Protein AF-0000000081786772 (afdb_homodimer)

Secondary structure (DSSP, 8-state):
--GGGTTSPEEEEEEE--SHHHHHHHHHHHHTT--EEEE-SS-TT-SSSSS-SSEEEE-S--SSHHHHHHHHHHHHHHHHHHHHHT---EE---EEEEE-TT-HHHHHHHHHHHHTT---EEE-HHHHHHH-TT----TT-EEEEETT-EEEEHHHHHHHHHHHHHHTT-EEE-S--EEEEE-SSSEEEEESS-EEEEEEEEE--GGGHHHHHGGGT-----EEEEEEEEEEEBSSTTTTTTPPEEEEEETTEEEEEEE-SSSTTEEEEEE-S---B--GGGTTS--THHHHHHHHHHHHHHHH-TTB-SS-SEEEEEEEEE-TTSPPEEEE-SS-TTEEEEE--TTTHHHHHHHHHHHHHHHHTT---SS--GGG-GGGSTTSGGGG---/--GGGTTSPEEEEEEE--SHHHHHHHHHHHHTT--EEEE-SS-TT-SSSSS-SSEEEE-S--SSHHHHHHHHHHHHHHHHHHHHHT---EE---EEEEE-TT-HHHHHHHHHHHHTT---EEE-HHHHHHH-TT----TT-EEEEETT-EEEEHHHHHHHHHHHHHHTT-EEE-S--EEEEE-SSSEEEEESS-EEEEEEEEE--GGGHHHHHGGGT-----EEEEEEEEEEEBSSTTTTTTPPEEEEEETTEEEEEEE-SSSTTEEEEEE-S---B--GGGTTS--THHHHHHHHHHHHHHHH-TTB-SS-SEEEEEEEEE-TTSPPEEEE-SS-TTEEEEE--TTTHHHHHHHHHHHHHHHHTT---SS--GGG-GGGSTTSGGGG---

Structure (mmCIF, N/CA/C/O backbone):
data_AF-0000000081786772-model_v1
#
loop_
_entity.id
_entity.type
_entity.pdbx_description
1 polymer 'sarcosine oxidasee (formaldehyde-forming)'
#
loop_
_atom_site.group_PDB
_atom_site.id
_atom_site.type_symbol
_atom_site.label_atom_id
_atom_site.label_alt_id
_atom_site.label_comp_id
_atom_site.label_asym_id
_atom_site.label_entity_id
_atom_site.label_seq_id
_atom_site.pdbx_PDB_ins_code
_atom_site.Cartn_x
_atom_site.Cartn_y
_atom_site.Cartn_z
_atom_site.occupancy
_atom_site.B_iso_or_equiv
_atom_site.auth_seq_id
_atom_site.auth_comp_id
_atom_site.auth_asym_id
_atom_site.auth_atom_id
_atom_site.pdbx_PDB_model_num
ATOM 1 N N . MET A 1 1 ? 33.125 23.875 -8.859 1 35.31 1 MET A N 1
ATOM 2 C CA . MET A 1 1 ? 32.031 22.969 -8.531 1 35.31 1 MET A CA 1
ATOM 3 C C . MET A 1 1 ? 30.844 23.203 -9.469 1 35.31 1 MET A C 1
ATOM 5 O O . MET A 1 1 ? 29.969 22.344 -9.586 1 35.31 1 MET A O 1
ATOM 9 N N . SER A 1 2 ? 30.719 24.453 -9.922 1 45.66 2 SER A N 1
ATOM 10 C CA . SER A 1 2 ? 29.672 25 -10.773 1 45.66 2 SER A CA 1
ATOM 11 C C . SER A 1 2 ? 29.672 24.328 -12.148 1 45.66 2 SER A C 1
ATOM 13 O O . SER A 1 2 ? 28.609 24.078 -12.727 1 45.66 2 SER A O 1
ATOM 15 N N . ASP A 1 3 ? 30.766 24.078 -12.539 1 47.62 3 ASP A N 1
ATOM 16 C CA . ASP A 1 3 ? 30.953 23.688 -13.93 1 47.62 3 ASP A CA 1
ATOM 17 C C . ASP A 1 3 ? 30.422 22.281 -14.188 1 47.62 3 ASP A C 1
ATOM 19 O O . ASP A 1 3 ? 29.938 21.969 -15.281 1 47.62 3 ASP A O 1
ATOM 23 N N . PHE A 1 4 ? 30.656 21.422 -13.273 1 48.78 4 PHE A N 1
ATOM 24 C CA . PHE A 1 4 ? 30.328 20.016 -13.438 1 48.78 4 PHE A CA 1
ATOM 25 C C . PHE A 1 4 ? 28.844 19.828 -13.688 1 48.78 4 PHE A C 1
ATOM 27 O O . PHE A 1 4 ? 28.422 18.844 -14.297 1 48.78 4 PHE A O 1
ATOM 34 N N . TYR A 1 5 ? 28.031 20.797 -13.258 1 58.28 5 TYR A N 1
ATOM 35 C CA . TYR A 1 5 ? 26.594 20.609 -13.359 1 58.28 5 TYR A CA 1
ATOM 36 C C . TYR A 1 5 ? 26.031 21.391 -14.531 1 58.28 5 TYR A C 1
ATOM 38 O O . TYR A 1 5 ? 24.812 21.438 -14.734 1 58.28 5 TYR A O 1
ATOM 46 N N . GLU A 1 6 ? 26.75 22.188 -15.383 1 57.75 6 GLU A N 1
ATOM 47 C CA . GLU A 1 6 ? 26.281 23.203 -16.328 1 57.75 6 GLU A CA 1
ATOM 48 C C . GLU A 1 6 ? 25.453 22.578 -17.438 1 57.75 6 GLU A C 1
ATOM 50 O O . GLU A 1 6 ? 24.547 23.219 -17.984 1 57.75 6 GLU A O 1
ATOM 55 N N . GLY A 1 7 ? 25.688 21.422 -17.828 1 59.16 7 GLY A N 1
ATOM 56 C CA . GLY A 1 7 ? 25 20.891 -19 1 59.16 7 GLY A CA 1
ATOM 57 C C . GLY A 1 7 ? 23.641 20.297 -18.688 1 59.16 7 GLY A C 1
ATOM 58 O O . GLY A 1 7 ? 22.891 19.922 -19.578 1 59.16 7 GLY A O 1
ATOM 59 N N . SER A 1 8 ? 23.188 20.5 -17.469 1 73.69 8 SER A N 1
ATOM 60 C CA . SER A 1 8 ? 21.922 19.828 -17.141 1 73.69 8 SER A CA 1
ATOM 61 C C . SER A 1 8 ? 20.766 20.812 -17.141 1 73.69 8 SER A C 1
ATOM 63 O O . SER A 1 8 ? 20.969 22.016 -17.016 1 73.69 8 SER A O 1
ATOM 65 N N . LYS A 1 9 ? 19.609 20.469 -17.531 1 86.94 9 LYS A N 1
ATOM 66 C CA . LYS A 1 9 ? 18.375 21.25 -17.531 1 86.94 9 LYS A CA 1
ATOM 67 C C . LYS A 1 9 ? 18.172 21.969 -16.203 1 86.94 9 LYS A C 1
ATOM 69 O O . LYS A 1 9 ? 18.438 21.391 -15.141 1 86.94 9 LYS A O 1
ATOM 74 N N . LEU A 1 10 ? 17.953 23.344 -16.312 1 95.75 10 LEU A N 1
ATOM 75 C CA . LEU A 1 10 ? 17.656 24.141 -15.133 1 95.75 10 LEU A CA 1
ATOM 76 C C . LEU A 1 10 ? 16.156 24.172 -14.859 1 95.75 10 LEU A C 1
ATOM 78 O O . LEU A 1 10 ? 15.391 24.703 -15.68 1 95.75 10 LEU A O 1
ATOM 82 N N . TYR A 1 11 ? 15.734 23.688 -13.75 1 98.31 11 TYR A N 1
ATOM 83 C CA . TYR A 1 11 ? 14.336 23.766 -13.336 1 98.31 11 TYR A CA 1
ATOM 84 C C . TYR A 1 11 ? 14.055 25.047 -12.578 1 98.31 11 TYR A C 1
ATOM 86 O O . TYR A 1 11 ? 14.938 25.594 -11.914 1 98.31 11 TYR A O 1
ATOM 94 N N . ASP A 1 12 ? 12.828 25.562 -12.781 1 98.75 12 ASP A N 1
ATOM 95 C CA . ASP A 1 12 ? 12.43 26.641 -11.883 1 98.75 12 ASP A CA 1
ATOM 96 C C . ASP A 1 12 ? 12.398 26.172 -10.43 1 98.75 12 ASP A C 1
ATOM 98 O O . ASP A 1 12 ? 12.836 26.891 -9.531 1 98.75 12 ASP A O 1
ATOM 102 N N . CYS A 1 13 ? 11.898 24.938 -10.258 1 98.88 13 CYS A N 1
ATOM 103 C CA . CYS A 1 13 ? 11.797 24.406 -8.898 1 98.88 13 CYS A CA 1
ATOM 104 C C . CYS A 1 13 ? 11.883 22.891 -8.898 1 98.88 13 CYS A C 1
ATOM 106 O O . CYS A 1 13 ? 11.328 22.219 -9.781 1 98.88 13 CYS A O 1
ATOM 108 N N . VAL A 1 14 ? 12.609 22.312 -7.949 1 98.88 14 VAL A N 1
ATOM 109 C CA . VAL A 1 14 ? 12.57 20.891 -7.617 1 98.88 14 VAL A CA 1
ATOM 110 C C . VAL A 1 14 ? 11.883 20.688 -6.27 1 98.88 14 VAL A C 1
ATOM 112 O O . VAL A 1 14 ? 12.195 21.391 -5.301 1 98.88 14 VAL A O 1
ATOM 115 N N . VAL A 1 15 ? 10.883 19.859 -6.25 1 98.94 15 VAL A N 1
ATOM 116 C CA . VAL A 1 15 ? 10.203 19.5 -5.012 1 98.94 15 VAL A CA 1
ATOM 117 C C . VAL A 1 15 ? 10.633 18.094 -4.59 1 98.94 15 VAL A C 1
ATOM 119 O O . VAL A 1 15 ? 10.562 17.156 -5.383 1 98.94 15 VAL A O 1
ATOM 122 N N . VAL A 1 16 ? 11.094 17.984 -3.342 1 98.88 16 VAL A N 1
ATOM 123 C CA . VAL A 1 16 ? 11.578 16.703 -2.828 1 98.88 16 VAL A CA 1
ATOM 124 C C . VAL A 1 16 ? 10.531 16.094 -1.91 1 98.88 16 VAL A C 1
ATOM 126 O O . VAL A 1 16 ? 10.188 16.656 -0.874 1 98.88 16 VAL A O 1
ATOM 129 N N . GLY A 1 17 ? 10.055 14.883 -2.271 1 98.56 17 GLY A N 1
ATOM 130 C CA . GLY A 1 17 ? 8.984 14.188 -1.573 1 98.56 17 GLY A CA 1
ATOM 131 C C . GLY A 1 17 ? 7.645 14.289 -2.279 1 98.56 17 GLY A C 1
ATOM 132 O O . GLY A 1 17 ? 7.047 15.359 -2.334 1 98.56 17 GLY A O 1
ATOM 133 N N . ALA A 1 18 ? 7.172 13.164 -2.742 1 98.56 18 ALA A N 1
ATOM 134 C CA . ALA A 1 18 ? 5.941 13.18 -3.527 1 98.56 18 ALA A CA 1
ATOM 135 C C . ALA A 1 18 ? 4.75 12.727 -2.688 1 98.56 18 ALA A C 1
ATOM 137 O O . ALA A 1 18 ? 3.811 12.117 -3.207 1 98.56 18 ALA A O 1
ATOM 138 N N . GLY A 1 19 ? 4.789 12.906 -1.381 1 98.31 19 GLY A N 1
ATOM 139 C CA . GLY A 1 19 ? 3.574 12.836 -0.586 1 98.31 19 GLY A CA 1
ATOM 140 C C . GLY A 1 19 ? 2.586 13.938 -0.908 1 98.31 19 GLY A C 1
ATOM 141 O O . GLY A 1 19 ? 2.729 14.633 -1.915 1 98.31 19 GLY A O 1
ATOM 142 N N . ILE A 1 20 ? 1.652 14.078 -0.081 1 98.75 20 ILE A N 1
ATOM 143 C CA . ILE A 1 20 ? 0.546 14.969 -0.412 1 98.75 20 ILE A CA 1
ATOM 144 C C . ILE A 1 20 ? 1.034 16.422 -0.414 1 98.75 20 ILE A C 1
ATOM 146 O O . ILE A 1 20 ? 0.613 17.219 -1.251 1 98.75 20 ILE A O 1
ATOM 150 N N . GLU A 1 21 ? 1.926 16.812 0.511 1 98.88 21 GLU A N 1
ATOM 151 C CA . GLU A 1 21 ? 2.414 18.188 0.581 1 98.88 21 GLU A CA 1
ATOM 152 C C . GLU A 1 21 ? 3.275 18.531 -0.631 1 98.88 21 GLU A C 1
ATOM 154 O O . GLU A 1 21 ? 3.121 19.594 -1.229 1 98.88 21 GLU A O 1
ATOM 159 N N . GLY A 1 22 ? 4.195 17.656 -0.978 1 98.94 22 GLY A N 1
ATOM 160 C CA . GLY A 1 22 ? 5.02 17.875 -2.154 1 98.94 22 GLY A CA 1
ATOM 161 C C . GLY A 1 22 ? 4.227 17.875 -3.447 1 98.94 22 GLY A C 1
ATOM 162 O O . GLY A 1 22 ? 4.461 18.703 -4.328 1 98.94 22 GLY A O 1
ATOM 163 N N . SER A 1 23 ? 3.303 16.969 -3.535 1 98.88 23 SER A N 1
ATOM 164 C CA . SER A 1 23 ? 2.463 16.906 -4.727 1 98.88 23 SER A CA 1
ATOM 165 C C . SER A 1 23 ? 1.602 18.156 -4.867 1 98.88 23 SER A C 1
ATOM 167 O O . SER A 1 23 ? 1.427 18.672 -5.973 1 98.88 23 SER A O 1
ATOM 169 N N . SER A 1 24 ? 1.076 18.609 -3.766 1 98.94 24 SER A N 1
ATOM 170 C CA . SER A 1 24 ? 0.295 19.844 -3.777 1 98.94 24 SER A CA 1
ATOM 171 C C . SER A 1 24 ? 1.151 21.031 -4.188 1 98.94 24 SER A C 1
ATOM 173 O O . SER A 1 24 ? 0.722 21.859 -4.988 1 98.94 24 SER A O 1
ATOM 175 N N . THR A 1 25 ? 2.322 21.094 -3.652 1 98.94 25 THR A N 1
ATOM 176 C CA . THR A 1 25 ? 3.248 22.172 -3.986 1 98.94 25 THR A CA 1
ATOM 177 C C . THR A 1 25 ? 3.586 22.156 -5.477 1 98.94 25 THR A C 1
ATOM 179 O O . THR A 1 25 ? 3.521 23.188 -6.145 1 98.94 25 THR A O 1
ATOM 182 N N . ALA A 1 26 ? 3.932 20.953 -5.941 1 98.94 26 ALA A N 1
ATOM 183 C CA . ALA A 1 26 ? 4.266 20.797 -7.352 1 98.94 26 ALA A CA 1
ATOM 184 C C . ALA A 1 26 ? 3.09 21.188 -8.242 1 98.94 26 ALA A C 1
ATOM 186 O O . ALA A 1 26 ? 3.275 21.844 -9.273 1 98.94 26 ALA A O 1
ATOM 187 N N . TYR A 1 27 ? 1.915 20.797 -7.855 1 98.88 27 TYR A N 1
ATOM 188 C CA . TYR A 1 27 ? 0.698 21.141 -8.578 1 98.88 27 TYR A CA 1
ATOM 189 C C . TYR A 1 27 ? 0.541 22.641 -8.703 1 98.88 27 TYR A C 1
ATOM 191 O O . TYR A 1 27 ? 0.329 23.172 -9.805 1 98.88 27 TYR A O 1
ATOM 199 N N . HIS A 1 28 ? 0.69 23.391 -7.613 1 98.88 28 HIS A N 1
ATOM 200 C CA . HIS A 1 28 ? 0.538 24.844 -7.621 1 98.88 28 HIS A CA 1
ATOM 201 C C . HIS A 1 28 ? 1.612 25.5 -8.477 1 98.88 28 HIS A C 1
ATOM 203 O O . HIS A 1 28 ? 1.335 26.469 -9.195 1 98.88 28 HIS A O 1
ATOM 209 N N . LEU A 1 29 ? 2.814 25 -8.422 1 98.94 29 LEU A N 1
ATOM 210 C CA . LEU A 1 29 ? 3.916 25.547 -9.211 1 98.94 29 LEU A CA 1
ATOM 211 C C . LEU A 1 29 ? 3.664 25.344 -10.703 1 98.94 29 LEU A C 1
ATOM 213 O O . LEU A 1 29 ? 3.791 26.297 -11.484 1 98.94 29 LEU A O 1
ATOM 217 N N . ALA A 1 30 ? 3.301 24.125 -11.062 1 98.75 30 ALA A N 1
ATOM 218 C CA . ALA A 1 30 ? 3.059 23.828 -12.477 1 98.75 30 ALA A CA 1
ATOM 219 C C . ALA A 1 30 ? 1.886 24.641 -13.008 1 98.75 30 ALA A C 1
ATOM 221 O O . ALA A 1 30 ? 1.921 25.109 -14.148 1 98.75 30 ALA A O 1
ATOM 222 N N . LYS A 1 31 ? 0.87 24.766 -12.234 1 98.19 31 LYS A N 1
ATOM 223 C CA . LYS A 1 31 ? -0.305 25.547 -12.602 1 98.19 31 LYS A CA 1
ATOM 224 C C . LYS A 1 31 ? 0.075 27 -12.914 1 98.19 31 LYS A C 1
ATOM 226 O O . LYS A 1 31 ? -0.558 27.641 -13.75 1 98.19 31 LYS A O 1
ATOM 231 N N . LYS A 1 32 ? 1.091 27.469 -12.336 1 98.38 32 LYS A N 1
ATOM 232 C CA . LYS A 1 32 ? 1.567 28.828 -12.539 1 98.38 32 LYS A CA 1
ATOM 233 C C . LYS A 1 32 ? 2.645 28.891 -13.617 1 98.38 32 LYS A C 1
ATOM 235 O O . LYS A 1 32 ? 3.33 29.906 -13.766 1 98.38 32 LYS A O 1
ATOM 240 N N . GLY A 1 33 ? 2.945 27.781 -14.258 1 98.31 33 GLY A N 1
ATOM 241 C CA . GLY A 1 33 ? 3.834 27.75 -15.414 1 98.31 33 GLY A CA 1
ATOM 242 C C . GLY A 1 33 ? 5.285 27.5 -15.039 1 98.31 33 GLY A C 1
ATOM 243 O O . GLY A 1 33 ? 6.184 27.703 -15.859 1 98.31 33 GLY A O 1
ATOM 244 N N . GLN A 1 34 ? 5.57 27.094 -13.805 1 98.69 34 GLN A N 1
ATOM 245 C CA . GLN A 1 34 ? 6.938 26.812 -13.383 1 98.69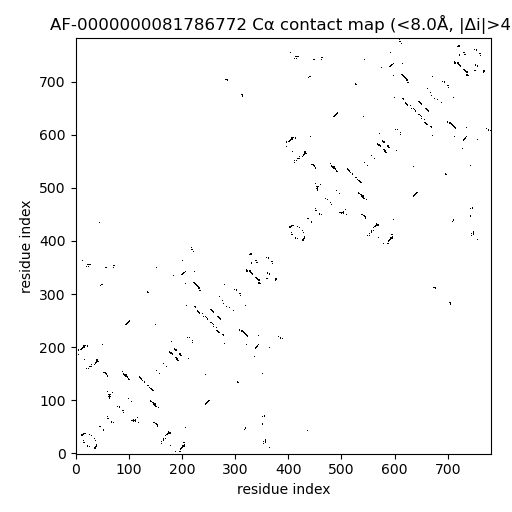 34 GLN A CA 1
ATOM 246 C C . GLN A 1 34 ? 7.391 25.438 -13.867 1 98.69 34 GLN A C 1
ATOM 248 O O . GLN A 1 34 ? 6.676 24.453 -13.688 1 98.69 34 GLN A O 1
ATOM 253 N N . GLU A 1 35 ? 8.516 25.422 -14.523 1 98.56 35 GLU A N 1
ATOM 254 C CA . GLU A 1 35 ? 9.125 24.125 -14.82 1 98.56 35 GLU A CA 1
ATOM 255 C C . GLU A 1 35 ? 9.531 23.391 -13.539 1 98.56 35 GLU A C 1
ATOM 257 O O . GLU A 1 35 ? 10.57 23.703 -12.945 1 98.56 35 GLU A O 1
ATOM 262 N N . THR A 1 36 ? 8.703 22.344 -13.18 1 98.88 36 THR A N 1
ATOM 263 C CA . THR A 1 36 ? 8.812 21.75 -11.852 1 98.88 36 THR A CA 1
ATOM 264 C C . THR A 1 36 ? 9.102 20.25 -11.953 1 98.88 36 THR A C 1
ATOM 266 O O . THR A 1 36 ? 8.469 19.547 -12.742 1 98.88 36 THR A O 1
ATOM 269 N N . LEU A 1 37 ? 10.109 19.781 -11.195 1 98.69 37 LEU A N 1
ATOM 270 C CA . LEU A 1 37 ? 10.438 18.375 -11.039 1 98.69 37 LEU A CA 1
ATOM 271 C C . LEU A 1 37 ? 10.07 17.891 -9.641 1 98.69 37 LEU A C 1
ATOM 273 O O . LEU A 1 37 ? 10.438 18.516 -8.641 1 98.69 37 LEU A O 1
ATOM 277 N N . LEU A 1 38 ? 9.242 16.875 -9.562 1 98.88 38 LEU A N 1
ATOM 278 C CA . LEU A 1 38 ? 8.867 16.234 -8.305 1 98.88 38 LEU A CA 1
ATOM 279 C C . LEU A 1 38 ? 9.594 14.914 -8.125 1 98.88 38 LEU A C 1
ATOM 281 O O . LEU A 1 38 ? 9.477 14.016 -8.953 1 98.88 38 LEU A O 1
ATOM 285 N N . LEU A 1 39 ? 10.375 14.812 -7.004 1 98.31 39 LEU A N 1
ATOM 286 C CA . LEU A 1 39 ? 11.203 13.641 -6.766 1 98.31 39 LEU A CA 1
ATOM 287 C C . LEU A 1 39 ? 10.656 12.812 -5.605 1 98.31 39 LEU A C 1
ATOM 289 O O . LEU A 1 39 ? 10.195 13.367 -4.605 1 98.31 39 LEU A O 1
ATOM 293 N N . GLU A 1 40 ? 10.664 11.508 -5.738 1 96.88 40 GLU A N 1
ATOM 294 C CA . GLU A 1 40 ? 10.266 10.562 -4.699 1 96.88 40 GLU A CA 1
ATOM 295 C C . GLU A 1 40 ? 11.258 9.414 -4.574 1 96.88 40 GLU A C 1
ATOM 297 O O . GLU A 1 40 ? 11.727 8.883 -5.582 1 96.88 40 GLU A O 1
ATOM 302 N N . GLN A 1 41 ? 11.617 9.125 -3.344 1 95.12 41 GLN A N 1
ATOM 303 C CA . GLN A 1 41 ? 12.648 8.117 -3.117 1 95.12 41 GLN A CA 1
ATOM 304 C C . GLN A 1 41 ? 12.086 6.711 -3.326 1 95.12 41 GLN A C 1
ATOM 306 O O . GLN A 1 41 ? 12.836 5.785 -3.654 1 95.12 41 GLN A O 1
ATOM 311 N N . PHE A 1 42 ? 10.789 6.488 -3.193 1 92.56 42 PHE A N 1
ATOM 312 C CA . PHE A 1 42 ? 10.141 5.195 -3.371 1 92.56 42 PHE A CA 1
ATOM 313 C C . PHE A 1 42 ? 9.305 5.176 -4.648 1 92.56 42 PHE A C 1
ATOM 315 O O . PHE A 1 42 ? 9.07 6.223 -5.258 1 92.56 42 PHE A O 1
ATOM 322 N N . PRO A 1 43 ? 8.891 3.98 -5.062 1 87.44 43 PRO A N 1
ATOM 323 C CA . PRO A 1 43 ? 7.879 3.965 -6.125 1 87.44 43 PRO A CA 1
ATOM 324 C C . PRO A 1 43 ? 6.586 4.672 -5.719 1 87.44 43 PRO A C 1
ATOM 326 O O . PRO A 1 43 ? 6.16 4.57 -4.566 1 87.44 43 PRO A O 1
ATOM 329 N N . LEU A 1 44 ? 5.973 5.355 -6.695 1 89 44 LEU A N 1
ATOM 330 C CA . LEU A 1 44 ? 4.715 6.02 -6.387 1 89 44 LEU A CA 1
ATOM 331 C C . LEU A 1 44 ? 3.688 5.023 -5.859 1 89 44 LEU A C 1
ATOM 333 O O . LEU A 1 44 ? 3.613 3.889 -6.336 1 89 44 LEU A O 1
ATOM 337 N N . GLY A 1 45 ? 2.938 5.48 -4.879 1 87 45 GLY A N 1
ATOM 338 C CA . GLY A 1 45 ? 1.93 4.625 -4.273 1 87 45 GLY A CA 1
ATOM 339 C C . GLY A 1 45 ? 2.455 3.814 -3.104 1 87 45 GLY A C 1
ATOM 340 O O . GLY A 1 45 ? 1.725 3.014 -2.518 1 87 45 GLY A O 1
ATOM 341 N N . HIS A 1 46 ? 3.645 4.059 -2.701 1 90.06 46 HIS A N 1
ATOM 342 C CA . HIS A 1 46 ? 4.246 3.33 -1.592 1 90.06 46 HIS A CA 1
ATOM 343 C C . HIS A 1 46 ? 3.486 3.578 -0.292 1 90.06 46 HIS A C 1
ATOM 345 O O . HIS A 1 46 ? 2.715 4.535 -0.193 1 90.06 46 HIS A O 1
ATOM 351 N N . THR A 1 47 ? 3.812 2.783 0.719 1 91.88 47 THR A N 1
ATOM 352 C CA . THR A 1 47 ? 3.133 2.871 2.006 1 91.88 47 THR A CA 1
ATOM 353 C C . THR A 1 47 ? 4.129 3.154 3.127 1 91.88 47 THR A C 1
ATOM 355 O O . THR A 1 47 ? 3.932 2.719 4.266 1 91.88 47 THR A O 1
ATOM 358 N N . ARG A 1 48 ? 5.184 3.865 2.834 1 93.38 48 ARG A N 1
ATOM 359 C CA . ARG A 1 48 ? 6.281 4.027 3.781 1 93.38 48 ARG A CA 1
ATOM 360 C C . ARG A 1 48 ? 6.164 5.344 4.539 1 93.38 48 ARG A C 1
ATOM 362 O O . ARG A 1 48 ? 6.801 5.531 5.574 1 93.38 48 ARG A O 1
ATOM 369 N N . GLY A 1 49 ? 5.426 6.223 3.977 1 94.62 49 GLY A N 1
ATOM 370 C CA . GLY A 1 49 ? 5.387 7.559 4.551 1 94.62 49 GLY A CA 1
ATOM 371 C C . GLY A 1 49 ? 4.059 7.883 5.207 1 94.62 49 GLY A C 1
ATOM 372 O O . GLY A 1 49 ? 3.479 7.043 5.902 1 94.62 49 GLY A O 1
ATOM 373 N N . SER A 1 50 ? 3.658 9.117 5.012 1 96.81 50 SER A N 1
ATOM 374 C CA . SER A 1 50 ? 2.545 9.641 5.797 1 96.81 50 SER A CA 1
ATOM 375 C C . SER A 1 50 ? 1.306 9.844 4.93 1 96.81 50 SER A C 1
ATOM 377 O O . SER A 1 50 ? 0.224 10.141 5.445 1 96.81 50 SER A O 1
ATOM 379 N N . SER A 1 51 ? 1.445 9.656 3.648 1 96.81 51 SER A N 1
ATOM 380 C CA . SER A 1 51 ? 0.398 10.18 2.773 1 96.81 51 SER A CA 1
ATOM 381 C C . SER A 1 51 ? -0.446 9.047 2.191 1 96.81 51 SER A C 1
ATOM 383 O O . SER A 1 51 ? -1.463 9.297 1.541 1 96.81 51 SER A O 1
ATOM 385 N N . HIS A 1 52 ? -0.09 7.805 2.48 1 93.12 52 HIS A N 1
ATOM 386 C CA . HIS A 1 52 ? -0.778 6.66 1.896 1 93.12 52 HIS A CA 1
ATOM 387 C C . HIS A 1 52 ? -1.999 6.27 2.723 1 93.12 52 HIS A C 1
ATOM 389 O O . HIS A 1 52 ? -2.168 6.742 3.85 1 93.12 52 HIS A O 1
ATOM 395 N N . GLY A 1 53 ? -2.83 5.398 2.082 1 91.31 53 GLY A N 1
ATOM 396 C CA . GLY A 1 53 ? -3.992 4.883 2.787 1 91.31 53 GLY A CA 1
ATOM 397 C C . GLY A 1 53 ? -5.305 5.281 2.143 1 91.31 53 GLY A C 1
ATOM 398 O O . GLY A 1 53 ? -5.316 5.93 1.094 1 91.31 53 GLY A O 1
ATOM 399 N N . HIS A 1 54 ? -6.367 5.016 2.904 1 87.94 54 HIS A N 1
ATOM 400 C CA . HIS A 1 54 ? -7.672 5.094 2.262 1 87.94 54 HIS A CA 1
ATOM 401 C C . HIS A 1 54 ? -8.438 6.328 2.727 1 87.94 54 HIS A C 1
ATOM 403 O O . HIS A 1 54 ? -9.164 6.945 1.943 1 87.94 54 HIS A O 1
ATOM 409 N N . SER A 1 55 ? -8.203 6.625 3.949 1 93.69 55 SER A N 1
ATOM 410 C CA . SER A 1 55 ? -9.109 7.641 4.484 1 93.69 55 SER A CA 1
ATOM 411 C C . SER A 1 55 ? -8.383 8.578 5.441 1 93.69 55 SER A C 1
ATOM 413 O O . SER A 1 55 ? -7.508 8.148 6.195 1 93.69 55 SER A O 1
ATOM 415 N N . ARG A 1 56 ? -8.727 9.82 5.316 1 96.94 56 ARG A N 1
ATOM 416 C CA . ARG A 1 56 ? -8.305 10.867 6.246 1 96.94 56 ARG A CA 1
ATOM 417 C C . ARG A 1 56 ? -9.492 11.734 6.668 1 96.94 56 ARG A C 1
ATOM 419 O O . ARG A 1 56 ? -10.398 11.977 5.875 1 96.94 56 ARG A O 1
ATOM 426 N N . ILE A 1 57 ? -9.438 12.195 7.926 1 97.44 57 ILE A N 1
ATOM 427 C CA . ILE A 1 57 ? -10.445 13.148 8.383 1 97.44 57 ILE A CA 1
ATOM 428 C C . ILE A 1 57 ? -10.188 14.516 7.75 1 97.44 57 ILE A C 1
ATOM 430 O O . ILE A 1 57 ? -9.039 14.961 7.664 1 97.44 57 ILE A O 1
ATOM 434 N N . THR A 1 58 ? -11.195 15.133 7.281 1 98.31 58 THR A N 1
ATOM 435 C CA . THR A 1 58 ? -11.156 16.562 7.02 1 98.31 58 THR A CA 1
ATOM 436 C C . THR A 1 58 ? -12.188 17.297 7.879 1 98.31 58 THR A C 1
ATOM 438 O O . THR A 1 58 ? -13.18 16.703 8.305 1 98.31 58 THR A O 1
ATOM 441 N N . ARG A 1 59 ? -11.859 18.562 8.133 1 98.19 59 ARG A N 1
ATOM 442 C CA . ARG A 1 59 ? -12.633 19.344 9.094 1 98.19 59 ARG A CA 1
ATOM 443 C C . ARG A 1 59 ? -12.273 20.828 9.016 1 98.19 59 ARG A C 1
ATOM 445 O O . ARG A 1 59 ? -11.234 21.188 8.461 1 98.19 59 ARG A O 1
ATOM 452 N N . TYR A 1 60 ? -13.227 21.609 9.539 1 97.62 60 TYR A N 1
ATOM 453 C CA . TYR A 1 60 ? -12.922 23 9.898 1 97.62 60 TYR A CA 1
ATOM 454 C C . TYR A 1 60 ? -12.531 23.109 11.367 1 97.62 60 TYR A C 1
ATOM 456 O O . TYR A 1 60 ? -11.789 24.016 11.75 1 97.62 60 TYR A O 1
ATOM 464 N N . ALA A 1 61 ? -12.984 22.234 12.094 1 94.94 61 ALA A N 1
ATOM 465 C CA . ALA A 1 61 ? -12.961 22.266 13.555 1 94.94 61 ALA A CA 1
ATOM 466 C C . ALA A 1 61 ? -11.555 21.984 14.086 1 94.94 61 ALA A C 1
ATOM 468 O O . ALA A 1 61 ? -11.242 20.828 14.422 1 94.94 61 ALA A O 1
ATOM 469 N N . TYR A 1 62 ? -10.797 23 14.281 1 95.12 62 TYR A N 1
ATOM 470 C CA . TYR A 1 62 ? -9.484 22.938 14.922 1 95.12 62 TYR A CA 1
ATOM 471 C C . TYR A 1 62 ? -9.445 23.797 16.188 1 95.12 62 TYR A C 1
ATOM 473 O O . TYR A 1 62 ? -10.039 24.875 16.219 1 95.12 62 TYR A O 1
ATOM 481 N N . PRO A 1 63 ? -8.703 23.281 17.172 1 92.94 63 PRO A N 1
ATOM 482 C CA . PRO A 1 63 ? -8.422 24.203 18.266 1 92.94 63 PRO A CA 1
ATOM 483 C C . PRO A 1 63 ? -7.52 25.359 17.859 1 92.94 63 PRO A C 1
ATOM 485 O O . PRO A 1 63 ? -7.633 26.469 18.422 1 92.94 63 PRO A O 1
ATOM 488 N N . GLU A 1 64 ? -6.633 25.109 16.953 1 93.25 64 GLU A N 1
ATOM 489 C CA . GLU A 1 64 ? -5.727 26.141 16.453 1 93.25 64 GLU A CA 1
ATOM 490 C C . GLU A 1 64 ? -6.41 27.016 15.406 1 93.25 64 GLU A C 1
ATOM 492 O O . GLU A 1 64 ? -6.73 26.547 14.312 1 93.25 64 GLU A O 1
ATOM 497 N N . LYS A 1 65 ? -6.516 28.234 15.617 1 94.25 65 LYS A N 1
ATOM 498 C CA . LYS A 1 65 ? -7.242 29.172 14.758 1 94.25 65 LYS A CA 1
ATOM 499 C C . LYS A 1 65 ? -6.613 29.25 13.367 1 94.25 65 LYS A C 1
ATOM 501 O O . LYS A 1 65 ? -7.316 29.391 12.367 1 94.25 65 LYS A O 1
ATOM 506 N N . HIS A 1 66 ? -5.305 29.219 13.328 1 94.94 66 HIS A N 1
ATOM 507 C CA . HIS A 1 66 ? -4.625 29.375 12.047 1 94.94 66 HIS A CA 1
ATOM 508 C C . HIS A 1 66 ? -4.941 28.203 11.117 1 94.94 66 HIS A C 1
ATOM 510 O O . HIS A 1 66 ? -5.012 28.375 9.898 1 94.94 66 HIS A O 1
ATOM 516 N N . PHE A 1 67 ? -5.164 27 11.672 1 97.38 67 PHE A N 1
ATOM 517 C CA . PHE A 1 67 ? -5.586 25.875 10.836 1 97.38 67 PHE A CA 1
ATOM 518 C C . PHE A 1 67 ? -7.012 26.094 10.336 1 97.38 67 PHE A C 1
ATOM 520 O O . PHE A 1 67 ? -7.293 25.906 9.148 1 97.38 67 PHE A O 1
ATOM 527 N N . ALA A 1 68 ? -7.898 26.484 11.242 1 97.19 68 ALA A N 1
ATOM 528 C CA . ALA A 1 68 ? -9.289 26.703 10.867 1 97.19 68 ALA A CA 1
ATOM 529 C C . ALA A 1 68 ? -9.398 27.734 9.75 1 97.19 68 ALA A C 1
ATOM 531 O O . ALA A 1 68 ? -10.203 27.578 8.828 1 97.19 68 ALA A O 1
ATOM 532 N N . GLN A 1 69 ? -8.578 28.734 9.773 1 96.81 69 GLN A N 1
ATOM 533 C CA . GLN A 1 69 ? -8.609 29.844 8.812 1 96.81 69 GLN A CA 1
ATOM 534 C C . GLN A 1 69 ? -8.195 29.359 7.422 1 96.81 69 GLN A C 1
ATOM 536 O O . GLN A 1 69 ? -8.586 29.953 6.414 1 96.81 69 GLN A O 1
ATOM 541 N N . MET A 1 70 ? -7.434 28.297 7.34 1 97.94 70 MET A N 1
ATOM 542 C CA . MET A 1 70 ? -6.93 27.781 6.07 1 97.94 70 MET A CA 1
ATOM 543 C C . MET A 1 70 ? -7.938 26.844 5.418 1 97.94 70 MET A C 1
ATOM 545 O O . MET A 1 70 ? -7.895 26.625 4.207 1 97.94 70 MET A O 1
ATOM 549 N N . MET A 1 71 ? -8.883 26.344 6.203 1 98.31 71 MET A N 1
ATOM 550 C CA . MET A 1 71 ? -9.695 25.203 5.766 1 98.31 71 MET A CA 1
ATOM 551 C C . MET A 1 71 ? -10.672 25.625 4.676 1 98.31 71 MET A C 1
ATOM 553 O O . MET A 1 71 ? -10.93 24.875 3.738 1 98.31 71 MET A O 1
ATOM 557 N N . PRO A 1 72 ? -11.273 26.875 4.699 1 97.81 72 PRO A N 1
ATOM 558 C CA . PRO A 1 72 ? -12.164 27.234 3.6 1 97.81 72 PRO A CA 1
ATOM 559 C C . PRO A 1 72 ? -11.508 27.109 2.229 1 97.81 72 PRO A C 1
ATOM 561 O O . PRO A 1 72 ? -12.109 26.562 1.3 1 97.81 72 PRO A O 1
ATOM 564 N N . GLU A 1 73 ? -10.312 27.516 2.121 1 98.44 73 GLU A N 1
ATOM 565 C CA . GLU A 1 73 ? -9.609 27.406 0.844 1 98.44 73 GLU A CA 1
ATOM 566 C C . GLU A 1 73 ? -9.281 25.953 0.51 1 98.44 73 GLU A C 1
ATOM 568 O O . GLU A 1 73 ? -9.312 25.562 -0.656 1 98.44 73 GLU A O 1
ATOM 573 N N . CYS A 1 74 ? -8.914 25.172 1.496 1 98.69 74 CYS A N 1
ATOM 574 C CA . CYS A 1 74 ? -8.625 23.766 1.277 1 98.69 74 CYS A CA 1
ATOM 575 C C . CYS A 1 74 ? -9.844 23.031 0.708 1 98.69 74 CYS A C 1
ATOM 577 O O . CYS A 1 74 ? -9.719 22.281 -0.263 1 98.69 74 CYS A O 1
ATOM 579 N N . PHE A 1 75 ? -11.008 23.297 1.311 1 98.56 75 PHE A N 1
ATOM 580 C CA . PHE A 1 75 ? -12.227 22.672 0.822 1 98.56 75 PHE A CA 1
ATOM 581 C C . PHE A 1 75 ? -12.508 23.078 -0.621 1 98.56 75 PHE A C 1
ATOM 583 O O . PHE A 1 75 ? -12.914 22.234 -1.436 1 98.56 75 PHE A O 1
ATOM 590 N N . LYS A 1 76 ? -12.273 24.297 -0.94 1 98.5 76 LYS A N 1
ATOM 591 C CA . LYS A 1 76 ? -12.5 24.797 -2.295 1 98.5 76 LYS A CA 1
ATOM 592 C C . LYS A 1 76 ? -11.586 24.094 -3.295 1 98.5 76 LYS A C 1
ATOM 594 O O . LYS A 1 76 ? -12.031 23.656 -4.355 1 98.5 76 LYS A O 1
ATOM 599 N N . ILE A 1 77 ? -10.359 23.969 -2.963 1 98.56 77 ILE A N 1
ATOM 600 C CA . ILE A 1 77 ? -9.398 23.375 -3.881 1 98.56 77 ILE A CA 1
ATOM 601 C C . ILE A 1 77 ? -9.672 21.891 -4.027 1 98.56 77 ILE A C 1
ATOM 603 O O . ILE A 1 77 ? -9.578 21.344 -5.129 1 98.56 77 ILE A O 1
ATOM 607 N N . TRP A 1 78 ? -9.945 21.156 -2.949 1 98.62 78 TRP A N 1
ATOM 608 C CA . TRP A 1 78 ? -10.328 19.75 -3.051 1 98.62 78 TRP A CA 1
ATOM 609 C C . TRP A 1 78 ? -11.516 19.594 -3.996 1 98.62 78 TRP A C 1
ATOM 611 O O . TRP A 1 78 ? -11.539 18.656 -4.809 1 98.62 78 TRP A O 1
ATOM 621 N N . ALA A 1 79 ? -12.5 20.5 -3.871 1 98.44 79 ALA A N 1
ATOM 622 C CA . ALA A 1 79 ? -13.672 20.438 -4.746 1 98.44 79 ALA A CA 1
ATOM 623 C C . ALA A 1 79 ? -13.281 20.672 -6.203 1 98.44 79 ALA A C 1
ATOM 625 O O . ALA A 1 79 ? -13.797 20 -7.102 1 98.44 79 ALA A O 1
ATOM 626 N N . GLU A 1 80 ? -12.414 21.562 -6.422 1 98.06 80 GLU A N 1
ATOM 627 C CA . GLU A 1 80 ? -11.922 21.828 -7.77 1 98.06 80 GLU A CA 1
ATOM 628 C C . GLU A 1 80 ? -11.227 20.609 -8.359 1 98.06 80 GLU A C 1
ATOM 630 O O . GLU A 1 80 ? -11.43 20.281 -9.523 1 98.06 80 GLU A O 1
ATOM 635 N N . LEU A 1 81 ? -10.406 19.969 -7.559 1 97.94 81 LEU A N 1
ATOM 636 C CA . LEU A 1 81 ? -9.688 18.797 -8.016 1 97.94 81 LEU A CA 1
ATOM 637 C C . LEU A 1 81 ? -10.656 17.656 -8.328 1 97.94 81 LEU A C 1
ATOM 639 O O . LEU A 1 81 ? -10.445 16.906 -9.289 1 97.94 81 LEU A O 1
ATOM 643 N N . GLU A 1 82 ? -11.578 17.516 -7.438 1 97.44 82 GLU A N 1
ATOM 644 C CA . GLU A 1 82 ? -12.609 16.5 -7.691 1 97.44 82 GLU A CA 1
ATOM 645 C C . GLU A 1 82 ? -13.258 16.719 -9.055 1 97.44 82 GLU A C 1
ATOM 647 O O . GLU A 1 82 ? -13.414 15.766 -9.828 1 97.44 82 GLU A O 1
ATOM 652 N N . ASN A 1 83 ? -13.602 17.891 -9.383 1 96.56 83 ASN A N 1
ATOM 653 C CA . ASN A 1 83 ? -14.25 18.234 -10.648 1 96.56 83 ASN A CA 1
ATOM 654 C C . ASN A 1 83 ? -13.305 18.031 -11.828 1 96.56 83 ASN A C 1
ATOM 656 O O . ASN A 1 83 ? -13.68 17.422 -12.828 1 96.56 83 ASN A O 1
ATOM 660 N N . LYS A 1 84 ? -12.156 18.469 -11.672 1 95.75 84 LYS A N 1
ATOM 661 C CA . LYS A 1 84 ? -11.18 18.422 -12.758 1 95.75 84 LYS A CA 1
ATOM 662 C C . LYS A 1 84 ? -10.836 16.969 -13.102 1 95.75 84 LYS A C 1
ATOM 664 O O . LYS A 1 84 ? -10.578 16.656 -14.266 1 95.75 84 LYS A O 1
ATOM 669 N N . THR A 1 85 ? -10.766 16.141 -12.117 1 94.31 85 THR A N 1
ATOM 670 C CA . THR A 1 85 ? -10.32 14.766 -12.336 1 94.31 85 THR A CA 1
ATOM 671 C C . THR A 1 85 ? -11.516 13.828 -12.469 1 94.31 85 THR A C 1
ATOM 673 O O . THR A 1 85 ? -11.344 12.633 -12.711 1 94.31 85 THR A O 1
ATOM 676 N N . ASN A 1 86 ? -12.719 14.336 -12.219 1 92.88 86 ASN A N 1
ATOM 677 C CA . ASN A 1 86 ? -13.93 13.516 -12.219 1 92.88 86 ASN A CA 1
ATOM 678 C C . ASN A 1 86 ? -13.789 12.312 -11.305 1 92.88 86 ASN A C 1
ATOM 680 O O . ASN A 1 86 ? -14.039 11.18 -11.719 1 92.88 86 ASN A O 1
ATOM 684 N N . THR A 1 87 ? -13.273 12.594 -10.172 1 91.75 87 THR A N 1
ATOM 685 C CA . THR A 1 87 ? -13.055 11.586 -9.148 1 91.75 87 THR A CA 1
ATOM 686 C C . THR A 1 87 ? -13.562 12.07 -7.793 1 91.75 87 THR A C 1
ATOM 688 O O . THR A 1 87 ? -13.258 13.195 -7.375 1 91.75 87 THR A O 1
ATOM 691 N N . ARG A 1 88 ? -14.359 11.273 -7.141 1 91.75 88 ARG A N 1
ATOM 692 C CA . ARG A 1 88 ? -14.797 11.641 -5.801 1 91.75 88 ARG A CA 1
ATOM 693 C C . ARG A 1 88 ? -13.633 11.641 -4.82 1 91.75 88 ARG A C 1
ATOM 695 O O . ARG A 1 88 ? -12.938 10.633 -4.672 1 91.75 88 ARG A O 1
ATOM 702 N N . LEU A 1 89 ? -13.367 12.75 -4.164 1 96.94 89 LEU A N 1
ATOM 703 C CA . LEU A 1 89 ? -12.234 12.875 -3.258 1 96.94 89 LEU A CA 1
ATOM 704 C C . LEU A 1 89 ? -12.703 13.07 -1.819 1 96.94 89 LEU A C 1
ATOM 706 O O . LEU A 1 89 ? -11.938 12.852 -0.877 1 96.94 89 LEU A O 1
ATOM 710 N N . TYR A 1 90 ? -13.891 13.523 -1.618 1 97.38 90 TYR A N 1
ATOM 711 C CA . TYR A 1 90 ? -14.438 13.969 -0.343 1 97.38 90 TYR A CA 1
ATOM 712 C C . TYR A 1 90 ? -15.828 13.391 -0.115 1 97.38 90 TYR A C 1
ATOM 714 O O . TYR A 1 90 ? -16.672 13.383 -1.022 1 97.38 90 TYR A O 1
ATOM 722 N N . ARG A 1 91 ? -16.047 12.812 1.079 1 95.44 91 ARG A N 1
ATOM 723 C CA . ARG A 1 91 ? -17.359 12.383 1.547 1 95.44 91 ARG A CA 1
ATOM 724 C C . ARG A 1 91 ? -17.812 13.203 2.752 1 95.44 91 ARG A C 1
ATOM 726 O O . ARG A 1 91 ? -17.188 13.156 3.811 1 95.44 91 ARG A O 1
ATOM 733 N N . LYS A 1 92 ? -18.859 13.859 2.58 1 96.19 92 LYS A N 1
ATOM 734 C CA . LYS A 1 92 ? -19.391 14.727 3.629 1 96.19 92 LYS A CA 1
ATOM 735 C C . LYS A 1 92 ? -20.172 13.922 4.672 1 96.19 92 LYS A C 1
ATOM 737 O O . LYS A 1 92 ? -21.391 13.898 4.656 1 96.19 92 LYS A O 1
ATOM 742 N N . GLU A 1 93 ? -19.469 13.391 5.672 1 94.31 93 GLU A N 1
ATOM 743 C CA . GLU A 1 93 ? -20.062 12.531 6.691 1 94.31 93 GLU A CA 1
ATOM 744 C C . GLU A 1 93 ? -20.359 13.305 7.969 1 94.31 93 GLU A C 1
ATOM 746 O O . GLU A 1 93 ? -21.109 12.836 8.828 1 94.31 93 GLU A O 1
ATOM 751 N N . GLY A 1 94 ? -19.891 14.484 8.047 1 96.31 94 GLY A N 1
ATOM 752 C CA . GLY A 1 94 ? -19.922 15.203 9.312 1 96.31 94 GLY A CA 1
ATOM 753 C C . GLY A 1 94 ? -18.812 14.789 10.258 1 96.31 94 GLY A C 1
ATOM 754 O O . GLY A 1 94 ? -18.156 13.766 10.055 1 96.31 94 GLY A O 1
ATOM 755 N N . LEU A 1 95 ? -18.531 15.633 11.25 1 98 95 LEU A N 1
ATOM 756 C CA . LEU A 1 95 ? -17.547 15.359 12.289 1 98 95 LEU A CA 1
ATOM 757 C C . LEU A 1 95 ? -18.172 15.516 13.68 1 98 95 LEU A C 1
ATOM 759 O O . LEU A 1 95 ? -18.719 16.578 14 1 98 95 LEU A O 1
ATOM 763 N N . LEU A 1 96 ? -18.156 14.469 14.422 1 97.56 96 LEU A N 1
ATOM 764 C CA . LEU A 1 96 ? -18.516 14.531 15.836 1 97.56 96 LEU A CA 1
ATOM 765 C C . LEU A 1 96 ? -17.266 14.633 16.719 1 97.56 96 LEU A C 1
ATOM 767 O O . LEU A 1 96 ? -16.422 13.742 16.688 1 97.56 96 LEU A O 1
ATOM 771 N N . VAL A 1 97 ? -17.188 15.711 17.453 1 97.75 97 VAL A N 1
ATOM 772 C CA . VAL A 1 97 ? -16.125 15.867 18.453 1 97.75 97 VAL A CA 1
ATOM 773 C C . VAL A 1 97 ? -16.719 15.805 19.859 1 97.75 97 VAL A C 1
ATOM 775 O O . VAL A 1 97 ? -17.672 16.516 20.172 1 97.75 97 VAL A O 1
ATOM 778 N N . ILE A 1 98 ? -16.125 14.953 20.656 1 97.31 98 ILE A N 1
ATOM 779 C CA . ILE A 1 98 ? -16.594 14.875 22.031 1 97.31 98 ILE A CA 1
ATOM 780 C C . ILE A 1 98 ? -15.438 15.109 23 1 97.31 98 ILE A C 1
ATOM 782 O O . ILE A 1 98 ? -14.273 14.914 22.641 1 97.31 98 ILE A O 1
ATOM 786 N N . SER A 1 99 ? -15.773 15.547 24.219 1 96.88 99 SER A N 1
ATOM 787 C CA . SER A 1 99 ? -14.758 15.836 25.219 1 96.88 99 SER A CA 1
ATOM 788 C C . SER A 1 99 ? -15.305 15.641 26.625 1 96.88 99 SER A C 1
ATOM 790 O O . SER A 1 99 ? -16.5 15.859 26.875 1 96.88 99 SER A O 1
ATOM 792 N N . GLY A 1 100 ? -14.5 15.117 27.453 1 94.88 100 GLY A N 1
ATOM 793 C CA . GLY A 1 100 ? -14.734 15.219 28.891 1 94.88 100 GLY A CA 1
ATOM 794 C C . GLY A 1 100 ? -14.125 16.469 29.5 1 94.88 100 GLY A C 1
ATOM 795 O O . GLY A 1 100 ? -13.43 17.219 28.828 1 94.88 100 GLY A O 1
ATOM 796 N N . PRO A 1 101 ? -14.43 16.625 30.828 1 93.62 101 PRO A N 1
ATOM 797 C CA . PRO A 1 101 ? -13.82 17.766 31.5 1 93.62 101 PRO A CA 1
ATOM 798 C C . PRO A 1 101 ? -12.297 17.766 31.406 1 93.62 101 PRO A C 1
ATOM 800 O O . PRO A 1 101 ? -11.68 16.688 31.375 1 93.62 101 PRO A O 1
ATOM 803 N N . PRO A 1 102 ? -11.695 19.016 31.406 1 93.69 102 PRO A N 1
ATOM 804 C CA . PRO A 1 102 ? -12.211 20.391 31.531 1 93.69 102 PRO A CA 1
ATOM 805 C C . PRO A 1 102 ? -12.602 21 30.188 1 93.69 102 PRO A C 1
ATOM 807 O O . PRO A 1 102 ? -12.773 22.219 30.094 1 93.69 102 PRO A O 1
ATOM 810 N N . TYR A 1 103 ? -12.664 20.391 29.109 1 94.62 103 TYR A N 1
ATOM 811 C CA . TYR A 1 103 ? -13.211 20.703 27.797 1 94.62 103 TYR A CA 1
ATOM 812 C C . TYR A 1 103 ? -12.344 21.734 27.078 1 94.62 103 TYR A C 1
ATOM 814 O O . TYR A 1 103 ? -12.844 22.562 26.312 1 94.62 103 TYR A O 1
ATOM 822 N N . LYS A 1 104 ? -11.062 21.734 27.391 1 92.56 104 LYS A N 1
ATOM 823 C CA . LYS A 1 104 ? -10.164 22.766 26.875 1 92.56 104 LYS A CA 1
ATOM 824 C C . LYS A 1 104 ? -10.133 22.75 25.344 1 92.56 104 LYS A C 1
ATOM 826 O O . LYS A 1 104 ? -10.383 23.766 24.703 1 92.56 104 LYS A O 1
ATOM 831 N N . ASP A 1 105 ? -9.867 21.641 24.766 1 92.5 105 ASP A N 1
ATOM 832 C CA . ASP A 1 105 ? -9.734 21.531 23.312 1 92.5 105 ASP A CA 1
ATOM 833 C C . ASP A 1 105 ? -11.055 21.859 22.625 1 92.5 105 ASP A C 1
ATOM 835 O O . ASP A 1 105 ? -11.062 22.547 21.594 1 92.5 105 ASP A O 1
ATOM 839 N N . LEU A 1 106 ? -12.117 21.391 23.188 1 95.81 106 LEU A N 1
ATOM 840 C CA . LEU A 1 106 ? -13.43 21.641 22.594 1 95.81 106 LEU A CA 1
ATOM 841 C C . LEU A 1 106 ? -13.773 23.125 22.641 1 95.81 106 LEU A C 1
ATOM 843 O O . LEU A 1 106 ? -14.352 23.656 21.688 1 95.81 106 LEU A O 1
ATOM 847 N N . SER A 1 107 ? -13.453 23.75 23.703 1 96.06 107 SER A N 1
ATOM 848 C CA . SER A 1 107 ? -13.703 25.188 23.828 1 96.06 107 SER A CA 1
ATOM 849 C C . SER A 1 107 ? -12.914 25.984 22.797 1 96.06 107 SER A C 1
ATOM 851 O O . SER A 1 107 ? -13.445 26.891 22.172 1 96.06 107 SER A O 1
ATOM 853 N N . GLN A 1 108 ? -11.711 25.641 22.641 1 95.75 108 GLN A N 1
ATOM 854 C CA . GLN A 1 108 ? -10.867 26.297 21.641 1 95.75 108 GLN A CA 1
ATOM 855 C C . GLN A 1 108 ? -11.383 26.047 20.234 1 95.75 108 GLN A C 1
ATOM 857 O O . GLN A 1 108 ? -11.336 26.938 19.375 1 95.75 108 GLN A O 1
ATOM 862 N N . MET A 1 109 ? -11.852 24.906 20.047 1 96.69 109 MET A N 1
ATOM 863 C CA . MET A 1 109 ? -12.391 24.531 18.734 1 96.69 109 MET A CA 1
ATOM 864 C C . MET A 1 109 ? -13.617 25.375 18.406 1 96.69 109 MET A C 1
ATOM 866 O O . MET A 1 109 ? -13.766 25.844 17.281 1 96.69 109 MET A O 1
ATOM 870 N N . ARG A 1 110 ? -14.469 25.562 19.344 1 97.44 110 ARG A N 1
ATOM 871 C CA . ARG A 1 110 ? -15.656 26.391 19.141 1 97.44 110 ARG A CA 1
ATOM 872 C C . ARG A 1 110 ? -15.273 27.828 18.844 1 97.44 110 ARG A C 1
ATOM 874 O O . ARG A 1 110 ? -15.852 28.453 17.953 1 97.44 110 ARG A O 1
ATOM 881 N N . GLN A 1 111 ? -14.32 28.281 19.547 1 97.31 111 GLN A N 1
ATOM 882 C CA . GLN A 1 111 ? -13.852 29.641 19.312 1 97.31 111 GLN A CA 1
ATOM 883 C C . GLN A 1 111 ? -13.297 29.797 17.906 1 97.31 111 GLN A C 1
ATOM 885 O O . GLN A 1 111 ? -13.547 30.812 17.25 1 97.31 111 GLN A O 1
ATOM 890 N N . ALA A 1 112 ? -12.539 28.859 17.516 1 97.06 112 ALA A N 1
ATOM 891 C CA . ALA A 1 112 ? -11.969 28.891 16.172 1 97.06 112 ALA A CA 1
ATOM 892 C C . ALA A 1 112 ? -13.055 28.859 15.117 1 97.06 112 ALA A C 1
ATOM 894 O O . ALA A 1 112 ? -13.008 29.625 14.148 1 97.06 112 ALA A O 1
ATOM 895 N N . LEU A 1 113 ? -14.039 27.984 15.273 1 97.81 113 LEU A N 1
ATOM 896 C CA . LEU A 1 113 ? -15.156 27.891 14.336 1 97.81 113 LEU A CA 1
ATOM 897 C C . LEU A 1 113 ? -15.922 29.203 14.281 1 97.81 113 LEU A C 1
ATOM 899 O O . LEU A 1 113 ? -16.266 29.688 13.195 1 97.81 113 LEU A O 1
ATOM 903 N N . ASP A 1 114 ? -16.109 29.781 15.391 1 97.12 114 ASP A N 1
ATOM 904 C CA . ASP A 1 114 ? -16.812 31.062 15.469 1 97.12 114 ASP A CA 1
ATOM 905 C C . ASP A 1 114 ? -16.031 32.156 14.742 1 97.12 114 ASP A C 1
ATOM 907 O O . ASP A 1 114 ? -16.625 33 14.078 1 97.12 114 ASP A O 1
ATOM 911 N N . SER A 1 115 ? -14.812 32.062 14.906 1 95.56 115 SER A N 1
ATOM 912 C CA . SER A 1 115 ? -13.961 33.094 14.336 1 95.56 115 SER A CA 1
ATOM 913 C C . SER A 1 115 ? -14.031 33.125 12.812 1 95.56 115 SER A C 1
ATOM 915 O O . SER A 1 115 ? -13.789 34.125 12.18 1 95.56 115 SER A O 1
ATOM 917 N N . ILE A 1 116 ? -14.336 32.031 12.219 1 95.56 116 ILE A N 1
ATOM 918 C CA . ILE A 1 116 ? -14.398 31.984 10.758 1 95.56 116 ILE A CA 1
ATOM 919 C C . ILE A 1 116 ? -15.859 31.891 10.312 1 95.56 116 ILE A C 1
ATOM 921 O O . ILE A 1 116 ? -16.141 31.672 9.125 1 95.56 116 ILE A O 1
ATOM 925 N N . GLY A 1 117 ? -16.75 31.938 11.227 1 96.56 117 GLY A N 1
ATOM 926 C CA . GLY A 1 117 ? -18.172 31.953 10.922 1 96.56 117 GLY A CA 1
ATOM 927 C C . GLY A 1 117 ? -18.688 30.594 10.461 1 96.56 117 GLY A C 1
ATOM 928 O O . GLY A 1 117 ? -19.625 30.531 9.664 1 96.56 117 GLY A O 1
ATOM 929 N N . HIS A 1 118 ? -18.062 29.562 10.906 1 97 118 HIS A N 1
ATOM 930 C CA . HIS A 1 118 ? -18.5 28.219 10.492 1 97 118 HIS A CA 1
ATOM 931 C C . HIS A 1 118 ? -19.469 27.625 11.508 1 97 118 HIS A C 1
ATOM 933 O O . HIS A 1 118 ? -19.156 27.531 12.695 1 97 118 HIS A O 1
ATOM 939 N N . LYS A 1 119 ? -20.578 27.188 11.023 1 95.31 119 LYS A N 1
ATOM 940 C CA . LYS A 1 119 ? -21.656 26.75 11.898 1 95.31 119 LYS A CA 1
ATOM 941 C C . LYS A 1 119 ? -21.422 25.328 12.398 1 95.31 119 LYS A C 1
ATOM 943 O O . LYS A 1 119 ? -20.828 24.5 11.695 1 95.31 119 LYS A O 1
ATOM 948 N N . TYR A 1 120 ? -21.844 25.078 13.609 1 97.75 120 TYR A N 1
ATOM 949 C CA . TYR A 1 120 ? -21.812 23.766 14.258 1 97.75 120 TYR A CA 1
ATOM 950 C C . TYR A 1 120 ? -22.953 23.641 15.266 1 97.75 120 TYR A C 1
ATOM 952 O O . TYR A 1 120 ? -23.641 24.609 15.57 1 97.75 120 TYR A O 1
ATOM 960 N N . THR A 1 121 ? -23.188 22.406 15.703 1 98 121 THR A N 1
ATOM 961 C CA . THR A 1 121 ? -24.219 22.141 16.688 1 98 121 THR A CA 1
ATOM 962 C C . THR A 1 121 ? -23.609 21.609 17.984 1 98 121 THR A C 1
ATOM 964 O O . THR A 1 121 ? -22.797 20.672 17.953 1 98 121 THR A O 1
ATOM 967 N N . LYS A 1 122 ? -23.969 22.203 19.031 1 98.12 122 LYS A N 1
ATOM 968 C CA . LYS A 1 122 ? -23.547 21.703 20.344 1 98.12 122 LYS A CA 1
ATOM 969 C C . LYS A 1 122 ? -24.391 20.5 20.766 1 98.12 122 LYS A C 1
ATOM 971 O O . LYS A 1 122 ? -25.594 20.438 20.469 1 98.12 122 LYS A O 1
ATOM 976 N N . LEU A 1 123 ? -23.75 19.578 21.438 1 98.12 123 LEU A N 1
ATOM 977 C CA . LEU A 1 123 ? -24.453 18.359 21.859 1 98.12 123 LEU A CA 1
ATOM 978 C C . LEU A 1 123 ? -24.188 18.047 23.328 1 98.12 123 LEU A C 1
ATOM 980 O O . LEU A 1 123 ? -23.062 18.219 23.812 1 98.12 123 LEU A O 1
ATOM 984 N N . THR A 1 124 ? -25.234 17.594 24 1 97.62 124 THR A N 1
ATOM 985 C CA . THR A 1 124 ? -25.125 17.016 25.328 1 97.62 124 THR A CA 1
ATOM 986 C C . THR A 1 124 ? -24.891 15.508 25.25 1 97.62 124 THR A C 1
ATOM 988 O O . THR A 1 124 ? -24.984 14.914 24.172 1 97.62 124 THR A O 1
ATOM 991 N N . ALA A 1 125 ? -24.625 14.922 26.391 1 97.19 125 ALA A N 1
ATOM 992 C CA . ALA A 1 125 ? -24.359 13.484 26.438 1 97.19 125 ALA A CA 1
ATOM 993 C C . ALA A 1 125 ? -25.547 12.695 25.906 1 97.19 125 ALA A C 1
ATOM 995 O O . ALA A 1 125 ? -25.391 11.797 25.078 1 97.19 125 ALA A O 1
ATOM 996 N N . PRO A 1 126 ? -26.828 13.008 26.266 1 96.69 126 PRO A N 1
ATOM 997 C CA . PRO A 1 126 ? -27.969 12.266 25.719 1 96.69 126 PRO A CA 1
ATOM 998 C C . PRO A 1 126 ? -28.109 12.43 24.219 1 96.69 126 PRO A C 1
ATOM 1000 O O . PRO A 1 126 ? -28.469 11.477 23.516 1 96.69 126 PRO A O 1
ATOM 1003 N N . GLU A 1 127 ? -27.844 13.562 23.75 1 96.56 127 GLU A N 1
ATOM 1004 C CA . GLU A 1 127 ? -27.938 13.805 22.312 1 96.56 127 GLU A CA 1
ATOM 1005 C C . GLU A 1 127 ? -26.875 13.023 21.562 1 96.56 127 GLU A C 1
ATOM 1007 O O . GLU A 1 127 ? -27.125 12.516 20.469 1 96.56 127 GLU A O 1
ATOM 1012 N N . ILE A 1 128 ? -25.703 12.961 22.125 1 95.69 128 ILE A N 1
ATOM 1013 C CA . ILE A 1 128 ? -24.609 12.203 21.531 1 95.69 128 ILE A CA 1
ATOM 1014 C C . ILE A 1 128 ? -24.984 10.727 21.453 1 95.69 128 ILE A C 1
ATOM 1016 O O . ILE A 1 128 ? -24.797 10.078 20.422 1 95.69 128 ILE A O 1
ATOM 1020 N N . ARG A 1 129 ? -25.516 10.195 22.484 1 93.31 129 ARG A N 1
ATOM 1021 C CA . ARG A 1 129 ? -25.906 8.789 22.531 1 93.31 129 ARG A CA 1
ATOM 1022 C C . ARG A 1 129 ? -27 8.484 21.516 1 93.31 129 ARG A C 1
ATOM 1024 O O . ARG A 1 129 ? -27.031 7.387 20.953 1 93.31 129 ARG A O 1
ATOM 1031 N N . ARG A 1 130 ? -27.844 9.391 21.281 1 91.69 130 ARG A N 1
ATOM 1032 C CA . ARG A 1 130 ? -28.891 9.203 20.281 1 91.69 130 ARG A CA 1
ATOM 1033 C C . ARG A 1 130 ? -28.297 9.156 18.875 1 91.69 130 ARG A C 1
ATOM 1035 O O . ARG A 1 130 ? -28.75 8.383 18.031 1 91.69 130 ARG A O 1
ATOM 1042 N N . ARG A 1 131 ? -27.312 9.953 18.703 1 88.94 131 ARG A N 1
ATOM 1043 C CA . ARG A 1 131 ? -26.688 10.047 17.391 1 88.94 131 ARG A CA 1
ATOM 1044 C C . ARG A 1 131 ? -25.797 8.844 17.109 1 88.94 131 ARG A C 1
ATOM 1046 O O . ARG A 1 131 ? -25.672 8.398 15.969 1 88.94 131 ARG A O 1
ATOM 1053 N N . LEU A 1 132 ? -25.125 8.367 18.156 1 90.44 132 LEU A N 1
ATOM 1054 C CA . LEU A 1 132 ? -24.234 7.215 18.031 1 90.44 132 LEU A CA 1
ATOM 1055 C C . LEU A 1 132 ? -24.516 6.191 19.125 1 90.44 132 LEU A C 1
ATOM 1057 O O . LEU A 1 132 ? -23.719 6.039 20.047 1 90.44 132 LEU A O 1
ATOM 1061 N N . PRO A 1 133 ? -25.484 5.379 18.859 1 87.44 133 PRO A N 1
ATOM 1062 C CA . PRO A 1 133 ? -25.906 4.438 19.906 1 87.44 133 PRO A CA 1
ATOM 1063 C C . PRO A 1 133 ? -24.828 3.42 20.266 1 87.44 133 PRO A C 1
ATOM 1065 O O . PRO A 1 133 ? -24.859 2.834 21.344 1 87.44 133 PRO A O 1
ATOM 1068 N N . GLY A 1 134 ? -23.922 3.23 19.453 1 87.06 134 GLY A N 1
ATOM 1069 C CA . GLY A 1 134 ? -22.859 2.285 19.75 1 87.06 134 GLY A CA 1
ATOM 1070 C C . GLY A 1 134 ? -21.781 2.859 20.656 1 87.06 134 GLY A C 1
ATOM 1071 O O . GLY A 1 134 ? -20.859 2.148 21.062 1 87.06 134 GLY A O 1
ATOM 1072 N N . LEU A 1 135 ? -21.938 4.105 21.047 1 91.62 135 LEU A N 1
ATOM 1073 C CA . LEU A 1 135 ? -20.969 4.805 21.875 1 91.62 135 LEU A CA 1
ATOM 1074 C C . LEU A 1 135 ? -21.422 4.852 23.328 1 91.62 135 LEU A C 1
ATOM 1076 O O . LEU A 1 135 ? -22.609 5.098 23.594 1 91.62 135 LEU A O 1
ATOM 1080 N N . ARG A 1 136 ? -20.562 4.52 24.25 1 94.75 136 ARG A N 1
ATOM 1081 C CA . ARG A 1 136 ? -20.812 4.656 25.672 1 94.75 136 ARG A CA 1
ATOM 1082 C C . ARG A 1 136 ? -20.016 5.812 26.266 1 94.75 136 ARG A C 1
ATOM 1084 O O . ARG A 1 136 ? -18.781 5.801 26.234 1 94.75 136 ARG A O 1
ATOM 1091 N N . ILE A 1 137 ? -20.75 6.797 26.859 1 95.38 137 ILE A N 1
ATOM 1092 C CA . ILE A 1 137 ? -20.062 7.973 27.391 1 95.38 137 ILE A CA 1
ATOM 1093 C C . ILE A 1 137 ? -20.703 8.383 28.719 1 95.38 137 ILE A C 1
ATOM 1095 O O . ILE A 1 137 ? -21.828 8.008 29 1 95.38 137 ILE A O 1
ATOM 1099 N N . SER A 1 138 ? -19.953 9.086 29.469 1 95.12 138 SER A N 1
ATOM 1100 C CA . SER A 1 138 ? -20.438 9.602 30.734 1 95.12 138 SER A CA 1
ATOM 1101 C C . SER A 1 138 ? -21.359 10.805 30.531 1 95.12 138 SER A C 1
ATOM 1103 O O . SER A 1 138 ? -21.375 11.398 29.453 1 95.12 138 SER A O 1
ATOM 1105 N N . GLU A 1 139 ? -22.031 11.156 31.609 1 96.19 139 GLU A N 1
ATOM 1106 C CA . GLU A 1 139 ? -23.016 12.227 31.531 1 96.19 139 GLU A CA 1
ATOM 1107 C C . GLU A 1 139 ? -22.344 13.594 31.406 1 96.19 139 GLU A C 1
ATOM 1109 O O . GLU A 1 139 ? -22.969 14.555 30.969 1 96.19 139 GLU A O 1
ATOM 1114 N N . ASP A 1 140 ? -21.094 13.648 31.719 1 96.25 140 ASP A N 1
ATOM 1115 C CA . ASP A 1 140 ? -20.406 14.93 31.672 1 96.25 140 ASP A CA 1
ATOM 1116 C C . ASP A 1 140 ? -19.719 15.125 30.312 1 96.25 140 ASP A C 1
ATOM 1118 O O . ASP A 1 140 ? -19.031 16.125 30.109 1 96.25 140 ASP A O 1
ATOM 1122 N N . THR A 1 141 ? -19.953 14.195 29.469 1 97.12 141 THR A N 1
ATOM 1123 C CA . THR A 1 141 ? -19.406 14.328 28.125 1 97.12 141 THR A CA 1
ATOM 1124 C C . THR A 1 141 ? -20.219 15.336 27.312 1 97.12 141 THR A C 1
ATOM 1126 O O . THR A 1 141 ? -21.453 15.344 27.375 1 97.12 141 THR A O 1
ATOM 1129 N N . VAL A 1 142 ? -19.547 16.281 26.656 1 97.69 142 VAL A N 1
ATOM 1130 C CA . VAL A 1 142 ? -20.188 17.219 25.719 1 97.69 142 VAL A CA 1
ATOM 1131 C C . VAL A 1 142 ? -19.484 17.141 24.375 1 97.69 142 VAL A C 1
ATOM 1133 O O . VAL A 1 142 ? -18.406 16.578 24.25 1 97.69 142 VAL A O 1
ATOM 1136 N N . GLY A 1 143 ? -20.156 17.641 23.359 1 97.94 143 GLY A N 1
ATOM 1137 C CA . GLY A 1 143 ? -19.547 17.594 22.047 1 97.94 143 GLY A CA 1
ATOM 1138 C C . GLY A 1 143 ? -20.141 18.578 21.062 1 97.94 143 GLY A C 1
ATOM 1139 O O . GLY A 1 143 ? -20.953 19.422 21.438 1 97.94 143 GLY A O 1
ATOM 1140 N N . ILE A 1 144 ? -19.656 18.594 19.875 1 98.12 144 ILE A N 1
ATOM 1141 C CA . ILE A 1 144 ? -20.219 19.344 18.766 1 98.12 144 ILE A CA 1
ATOM 1142 C C . ILE A 1 144 ? -20.281 18.453 17.516 1 98.12 144 ILE A C 1
ATOM 1144 O O . ILE A 1 144 ? -19.562 17.469 17.422 1 98.12 144 ILE A O 1
ATOM 1148 N N . ILE A 1 145 ? -21.141 18.797 16.656 1 97.31 145 ILE A N 1
ATOM 1149 C CA . ILE A 1 145 ? -21.141 18.266 15.289 1 97.31 145 ILE A CA 1
ATOM 1150 C C . ILE A 1 145 ? -20.844 19.391 14.305 1 97.31 145 ILE A C 1
ATOM 1152 O O . ILE A 1 145 ? -21.531 20.406 14.281 1 97.31 145 ILE A O 1
ATOM 1156 N N . GLU A 1 146 ? -19.75 19.25 13.688 1 97.31 146 GLU A N 1
ATOM 1157 C CA . GLU A 1 146 ? -19.438 20.094 12.531 1 97.31 146 GLU A CA 1
ATOM 1158 C C . GLU A 1 146 ? -19.891 19.422 11.234 1 97.31 146 GLU A C 1
ATOM 1160 O O . GLU A 1 146 ? -19.312 18.422 10.812 1 97.31 146 GLU A O 1
ATOM 1165 N N . HIS A 1 147 ? -20.766 20.016 10.477 1 95.94 147 HIS A N 1
ATOM 1166 C CA . HIS A 1 147 ? -21.562 19.297 9.477 1 95.94 147 HIS A CA 1
ATOM 1167 C C . HIS A 1 147 ? -20.766 19.109 8.188 1 95.94 147 HIS A C 1
ATOM 1169 O O . HIS A 1 147 ? -21.062 18.203 7.406 1 95.94 147 HIS A O 1
ATOM 1175 N N . ASP A 1 148 ? -19.781 19.875 7.98 1 97.5 148 ASP A N 1
ATOM 1176 C CA . ASP A 1 148 ? -19.047 19.797 6.719 1 97.5 148 ASP A CA 1
ATOM 1177 C C . ASP A 1 148 ? -17.844 18.875 6.836 1 97.5 148 ASP A C 1
ATOM 1179 O O . ASP A 1 148 ? -17.234 18.516 5.828 1 97.5 148 ASP A O 1
ATOM 1183 N N . GLY A 1 149 ? -17.562 18.453 8.094 1 97.81 149 GLY A N 1
ATOM 1184 C CA . GLY A 1 149 ? -16.5 17.484 8.25 1 97.81 149 GLY A CA 1
ATOM 1185 C C . GLY A 1 149 ? -16.781 16.172 7.551 1 97.81 149 GLY A C 1
ATOM 1186 O O . GLY A 1 149 ? -17.922 15.898 7.164 1 97.81 149 GLY A O 1
ATOM 1187 N N . GLY A 1 150 ? -15.688 15.414 7.383 1 97.62 150 GLY A N 1
ATOM 1188 C CA . GLY A 1 150 ? -15.875 14.141 6.695 1 97.62 150 GLY A CA 1
ATOM 1189 C C . GLY A 1 150 ? -14.57 13.445 6.363 1 97.62 150 GLY A C 1
ATOM 1190 O O . GLY A 1 150 ? -13.617 13.492 7.141 1 97.62 150 GLY A O 1
ATOM 1191 N N . VAL A 1 151 ? -14.68 12.664 5.234 1 97.12 151 VAL A N 1
ATOM 1192 C CA . VAL A 1 151 ? -13.578 11.773 4.875 1 97.12 151 VAL A CA 1
ATOM 1193 C C . VAL A 1 151 ? -12.977 12.211 3.541 1 97.12 151 VAL A C 1
ATOM 1195 O O . VAL A 1 151 ? -13.703 12.414 2.562 1 97.12 151 VAL A O 1
ATOM 1198 N N . LEU A 1 152 ? -11.664 12.43 3.543 1 97.62 152 LEU A N 1
ATOM 1199 C CA . LEU A 1 152 ? -10.922 12.5 2.291 1 97.62 152 LEU A CA 1
ATOM 1200 C C . LEU A 1 152 ? -10.406 11.125 1.888 1 97.62 152 LEU A C 1
ATOM 1202 O O . LEU A 1 152 ? -9.867 10.391 2.719 1 97.62 152 LEU A O 1
ATOM 1206 N N . LEU A 1 153 ? -10.664 10.797 0.651 1 95.19 153 LEU A N 1
ATOM 1207 C CA . LEU A 1 153 ? -10.125 9.547 0.118 1 95.19 153 LEU A CA 1
ATOM 1208 C C . LEU A 1 153 ? -8.656 9.711 -0.275 1 95.19 153 LEU A C 1
ATOM 1210 O O . LEU A 1 153 ? -8.352 10.078 -1.412 1 95.19 153 LEU A O 1
ATOM 1214 N N . ALA A 1 154 ? -7.805 9.352 0.596 1 95.94 154 ALA A N 1
ATOM 1215 C CA . ALA A 1 154 ? -6.418 9.805 0.649 1 95.94 154 ALA A CA 1
ATOM 1216 C C . ALA A 1 154 ? -5.66 9.398 -0.613 1 95.94 154 ALA A C 1
ATOM 1218 O O . ALA A 1 154 ? -5.086 10.25 -1.298 1 95.94 154 ALA A O 1
ATOM 1219 N N . ASP A 1 155 ? -5.648 8.117 -0.958 1 93.88 155 ASP A N 1
ATOM 1220 C CA . ASP A 1 155 ? -4.93 7.66 -2.143 1 93.88 155 ASP A CA 1
ATOM 1221 C C . ASP A 1 155 ? -5.445 8.352 -3.4 1 93.88 155 ASP A C 1
ATOM 1223 O O . ASP A 1 155 ? -4.664 8.703 -4.289 1 93.88 155 ASP A O 1
ATOM 1227 N N . LYS A 1 156 ? -6.742 8.516 -3.533 1 92.44 156 LYS A N 1
ATOM 1228 C CA . LYS A 1 156 ? -7.332 9.195 -4.68 1 92.44 156 LYS A CA 1
ATOM 1229 C C . LYS A 1 156 ? -6.93 10.664 -4.715 1 92.44 156 LYS A C 1
ATOM 1231 O O . LYS A 1 156 ? -6.664 11.219 -5.785 1 92.44 156 LYS A O 1
ATOM 1236 N N . CYS A 1 157 ? -6.922 11.258 -3.52 1 97.31 157 CYS A N 1
ATOM 1237 C CA . CYS A 1 157 ? -6.504 12.648 -3.424 1 97.31 157 CYS A CA 1
ATOM 1238 C C . CYS A 1 157 ? -5.074 12.828 -3.914 1 97.31 157 CYS A C 1
ATOM 1240 O O . CYS A 1 157 ? -4.789 13.734 -4.695 1 97.31 157 CYS A O 1
ATOM 1242 N N . LEU A 1 158 ? -4.234 11.969 -3.449 1 97.5 158 LEU A N 1
ATOM 1243 C CA . LEU A 1 158 ? -2.828 12.039 -3.832 1 97.5 158 LEU A CA 1
ATOM 1244 C C . LEU A 1 158 ? -2.664 11.844 -5.336 1 97.5 158 LEU A C 1
ATOM 1246 O O . LEU A 1 158 ? -1.955 12.609 -5.992 1 97.5 158 LEU A O 1
ATOM 1250 N N . ARG A 1 159 ? -3.316 10.906 -5.906 1 93.69 159 ARG A N 1
ATOM 1251 C CA . ARG A 1 159 ? -3.246 10.648 -7.34 1 93.69 159 ARG A CA 1
ATOM 1252 C C . ARG A 1 159 ? -3.803 11.82 -8.141 1 93.69 159 ARG A C 1
ATOM 1254 O O . ARG A 1 159 ? -3.275 12.164 -9.195 1 93.69 159 ARG A O 1
ATOM 1261 N N . ALA A 1 160 ? -4.875 12.367 -7.645 1 96.19 160 ALA A N 1
ATOM 1262 C CA . ALA A 1 160 ? -5.484 13.508 -8.328 1 96.19 160 ALA A CA 1
ATOM 1263 C C . ALA A 1 160 ? -4.512 14.68 -8.414 1 96.19 160 ALA A C 1
ATOM 1265 O O . ALA A 1 160 ? -4.371 15.297 -9.477 1 96.19 160 ALA A O 1
ATOM 1266 N N . MET A 1 161 ? -3.873 14.945 -7.328 1 98 161 MET A N 1
ATOM 1267 C CA . MET A 1 161 ? -2.906 16.031 -7.316 1 98 161 MET A CA 1
ATOM 1268 C C . MET A 1 161 ? -1.744 15.742 -8.258 1 98 161 MET A C 1
ATOM 1270 O O . MET A 1 161 ? -1.308 16.625 -9.008 1 98 161 MET A O 1
ATOM 1274 N N . GLN A 1 162 ? -1.262 14.531 -8.258 1 97.69 162 GLN A N 1
ATOM 1275 C CA . GLN A 1 162 ? -0.129 14.148 -9.094 1 97.69 162 GLN A CA 1
ATOM 1276 C C . GLN A 1 162 ? -0.51 14.156 -10.57 1 97.69 162 GLN A C 1
ATOM 1278 O O . GLN A 1 162 ? 0.266 14.602 -11.422 1 97.69 162 GLN A O 1
ATOM 1283 N N . SER A 1 163 ? -1.694 13.672 -10.859 1 95.31 163 SER A N 1
ATOM 1284 C CA . SER A 1 163 ? -2.166 13.672 -12.242 1 95.31 163 SER A CA 1
ATOM 1285 C C . SER A 1 163 ? -2.326 15.086 -12.773 1 95.31 163 SER A C 1
ATOM 1287 O O . SER A 1 163 ? -1.928 15.383 -13.906 1 95.31 163 SER A O 1
ATOM 1289 N N . GLU A 1 164 ? -2.912 15.93 -12.023 1 97.94 164 GLU A N 1
ATOM 1290 C CA . GLU A 1 164 ? -3.086 17.312 -12.453 1 97.94 164 GLU A CA 1
ATOM 1291 C C . GLU A 1 164 ? -1.74 18.016 -12.602 1 97.94 164 GLU A C 1
ATOM 1293 O O . GLU A 1 164 ? -1.555 18.828 -13.523 1 97.94 164 GLU A O 1
ATOM 1298 N N . PHE A 1 165 ? -0.825 17.703 -11.703 1 98.5 165 PHE A N 1
ATOM 1299 C CA . PHE A 1 165 ? 0.533 18.219 -11.836 1 98.5 165 PHE A CA 1
ATOM 1300 C C . PHE A 1 165 ? 1.118 17.844 -13.195 1 98.5 165 PHE A C 1
ATOM 1302 O O . PHE A 1 165 ? 1.653 18.719 -13.891 1 98.5 165 PHE A O 1
ATOM 1309 N N . GLN A 1 166 ? 0.946 16.625 -13.555 1 97.19 166 GLN A N 1
ATOM 1310 C CA . GLN A 1 166 ? 1.476 16.172 -14.836 1 97.19 166 GLN A CA 1
ATOM 1311 C C . GLN A 1 166 ? 0.711 16.781 -16 1 97.19 166 GLN A C 1
ATOM 1313 O O . GLN A 1 166 ? 1.301 17.109 -17.031 1 97.19 166 GLN A O 1
ATOM 1318 N N . ASN A 1 167 ? -0.548 16.984 -15.875 1 96.62 167 ASN A N 1
ATOM 1319 C CA . ASN A 1 167 ? -1.371 17.609 -16.906 1 96.62 167 ASN A CA 1
ATOM 1320 C C . ASN A 1 167 ? -0.936 19.047 -17.172 1 96.62 167 ASN A C 1
ATOM 1322 O O . ASN A 1 167 ? -1.102 19.547 -18.297 1 96.62 167 ASN A O 1
ATOM 1326 N N . TYR A 1 168 ? -0.365 19.672 -16.188 1 98.25 168 TYR A N 1
ATOM 1327 C CA . TYR A 1 168 ? 0.121 21.031 -16.344 1 98.25 168 TYR A CA 1
ATOM 1328 C C . TYR A 1 168 ? 1.571 21.031 -16.812 1 98.25 168 TYR A C 1
ATOM 1330 O O . TYR A 1 168 ? 2.213 22.094 -16.859 1 98.25 168 TYR A O 1
ATOM 1338 N N . GLY A 1 169 ? 2.119 19.875 -17.109 1 97.5 169 GLY A N 1
ATOM 1339 C CA . GLY A 1 169 ? 3.438 19.781 -17.719 1 97.5 169 GLY A CA 1
ATOM 1340 C C . GLY A 1 169 ? 4.527 19.406 -16.719 1 97.5 169 GLY A C 1
ATOM 1341 O O . GLY A 1 169 ? 5.707 19.391 -17.078 1 97.5 169 GLY A O 1
ATOM 1342 N N . GLY A 1 170 ? 4.141 19.062 -15.492 1 98.12 170 GLY A N 1
ATOM 1343 C CA . GLY A 1 170 ? 5.105 18.656 -14.484 1 98.12 170 GLY A CA 1
ATOM 1344 C C . GLY A 1 170 ? 5.688 17.281 -14.742 1 98.12 170 GLY A C 1
ATOM 1345 O O . GLY A 1 170 ? 5.082 16.469 -15.438 1 98.12 170 GLY A O 1
ATOM 1346 N N . THR A 1 171 ? 6.879 17.047 -14.172 1 97.44 171 THR A N 1
ATOM 1347 C CA . THR A 1 171 ? 7.555 15.766 -14.273 1 97.44 171 THR A CA 1
ATOM 1348 C C . THR A 1 171 ? 7.738 15.141 -12.898 1 97.44 171 THR A C 1
ATOM 1350 O O . THR A 1 171 ? 8.195 15.805 -11.961 1 97.44 171 THR A O 1
ATOM 1353 N N . ILE A 1 172 ? 7.363 13.914 -12.773 1 97.38 172 ILE A N 1
ATOM 1354 C CA . ILE A 1 172 ? 7.594 13.156 -11.547 1 97.38 172 ILE A CA 1
ATOM 1355 C C . ILE A 1 172 ? 8.633 12.062 -11.805 1 97.38 172 ILE A C 1
ATOM 1357 O O . ILE A 1 172 ? 8.562 11.359 -12.812 1 97.38 172 ILE A O 1
ATOM 1361 N N . ARG A 1 173 ? 9.648 11.992 -10.961 1 95.44 173 ARG A N 1
ATOM 1362 C CA . ARG A 1 173 ? 10.602 10.891 -10.945 1 95.44 173 ARG A CA 1
ATOM 1363 C C . ARG A 1 173 ? 10.578 10.164 -9.609 1 95.44 173 ARG A C 1
ATOM 1365 O O . ARG A 1 173 ? 10.883 10.758 -8.57 1 95.44 173 ARG A O 1
ATOM 1372 N N . ASP A 1 174 ? 10.195 8.945 -9.586 1 92.06 174 ASP A N 1
ATOM 1373 C CA . ASP A 1 174 ? 10.164 8.141 -8.367 1 92.06 174 ASP A CA 1
ATOM 1374 C C . ASP A 1 174 ? 11.344 7.172 -8.32 1 92.06 174 ASP A C 1
ATOM 1376 O O . ASP A 1 174 ? 12.203 7.18 -9.203 1 92.06 174 ASP A O 1
ATOM 1380 N N . SER A 1 175 ? 11.453 6.441 -7.176 1 88.62 175 SER A N 1
ATOM 1381 C CA . SER A 1 175 ? 12.562 5.523 -6.938 1 88.62 175 SER A CA 1
ATOM 1382 C C . SER A 1 175 ? 13.906 6.23 -7.105 1 88.62 175 SER A C 1
ATOM 1384 O O . SER A 1 175 ? 14.82 5.691 -7.727 1 88.62 175 SER A O 1
ATOM 1386 N N . GLU A 1 176 ? 13.953 7.434 -6.691 1 93.06 176 GLU A N 1
ATOM 1387 C CA . GLU A 1 176 ? 15.141 8.273 -6.82 1 93.06 176 GLU A CA 1
ATOM 1388 C C . GLU A 1 176 ? 15.391 9.086 -5.547 1 93.06 176 GLU A C 1
ATOM 1390 O O . GLU A 1 176 ? 15.031 10.258 -5.473 1 93.06 176 GLU A O 1
ATOM 1395 N N . PRO A 1 177 ? 16.047 8.477 -4.621 1 94.19 177 PRO A N 1
ATOM 1396 C CA . PRO A 1 177 ? 16.344 9.18 -3.373 1 94.19 177 PRO A CA 1
ATOM 1397 C C . PRO A 1 177 ? 17.297 10.367 -3.576 1 94.19 177 PRO A C 1
ATOM 1399 O O . PRO A 1 177 ? 18.266 10.266 -4.336 1 94.19 177 PRO A O 1
ATOM 1402 N N . VAL A 1 178 ? 16.984 11.461 -2.973 1 97.19 178 VAL A N 1
ATOM 1403 C CA . VAL A 1 178 ? 17.891 12.602 -2.916 1 97.19 178 VAL A CA 1
ATOM 1404 C C . VAL A 1 178 ? 18.953 12.359 -1.845 1 97.19 178 VAL A C 1
ATOM 1406 O O . VAL A 1 178 ? 18.625 12.109 -0.682 1 97.19 178 VAL A O 1
ATOM 1409 N N . LEU A 1 179 ? 20.172 12.508 -2.219 1 95.56 179 LEU A N 1
ATOM 1410 C CA . LEU A 1 179 ? 21.281 12.195 -1.332 1 95.56 179 LEU A CA 1
ATOM 1411 C C . LEU A 1 179 ? 21.844 13.469 -0.703 1 95.56 179 LEU A C 1
ATOM 1413 O O . LEU A 1 179 ? 22.312 13.445 0.437 1 95.56 179 LEU A O 1
ATOM 1417 N N . GLN A 1 180 ? 21.797 14.508 -1.506 1 97.31 180 GLN A N 1
ATOM 1418 C CA . GLN A 1 180 ? 22.406 15.75 -1.043 1 97.31 180 GLN A CA 1
ATOM 1419 C C . GLN A 1 180 ? 21.766 16.953 -1.719 1 97.31 180 GLN A C 1
ATOM 1421 O O . GLN A 1 180 ? 21.344 16.875 -2.873 1 97.31 180 GLN A O 1
ATOM 1426 N N . ILE A 1 181 ? 21.672 18 -0.98 1 98.25 181 ILE A N 1
ATOM 1427 C CA . ILE A 1 181 ? 21.281 19.312 -1.482 1 98.25 181 ILE A CA 1
ATOM 1428 C C . ILE A 1 181 ? 22.453 20.281 -1.336 1 98.25 181 ILE A C 1
ATOM 1430 O O . ILE A 1 181 ? 22.953 20.516 -0.229 1 98.25 181 ILE A O 1
ATOM 1434 N N . LEU A 1 182 ? 22.891 20.781 -2.418 1 97.75 182 LEU A N 1
ATOM 1435 C CA . LEU A 1 182 ? 23.969 21.781 -2.4 1 97.75 182 LEU A CA 1
ATOM 1436 C C . LEU A 1 182 ? 23.406 23.188 -2.584 1 97.75 182 LEU A C 1
ATOM 1438 O O . LEU A 1 182 ? 22.922 23.531 -3.664 1 97.75 182 LEU A O 1
ATOM 1442 N N . PRO A 1 183 ? 23.516 24.016 -1.554 1 98.06 183 PRO A N 1
ATOM 1443 C CA . PRO A 1 183 ? 22.938 25.375 -1.612 1 98.06 183 PRO A CA 1
ATOM 1444 C C . PRO A 1 183 ? 23.703 26.297 -2.557 1 98.06 183 PRO A C 1
ATOM 1446 O O . PRO A 1 183 ? 24.859 26.016 -2.902 1 98.06 183 PRO A O 1
ATOM 1449 N N . GLY A 1 184 ? 23.062 27.422 -2.986 1 96.5 184 GLY A N 1
ATOM 1450 C CA . GLY A 1 184 ? 23.609 28.453 -3.85 1 96.5 184 GLY A CA 1
ATOM 1451 C C . GLY A 1 184 ? 22.547 29.25 -4.578 1 96.5 184 GLY A C 1
ATOM 1452 O O . GLY A 1 184 ? 21.344 29.094 -4.305 1 96.5 184 GLY A O 1
ATOM 1453 N N . THR A 1 185 ? 23.031 30.156 -5.422 1 96.19 185 THR A N 1
ATOM 1454 C CA . THR A 1 185 ? 22.078 30.859 -6.285 1 96.19 185 THR A CA 1
ATOM 1455 C C . THR A 1 185 ? 21.266 29.875 -7.109 1 96.19 185 THR A C 1
ATOM 1457 O O . THR A 1 185 ? 20.047 30.062 -7.285 1 96.19 185 THR A O 1
ATOM 1460 N N . THR A 1 186 ? 22.031 28.969 -7.543 1 96.81 186 THR A N 1
ATOM 1461 C CA . THR A 1 186 ? 21.438 27.766 -8.117 1 96.81 186 THR A CA 1
ATOM 1462 C C . THR A 1 186 ? 21.625 26.578 -7.199 1 96.81 186 THR A C 1
ATOM 1464 O O . THR A 1 186 ? 22.75 26.281 -6.789 1 96.81 186 THR A O 1
ATOM 1467 N N . VAL A 1 187 ? 20.516 25.938 -6.859 1 98.06 187 VAL A N 1
ATOM 1468 C CA . VAL A 1 187 ? 20.594 24.766 -5.984 1 98.06 187 VAL A CA 1
ATOM 1469 C C . VAL A 1 187 ? 20.859 23.516 -6.809 1 98.06 187 VAL A C 1
ATOM 1471 O O . VAL A 1 187 ? 20.297 23.344 -7.895 1 98.06 187 VAL A O 1
ATOM 1474 N N . ILE A 1 188 ? 21.719 22.688 -6.312 1 98 188 ILE A N 1
ATOM 1475 C CA . ILE A 1 188 ? 21.969 21.391 -6.945 1 98 188 ILE A CA 1
ATOM 1476 C C . ILE A 1 188 ? 21.406 20.266 -6.078 1 98 188 ILE A C 1
ATOM 1478 O O . ILE A 1 188 ? 21.75 20.156 -4.895 1 98 188 ILE A O 1
ATOM 1482 N N . VAL A 1 189 ? 20.562 19.484 -6.645 1 98.19 189 VAL A N 1
ATOM 1483 C CA . VAL A 1 189 ? 20 18.312 -5.98 1 98.19 189 VAL A CA 1
ATOM 1484 C C . VAL A 1 189 ? 20.672 17.047 -6.512 1 98.19 189 VAL A C 1
ATOM 1486 O O . VAL A 1 189 ? 20.547 16.719 -7.691 1 98.19 189 VAL A O 1
ATOM 1489 N N . VAL A 1 190 ? 21.344 16.359 -5.613 1 97.31 190 VAL A N 1
ATOM 1490 C CA . VAL A 1 190 ? 22.094 15.172 -6.004 1 97.31 190 VAL A CA 1
ATOM 1491 C C . VAL A 1 190 ? 21.281 13.914 -5.66 1 97.31 190 VAL A C 1
ATOM 1493 O O . VAL A 1 190 ? 20.797 13.773 -4.543 1 97.31 190 VAL A O 1
ATOM 1496 N N . THR A 1 191 ? 21.109 13.062 -6.621 1 94.62 191 THR A N 1
ATOM 1497 C CA . THR A 1 191 ? 20.438 11.781 -6.418 1 94.62 191 THR A CA 1
ATOM 1498 C C . THR A 1 191 ? 21.359 10.625 -6.797 1 94.62 191 THR A C 1
ATOM 1500 O O . THR A 1 191 ? 22.531 10.836 -7.145 1 94.62 191 THR A O 1
ATOM 1503 N N . ARG A 1 192 ? 20.859 9.43 -6.641 1 84.19 192 ARG A N 1
ATOM 1504 C CA . ARG A 1 192 ? 21.594 8.242 -7.043 1 84.19 192 ARG A CA 1
ATOM 1505 C C . ARG A 1 192 ? 21.734 8.164 -8.562 1 84.19 192 ARG A C 1
ATOM 1507 O O . ARG A 1 192 ? 22.656 7.535 -9.078 1 84.19 192 ARG A O 1
ATOM 1514 N N . LYS A 1 193 ? 20.875 8.805 -9.258 1 87.75 193 LYS A N 1
ATOM 1515 C CA . LYS A 1 193 ? 20.828 8.703 -10.711 1 87.75 193 LYS A CA 1
ATOM 1516 C C . LYS A 1 193 ? 21.547 9.883 -11.375 1 87.75 193 LYS A C 1
ATOM 1518 O O . LYS A 1 193 ? 21.844 9.836 -12.562 1 87.75 193 LYS A O 1
ATOM 1523 N N . GLY A 1 194 ? 21.828 10.883 -10.617 1 90.88 194 GLY A N 1
ATOM 1524 C CA . GLY A 1 194 ? 22.484 12.062 -11.164 1 90.88 194 GLY A CA 1
ATOM 1525 C C . GLY A 1 194 ? 22.281 13.305 -10.312 1 90.88 194 GLY A C 1
ATOM 1526 O O . GLY A 1 194 ? 22.438 13.258 -9.094 1 90.88 194 GLY A O 1
ATOM 1527 N N . HIS A 1 195 ? 22.188 14.438 -11.078 1 95.19 195 HIS A N 1
ATOM 1528 C CA . HIS A 1 195 ? 21.969 15.695 -10.383 1 95.19 195 HIS A CA 1
ATOM 1529 C C . HIS A 1 195 ? 21.016 16.594 -11.164 1 95.19 195 HIS A C 1
ATOM 1531 O O . HIS A 1 195 ? 20.891 16.469 -12.383 1 95.19 195 HIS A O 1
ATOM 1537 N N . TYR A 1 196 ? 20.312 17.484 -10.43 1 97.31 196 TYR A N 1
ATOM 1538 C CA . TYR A 1 196 ? 19.375 18.453 -11 1 97.31 196 TYR A CA 1
ATOM 1539 C C . TYR A 1 196 ? 19.734 19.859 -10.539 1 97.31 196 TYR A C 1
ATOM 1541 O O . TYR A 1 196 ? 20.094 20.078 -9.375 1 97.31 196 TYR A O 1
ATOM 1549 N N . ARG A 1 197 ? 19.641 20.812 -11.484 1 97.69 197 ARG A N 1
ATOM 1550 C CA . ARG A 1 197 ? 19.781 22.234 -11.148 1 97.69 197 ARG A CA 1
ATOM 1551 C C . ARG A 1 197 ? 18.422 22.906 -11.055 1 97.69 197 ARG A C 1
ATOM 1553 O O . ARG A 1 197 ? 17.531 22.641 -11.852 1 97.69 197 ARG A O 1
ATOM 1560 N N . CYS A 1 198 ? 18.328 23.797 -10.047 1 98.44 198 CYS A N 1
ATOM 1561 C CA . CYS A 1 198 ? 17.062 24.5 -9.914 1 98.44 198 CYS A CA 1
ATOM 1562 C C . CYS A 1 198 ? 17.25 25.859 -9.266 1 98.44 198 CYS A C 1
ATOM 1564 O O . CYS A 1 198 ? 18.234 26.078 -8.547 1 98.44 198 CYS A O 1
ATOM 1566 N N . LYS A 1 199 ? 16.359 26.766 -9.594 1 98.56 199 LYS A N 1
ATOM 1567 C CA . LYS A 1 199 ? 16.359 28.094 -8.977 1 98.56 199 LYS A CA 1
ATOM 1568 C C . LYS A 1 199 ? 15.961 28.016 -7.508 1 98.56 199 LYS A C 1
ATOM 1570 O O . LYS A 1 199 ? 16.484 28.75 -6.676 1 98.56 199 LYS A O 1
ATOM 1575 N N . SER A 1 200 ? 15.023 27.141 -7.203 1 98.81 200 SER A N 1
ATOM 1576 C CA . SER A 1 200 ? 14.586 26.906 -5.832 1 98.81 200 SER A CA 1
ATOM 1577 C C . SER A 1 200 ? 14.289 25.422 -5.605 1 98.81 200 SER A C 1
ATOM 1579 O O . SER A 1 200 ? 14.016 24.688 -6.555 1 98.81 200 SER A O 1
ATOM 1581 N N . VAL A 1 201 ? 14.391 25.016 -4.328 1 98.94 201 VAL A N 1
ATOM 1582 C CA . VAL A 1 201 ? 14.055 23.656 -3.947 1 98.94 201 VAL A CA 1
ATOM 1583 C C . VAL A 1 201 ? 13.102 23.672 -2.754 1 98.94 201 VAL A C 1
ATOM 1585 O O . VAL A 1 201 ? 13.25 24.484 -1.84 1 98.94 201 VAL A O 1
ATOM 1588 N N . VAL A 1 202 ? 12.039 22.891 -2.83 1 99 202 VAL A N 1
ATOM 1589 C CA . VAL A 1 202 ? 11.117 22.703 -1.717 1 99 202 VAL A CA 1
ATOM 1590 C C . VAL A 1 202 ? 11.32 21.312 -1.109 1 99 202 VAL A C 1
ATOM 1592 O O . VAL A 1 202 ? 11.242 20.297 -1.813 1 99 202 VAL A O 1
ATOM 1595 N N . LEU A 1 203 ? 11.57 21.297 0.15 1 98.94 203 LEU A N 1
ATOM 1596 C CA . LEU A 1 203 ? 11.82 20.047 0.862 1 98.94 203 LEU A CA 1
ATOM 1597 C C . LEU A 1 203 ? 10.602 19.641 1.677 1 98.94 203 LEU A C 1
ATOM 1599 O O . LEU A 1 203 ? 10.258 20.281 2.67 1 98.94 203 LEU A O 1
ATOM 1603 N N . THR A 1 204 ? 9.906 18.562 1.262 1 98.88 204 THR A N 1
ATOM 1604 C CA . THR A 1 204 ? 8.781 17.953 1.966 1 98.88 204 THR A CA 1
ATOM 1605 C C . THR A 1 204 ? 9.016 16.453 2.158 1 98.88 204 THR A C 1
ATOM 1607 O O . THR A 1 204 ? 8.203 15.641 1.722 1 98.88 204 THR A O 1
ATOM 1610 N N . PRO A 1 205 ? 10.016 16.062 2.941 1 98 205 PRO A N 1
ATOM 1611 C CA . PRO A 1 205 ? 10.469 14.672 2.979 1 98 205 PRO A CA 1
ATOM 1612 C C . PRO A 1 205 ? 9.719 13.836 4.016 1 98 205 PRO A C 1
ATOM 1614 O O . PRO A 1 205 ? 10.047 12.664 4.215 1 98 205 PRO A O 1
ATOM 1617 N N . GLY A 1 206 ? 8.742 14.445 4.688 1 97.75 206 GLY A N 1
ATOM 1618 C CA . GLY A 1 206 ? 7.969 13.695 5.668 1 97.75 206 GLY A CA 1
ATOM 1619 C C . GLY A 1 206 ? 8.797 13.219 6.844 1 97.75 206 GLY A C 1
ATOM 1620 O O . GLY A 1 206 ? 9.531 14 7.453 1 97.75 206 GLY A O 1
ATOM 1621 N N . PRO A 1 207 ? 8.727 12.016 7.223 1 97.94 207 PRO A N 1
ATOM 1622 C CA . PRO A 1 207 ? 9.43 11.492 8.391 1 97.94 207 PRO A CA 1
ATOM 1623 C C . PRO A 1 207 ? 10.953 11.594 8.258 1 97.94 207 PRO A C 1
ATOM 1625 O O . PRO A 1 207 ? 11.672 11.469 9.25 1 97.94 207 PRO A O 1
ATOM 1628 N N . TRP A 1 208 ? 11.469 11.844 7.098 1 97.94 208 TRP A N 1
ATOM 1629 C CA . TRP A 1 208 ? 12.906 11.891 6.855 1 97.94 208 TRP A CA 1
ATOM 1630 C C . TRP A 1 208 ? 13.43 13.32 6.984 1 97.94 208 TRP A C 1
ATOM 1632 O O . TRP A 1 208 ? 14.586 13.594 6.668 1 97.94 208 TRP A O 1
ATOM 1642 N N . ALA A 1 209 ? 12.625 14.227 7.469 1 98 209 ALA A N 1
ATOM 1643 C CA . ALA A 1 209 ? 12.953 15.648 7.492 1 98 209 ALA A CA 1
ATOM 1644 C C . ALA A 1 209 ? 14.219 15.906 8.297 1 98 209 ALA A C 1
ATOM 1646 O O . ALA A 1 209 ? 15.109 16.641 7.852 1 98 209 ALA A O 1
ATOM 1647 N N . SER A 1 210 ? 14.344 15.32 9.461 1 96.69 210 SER A N 1
ATOM 1648 C CA . SER A 1 210 ? 15.531 15.539 10.273 1 96.69 210 SER A CA 1
ATOM 1649 C C . SER A 1 210 ? 16.797 15.117 9.523 1 96.69 210 SER A C 1
ATOM 1651 O O . SER A 1 210 ? 17.797 15.828 9.547 1 96.69 210 SER A O 1
ATOM 1653 N N . LYS A 1 211 ? 16.734 14.031 8.867 1 96.12 211 LYS A N 1
ATOM 1654 C CA . LYS A 1 211 ? 17.875 13.492 8.133 1 96.12 211 LYS A CA 1
ATOM 1655 C C . LYS A 1 211 ? 18.25 14.398 6.965 1 96.12 211 LYS A C 1
ATOM 1657 O O . LYS A 1 211 ? 19.438 14.523 6.621 1 96.12 211 LYS A O 1
ATOM 1662 N N . MET A 1 212 ? 17.328 15 6.332 1 97.06 212 MET A N 1
ATOM 1663 C CA . MET A 1 212 ? 17.562 15.844 5.156 1 97.06 212 MET A CA 1
ATOM 1664 C C . MET A 1 212 ? 18 17.234 5.57 1 97.06 212 MET A C 1
ATOM 1666 O O . MET A 1 212 ? 18.797 17.875 4.871 1 97.06 212 MET A O 1
ATOM 1670 N N . LEU A 1 213 ? 17.562 17.75 6.68 1 97 213 LEU A N 1
ATOM 1671 C CA . LEU A 1 213 ? 17.781 19.141 7.066 1 97 213 LEU A CA 1
ATOM 1672 C C . LEU A 1 213 ? 19.078 19.297 7.832 1 97 213 LEU A C 1
ATOM 1674 O O . LEU A 1 213 ? 19.75 20.344 7.742 1 97 213 LEU A O 1
ATOM 1678 N N . LYS A 1 214 ? 19.5 18.266 8.57 1 96.44 214 LYS A N 1
ATOM 1679 C CA . LYS A 1 214 ? 20.688 18.359 9.422 1 96.44 214 LYS A CA 1
ATOM 1680 C C . LYS A 1 214 ? 21.922 18.703 8.602 1 96.44 214 LYS A C 1
ATOM 1682 O O . LYS A 1 214 ? 22.703 19.594 8.984 1 96.44 214 LYS A O 1
ATOM 1687 N N . PRO A 1 215 ? 22.109 18.047 7.473 1 96.81 215 PRO A N 1
ATOM 1688 C CA . PRO A 1 215 ? 23.266 18.406 6.652 1 96.81 215 PRO A CA 1
ATOM 1689 C C . PRO A 1 215 ? 23.203 19.844 6.137 1 96.81 215 PRO A C 1
ATOM 1691 O O . PRO A 1 215 ? 24.219 20.375 5.676 1 96.81 215 PRO A O 1
ATOM 1694 N N . LEU A 1 216 ? 22.094 20.484 6.168 1 96.62 216 LEU A N 1
ATOM 1695 C CA . LEU A 1 216 ? 21.922 21.875 5.73 1 96.62 216 LEU A CA 1
ATOM 1696 C C . LEU A 1 216 ? 22.062 22.828 6.902 1 96.62 216 LEU A C 1
ATOM 1698 O O . LEU A 1 216 ? 21.812 24.031 6.762 1 96.62 216 LEU A O 1
ATOM 1702 N N . GLY A 1 217 ? 22.312 22.234 8.086 1 94.06 217 GLY A N 1
ATOM 1703 C CA . GLY A 1 217 ? 22.516 23.047 9.273 1 94.06 217 GLY A CA 1
ATOM 1704 C C . GLY A 1 217 ? 21.234 23.344 10.023 1 94.06 217 GLY A C 1
ATOM 1705 O O . GLY A 1 217 ? 21.172 24.25 10.852 1 94.06 217 GLY A O 1
ATOM 1706 N N . LEU A 1 218 ? 20.156 22.656 9.711 1 94.19 218 LEU A N 1
ATOM 1707 C CA . LEU A 1 218 ? 18.875 22.828 10.367 1 94.19 218 LEU A CA 1
ATOM 1708 C C . LEU A 1 218 ? 18.516 21.609 11.211 1 94.19 218 LEU A C 1
ATOM 1710 O O . LEU A 1 218 ? 18.672 20.469 10.75 1 94.19 218 LEU A O 1
ATOM 1714 N N . ASP A 1 219 ? 18.047 21.828 12.469 1 93.56 219 ASP A N 1
ATOM 1715 C CA . ASP A 1 219 ? 17.656 20.734 13.352 1 93.56 219 ASP A CA 1
ATOM 1716 C C . ASP A 1 219 ? 16.406 21.094 14.148 1 93.56 219 ASP A C 1
ATOM 1718 O O . ASP A 1 219 ? 16.422 21.062 15.383 1 93.56 219 ASP A O 1
ATOM 1722 N N . PRO A 1 220 ? 15.367 21.406 13.438 1 93.69 220 PRO A N 1
ATOM 1723 C CA . PRO A 1 220 ? 14.133 21.656 14.188 1 93.69 220 PRO A CA 1
ATOM 1724 C C . PRO A 1 220 ? 13.656 20.422 14.961 1 93.69 220 PRO A C 1
ATOM 1726 O O . PRO A 1 220 ? 14.008 19.297 14.617 1 93.69 220 PRO A O 1
ATOM 1729 N N . PRO A 1 221 ? 12.945 20.656 16.047 1 94.81 221 PRO A N 1
ATOM 1730 C CA . PRO A 1 221 ? 12.477 19.516 16.859 1 94.81 221 PRO A CA 1
ATOM 1731 C C . PRO A 1 221 ? 11.375 18.719 16.156 1 94.81 221 PRO A C 1
ATOM 1733 O O . PRO A 1 221 ? 10.219 19.141 16.141 1 94.81 221 PRO A O 1
ATOM 1736 N N . LEU A 1 222 ? 11.789 17.609 15.602 1 96.19 222 LEU A N 1
ATOM 1737 C CA . LEU A 1 222 ? 10.883 16.703 14.906 1 96.19 222 LEU A CA 1
ATOM 1738 C C . LEU A 1 222 ? 10.938 15.312 15.516 1 96.19 222 LEU A C 1
ATOM 1740 O O . LEU A 1 222 ? 12.016 14.82 15.852 1 96.19 222 LEU A O 1
ATOM 1744 N N . LYS A 1 223 ? 9.812 14.773 15.727 1 96 223 LYS A N 1
ATOM 1745 C CA . LYS A 1 223 ? 9.711 13.406 16.234 1 96 223 LYS A CA 1
ATOM 1746 C C . LYS A 1 223 ? 8.852 12.539 15.32 1 96 223 LYS A C 1
ATOM 1748 O O . LYS A 1 223 ? 7.621 12.586 15.398 1 96 223 LYS A O 1
ATOM 1753 N N . PRO A 1 224 ? 9.453 11.656 14.539 1 96.31 224 PRO A N 1
ATOM 1754 C CA . PRO A 1 224 ? 8.656 10.703 13.766 1 96.31 224 PRO A CA 1
ATOM 1755 C C . PRO A 1 224 ? 8.07 9.586 14.625 1 96.31 224 PRO A C 1
ATOM 1757 O O . PRO A 1 224 ? 8.766 9.023 15.477 1 96.31 224 PRO A O 1
ATOM 1760 N N . TRP A 1 225 ? 6.789 9.312 14.406 1 93.94 225 TRP A N 1
ATOM 1761 C CA . TRP A 1 225 ? 6.062 8.242 15.078 1 93.94 225 TRP A CA 1
ATOM 1762 C C . TRP A 1 225 ? 5.637 7.168 14.086 1 93.94 225 TRP A C 1
ATOM 1764 O O . TRP A 1 225 ? 5.234 7.473 12.961 1 93.94 225 TRP A O 1
ATOM 1774 N N . ARG A 1 226 ? 5.832 5.93 14.508 1 93.62 226 ARG A N 1
ATOM 1775 C CA . ARG A 1 226 ? 5.176 4.812 13.844 1 93.62 226 ARG A CA 1
ATOM 1776 C C . ARG A 1 226 ? 3.824 4.512 14.477 1 93.62 226 ARG A C 1
ATOM 1778 O O . ARG A 1 226 ? 3.74 4.277 15.688 1 93.62 226 ARG A O 1
ATOM 1785 N N . LEU A 1 227 ? 2.797 4.508 13.648 1 91.44 227 LEU A N 1
ATOM 1786 C CA . LEU A 1 227 ? 1.448 4.324 14.172 1 91.44 227 LEU A CA 1
ATOM 1787 C C . LEU A 1 227 ? 0.782 3.102 13.555 1 91.44 227 LEU A C 1
ATOM 1789 O O . LEU A 1 227 ? 1.001 2.801 12.375 1 91.44 227 LEU A O 1
ATOM 1793 N N . ASP A 1 228 ? -0.018 2.428 14.398 1 91.5 228 ASP A N 1
ATOM 1794 C CA . ASP A 1 228 ? -0.914 1.393 13.898 1 91.5 228 ASP A CA 1
ATOM 1795 C C . ASP A 1 228 ? -2.268 1.98 13.508 1 91.5 228 ASP A C 1
ATOM 1797 O O . ASP A 1 228 ? -2.893 2.691 14.297 1 91.5 228 ASP A O 1
ATOM 1801 N N . VAL A 1 229 ? -2.613 1.743 12.32 1 94.56 229 VAL A N 1
ATOM 1802 C CA . VAL A 1 229 ? -3.951 2.068 11.836 1 94.56 229 VAL A CA 1
ATOM 1803 C C . VAL A 1 229 ? -4.852 0.839 11.938 1 94.56 229 VAL A C 1
ATOM 1805 O O . VAL A 1 229 ? -4.781 -0.06 11.094 1 94.56 229 VAL A O 1
ATOM 1808 N N . CYS A 1 230 ? -5.758 0.879 12.906 1 96.25 230 CYS A N 1
ATOM 1809 C CA . CYS A 1 230 ? -6.48 -0.329 13.289 1 96.25 230 CYS A CA 1
ATOM 1810 C C . CYS A 1 230 ? -7.926 -0.277 12.805 1 96.25 230 CYS A C 1
ATOM 1812 O O . CYS A 1 230 ? -8.562 0.778 12.852 1 96.25 230 CYS A O 1
ATOM 1814 N N . TYR A 1 231 ? -8.406 -1.378 12.359 1 96.94 231 TYR A N 1
ATOM 1815 C CA . TYR A 1 231 ? -9.797 -1.574 11.953 1 96.94 231 TYR A CA 1
ATOM 1816 C C . TYR A 1 231 ? -10.477 -2.617 12.828 1 96.94 231 TYR A C 1
ATOM 1818 O O . TYR A 1 231 ? -9.945 -3.713 13.023 1 96.94 231 TYR A O 1
ATOM 1826 N N . TRP A 1 232 ? -11.602 -2.219 13.352 1 97.31 232 TRP A N 1
ATOM 1827 C CA . TRP A 1 232 ? -12.32 -2.996 14.359 1 97.31 232 TRP A CA 1
ATOM 1828 C C . TRP A 1 232 ? -13.656 -3.494 13.82 1 97.31 232 TRP A C 1
ATOM 1830 O O . TRP A 1 232 ? -14.406 -2.732 13.203 1 97.31 232 TRP A O 1
ATOM 1840 N N . LYS A 1 233 ? -13.914 -4.699 14.078 1 96.62 233 LYS A N 1
ATOM 1841 C CA . LYS A 1 233 ? -15.133 -5.32 13.555 1 96.62 233 LYS A CA 1
ATOM 1842 C C . LYS A 1 233 ? -16.344 -4.984 14.43 1 96.62 233 LYS A C 1
ATOM 1844 O O . LYS A 1 233 ? -16.25 -5.008 15.656 1 96.62 233 LYS A O 1
ATOM 1849 N N . GLU A 1 234 ? -17.438 -4.664 13.766 1 95.69 234 GLU A N 1
ATOM 1850 C CA . GLU A 1 234 ? -18.688 -4.48 14.5 1 95.69 234 GLU A CA 1
ATOM 1851 C C . GLU A 1 234 ? -19.219 -5.812 15.023 1 95.69 234 GLU A C 1
ATOM 1853 O O . GLU A 1 234 ? -19.188 -6.82 14.312 1 95.69 234 GLU A O 1
ATOM 1858 N N . LYS A 1 235 ? -19.641 -5.824 16.266 1 94.75 235 LYS A N 1
ATOM 1859 C CA . LYS A 1 235 ? -20.25 -7.031 16.812 1 94.75 235 LYS A CA 1
ATOM 1860 C C . LYS A 1 235 ? -21.562 -7.359 16.109 1 94.75 235 LYS A C 1
ATOM 1862 O O . LYS A 1 235 ? -21.844 -8.523 15.812 1 94.75 235 LYS A O 1
ATOM 1867 N N . LYS A 1 236 ? -22.375 -6.348 15.906 1 93.38 236 LYS A N 1
ATOM 1868 C CA . LYS A 1 236 ? -23.594 -6.43 15.117 1 93.38 236 LYS A CA 1
ATOM 1869 C C . LYS A 1 236 ? -23.484 -5.621 13.828 1 93.38 236 LYS A C 1
ATOM 1871 O O . LYS A 1 236 ? -23.297 -4.402 13.867 1 93.38 236 LYS A O 1
ATOM 1876 N N . PRO A 1 237 ? -23.594 -6.266 12.719 1 89.12 237 PRO A N 1
ATOM 1877 C CA . PRO A 1 237 ? -23.453 -5.562 11.438 1 89.12 237 PRO A CA 1
ATOM 1878 C C . PRO A 1 237 ? -24.375 -4.355 11.32 1 89.12 237 PRO A C 1
ATOM 1880 O O . PRO A 1 237 ? -25.562 -4.445 11.664 1 89.12 237 PRO A O 1
ATOM 1883 N N . GLY A 1 238 ? -23.812 -3.287 10.945 1 88.12 238 GLY A N 1
ATOM 1884 C CA . GLY A 1 238 ? -24.594 -2.1 10.672 1 88.12 238 GLY A CA 1
ATOM 1885 C C . GLY A 1 238 ? -24.672 -1.146 11.844 1 88.12 238 GLY A C 1
ATOM 1886 O O . GLY A 1 238 ? -25.219 -0.047 11.727 1 88.12 238 GLY A O 1
ATOM 1887 N N . THR A 1 239 ? -24.109 -1.503 13 1 89.69 239 THR A N 1
ATOM 1888 C CA . THR A 1 239 ? -24.156 -0.695 14.211 1 89.69 239 THR A CA 1
ATOM 1889 C C . THR A 1 239 ? -23.594 0.697 13.961 1 89.69 239 THR A C 1
ATOM 1891 O O . THR A 1 239 ? -24.078 1.685 14.508 1 89.69 239 THR A O 1
ATOM 1894 N N . PHE A 1 240 ? -22.625 0.813 13.062 1 91 240 PHE A N 1
ATOM 1895 C CA . PHE A 1 240 ? -21.938 2.088 12.898 1 91 240 PHE A CA 1
ATOM 1896 C C . PHE A 1 240 ? -22.094 2.602 11.469 1 91 240 PHE A C 1
ATOM 1898 O O . PHE A 1 240 ? -21.266 3.383 10.992 1 91 240 PHE A O 1
ATOM 1905 N N . ASN A 1 241 ? -23.094 2.168 10.719 1 84.75 241 ASN A N 1
ATOM 1906 C CA . ASN A 1 241 ? -23.328 2.564 9.328 1 84.75 241 ASN A CA 1
ATOM 1907 C C . ASN A 1 241 ? -23.516 4.074 9.203 1 84.75 241 ASN A C 1
ATOM 1909 O O . ASN A 1 241 ? -23.125 4.668 8.195 1 84.75 241 ASN A O 1
ATOM 1913 N N . ASN A 1 242 ? -24.031 4.742 10.219 1 85 242 ASN A N 1
ATOM 1914 C CA . ASN A 1 242 ? -24.312 6.172 10.141 1 85 242 ASN A CA 1
ATOM 1915 C C . ASN A 1 242 ? -23.375 6.98 11.039 1 85 242 ASN A C 1
ATOM 1917 O O . ASN A 1 242 ? -23.672 8.125 11.383 1 85 242 ASN A O 1
ATOM 1921 N N . MET A 1 243 ? -22.328 6.395 11.297 1 91.62 243 MET A N 1
ATOM 1922 C CA . MET A 1 243 ? -21.375 7.094 12.156 1 91.62 243 MET A CA 1
ATOM 1923 C C . MET A 1 243 ? -20.609 8.156 11.375 1 91.62 243 MET A C 1
ATOM 1925 O O . MET A 1 243 ? -20.031 7.867 10.328 1 91.62 243 MET A O 1
ATOM 1929 N N . PRO A 1 244 ? -20.609 9.406 11.836 1 95 244 PRO A N 1
ATOM 1930 C CA . PRO A 1 244 ? -19.703 10.391 11.258 1 95 244 PRO A CA 1
ATOM 1931 C C . PRO A 1 244 ? -18.25 10.133 11.633 1 95 244 PRO A C 1
ATOM 1933 O O . PRO A 1 244 ? -17.953 9.195 12.383 1 95 244 PRO A O 1
ATOM 1936 N N . VAL A 1 245 ? -17.375 10.906 11.031 1 97 245 VAL A N 1
ATOM 1937 C CA . VAL A 1 245 ? -16.031 10.883 11.578 1 97 245 VAL A CA 1
ATOM 1938 C C . VAL A 1 245 ? -16.047 11.367 13.023 1 97 245 VAL A C 1
ATOM 1940 O O . VAL A 1 245 ? -16.922 12.141 13.414 1 97 245 VAL A O 1
ATOM 1943 N N . PHE A 1 246 ? -15.125 10.836 13.773 1 96.44 246 PHE A N 1
ATOM 1944 C CA . PHE A 1 246 ? -15.227 10.969 15.227 1 96.44 246 PHE A CA 1
ATOM 1945 C C . PHE A 1 246 ? -13.875 11.328 15.828 1 96.44 246 PHE A C 1
ATOM 1947 O O . PHE A 1 246 ? -12.844 10.781 15.43 1 96.44 246 PHE A O 1
ATOM 1954 N N . ILE A 1 247 ? -13.852 12.32 16.703 1 96.75 247 ILE A N 1
ATOM 1955 C CA . ILE A 1 247 ? -12.68 12.648 17.516 1 96.75 247 ILE A CA 1
ATOM 1956 C C . ILE A 1 247 ? -13.078 12.758 18.984 1 96.75 247 ILE A C 1
ATOM 1958 O O . ILE A 1 247 ? -14.086 13.383 19.312 1 96.75 247 ILE A O 1
ATOM 1962 N N . ALA A 1 248 ? -12.289 12.18 19.844 1 95.44 248 ALA A N 1
ATOM 1963 C CA . ALA A 1 248 ? -12.539 12.242 21.281 1 95.44 248 ALA A CA 1
ATOM 1964 C C . ALA A 1 248 ? -11.328 12.82 22.016 1 95.44 248 ALA A C 1
ATOM 1966 O O . ALA A 1 248 ? -10.195 12.414 21.766 1 95.44 248 ALA A O 1
ATOM 1967 N N . TYR A 1 249 ? -11.648 13.766 22.844 1 93.06 249 TYR A N 1
ATOM 1968 C CA . TYR A 1 249 ? -10.672 14.328 23.766 1 93.06 249 TYR A CA 1
ATOM 1969 C C . TYR A 1 249 ? -11 13.961 25.203 1 93.06 249 TYR A C 1
ATOM 1971 O O . TYR A 1 249 ? -11.922 14.523 25.797 1 93.06 249 TYR A O 1
ATOM 1979 N N . PHE A 1 250 ? -10.344 13.023 25.719 1 88 250 PHE A N 1
ATOM 1980 C CA . PHE A 1 250 ? -10.438 12.664 27.141 1 88 250 PHE A CA 1
ATOM 1981 C C . PHE A 1 250 ? -9.086 12.836 27.828 1 88 250 PHE A C 1
ATOM 1983 O O . PHE A 1 250 ? -8.078 13.109 27.172 1 88 250 PHE A O 1
ATOM 1990 N N . LYS A 1 251 ? -9.164 12.719 29.094 1 78.75 251 LYS A N 1
ATOM 1991 C CA . LYS A 1 251 ? -7.914 12.891 29.844 1 78.75 251 LYS A CA 1
ATOM 1992 C C . LYS A 1 251 ? -6.828 11.961 29.297 1 78.75 251 LYS A C 1
ATOM 1994 O O . LYS A 1 251 ? -6.988 10.742 29.297 1 78.75 251 LYS A O 1
ATOM 1999 N N . ASP A 1 252 ? -5.816 12.484 28.734 1 73.81 252 ASP A N 1
ATOM 2000 C CA . ASP A 1 252 ? -4.602 11.82 28.266 1 73.81 252 ASP A CA 1
ATOM 2001 C C . ASP A 1 252 ? -4.895 10.93 27.062 1 73.81 252 ASP A C 1
ATOM 2003 O O . ASP A 1 252 ? -4.164 9.977 26.797 1 73.81 252 ASP A O 1
ATOM 2007 N N . GLU A 1 253 ? -6.094 11.148 26.484 1 81.25 253 GLU A N 1
ATOM 2008 C CA . GLU A 1 253 ? -6.449 10.32 25.344 1 81.25 253 GLU A CA 1
ATOM 2009 C C . GLU A 1 253 ? -6.938 11.18 24.172 1 81.25 253 GLU A C 1
ATOM 2011 O O . GLU A 1 253 ? -7.781 12.062 24.359 1 81.25 253 GLU A O 1
ATOM 2016 N N . HIS A 1 254 ? -6.34 11 23.109 1 88.69 254 HIS A N 1
ATOM 2017 C CA . HIS A 1 254 ? -6.773 11.578 21.844 1 88.69 254 HIS A CA 1
ATOM 2018 C C . HIS A 1 254 ? -6.977 10.5 20.781 1 88.69 254 HIS A C 1
ATOM 2020 O O . HIS A 1 254 ? -6.008 10 20.219 1 88.69 254 HIS A O 1
ATOM 2026 N N . THR A 1 255 ? -8.25 10.164 20.578 1 93.12 255 THR A N 1
ATOM 2027 C CA . THR A 1 255 ? -8.602 9.07 19.688 1 93.12 255 THR A CA 1
ATOM 2028 C C . THR A 1 255 ? -9.516 9.562 18.562 1 93.12 255 THR A C 1
ATOM 2030 O O . THR A 1 255 ? -10.305 10.484 18.766 1 93.12 255 THR A O 1
ATOM 2033 N N . TYR A 1 256 ? -9.328 8.992 17.438 1 95.88 256 TYR A N 1
ATOM 2034 C CA . TYR A 1 256 ? -10.211 9.328 16.328 1 95.88 256 TYR A CA 1
ATOM 2035 C C . TYR A 1 256 ? -10.711 8.062 15.625 1 95.88 256 TYR A C 1
ATOM 2037 O O . TYR A 1 256 ? -10.094 7.008 15.727 1 95.88 256 TYR A O 1
ATOM 2045 N N . ALA A 1 257 ? -11.836 8.195 14.984 1 96.31 257 ALA A N 1
ATOM 2046 C CA . ALA A 1 257 ? -12.453 7.066 14.289 1 96.31 257 ALA A CA 1
ATOM 2047 C C . ALA A 1 257 ? -13.141 7.527 13 1 96.31 257 ALA A C 1
ATOM 2049 O O . ALA A 1 257 ? -13.57 8.68 12.898 1 96.31 257 ALA A O 1
ATOM 2050 N N . LEU A 1 258 ? -13.141 6.691 12.047 1 95.75 258 LEU A N 1
ATOM 2051 C CA . LEU A 1 258 ? -13.789 6.895 10.75 1 95.75 258 LEU A CA 1
ATOM 2052 C C . LEU A 1 258 ? -14.609 5.672 10.359 1 95.75 258 LEU A C 1
ATOM 2054 O O . LEU A 1 258 ? -14.203 4.535 10.617 1 95.75 258 LEU A O 1
ATOM 2058 N N . PRO A 1 259 ? -15.766 6.012 9.727 1 90.69 259 PRO A N 1
ATOM 2059 C CA . PRO A 1 259 ? -16.359 4.859 9.039 1 90.69 259 PRO A CA 1
ATOM 2060 C C . PRO A 1 259 ? -15.461 4.305 7.938 1 90.69 259 PRO A C 1
ATOM 2062 O O . PRO A 1 259 ? -14.75 5.066 7.273 1 90.69 259 PRO A O 1
ATOM 2065 N N . SER A 1 260 ? -15.461 2.986 7.781 1 84.69 260 SER A N 1
ATOM 2066 C CA . SER A 1 260 ? -14.586 2.375 6.781 1 84.69 260 SER A CA 1
ATOM 2067 C C . SER A 1 260 ? -15.367 1.989 5.531 1 84.69 260 SER A C 1
ATOM 2069 O O . SER A 1 260 ? -16.281 1.174 5.594 1 84.69 260 SER A O 1
ATOM 2071 N N . GLU A 1 261 ? -14.992 2.602 4.438 1 80.5 261 GLU A N 1
ATOM 2072 C CA . GLU A 1 261 ? -15.547 2.176 3.156 1 80.5 261 GLU A CA 1
ATOM 2073 C C . GLU A 1 261 ? -14.672 1.103 2.506 1 80.5 261 GLU A C 1
ATOM 2075 O O . GLU A 1 261 ? -15.172 0.284 1.729 1 80.5 261 GLU A O 1
ATOM 2080 N N . GLU A 1 262 ? -13.43 1.117 2.893 1 84 262 GLU A N 1
ATOM 2081 C CA . GLU A 1 262 ? -12.484 0.181 2.297 1 84 262 GLU A CA 1
ATOM 2082 C C . GLU A 1 262 ? -12.672 -1.227 2.855 1 84 262 GLU A C 1
ATOM 2084 O O . GLU A 1 262 ? -12.367 -2.213 2.184 1 84 262 GLU A O 1
ATOM 2089 N N . TYR A 1 263 ? -13.141 -1.253 4.121 1 89.38 263 TYR A N 1
ATOM 2090 C CA . TYR A 1 263 ? -13.453 -2.525 4.758 1 89.38 263 TYR A CA 1
ATOM 2091 C C . TYR A 1 263 ? -14.859 -2.502 5.359 1 89.38 263 TYR A C 1
ATOM 2093 O O . TYR A 1 263 ? -15.023 -2.254 6.555 1 89.38 263 TYR A O 1
ATOM 2101 N N . PRO A 1 264 ? -15.836 -2.898 4.527 1 84.12 264 PRO A N 1
ATOM 2102 C CA . PRO A 1 264 ? -17.203 -2.871 5.047 1 84.12 264 PRO A CA 1
ATOM 2103 C C . PRO A 1 264 ? -17.359 -3.684 6.332 1 84.12 264 PRO A C 1
ATOM 2105 O O . PRO A 1 264 ? -16.844 -4.797 6.434 1 84.12 264 PRO A O 1
ATOM 2108 N N . GLY A 1 265 ? -18.047 -3.045 7.301 1 89.12 265 GLY A N 1
ATOM 2109 C CA . GLY A 1 265 ? -18.281 -3.711 8.57 1 89.12 265 GLY A CA 1
ATOM 2110 C C . GLY A 1 265 ? -17.219 -3.412 9.609 1 89.12 265 GLY A C 1
ATOM 2111 O O . GLY A 1 265 ? -17.359 -3.785 10.773 1 89.12 265 GLY A O 1
ATOM 2112 N N . LEU A 1 266 ? -16.203 -2.758 9.188 1 94.25 266 LEU A N 1
ATOM 2113 C CA . LEU A 1 266 ? -15.156 -2.375 10.117 1 94.25 266 LEU A CA 1
ATOM 2114 C C . LEU A 1 266 ? -15.172 -0.871 10.375 1 94.25 266 LEU A C 1
ATOM 2116 O O . LEU A 1 266 ? -15.68 -0.105 9.555 1 94.25 266 LEU A O 1
ATOM 2120 N N . VAL A 1 267 ? -14.68 -0.495 11.531 1 96 267 VAL A N 1
ATOM 2121 C CA . VAL A 1 267 ? -14.477 0.902 11.898 1 96 267 VAL A CA 1
ATOM 2122 C C . VAL A 1 267 ? -12.992 1.177 12.086 1 96 267 VAL A C 1
ATOM 2124 O O . VAL A 1 267 ? -12.297 0.442 12.797 1 96 267 VAL A O 1
ATOM 2127 N N . LYS A 1 268 ? -12.531 2.152 11.414 1 96.62 268 LYS A N 1
ATOM 2128 C CA . LYS A 1 268 ? -11.18 2.631 11.672 1 96.62 268 LYS A CA 1
ATOM 2129 C C . LYS A 1 268 ? -11.109 3.432 12.969 1 96.62 268 LYS A C 1
ATOM 2131 O O . LYS A 1 268 ? -11.812 4.434 13.117 1 96.62 268 LYS A O 1
ATOM 2136 N N . LEU A 1 269 ? -10.398 2.99 13.898 1 96.5 269 LEU A N 1
ATOM 2137 C CA . LEU A 1 269 ? -10.227 3.656 15.18 1 96.5 269 LEU A CA 1
ATOM 2138 C C . LEU A 1 269 ? -8.773 3.607 15.633 1 96.5 269 LEU A C 1
ATOM 2140 O O . LEU A 1 269 ? -8.195 2.525 15.766 1 96.5 269 LEU A O 1
ATOM 2144 N N . CYS A 1 270 ? -8.18 4.777 15.82 1 93.94 270 CYS A N 1
ATOM 2145 C CA . CYS A 1 270 ? -6.738 4.891 16.031 1 93.94 270 CYS A CA 1
ATOM 2146 C C . CYS A 1 270 ? -6.434 5.836 17.188 1 93.94 270 CYS A C 1
ATOM 2148 O O . CYS A 1 270 ? -7.262 6.676 17.547 1 93.94 270 CYS A O 1
ATOM 2150 N N . ASP A 1 271 ? -5.246 5.562 17.688 1 89.31 271 ASP A N 1
ATOM 2151 C CA . ASP A 1 271 ? -4.723 6.398 18.766 1 89.31 271 ASP A CA 1
ATOM 2152 C C . ASP A 1 271 ? -3.861 7.531 18.219 1 89.31 271 ASP A C 1
ATOM 2154 O O . ASP A 1 271 ? -3.119 7.34 17.25 1 89.31 271 ASP A O 1
ATOM 2158 N N . HIS A 1 272 ? -4.031 8.711 18.797 1 88.06 272 HIS A N 1
ATOM 2159 C CA . HIS A 1 272 ? -3.225 9.875 18.438 1 88.06 272 HIS A CA 1
ATOM 2160 C C . HIS A 1 272 ? -2.449 10.398 19.641 1 88.06 272 HIS A C 1
ATOM 2162 O O . HIS A 1 272 ? -2.094 11.578 19.688 1 88.06 272 HIS A O 1
ATOM 2168 N N . THR A 1 273 ? -2.145 9.547 20.547 1 83.75 273 THR A N 1
ATOM 2169 C CA . THR A 1 273 ? -1.346 9.922 21.719 1 83.75 273 THR A CA 1
ATOM 2170 C C . THR A 1 273 ? 0.142 9.734 21.422 1 83.75 273 THR A C 1
ATOM 2172 O O . THR A 1 273 ? 0.517 9.117 20.438 1 83.75 273 THR A O 1
ATOM 2175 N N . GLU A 1 274 ? 0.939 10.297 22.234 1 80.88 274 GLU A N 1
ATOM 2176 C CA . GLU A 1 274 ? 2.381 10.32 22 1 80.88 274 GLU A CA 1
ATOM 2177 C C . GLU A 1 274 ? 2.943 8.898 21.906 1 80.88 274 GLU A C 1
ATOM 2179 O O . GLU A 1 274 ? 2.564 8.023 22.688 1 80.88 274 GLU A O 1
ATOM 2184 N N . HIS A 1 275 ? 3.779 8.766 20.906 1 82.5 275 HIS A N 1
ATOM 2185 C CA . HIS A 1 275 ? 4.535 7.535 20.688 1 82.5 275 HIS A CA 1
ATOM 2186 C C . HIS A 1 275 ? 6.035 7.785 20.797 1 82.5 275 HIS A C 1
ATOM 2188 O O . HIS A 1 275 ? 6.48 8.938 20.797 1 82.5 275 HIS A O 1
ATOM 2194 N N . GLN A 1 276 ? 6.688 6.672 20.984 1 87.5 276 GLN A N 1
ATOM 2195 C CA . GLN A 1 276 ? 8.141 6.754 20.891 1 87.5 276 GLN A CA 1
ATOM 2196 C C . GLN A 1 276 ? 8.594 7.094 19.469 1 87.5 276 GLN A C 1
ATOM 2198 O O . GLN A 1 276 ? 7.98 6.648 18.5 1 87.5 276 GLN A O 1
ATOM 2203 N N . SER A 1 277 ? 9.672 7.902 19.484 1 91.19 277 SER A N 1
ATOM 2204 C CA . SER A 1 277 ? 10.242 8.258 18.188 1 91.19 277 SER A CA 1
ATOM 2205 C C . SER A 1 277 ? 10.758 7.027 17.453 1 91.19 277 SER A C 1
ATOM 2207 O O . SER A 1 277 ? 11.305 6.109 18.078 1 91.19 277 SER A O 1
ATOM 2209 N N . CYS A 1 278 ? 10.586 7.102 16.188 1 92.69 278 CYS A N 1
ATOM 2210 C CA . CYS A 1 278 ? 10.977 5.996 15.32 1 92.69 278 CYS A CA 1
ATOM 2211 C C . CYS A 1 278 ? 11.852 6.492 14.172 1 92.69 278 CYS A C 1
ATOM 2213 O O . CYS A 1 278 ? 11.625 7.578 13.633 1 92.69 278 CYS A O 1
ATOM 2215 N N . ASP A 1 279 ? 12.945 5.715 13.859 1 94.69 279 ASP A N 1
ATOM 2216 C CA . ASP A 1 279 ? 13.695 5.973 12.641 1 94.69 279 ASP A CA 1
ATOM 2217 C C . ASP A 1 279 ? 12.914 5.512 11.406 1 94.69 279 ASP A C 1
ATOM 2219 O O . ASP A 1 279 ? 12.602 4.324 11.273 1 94.69 279 ASP A O 1
ATOM 2223 N N . PRO A 1 280 ? 12.641 6.445 10.477 1 95.75 280 PRO A N 1
ATOM 2224 C CA . PRO A 1 280 ? 11.82 6.055 9.328 1 95.75 280 PRO A CA 1
ATOM 2225 C C . PRO A 1 280 ? 12.484 4.996 8.453 1 95.75 280 PRO A C 1
ATOM 2227 O O . PRO A 1 280 ? 11.805 4.297 7.699 1 95.75 280 PRO A O 1
ATOM 2230 N N . ASP A 1 281 ? 13.789 4.852 8.484 1 93.94 281 ASP A N 1
ATOM 2231 C CA . ASP A 1 281 ? 14.484 3.828 7.707 1 93.94 281 ASP A CA 1
ATOM 2232 C C . ASP A 1 281 ? 14.438 2.475 8.406 1 93.94 281 ASP A C 1
ATOM 2234 O O . ASP A 1 281 ? 14.766 1.446 7.812 1 93.94 281 ASP A O 1
ATOM 2238 N N . GLU A 1 282 ? 14.062 2.445 9.656 1 93.88 282 GLU A N 1
ATOM 2239 C CA . GLU A 1 282 ? 13.906 1.237 10.461 1 93.88 282 GLU A CA 1
ATOM 2240 C C . GLU A 1 282 ? 12.547 1.198 11.148 1 93.88 282 GLU A C 1
ATOM 2242 O O . GLU A 1 282 ? 12.461 0.942 12.352 1 93.88 282 GLU A O 1
ATOM 2247 N N . ARG A 1 283 ? 11.562 1.476 10.383 1 92.81 283 ARG A N 1
ATOM 2248 C CA . ARG A 1 283 ? 10.211 1.764 10.859 1 92.81 283 ARG A CA 1
ATOM 2249 C C . ARG A 1 283 ? 9.664 0.606 11.688 1 92.81 283 ARG A C 1
ATOM 2251 O O . ARG A 1 283 ? 8.945 0.821 12.664 1 92.81 283 ARG A O 1
ATOM 2258 N N . ASP A 1 284 ? 10.039 -0.646 11.344 1 91.88 284 ASP A N 1
ATOM 2259 C CA . ASP A 1 284 ? 9.305 -1.794 11.875 1 91.88 284 ASP A CA 1
ATOM 2260 C C . ASP A 1 284 ? 10.141 -2.562 12.891 1 91.88 284 ASP A C 1
ATOM 2262 O O . ASP A 1 284 ? 9.797 -3.682 13.273 1 91.88 284 ASP A O 1
ATOM 2266 N N . VAL A 1 285 ? 11.258 -1.975 13.258 1 91 285 VAL A N 1
ATOM 2267 C CA . VAL A 1 285 ? 11.992 -2.553 14.375 1 91 285 VAL A CA 1
ATOM 2268 C C . VAL A 1 285 ? 11.125 -2.512 15.633 1 91 285 VAL A C 1
ATOM 2270 O O . VAL A 1 285 ? 10.492 -1.493 15.93 1 91 285 VAL A O 1
ATOM 2273 N N . PRO A 1 286 ? 11.031 -3.668 16.297 1 83.12 286 PRO A N 1
ATOM 2274 C CA . PRO A 1 286 ? 10.188 -3.697 17.484 1 83.12 286 PRO A CA 1
ATOM 2275 C C . PRO A 1 286 ? 10.609 -2.662 18.531 1 83.12 286 PRO A C 1
ATOM 2277 O O . PRO A 1 286 ? 11.797 -2.502 18.812 1 83.12 286 PRO A O 1
ATOM 2280 N N . ILE A 1 287 ? 9.562 -1.999 18.906 1 81 287 ILE A N 1
ATOM 2281 C CA . ILE A 1 287 ? 9.812 -1.049 19.984 1 81 287 ILE A CA 1
ATOM 2282 C C . ILE A 1 287 ? 8.969 -1.423 21.203 1 81 287 ILE A C 1
ATOM 2284 O O . ILE A 1 287 ? 7.883 -1.989 21.078 1 81 287 ILE A O 1
ATOM 2288 N N . ALA A 1 288 ? 9.43 -1.124 22.359 1 76.56 288 ALA A N 1
ATOM 2289 C CA . ALA A 1 288 ? 8.891 -1.578 23.641 1 76.56 288 ALA A CA 1
ATOM 2290 C C . ALA A 1 288 ? 7.477 -1.046 23.859 1 76.56 288 ALA A C 1
ATOM 2292 O O . ALA A 1 288 ? 6.625 -1.742 24.406 1 76.56 288 ALA A O 1
ATOM 2293 N N . ASP A 1 289 ? 7.188 0.038 23.281 1 80.75 289 ASP A N 1
ATOM 2294 C CA . ASP A 1 289 ? 5.922 0.66 23.672 1 80.75 289 ASP A CA 1
ATOM 2295 C C . ASP A 1 289 ? 4.793 0.234 22.734 1 80.75 289 ASP A C 1
ATOM 2297 O O . ASP A 1 289 ? 3.635 0.599 22.953 1 80.75 289 ASP A O 1
ATOM 2301 N N . HIS A 1 290 ? 5.051 -0.569 21.859 1 82.56 290 HIS A N 1
ATOM 2302 C CA . HIS A 1 290 ? 4.031 -0.94 20.891 1 82.56 290 HIS A CA 1
ATOM 2303 C C . HIS A 1 290 ? 2.902 -1.726 21.547 1 82.56 290 HIS A C 1
ATOM 2305 O O . HIS A 1 290 ? 1.725 -1.436 21.328 1 82.56 290 HIS A O 1
ATOM 2311 N N . GLN A 1 291 ? 3.273 -2.621 22.344 1 83.19 291 GLN A N 1
ATOM 2312 C CA . GLN A 1 291 ? 2.279 -3.443 23.031 1 83.19 291 GLN A CA 1
ATOM 2313 C C . GLN A 1 291 ? 1.436 -2.604 23.984 1 83.19 291 GLN A C 1
ATOM 2315 O O . GLN A 1 291 ? 0.22 -2.789 24.078 1 83.19 291 GLN A O 1
ATOM 2320 N N . PHE A 1 292 ? 2.131 -1.715 24.609 1 86.62 292 PHE A N 1
ATOM 2321 C CA . PHE A 1 292 ? 1.439 -0.856 25.562 1 86.62 292 PHE A CA 1
ATOM 2322 C C . PHE A 1 292 ? 0.428 0.037 24.844 1 86.62 292 PHE A C 1
ATOM 2324 O O . PHE A 1 292 ? -0.689 0.225 25.328 1 86.62 292 PHE A O 1
ATOM 2331 N N . GLN A 1 293 ? 0.754 0.527 23.734 1 87.94 293 GLN A N 1
ATOM 2332 C CA . GLN A 1 293 ? -0.132 1.397 22.969 1 87.94 293 GLN A CA 1
ATOM 2333 C C . GLN A 1 293 ? -1.361 0.637 22.484 1 87.94 293 GLN A C 1
ATOM 2335 O O . GLN A 1 293 ? -2.477 1.162 22.516 1 87.94 293 GLN A O 1
ATOM 2340 N N . MET A 1 294 ? -1.152 -0.573 22.094 1 90.25 294 MET A N 1
ATOM 2341 C CA . MET A 1 294 ? -2.262 -1.401 21.641 1 90.25 294 MET A CA 1
ATOM 2342 C C . MET A 1 294 ? -3.217 -1.726 22.781 1 90.25 294 MET A C 1
ATOM 2344 O O . MET A 1 294 ? -4.438 -1.678 22.609 1 90.25 294 MET A O 1
ATOM 2348 N N . GLU A 1 295 ? -2.666 -2.039 23.875 1 91.69 295 GLU A N 1
ATOM 2349 C CA . GLU A 1 295 ? -3.494 -2.332 25.047 1 91.69 295 GLU A CA 1
ATOM 2350 C C . GLU A 1 295 ? -4.332 -1.121 25.438 1 91.69 295 GLU A C 1
ATOM 2352 O O . GLU A 1 295 ? -5.496 -1.265 25.828 1 91.69 295 GLU A O 1
ATOM 2357 N N . ARG A 1 296 ? -3.709 -0.007 25.328 1 91 296 ARG A N 1
ATOM 2358 C CA . ARG A 1 296 ? -4.422 1.228 25.641 1 91 296 ARG A CA 1
ATOM 2359 C C . ARG A 1 296 ? -5.574 1.458 24.672 1 91 296 ARG A C 1
ATOM 2361 O O . ARG A 1 296 ? -6.672 1.844 25.078 1 91 296 ARG A O 1
ATOM 2368 N N . LEU A 1 297 ? -5.324 1.238 23.453 1 93.25 297 LEU A N 1
ATOM 2369 C CA . LEU A 1 297 ? -6.352 1.42 22.438 1 93.25 297 LEU A CA 1
ATOM 2370 C C . LEU A 1 297 ? -7.477 0.405 22.609 1 93.25 297 LEU A C 1
ATOM 2372 O O . LEU A 1 297 ? -8.656 0.742 22.453 1 93.25 297 LEU A O 1
ATOM 2376 N N . GLN A 1 298 ? -7.109 -0.785 22.938 1 95.19 298 GLN A N 1
ATOM 2377 C CA . GLN A 1 298 ? -8.109 -1.815 23.219 1 95.19 298 GLN A CA 1
ATOM 2378 C C . GLN A 1 298 ? -8.977 -1.438 24.406 1 95.19 298 GLN A C 1
ATOM 2380 O O . GLN A 1 298 ? -10.188 -1.646 24.391 1 95.19 298 GLN A O 1
ATOM 2385 N N . ALA A 1 299 ? -8.336 -0.949 25.422 1 93.75 299 ALA A N 1
ATOM 2386 C CA . ALA A 1 299 ? -9.078 -0.502 26.594 1 93.75 299 ALA A CA 1
ATOM 2387 C C . ALA A 1 299 ? -10.055 0.614 26.234 1 93.75 299 ALA A C 1
ATOM 2389 O O . ALA A 1 299 ? -11.188 0.639 26.719 1 93.75 299 ALA A O 1
ATOM 2390 N N . PHE A 1 300 ? -9.648 1.512 25.422 1 93.5 300 PHE A N 1
ATOM 2391 C CA . PHE A 1 300 ? -10.508 2.596 24.969 1 93.5 300 PHE A CA 1
ATOM 2392 C C . PHE A 1 300 ? -11.719 2.049 24.219 1 93.5 300 PHE A C 1
ATOM 2394 O O . PHE A 1 300 ? -12.852 2.473 24.469 1 93.5 300 PHE A O 1
ATOM 2401 N N . VAL A 1 301 ? -11.477 1.11 23.328 1 95.5 301 VAL A N 1
ATOM 2402 C CA . VAL A 1 301 ? -12.539 0.516 22.531 1 95.5 301 VAL A CA 1
ATOM 2403 C C . VAL A 1 301 ? -13.539 -0.19 23.453 1 95.5 301 VAL A C 1
ATOM 2405 O O . VAL A 1 301 ? -14.75 -0.025 23.297 1 95.5 301 VAL A O 1
ATOM 2408 N N . ARG A 1 302 ? -13.023 -0.889 24.422 1 95.81 302 ARG A N 1
ATOM 2409 C CA . ARG A 1 302 ? -13.891 -1.588 25.375 1 95.81 302 ARG A CA 1
ATOM 2410 C C . ARG A 1 302 ? -14.766 -0.606 26.141 1 95.81 302 ARG A C 1
ATOM 2412 O O . ARG A 1 302 ? -15.938 -0.882 26.406 1 95.81 302 ARG A O 1
ATOM 2419 N N . GLN A 1 303 ? -14.211 0.43 26.391 1 93.81 303 GLN A N 1
ATOM 2420 C CA . GLN A 1 303 ? -14.883 1.395 27.25 1 93.81 303 GLN A CA 1
ATOM 2421 C C . GLN A 1 303 ? -15.914 2.205 26.469 1 93.81 303 GLN A C 1
ATOM 2423 O O . GLN A 1 303 ? -17.047 2.389 26.922 1 93.81 303 GLN A O 1
ATOM 2428 N N . TYR A 1 304 ? -15.562 2.645 25.297 1 93.81 304 TYR A N 1
ATOM 2429 C CA . TYR A 1 304 ? -16.359 3.678 24.641 1 93.81 304 TYR A CA 1
ATOM 2430 C C . TYR A 1 304 ? -17.094 3.115 23.438 1 93.81 304 TYR A C 1
ATOM 2432 O O . TYR A 1 304 ? -18.094 3.688 23 1 93.81 304 TYR A O 1
ATOM 2440 N N . PHE A 1 305 ? -16.609 1.998 22.891 1 95.12 305 PHE A N 1
ATOM 2441 C CA . PHE A 1 305 ? -17.219 1.391 21.719 1 95.12 305 PHE A CA 1
ATOM 2442 C C . PHE A 1 305 ? -17.562 -0.072 21.969 1 95.12 305 PHE A C 1
ATOM 2444 O O . PHE A 1 305 ? -17.078 -0.963 21.281 1 95.12 305 PHE A O 1
ATOM 2451 N N . PRO A 1 306 ? -18.484 -0.292 22.844 1 94.5 306 PRO A N 1
ATOM 2452 C CA . PRO A 1 306 ? -18.797 -1.678 23.188 1 94.5 306 PRO A CA 1
ATOM 2453 C C . PRO A 1 306 ? -19.391 -2.467 22.031 1 94.5 306 PRO A C 1
ATOM 2455 O O . PRO A 1 306 ? -19.453 -3.697 22.078 1 94.5 306 PRO A O 1
ATOM 2458 N N . GLY A 1 307 ? -19.812 -1.826 21 1 94.19 307 GLY A N 1
ATOM 2459 C CA . GLY A 1 307 ? -20.344 -2.496 19.828 1 94.19 307 GLY A CA 1
ATOM 2460 C C . GLY A 1 307 ? -19.266 -3.027 18.906 1 94.19 307 GLY A C 1
ATOM 2461 O O . GLY A 1 307 ? -19.562 -3.705 17.922 1 94.19 307 GLY A O 1
ATOM 2462 N N . LEU A 1 308 ? -18 -2.789 19.219 1 96.38 308 LEU A N 1
ATOM 2463 C CA . LEU A 1 308 ? -16.875 -3.289 18.422 1 96.38 308 LEU A CA 1
ATOM 2464 C C . LEU A 1 308 ? -16.188 -4.461 19.125 1 96.38 308 LEU A C 1
ATOM 2466 O O . LEU A 1 308 ? -16.188 -4.535 20.359 1 96.38 308 LEU A O 1
ATOM 2470 N N . GLU A 1 309 ? -15.664 -5.352 18.266 1 95.31 309 GLU A N 1
ATOM 2471 C CA . GLU A 1 309 ? -14.758 -6.348 18.828 1 95.31 309 GLU A CA 1
ATOM 2472 C C . GLU A 1 309 ? -13.516 -5.691 19.438 1 95.31 309 GLU A C 1
ATOM 2474 O O . GLU A 1 309 ? -13.109 -4.613 19 1 95.31 309 GLU A O 1
ATOM 2479 N N . HIS A 1 310 ? -12.961 -6.301 20.438 1 92.69 310 HIS A N 1
ATOM 2480 C CA . HIS A 1 310 ? -11.938 -5.605 21.219 1 92.69 310 HIS A CA 1
ATOM 2481 C C . HIS A 1 310 ? -10.547 -5.898 20.672 1 92.69 310 HIS A C 1
ATOM 2483 O O . HIS A 1 310 ? -9.547 -5.492 21.25 1 92.69 310 HIS A O 1
ATOM 2489 N N . VAL A 1 311 ? -10.461 -6.652 19.641 1 94.38 311 VAL A N 1
ATOM 2490 C CA . VAL A 1 311 ? -9.211 -6.871 18.938 1 94.38 311 VAL A CA 1
ATOM 2491 C C . VAL A 1 311 ? -9.352 -6.406 17.484 1 94.38 311 VAL A C 1
ATOM 2493 O O . VAL A 1 311 ? -10.305 -6.77 16.797 1 94.38 311 VAL A O 1
ATOM 2496 N N . PRO A 1 312 ? -8.414 -5.551 17.078 1 95.94 312 PRO A N 1
ATOM 2497 C CA . PRO A 1 312 ? -8.5 -5.164 15.664 1 95.94 312 PRO A CA 1
ATOM 2498 C C . PRO A 1 312 ? -8.227 -6.332 14.711 1 95.94 312 PRO A C 1
ATOM 2500 O O . PRO A 1 312 ? -7.371 -7.172 14.992 1 95.94 312 PRO A O 1
ATOM 2503 N N . VAL A 1 313 ? -8.945 -6.324 13.602 1 96.06 313 VAL A N 1
ATOM 2504 C CA . VAL A 1 313 ? -8.836 -7.465 12.703 1 96.06 313 VAL A CA 1
ATOM 2505 C C . VAL A 1 313 ? -7.938 -7.105 11.523 1 96.06 313 VAL A C 1
ATOM 2507 O O . VAL A 1 313 ? -7.426 -7.992 10.836 1 96.06 313 VAL A O 1
ATOM 2510 N N . ILE A 1 314 ? -7.797 -5.867 11.203 1 95.06 314 ILE A N 1
ATOM 2511 C CA . ILE A 1 314 ? -6.836 -5.332 10.242 1 95.06 314 ILE A CA 1
ATOM 2512 C C . ILE A 1 314 ? -5.984 -4.258 10.906 1 95.06 314 ILE A C 1
ATOM 2514 O O . ILE A 1 314 ? -6.496 -3.428 11.664 1 95.06 314 ILE A O 1
ATOM 2518 N N . ALA A 1 315 ? -4.703 -4.297 10.688 1 93.06 315 ALA A N 1
ATOM 2519 C CA . ALA A 1 315 ? -3.77 -3.283 11.18 1 93.06 315 ALA A CA 1
ATOM 2520 C C . ALA A 1 315 ? -2.803 -2.852 10.078 1 93.06 315 ALA A C 1
ATOM 2522 O O . ALA A 1 315 ? -2.061 -3.674 9.539 1 93.06 315 ALA A O 1
ATOM 2523 N N . GLU A 1 316 ? -2.832 -1.663 9.719 1 92.81 316 GLU A N 1
ATOM 2524 C CA . GLU A 1 316 ? -1.896 -1.038 8.789 1 92.81 316 GLU A CA 1
ATOM 2525 C C . GLU A 1 316 ? -0.916 -0.128 9.523 1 92.81 316 GLU A C 1
ATOM 2527 O O . GLU A 1 316 ? -1.037 0.076 10.734 1 92.81 316 GLU A O 1
ATOM 2532 N N . THR A 1 317 ? 0.154 0.287 8.828 1 92.31 317 THR A N 1
ATOM 2533 C CA . THR A 1 317 ? 1.182 1.113 9.453 1 92.31 317 THR A CA 1
ATOM 2534 C C . THR A 1 317 ? 1.3 2.457 8.742 1 92.31 317 THR A C 1
ATOM 2536 O O . THR A 1 317 ? 1.244 2.523 7.508 1 92.31 317 THR A O 1
ATOM 2539 N N . CYS A 1 318 ? 1.424 3.443 9.539 1 93.62 318 CYS A N 1
ATOM 2540 C CA . CYS A 1 318 ? 1.609 4.801 9.039 1 93.62 318 CYS A CA 1
ATOM 2541 C C . CYS A 1 318 ? 2.619 5.559 9.891 1 93.62 318 CYS A C 1
ATOM 2543 O O . CYS A 1 318 ? 2.957 5.125 11 1 93.62 318 CYS A O 1
ATOM 2545 N N . MET A 1 319 ? 3.141 6.699 9.336 1 95.62 319 MET A N 1
ATOM 2546 C CA . MET A 1 319 ? 4.07 7.523 10.102 1 95.62 319 MET A CA 1
ATOM 2547 C C . MET A 1 319 ? 3.584 8.969 10.18 1 95.62 319 MET A C 1
ATOM 2549 O O . MET A 1 319 ? 3.053 9.5 9.203 1 95.62 319 MET A O 1
ATOM 2553 N N . TYR A 1 320 ? 3.752 9.469 11.398 1 93.94 320 TYR A N 1
ATOM 2554 C CA . TYR A 1 320 ? 3.623 10.906 11.641 1 93.94 320 TYR A CA 1
ATOM 2555 C C . TYR A 1 320 ? 4.973 11.523 11.984 1 93.94 320 TYR A C 1
ATOM 2557 O O . TYR A 1 320 ? 5.879 10.828 12.453 1 93.94 320 TYR A O 1
ATOM 2565 N N . THR A 1 321 ? 5.051 12.797 11.727 1 97.38 321 THR A N 1
ATOM 2566 C CA . THR A 1 321 ? 6.156 13.578 12.273 1 97.38 321 THR A CA 1
ATOM 2567 C C . THR A 1 321 ? 5.633 14.734 13.125 1 97.38 321 THR A C 1
ATOM 2569 O O . THR A 1 321 ? 5.008 15.664 12.609 1 97.38 321 THR A O 1
ATOM 2572 N N . PHE A 1 322 ? 6.043 14.75 14.406 1 95.88 322 PHE A N 1
ATOM 2573 C CA . PHE A 1 322 ? 5.445 15.695 15.344 1 95.88 322 PHE A CA 1
ATOM 2574 C C . PHE A 1 322 ? 6.418 16.828 15.672 1 95.88 322 PHE A C 1
ATOM 2576 O O . PHE A 1 322 ? 7.629 16.594 15.75 1 95.88 322 PHE A O 1
ATOM 2583 N N . THR A 1 323 ? 5.816 17.953 15.797 1 95.06 323 THR A N 1
ATOM 2584 C CA . THR A 1 323 ? 6.477 19.062 16.469 1 95.06 323 THR A CA 1
ATOM 2585 C C . THR A 1 323 ? 5.973 19.219 17.906 1 95.06 323 THR A C 1
ATOM 2587 O O . THR A 1 323 ? 4.918 18.688 18.25 1 95.06 323 THR A O 1
ATOM 2590 N N . PRO A 1 324 ? 6.707 19.953 18.734 1 93 324 PRO A N 1
ATOM 2591 C CA . PRO A 1 324 ? 6.301 20.062 20.125 1 93 324 PRO A CA 1
ATOM 2592 C C . PRO A 1 324 ? 4.938 20.734 20.297 1 93 324 PRO A C 1
ATOM 2594 O O . PRO A 1 324 ? 4.191 20.391 21.219 1 93 324 PRO A O 1
ATOM 2597 N N . ASP A 1 325 ? 4.605 21.641 19.422 1 92.44 325 ASP A N 1
ATOM 2598 C CA . ASP A 1 325 ? 3.346 22.359 19.562 1 92.44 325 ASP A CA 1
ATOM 2599 C C . ASP A 1 325 ? 2.322 21.875 18.531 1 92.44 325 ASP A C 1
ATOM 2601 O O . ASP A 1 325 ? 1.272 22.5 18.359 1 92.44 325 ASP A O 1
ATOM 2605 N N . ALA A 1 326 ? 2.637 20.891 17.75 1 92.94 326 ALA A N 1
ATOM 2606 C CA . ALA A 1 326 ? 1.775 20.219 16.781 1 92.94 326 ALA A CA 1
ATOM 2607 C C . ALA A 1 326 ? 1.483 21.125 15.586 1 92.94 326 ALA A C 1
ATOM 2609 O O . ALA A 1 326 ? 0.62 20.828 14.766 1 92.94 326 ALA A O 1
ATOM 2610 N N . SER A 1 327 ? 2.205 22.266 15.516 1 95.19 327 SER A N 1
ATOM 2611 C CA . SER A 1 327 ? 2.148 23.078 14.312 1 95.19 327 SER A CA 1
ATOM 2612 C C . SER A 1 327 ? 3.32 22.781 13.383 1 95.19 327 SER A C 1
ATOM 2614 O O . SER A 1 327 ? 4.449 22.609 13.836 1 95.19 327 SER A O 1
ATOM 2616 N N . PHE A 1 328 ? 2.99 22.703 12.109 1 97.44 328 PHE A N 1
ATOM 2617 C CA . PHE A 1 328 ? 4.039 22.328 11.172 1 97.44 328 PHE A CA 1
ATOM 2618 C C . PHE A 1 328 ? 4.895 23.531 10.797 1 97.44 328 PHE A C 1
ATOM 2620 O O . PHE A 1 328 ? 4.59 24.656 11.18 1 97.44 328 PHE A O 1
ATOM 2627 N N . PHE A 1 329 ? 6.023 23.266 10.133 1 97.62 329 PHE A N 1
ATOM 2628 C CA . PHE A 1 329 ? 6.949 24.297 9.656 1 97.62 329 PHE A CA 1
ATOM 2629 C C . PHE A 1 329 ? 6.691 24.609 8.188 1 97.62 329 PHE A C 1
ATOM 2631 O O . PHE A 1 329 ? 6.566 23.703 7.363 1 97.62 329 PHE A O 1
ATOM 2638 N N . LEU A 1 330 ? 6.512 25.781 7.859 1 98.56 330 LEU A N 1
ATOM 2639 C CA . LEU A 1 330 ? 6.559 26.391 6.535 1 98.56 330 LEU A CA 1
ATOM 2640 C C . LEU A 1 330 ? 7.484 27.609 6.527 1 98.56 330 LEU A C 1
ATOM 2642 O O . LEU A 1 330 ? 7.109 28.672 7.012 1 98.56 330 LEU A O 1
ATOM 2646 N N . ASP A 1 331 ? 8.617 27.375 5.961 1 97.94 331 ASP A N 1
ATOM 2647 C CA . ASP A 1 331 ? 9.625 28.422 6.066 1 97.94 331 ASP A CA 1
ATOM 2648 C C . ASP A 1 331 ? 10.703 28.266 5 1 97.94 331 ASP A C 1
ATOM 2650 O O . ASP A 1 331 ? 10.641 27.344 4.18 1 97.94 331 ASP A O 1
ATOM 2654 N N . THR A 1 332 ? 11.641 29.203 4.984 1 97.94 332 THR A N 1
ATOM 2655 C CA . THR A 1 332 ? 12.844 29.109 4.16 1 97.94 332 THR A CA 1
ATOM 2656 C C . THR A 1 332 ? 14.086 28.969 5.035 1 97.94 332 THR A C 1
ATOM 2658 O O . THR A 1 332 ? 14.07 29.328 6.215 1 97.94 332 THR A O 1
ATOM 2661 N N . HIS A 1 333 ? 15.086 28.391 4.422 1 96.88 333 HIS A N 1
ATOM 2662 C CA . HIS A 1 333 ? 16.391 28.375 5.082 1 96.88 333 HIS A CA 1
ATOM 2663 C C . HIS A 1 333 ? 16.859 29.781 5.406 1 96.88 333 HIS A C 1
ATOM 2665 O O . HIS A 1 333 ? 16.703 30.703 4.594 1 96.88 333 HIS A O 1
ATOM 2671 N N . PRO A 1 334 ? 17.375 29.969 6.598 1 94 334 PRO A N 1
ATOM 2672 C CA . PRO A 1 334 ? 17.734 31.328 7.004 1 94 334 PRO A CA 1
ATOM 2673 C C . PRO A 1 334 ? 18.828 31.938 6.133 1 94 334 PRO A C 1
ATOM 2675 O O . PRO A 1 334 ? 18.828 33.156 5.891 1 94 334 PRO A O 1
ATOM 2678 N N . GLN A 1 335 ? 19.75 31.188 5.613 1 95.25 335 GLN A N 1
ATOM 2679 C CA . GLN A 1 335 ? 20.859 31.672 4.801 1 95.25 335 GLN A CA 1
ATOM 2680 C C . GLN A 1 335 ? 20.531 31.562 3.312 1 95.25 335 GLN A C 1
ATOM 2682 O O . GLN A 1 335 ? 21.047 32.344 2.508 1 95.25 335 GLN A O 1
ATOM 2687 N N . TYR A 1 336 ? 19.781 30.562 2.953 1 97 336 TYR A N 1
ATOM 2688 C CA . TYR A 1 336 ? 19.438 30.297 1.561 1 97 336 TYR A CA 1
ATOM 2689 C C . TYR A 1 336 ? 17.922 30.375 1.357 1 97 336 TYR A C 1
ATOM 2691 O O . TYR A 1 336 ? 17.234 29.344 1.398 1 97 336 TYR A O 1
ATOM 2699 N N . HIS A 1 337 ? 17.469 31.453 0.922 1 96.31 337 HIS A N 1
ATOM 2700 C CA . HIS A 1 337 ? 16.031 31.719 0.886 1 96.31 337 HIS A CA 1
ATOM 2701 C C . HIS A 1 337 ? 15.359 30.906 -0.214 1 96.31 337 HIS A C 1
ATOM 2703 O O . HIS A 1 337 ? 14.125 30.781 -0.242 1 96.31 337 HIS A O 1
ATOM 2709 N N . ASN A 1 338 ? 16.203 30.375 -1.128 1 98.56 338 ASN A N 1
ATOM 2710 C CA . ASN A 1 338 ? 15.625 29.562 -2.197 1 98.56 338 ASN A CA 1
ATOM 2711 C C . ASN A 1 338 ? 15.555 28.094 -1.808 1 98.56 338 ASN A C 1
ATOM 2713 O O . ASN A 1 338 ? 15.273 27.234 -2.646 1 98.56 338 ASN A O 1
ATOM 2717 N N . ILE A 1 339 ? 15.828 27.781 -0.568 1 98.75 339 ILE A N 1
ATOM 2718 C CA . ILE A 1 339 ? 15.562 26.469 0.018 1 98.75 339 ILE A CA 1
ATOM 2719 C C . ILE A 1 339 ? 14.359 26.562 0.956 1 98.75 339 ILE A C 1
ATOM 2721 O O . ILE A 1 339 ? 14.453 27.156 2.037 1 98.75 339 ILE A O 1
ATOM 2725 N N . ILE A 1 340 ? 13.266 26.016 0.525 1 98.88 340 ILE A N 1
ATOM 2726 C CA . ILE A 1 340 ? 12 26.094 1.243 1 98.88 340 ILE A CA 1
ATOM 2727 C C . ILE A 1 340 ? 11.734 24.781 1.982 1 98.88 340 ILE A C 1
ATOM 2729 O O . ILE A 1 340 ? 12.047 23.703 1.474 1 98.88 340 ILE A O 1
ATOM 2733 N N . ILE A 1 341 ? 11.117 24.891 3.164 1 98.5 341 ILE A N 1
ATOM 2734 C CA . ILE A 1 341 ? 10.93 23.734 4.039 1 98.5 341 ILE A CA 1
ATOM 2735 C C . ILE A 1 341 ? 9.461 23.609 4.422 1 98.5 341 ILE A C 1
ATOM 2737 O O . ILE A 1 341 ? 8.844 24.578 4.871 1 98.5 341 ILE A O 1
ATOM 2741 N N . GLY A 1 342 ? 8.859 22.469 4.215 1 98.69 342 GLY A N 1
ATOM 2742 C CA . GLY A 1 342 ? 7.559 22.047 4.73 1 98.69 342 GLY A CA 1
ATOM 2743 C C . GLY A 1 342 ? 7.59 20.688 5.402 1 98.69 342 GLY A C 1
ATOM 2744 O O . GLY A 1 342 ? 7.648 19.656 4.727 1 98.69 342 GLY A O 1
ATOM 2745 N N . CYS A 1 343 ? 7.531 20.672 6.77 1 98.12 343 CYS A N 1
ATOM 2746 C CA . CYS A 1 343 ? 7.633 19.391 7.48 1 98.12 343 CYS A CA 1
ATOM 2747 C C . CYS A 1 343 ? 6.988 19.484 8.859 1 98.12 343 CYS A C 1
ATOM 2749 O O . CYS A 1 343 ? 6.551 20.562 9.273 1 98.12 343 CYS A O 1
ATOM 2751 N N . GLY A 1 344 ? 6.793 18.328 9.531 1 97.81 344 GLY A N 1
ATOM 2752 C CA . GLY A 1 344 ? 6.301 18.266 10.898 1 97.81 344 GLY A CA 1
ATOM 2753 C C . GLY A 1 344 ? 4.801 18.453 11 1 97.81 344 GLY A C 1
ATOM 2754 O O . GLY A 1 344 ? 4.312 19.172 11.875 1 97.81 344 GLY A O 1
ATOM 2755 N N . PHE A 1 345 ? 4.043 17.797 10.312 1 97.81 345 PHE A N 1
ATOM 2756 C CA . PHE A 1 345 ? 2.633 18.109 10.117 1 97.81 345 PHE A CA 1
ATOM 2757 C C . PHE A 1 345 ? 1.783 17.5 11.219 1 97.81 345 PHE A C 1
ATOM 2759 O O . PHE A 1 345 ? 0.572 17.719 11.281 1 97.81 345 PHE A O 1
ATOM 2766 N N . SER A 1 346 ? 2.273 16.688 12.078 1 96.25 346 SER A N 1
ATOM 2767 C CA . SER A 1 346 ? 1.747 16.281 13.383 1 96.25 346 SER A CA 1
ATOM 2768 C C . SER A 1 346 ? 0.331 15.734 13.258 1 96.25 346 SER A C 1
ATOM 2770 O O . SER A 1 346 ? -0.519 15.984 14.109 1 96.25 346 SER A O 1
ATOM 2772 N N . GLY A 1 347 ? 0.019 15.125 12.172 1 94.94 347 GLY A N 1
ATOM 2773 C CA . GLY A 1 347 ? -1.287 14.508 12.008 1 94.94 347 GLY A CA 1
ATOM 2774 C C . GLY A 1 347 ? -2.33 15.453 11.445 1 94.94 347 GLY A C 1
ATOM 2775 O O . GLY A 1 347 ? -3.484 15.07 11.25 1 94.94 347 GLY A O 1
ATOM 2776 N N . HIS A 1 348 ? -1.913 16.641 11.039 1 94.31 348 HIS A N 1
ATOM 2777 C CA . HIS A 1 348 ? -2.84 17.656 10.547 1 94.31 348 HIS A CA 1
ATOM 2778 C C . HIS A 1 348 ? -2.688 17.859 9.047 1 94.31 348 HIS A C 1
ATOM 2780 O O . HIS A 1 348 ? -3.566 18.438 8.406 1 94.31 348 HIS A O 1
ATOM 2786 N N . GLY A 1 349 ? -1.727 17.422 8.477 1 96.56 349 GLY A N 1
ATOM 2787 C CA . GLY A 1 349 ? -1.205 17.938 7.219 1 96.56 349 GLY A CA 1
ATOM 2788 C C . GLY A 1 349 ? -2.072 17.562 6.027 1 96.56 349 GLY A C 1
ATOM 2789 O O . GLY A 1 349 ? -2.248 18.375 5.113 1 96.56 349 GLY A O 1
ATOM 2790 N N . PHE A 1 350 ? -2.682 16.422 6.004 1 98.38 350 PHE A N 1
ATOM 2791 C CA . PHE A 1 350 ? -3.268 15.914 4.77 1 98.38 350 PHE A CA 1
ATOM 2792 C C . PHE A 1 350 ? -4.371 16.844 4.27 1 98.38 350 PHE A C 1
ATOM 2794 O O . PHE A 1 350 ? -4.344 17.281 3.117 1 98.38 350 PHE A O 1
ATOM 2801 N N . LYS A 1 351 ? -5.367 17.203 5.133 1 98.44 351 LYS A N 1
ATOM 2802 C CA . LYS A 1 351 ? -6.504 18.016 4.707 1 98.44 351 LYS A CA 1
ATOM 2803 C C . LYS A 1 351 ? -6.078 19.453 4.406 1 98.44 351 LYS A C 1
ATOM 2805 O O . LYS A 1 351 ? -6.75 20.156 3.656 1 98.44 351 LYS A O 1
ATOM 2810 N N . LEU A 1 352 ? -4.922 19.844 4.926 1 98.69 352 LEU A N 1
ATOM 2811 C CA . LEU A 1 352 ? -4.434 21.203 4.742 1 98.69 352 LEU A CA 1
ATOM 2812 C C . LEU A 1 352 ? -3.527 21.297 3.52 1 98.69 352 LEU A C 1
ATOM 2814 O O . LEU A 1 352 ? -3.105 22.391 3.137 1 98.69 352 LEU A O 1
ATOM 2818 N N . ALA A 1 353 ? -3.268 20.188 2.834 1 98.81 353 ALA A N 1
ATOM 2819 C CA . ALA A 1 353 ? -2.271 20.094 1.771 1 98.81 353 ALA A CA 1
ATOM 2820 C C . ALA A 1 353 ? -2.518 21.141 0.688 1 98.81 353 ALA A C 1
ATOM 2822 O O . ALA A 1 353 ? -1.576 21.75 0.181 1 98.81 353 ALA A O 1
ATOM 2823 N N . PRO A 1 354 ? -3.793 21.438 0.329 1 98.81 354 PRO A N 1
ATOM 2824 C CA . PRO A 1 354 ? -4 22.422 -0.729 1 98.81 354 PRO A CA 1
ATOM 2825 C C . PRO A 1 354 ? -3.439 23.797 -0.369 1 98.81 354 PRO A C 1
ATOM 2827 O O . PRO A 1 354 ? -2.711 24.391 -1.163 1 98.81 354 PRO A O 1
ATOM 2830 N N . ALA A 1 355 ? -3.74 24.234 0.798 1 98.69 355 ALA A N 1
ATOM 2831 C CA . ALA A 1 355 ? -3.254 25.547 1.228 1 98.69 355 ALA A CA 1
ATOM 2832 C C . ALA A 1 355 ? -1.752 25.516 1.492 1 98.69 355 ALA A C 1
ATOM 2834 O O . ALA A 1 355 ? -1.039 26.469 1.18 1 98.69 355 ALA A O 1
ATOM 2835 N N . VAL A 1 356 ? -1.301 24.469 2.084 1 98.81 356 VAL A N 1
ATOM 2836 C CA . VAL A 1 356 ? 0.124 24.312 2.361 1 98.81 356 VAL A CA 1
ATOM 2837 C C . VAL A 1 356 ? 0.912 24.359 1.054 1 98.81 356 VAL A C 1
ATOM 2839 O O . VAL A 1 356 ? 1.915 25.062 0.95 1 98.81 356 VAL A O 1
ATOM 2842 N N . GLY A 1 357 ? 0.432 23.562 0.068 1 98.94 357 GLY A N 1
ATOM 2843 C CA . GLY A 1 357 ? 1.092 23.578 -1.228 1 98.94 357 GLY A CA 1
ATOM 2844 C C . GLY A 1 357 ? 1.128 24.969 -1.86 1 98.94 357 GLY A C 1
ATOM 2845 O O . GLY A 1 357 ? 2.131 25.344 -2.465 1 98.94 357 GLY A O 1
ATOM 2846 N N . LYS A 1 358 ? 0.069 25.688 -1.729 1 98.88 358 LYS A N 1
ATOM 2847 C CA . LYS A 1 358 ? 0.016 27.062 -2.23 1 98.88 358 LYS A CA 1
ATOM 2848 C C . LYS A 1 358 ? 1.071 27.938 -1.559 1 98.88 358 LYS A C 1
ATOM 2850 O O . LYS A 1 358 ? 1.818 28.641 -2.234 1 98.88 358 LYS A O 1
ATOM 2855 N N . VAL A 1 359 ? 1.148 27.859 -0.257 1 98.88 359 VAL A N 1
ATOM 2856 C CA . VAL A 1 359 ? 2.074 28.688 0.509 1 98.88 359 VAL A CA 1
ATOM 2857 C C . VAL A 1 359 ? 3.514 28.328 0.145 1 98.88 359 VAL A C 1
ATOM 2859 O O . VAL A 1 359 ? 4.34 29.219 -0.094 1 98.88 359 VAL A O 1
ATOM 2862 N N . LEU A 1 360 ? 3.828 27.016 0.098 1 98.94 360 LEU A N 1
ATOM 2863 C CA . LEU A 1 360 ? 5.176 26.578 -0.253 1 98.94 360 LEU A CA 1
ATOM 2864 C C . LEU A 1 360 ? 5.543 27.031 -1.663 1 98.94 360 LEU A C 1
ATOM 2866 O O . LEU A 1 360 ? 6.688 27.406 -1.924 1 98.94 360 LEU A O 1
ATOM 2870 N N . SER A 1 361 ? 4.582 26.984 -2.584 1 98.94 361 SER A N 1
ATOM 2871 C CA . SER A 1 361 ? 4.824 27.469 -3.941 1 98.94 361 SER A CA 1
ATOM 2872 C C . SER A 1 361 ? 5.098 28.969 -3.959 1 98.94 361 SER A C 1
ATOM 2874 O O . SER A 1 361 ? 5.949 29.438 -4.715 1 98.94 361 SER A O 1
ATOM 2876 N N . GLU A 1 362 ? 4.355 29.719 -3.164 1 98.88 362 GLU A N 1
ATOM 2877 C CA . GLU A 1 362 ? 4.566 31.172 -3.061 1 98.88 362 GLU A CA 1
ATOM 2878 C C . GLU A 1 362 ? 5.965 31.484 -2.535 1 98.88 362 GLU A C 1
ATOM 2880 O O . GLU A 1 362 ? 6.641 32.375 -3.047 1 98.88 362 GLU A O 1
ATOM 2885 N N . LEU A 1 363 ? 6.387 30.719 -1.543 1 98.81 363 LEU A N 1
ATOM 2886 C CA . LEU A 1 363 ? 7.73 30.891 -1.009 1 98.81 363 LEU A CA 1
ATOM 2887 C C . LEU A 1 363 ? 8.781 30.578 -2.068 1 98.81 363 LEU A C 1
ATOM 2889 O O . LEU A 1 363 ? 9.766 31.312 -2.209 1 98.81 363 LEU A O 1
ATOM 2893 N N . ALA A 1 364 ? 8.57 29.516 -2.791 1 98.88 364 ALA A N 1
ATOM 2894 C CA . ALA A 1 364 ? 9.508 29.094 -3.828 1 98.88 364 ALA A CA 1
ATOM 2895 C C . ALA A 1 364 ? 9.641 30.141 -4.918 1 98.88 364 ALA A C 1
ATOM 2897 O O . ALA A 1 364 ? 10.719 30.344 -5.473 1 98.88 364 ALA A O 1
ATOM 2898 N N . MET A 1 365 ? 8.57 30.828 -5.203 1 98.56 365 MET A N 1
ATOM 2899 C CA . MET A 1 365 ? 8.531 31.844 -6.246 1 98.56 365 MET A CA 1
ATOM 2900 C C . MET A 1 365 ? 8.883 33.219 -5.672 1 98.56 365 MET A C 1
ATOM 2902 O O . MET A 1 365 ? 8.867 34.219 -6.395 1 98.56 365 MET A O 1
ATOM 2906 N N . GLN A 1 366 ? 9.094 33.281 -4.391 1 97.44 366 GLN A N 1
ATOM 2907 C CA . GLN A 1 366 ? 9.461 34.5 -3.695 1 97.44 366 GLN A CA 1
ATOM 2908 C C . GLN A 1 366 ? 8.375 35.562 -3.832 1 97.44 366 GLN A C 1
ATOM 2910 O O . GLN A 1 366 ? 8.664 36.719 -4.156 1 97.44 366 GLN A O 1
ATOM 2915 N N . THR A 1 367 ? 7.184 35.094 -3.697 1 97.5 367 THR A N 1
ATOM 2916 C CA . THR A 1 367 ? 6.031 35.969 -3.635 1 97.5 367 THR A CA 1
ATOM 2917 C C . THR A 1 367 ? 5.453 36.031 -2.223 1 97.5 367 THR A C 1
ATOM 2919 O O . THR A 1 367 ? 5.754 35.156 -1.399 1 97.5 367 THR A O 1
ATOM 2922 N N . LYS A 1 368 ? 4.688 37 -1.949 1 97.06 368 LYS A N 1
ATOM 2923 C CA . LYS A 1 368 ? 4.094 37.188 -0.625 1 97.06 368 LYS A CA 1
ATOM 2924 C C . LYS A 1 368 ? 3.156 36 -0.299 1 97.06 368 LYS A C 1
ATOM 2926 O O . LYS A 1 368 ? 2.252 35.688 -1.076 1 97.06 368 LYS A O 1
ATOM 2931 N N . PRO A 1 369 ? 3.375 35.438 0.856 1 97.56 369 PRO A N 1
ATOM 2932 C CA . PRO A 1 369 ? 2.477 34.344 1.239 1 97.56 369 PRO A CA 1
ATOM 2933 C C . PRO A 1 369 ? 1.045 34.812 1.487 1 97.56 369 PRO A C 1
ATOM 2935 O O . PRO A 1 369 ? 0.835 35.906 2.021 1 97.56 369 PRO A O 1
ATOM 2938 N N . SER A 1 370 ? 0.131 34 1.243 1 97.56 370 SER A N 1
ATOM 2939 C CA . SER A 1 370 ? -1.293 34.281 1.374 1 97.56 370 SER A CA 1
ATOM 2940 C C . SER A 1 370 ? -1.734 34.219 2.834 1 97.56 370 SER A C 1
ATOM 2942 O O . SER A 1 370 ? -2.812 34.719 3.178 1 97.56 370 SER A O 1
ATOM 2944 N N . TYR A 1 371 ? -0.923 33.688 3.707 1 97.81 371 TYR A N 1
ATOM 2945 C CA . TYR A 1 371 ? -1.263 33.531 5.117 1 97.81 371 TYR A CA 1
ATOM 2946 C C . TYR A 1 371 ? -0.155 34.062 6.012 1 97.81 371 TYR A C 1
ATOM 2948 O O . TYR A 1 371 ? 0.988 34.219 5.57 1 97.81 371 TYR A O 1
ATOM 2956 N N . ASP A 1 372 ? -0.556 34.375 7.266 1 96.81 372 ASP A N 1
ATOM 2957 C CA . ASP A 1 372 ? 0.434 34.688 8.297 1 96.81 372 ASP A CA 1
ATOM 2958 C C . ASP A 1 372 ? 1.246 33.438 8.664 1 96.81 372 ASP A C 1
ATOM 2960 O O . ASP A 1 372 ? 0.694 32.469 9.156 1 96.81 372 ASP A O 1
ATOM 2964 N N . LEU A 1 373 ? 2.562 33.5 8.484 1 97.31 373 LEU A N 1
ATOM 2965 C CA . LEU A 1 373 ? 3.391 32.312 8.672 1 97.31 373 LEU A CA 1
ATOM 2966 C C . LEU A 1 373 ? 4.023 32.312 10.062 1 97.31 373 LEU A C 1
ATOM 2968 O O . LEU A 1 373 ? 4.785 31.406 10.398 1 97.31 373 LEU A O 1
ATOM 2972 N N . SER A 1 374 ? 3.676 33.219 10.906 1 96.06 374 SER A N 1
ATOM 2973 C CA . SER A 1 374 ? 4.27 33.344 12.227 1 96.06 374 SER A CA 1
ATOM 2974 C C . SER A 1 374 ? 4.156 32.062 13.008 1 96.06 374 SER A C 1
ATOM 2976 O O . SER A 1 374 ? 5.113 31.625 13.656 1 96.06 374 SER A O 1
ATOM 2978 N N . PRO A 1 375 ? 3.018 31.312 12.891 1 96.06 375 PRO A N 1
ATOM 2979 C CA . PRO A 1 375 ? 2.908 30.078 13.664 1 96.06 375 PRO A CA 1
ATOM 2980 C C . PRO A 1 375 ? 3.746 28.938 13.078 1 96.06 375 PRO A C 1
ATOM 2982 O O . PRO A 1 375 ? 3.908 27.891 13.711 1 96.06 375 PRO A O 1
ATOM 2985 N N . PHE A 1 376 ? 4.34 29.156 11.922 1 97.25 376 PHE A N 1
ATOM 2986 C CA . PHE A 1 376 ? 4.949 28.047 11.188 1 97.25 376 PHE A CA 1
ATOM 2987 C C . PHE A 1 376 ? 6.461 28.234 11.086 1 97.25 376 PHE A C 1
ATOM 2989 O O . PHE A 1 376 ? 7.168 27.359 10.594 1 97.25 376 PHE A O 1
ATOM 2996 N N . ARG A 1 377 ? 6.934 29.281 11.578 1 96.38 377 ARG A N 1
ATOM 2997 C CA . ARG A 1 377 ? 8.336 29.641 11.391 1 96.38 377 ARG A CA 1
ATOM 2998 C C . ARG A 1 377 ? 9.258 28.703 12.164 1 96.38 377 ARG A C 1
ATOM 3000 O O . ARG A 1 377 ? 8.922 28.281 13.273 1 96.38 377 ARG A O 1
ATOM 3007 N N . LEU A 1 378 ? 10.383 28.484 11.602 1 94.62 378 LEU A N 1
ATOM 3008 C CA . LEU A 1 378 ? 11.414 27.688 12.266 1 94.62 378 LEU A CA 1
ATOM 3009 C C . LEU A 1 378 ? 11.883 28.375 13.547 1 94.62 378 LEU A C 1
ATOM 3011 O O . LEU A 1 378 ? 12.195 27.703 14.531 1 94.62 378 LEU A O 1
ATOM 3015 N N . SER A 1 379 ? 11.812 29.641 13.562 1 92 379 SER A N 1
ATOM 3016 C CA . SER A 1 379 ? 12.383 30.453 14.641 1 92 379 SER A CA 1
ATOM 3017 C C . SER A 1 379 ? 11.508 30.406 15.891 1 92 379 SER A C 1
ATOM 3019 O O . SER A 1 379 ? 11.922 30.844 16.953 1 92 379 SER A O 1
ATOM 3021 N N . ARG A 1 380 ? 10.32 29.859 15.789 1 91.94 380 ARG A N 1
ATOM 3022 C CA . ARG A 1 380 ? 9.445 29.844 16.953 1 91.94 380 ARG A CA 1
ATOM 3023 C C . ARG A 1 380 ? 9.984 28.891 18.016 1 91.94 380 ARG A C 1
ATOM 3025 O O . ARG A 1 380 ? 9.523 28.906 19.172 1 91.94 380 ARG A O 1
ATOM 3032 N N . PHE A 1 381 ? 10.93 28 17.641 1 88.56 381 PHE A N 1
ATOM 3033 C CA . PHE A 1 381 ? 11.68 27.188 18.594 1 88.56 381 PHE A CA 1
ATOM 3034 C C . PHE A 1 381 ? 13.148 27.609 18.625 1 88.56 381 PHE A C 1
ATOM 3036 O O . PHE A 1 381 ? 13.969 27.062 17.891 1 88.56 381 PHE A O 1
ATOM 3043 N N . PRO A 1 382 ? 13.461 28.766 19.297 1 65.94 382 PRO A N 1
ATOM 3044 C CA . PRO A 1 382 ? 14.805 29.344 19.25 1 65.94 382 PRO A CA 1
ATOM 3045 C C . PRO A 1 382 ? 15.891 28.359 19.656 1 65.94 382 PRO A C 1
ATOM 3047 O O . PRO A 1 382 ? 17 28.406 19.125 1 65.94 382 PRO A O 1
ATOM 3050 N N . ASN A 1 383 ? 15.734 27.641 20.828 1 56.72 383 ASN A N 1
ATOM 3051 C CA . ASN A 1 383 ? 16.797 26.766 21.297 1 56.72 383 ASN A CA 1
ATOM 3052 C C . ASN A 1 383 ? 16.938 25.531 20.406 1 56.72 383 ASN A C 1
ATOM 3054 O O . ASN A 1 383 ? 17.625 24.578 20.766 1 56.72 383 ASN A O 1
ATOM 3058 N N . GLY A 1 384 ? 16.266 25.484 19.422 1 52.22 384 GLY A N 1
ATOM 3059 C CA . GLY A 1 384 ? 16.531 24.344 18.562 1 52.22 384 GLY A CA 1
ATOM 3060 C C . GLY A 1 384 ? 17.812 24.484 17.75 1 52.22 384 GLY A C 1
ATOM 3061 O O . GLY A 1 384 ? 18.469 25.531 17.797 1 52.22 384 GLY A O 1
ATOM 3062 N N . PRO A 1 385 ? 18.422 23.406 17.281 1 46.16 385 PRO A N 1
ATOM 3063 C CA . PRO A 1 385 ? 19.734 23.531 16.641 1 46.16 385 PRO A CA 1
ATOM 3064 C C . PRO A 1 385 ? 19.797 24.656 15.625 1 46.16 385 PRO A C 1
ATOM 3066 O O . PRO A 1 385 ? 20.844 24.906 15.023 1 46.16 385 PRO A O 1
ATOM 3069 N N . LEU A 1 386 ? 18.875 25.156 15.094 1 47.44 386 LEU A N 1
ATOM 3070 C CA . LEU A 1 386 ? 19.016 26.25 14.141 1 47.44 386 LEU A CA 1
ATOM 3071 C C . LEU A 1 386 ? 19.688 27.453 14.789 1 47.44 386 LEU A C 1
ATOM 3073 O O . LEU A 1 386 ? 20.281 28.297 14.094 1 47.44 386 LEU A O 1
ATOM 3077 N N . ALA A 1 387 ? 19.562 27.797 16.016 1 38.66 387 ALA A N 1
ATOM 3078 C CA . ALA A 1 387 ? 20.25 28.891 16.688 1 38.66 387 ALA A CA 1
ATOM 3079 C C . ALA A 1 387 ? 21.766 28.75 16.562 1 38.66 387 ALA A C 1
ATOM 3081 O O . ALA A 1 387 ? 22.5 29.734 16.75 1 38.66 387 ALA A O 1
ATOM 3082 N N . LYS A 1 388 ? 22.156 27.547 16.547 1 41.28 388 LYS A N 1
ATOM 3083 C CA . LYS A 1 388 ? 23.609 27.469 16.484 1 41.28 388 LYS A CA 1
ATOM 3084 C C . LYS A 1 388 ? 24.109 27.766 15.062 1 41.28 388 LYS A C 1
ATOM 3086 O O . LYS A 1 388 ? 25.297 27.609 14.781 1 41.28 388 LYS A O 1
ATOM 3091 N N . ALA A 1 389 ? 23.109 27.719 14.203 1 34.56 389 ALA A N 1
ATOM 3092 C CA . ALA A 1 389 ? 23.656 28 12.883 1 34.56 389 ALA A CA 1
ATOM 3093 C C . ALA A 1 389 ? 24.172 29.438 12.805 1 34.56 389 ALA A C 1
ATOM 3095 O O . ALA A 1 389 ? 23.438 30.344 12.367 1 34.56 389 ALA A O 1
ATOM 3096 N N . LYS A 1 390 ? 24.469 29.969 13.875 1 32.5 390 LYS A N 1
ATOM 3097 C CA . LYS A 1 390 ? 25.328 31.109 13.578 1 32.5 390 LYS A CA 1
ATOM 3098 C C . LYS A 1 390 ? 26.422 30.734 12.578 1 32.5 390 LYS A C 1
ATOM 3100 O O . LYS A 1 390 ? 27.203 29.797 12.828 1 32.5 390 LYS A O 1
ATOM 3105 N N . LEU A 1 391 ? 26.203 31 11.273 1 24.36 391 LEU A N 1
ATOM 3106 C CA . LEU A 1 391 ? 27.484 31.047 10.562 1 24.36 391 LEU A CA 1
ATOM 3107 C C . LEU A 1 391 ? 28.484 31.938 11.305 1 24.36 391 LEU A C 1
ATOM 3109 O O . LEU A 1 391 ? 28.109 32.938 11.906 1 24.36 391 LEU A O 1
ATOM 3113 N N . MET B 1 1 ? -36.969 -14.914 -11.797 1 35.53 1 MET B N 1
ATOM 3114 C CA . MET B 1 1 ? -35.688 -14.398 -11.336 1 35.53 1 MET B CA 1
ATOM 3115 C C . MET B 1 1 ? -34.969 -13.656 -12.453 1 35.53 1 MET B C 1
ATOM 3117 O O . MET B 1 1 ? -34.031 -12.883 -12.195 1 35.53 1 MET B O 1
ATOM 3121 N N . SER B 1 2 ? -35.281 -14.094 -13.695 1 45.38 2 SER B N 1
ATOM 3122 C CA . SER B 1 2 ? -34.688 -13.648 -14.953 1 45.38 2 SER B CA 1
ATOM 3123 C C . SER B 1 2 ? -35.031 -12.195 -15.242 1 45.38 2 SER B C 1
ATOM 3125 O O . SER B 1 2 ? -34.219 -11.438 -15.758 1 45.38 2 SER B O 1
ATOM 3127 N N . ASP B 1 3 ? -36.156 -11.898 -14.875 1 47.19 3 ASP B N 1
ATOM 3128 C CA . ASP B 1 3 ? -36.75 -10.641 -15.328 1 47.19 3 ASP B CA 1
ATOM 3129 C C . ASP B 1 3 ? -36.094 -9.445 -14.625 1 47.19 3 ASP B C 1
ATOM 3131 O O . ASP B 1 3 ? -35.969 -8.367 -15.211 1 47.19 3 ASP B O 1
ATOM 3135 N N . PHE B 1 4 ? -35.875 -9.617 -13.398 1 48.69 4 PHE B N 1
ATOM 3136 C CA . PHE B 1 4 ? -35.375 -8.508 -12.57 1 48.69 4 PHE B CA 1
ATOM 3137 C C . PHE B 1 4 ? -34.062 -7.988 -13.086 1 48.69 4 PHE B C 1
ATOM 3139 O O . PHE B 1 4 ? -33.719 -6.812 -12.914 1 48.69 4 PHE B O 1
ATOM 3146 N N . TYR B 1 5 ? -33.312 -8.82 -13.82 1 58.34 5 TYR B N 1
ATOM 3147 C CA . TYR B 1 5 ? -31.984 -8.422 -14.234 1 58.34 5 TYR B CA 1
ATOM 3148 C C . TYR B 1 5 ? -31.969 -8.008 -15.703 1 58.34 5 TYR B C 1
ATOM 3150 O O . TYR B 1 5 ? -30.922 -7.691 -16.25 1 58.34 5 TYR B O 1
ATOM 3158 N N . GLU B 1 6 ? -33.062 -8.023 -16.547 1 58.06 6 GLU B N 1
ATOM 3159 C CA . GLU B 1 6 ? -33.094 -7.953 -18 1 58.06 6 GLU B CA 1
ATOM 3160 C C . GLU B 1 6 ? -32.625 -6.594 -18.5 1 58.06 6 GLU B C 1
ATOM 3162 O O . GLU B 1 6 ? -32.062 -6.488 -19.594 1 58.06 6 GLU B O 1
ATOM 3167 N N . GLY B 1 7 ? -32.812 -5.586 -17.797 1 59.72 7 GLY B N 1
ATOM 3168 C CA . GLY B 1 7 ? -32.5 -4.273 -18.344 1 59.72 7 GLY B CA 1
ATOM 3169 C C . GLY B 1 7 ? -31.031 -3.891 -18.172 1 59.72 7 GLY B C 1
ATOM 3170 O O . GLY B 1 7 ? -30.594 -2.861 -18.688 1 59.72 7 GLY B O 1
ATOM 3171 N N . SER B 1 8 ? -30.234 -4.836 -17.766 1 73.56 8 SER B N 1
ATOM 3172 C CA . SER B 1 8 ? -28.859 -4.422 -17.516 1 73.56 8 SER B CA 1
ATOM 3173 C C . SER B 1 8 ? -27.922 -4.887 -18.625 1 73.56 8 SER B C 1
ATOM 3175 O O . SER B 1 8 ? -28.25 -5.809 -19.375 1 73.56 8 SER B O 1
ATOM 3177 N N . LYS B 1 9 ? -26.922 -4.184 -18.984 1 86.94 9 LYS B N 1
ATOM 3178 C CA . LYS B 1 9 ? -25.891 -4.508 -19.969 1 86.94 9 LYS B CA 1
ATOM 3179 C C . LYS B 1 9 ? -25.375 -5.926 -19.766 1 86.94 9 LYS B C 1
ATOM 3181 O O . LYS B 1 9 ? -25.172 -6.359 -18.625 1 86.94 9 LYS B O 1
ATOM 3186 N N . LEU B 1 10 ? -25.422 -6.734 -20.906 1 95.81 10 LEU B N 1
ATOM 3187 C CA . LEU B 1 10 ? -24.875 -8.086 -20.891 1 95.81 10 LEU B CA 1
ATOM 3188 C C . LEU B 1 10 ? -23.391 -8.07 -21.281 1 95.81 10 LEU B C 1
ATOM 3190 O O . LEU B 1 10 ? -23.031 -7.711 -22.391 1 95.81 10 LEU B O 1
ATOM 3194 N N . TYR B 1 11 ? -22.547 -8.492 -20.391 1 98.31 11 TYR B N 1
ATOM 3195 C CA . TYR B 1 11 ? -21.125 -8.625 -20.672 1 98.31 11 TYR B CA 1
ATOM 3196 C C . TYR B 1 11 ? -20.812 -9.992 -21.266 1 98.31 11 TYR B C 1
ATOM 3198 O O . TYR B 1 11 ? -21.5 -10.977 -20.969 1 98.31 11 TYR B O 1
ATOM 3206 N N . ASP B 1 12 ? -19.828 -9.992 -22.156 1 98.75 12 ASP B N 1
ATOM 3207 C CA . ASP B 1 12 ? -19.328 -11.305 -22.547 1 98.75 12 ASP B CA 1
ATOM 3208 C C . ASP B 1 12 ? -18.734 -12.047 -21.359 1 98.75 12 ASP B C 1
ATOM 3210 O O . ASP B 1 12 ? -18.953 -13.25 -21.203 1 98.75 12 ASP B O 1
ATOM 3214 N N . CYS B 1 13 ? -18 -11.281 -20.531 1 98.88 13 CYS B N 1
ATOM 3215 C CA . CYS B 1 13 ? -17.375 -11.906 -19.375 1 98.88 13 CYS B CA 1
ATOM 3216 C C . CYS B 1 13 ? -17.203 -10.914 -18.234 1 98.88 13 CYS B C 1
ATOM 3218 O O . CYS B 1 13 ? -16.891 -9.742 -18.453 1 98.88 13 CYS B O 1
ATOM 3220 N N . VAL B 1 14 ? -17.469 -11.336 -17 1 98.88 14 VAL B N 1
ATOM 3221 C CA . VAL B 1 14 ? -17.094 -10.625 -15.781 1 98.88 14 VAL B CA 1
ATOM 3222 C C . VAL B 1 14 ? -15.977 -11.375 -15.07 1 98.88 14 VAL B C 1
ATOM 3224 O O . VAL B 1 14 ? -16.047 -12.594 -14.891 1 98.88 14 VAL B O 1
ATOM 3227 N N . VAL B 1 15 ? -14.914 -10.688 -14.789 1 98.94 15 VAL B N 1
ATOM 3228 C CA . VAL B 1 15 ? -13.805 -11.234 -14.016 1 98.94 15 VAL B CA 1
ATOM 3229 C C . VAL B 1 15 ? -13.844 -10.68 -12.594 1 98.94 15 VAL B C 1
ATOM 3231 O O . VAL B 1 15 ? -13.906 -9.461 -12.398 1 98.94 15 VAL B O 1
ATOM 3234 N N . VAL B 1 16 ? -13.828 -11.578 -11.617 1 98.88 16 VAL B N 1
ATOM 3235 C CA . VAL B 1 16 ? -13.914 -11.18 -10.219 1 98.88 16 VAL B CA 1
ATOM 3236 C C . VAL B 1 16 ? -12.531 -11.281 -9.57 1 98.88 16 VAL B C 1
ATOM 3238 O O . VAL B 1 16 ? -11.953 -12.367 -9.484 1 98.88 16 VAL B O 1
ATOM 3241 N N . GLY B 1 17 ? -12.023 -10.141 -9.07 1 98.56 17 GLY B N 1
ATOM 3242 C CA . GLY B 1 17 ? -10.688 -10.023 -8.508 1 98.56 17 GLY B CA 1
ATOM 3243 C C . GLY B 1 17 ? -9.695 -9.375 -9.453 1 98.56 17 GLY B C 1
ATOM 3244 O O . GLY B 1 17 ? -9.336 -9.953 -10.477 1 98.56 17 GLY B O 1
ATOM 3245 N N . ALA B 1 18 ? -9.234 -8.219 -9.078 1 98.56 18 ALA B N 1
ATOM 3246 C CA . ALA B 1 18 ? -8.359 -7.461 -9.977 1 98.56 18 ALA B CA 1
ATOM 3247 C C . ALA B 1 18 ? -6.902 -7.59 -9.547 1 98.56 18 ALA B C 1
ATOM 3249 O O . ALA B 1 18 ? -6.109 -6.66 -9.734 1 98.56 18 ALA B O 1
ATOM 3250 N N . GLY B 1 19 ? -6.523 -8.664 -8.883 1 98.31 19 GLY B N 1
ATOM 3251 C CA . GLY B 1 19 ? -5.117 -9.016 -8.773 1 98.31 19 GLY B CA 1
ATOM 3252 C C . GLY B 1 19 ? -4.48 -9.359 -10.109 1 98.31 19 GLY B C 1
ATOM 3253 O O . GLY B 1 19 ? -5.062 -9.109 -11.164 1 98.31 19 GLY B O 1
ATOM 3254 N N . ILE B 1 20 ? -3.357 -9.906 -10.039 1 98.75 20 ILE B N 1
ATOM 3255 C CA . ILE B 1 20 ? -2.582 -10.086 -11.258 1 98.75 20 ILE B CA 1
ATOM 3256 C C . ILE B 1 20 ? -3.262 -11.125 -12.148 1 98.75 20 ILE B C 1
ATOM 3258 O O . ILE B 1 20 ? -3.285 -10.977 -13.375 1 98.75 20 ILE B O 1
ATOM 3262 N N . GLU B 1 21 ? -3.836 -12.195 -11.586 1 98.88 21 GLU B N 1
ATOM 3263 C CA . GLU B 1 21 ? -4.477 -13.234 -12.383 1 98.88 21 GLU B CA 1
ATOM 3264 C C . GLU B 1 21 ? -5.742 -12.711 -13.055 1 98.88 21 GLU B C 1
ATOM 3266 O O . GLU B 1 21 ? -5.969 -12.961 -14.242 1 98.88 21 GLU B O 1
ATOM 3271 N N . GLY B 1 22 ? -6.578 -12.031 -12.312 1 98.94 22 GLY B N 1
ATOM 3272 C CA . GLY B 1 22 ? -7.773 -11.445 -12.898 1 98.94 22 GLY B CA 1
ATOM 3273 C C . GLY B 1 22 ? -7.477 -10.375 -13.93 1 98.94 22 GLY B C 1
ATOM 3274 O O . GLY B 1 22 ? -8.117 -10.328 -14.984 1 98.94 22 GLY B O 1
ATOM 3275 N N . SER B 1 23 ? -6.516 -9.562 -13.641 1 98.88 23 SER B N 1
ATOM 3276 C CA . SER B 1 23 ? -6.129 -8.516 -14.578 1 98.88 23 SER B CA 1
ATOM 3277 C C . SER B 1 23 ? -5.57 -9.117 -15.867 1 98.88 23 SER B C 1
ATOM 3279 O O . SER B 1 23 ? -5.863 -8.625 -16.953 1 98.88 23 SER B O 1
ATOM 3281 N N . SER B 1 24 ? -4.773 -10.141 -15.719 1 98.94 24 SER B N 1
ATOM 3282 C CA . SER B 1 24 ? -4.242 -10.828 -16.891 1 98.94 24 SER B CA 1
ATOM 3283 C C . SER B 1 24 ? -5.363 -11.453 -17.719 1 98.94 24 SER B C 1
ATOM 3285 O O . SER B 1 24 ? -5.363 -11.359 -18.953 1 98.94 24 SER B O 1
ATOM 3287 N N . THR B 1 25 ? -6.277 -12.078 -17.047 1 98.94 25 THR B N 1
ATOM 3288 C CA . THR B 1 25 ? -7.418 -12.688 -17.719 1 98.94 25 THR B CA 1
ATOM 3289 C C . THR B 1 25 ? -8.234 -11.641 -18.469 1 98.94 25 THR B C 1
ATOM 3291 O O . THR B 1 25 ? -8.555 -11.828 -19.656 1 98.94 25 THR B O 1
ATOM 3294 N N . ALA B 1 26 ? -8.531 -10.562 -17.766 1 98.94 26 ALA B N 1
ATOM 3295 C CA . ALA B 1 26 ? -9.289 -9.477 -18.359 1 98.94 26 ALA B CA 1
ATOM 3296 C C . ALA B 1 26 ? -8.562 -8.906 -19.578 1 98.94 26 ALA B C 1
ATOM 3298 O O . ALA B 1 26 ? -9.188 -8.609 -20.609 1 98.94 26 ALA B O 1
ATOM 3299 N N . TYR B 1 27 ? -7.281 -8.75 -19.469 1 98.88 27 TYR B N 1
ATOM 3300 C CA . TYR B 1 27 ? -6.449 -8.2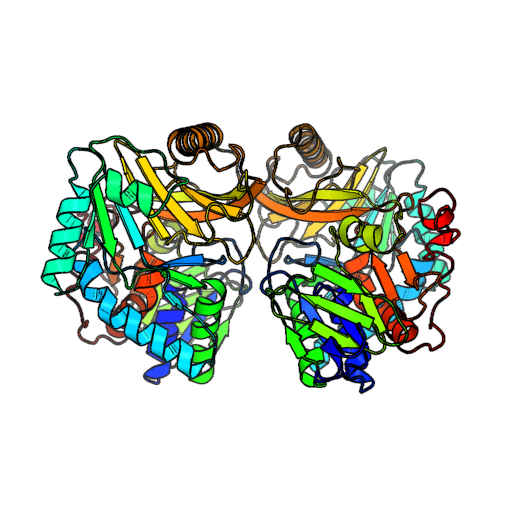58 -20.562 1 98.88 27 TYR B CA 1
ATOM 3301 C C . TYR B 1 27 ? -6.582 -9.148 -21.781 1 98.88 27 TYR B C 1
ATOM 3303 O O . TYR B 1 27 ? -6.836 -8.656 -22.891 1 98.88 27 TYR B O 1
ATOM 3311 N N . HIS B 1 28 ? -6.465 -10.453 -21.625 1 98.88 28 HIS B N 1
ATOM 3312 C CA . HIS B 1 28 ? -6.551 -11.391 -22.734 1 98.88 28 HIS B CA 1
ATOM 3313 C C . HIS B 1 28 ? -7.941 -11.367 -23.359 1 98.88 28 HIS B C 1
ATOM 3315 O O . HIS B 1 28 ? -8.078 -11.438 -24.594 1 98.88 28 HIS B O 1
ATOM 3321 N N . LEU B 1 29 ? -8.961 -11.266 -22.562 1 98.94 29 LEU B N 1
ATOM 3322 C CA . LEU B 1 29 ? -10.336 -11.219 -23.047 1 98.94 29 LEU B CA 1
ATOM 3323 C C . LEU B 1 29 ? -10.578 -9.969 -23.875 1 98.94 29 LEU B C 1
ATOM 3325 O O . LEU B 1 29 ? -11.102 -10.047 -25 1 98.94 29 LEU B O 1
ATOM 3329 N N . ALA B 1 30 ? -10.18 -8.828 -23.312 1 98.75 30 ALA B N 1
ATOM 3330 C CA . ALA B 1 30 ? -10.383 -7.566 -24.016 1 98.75 30 ALA B CA 1
ATOM 3331 C C . ALA B 1 30 ? -9.609 -7.539 -25.328 1 98.75 30 ALA B C 1
ATOM 3333 O O . ALA B 1 30 ? -10.102 -7.031 -26.344 1 98.75 30 ALA B O 1
ATOM 3334 N N . LYS B 1 31 ? -8.414 -8.023 -25.312 1 98.19 31 LYS B N 1
ATOM 3335 C CA . LYS B 1 31 ? -7.574 -8.094 -26.5 1 98.19 31 LYS B CA 1
ATOM 3336 C C . LYS B 1 31 ? -8.258 -8.891 -27.609 1 98.19 31 LYS B C 1
ATOM 3338 O O . LYS B 1 31 ? -8.055 -8.609 -28.797 1 98.19 31 LYS B O 1
ATOM 3343 N N . LYS B 1 32 ? -9.07 -9.789 -27.266 1 98.31 32 LYS B N 1
ATOM 3344 C CA . LYS B 1 32 ? -9.797 -10.625 -28.219 1 98.31 32 LYS B CA 1
ATOM 3345 C C . LYS B 1 32 ? -11.172 -10.031 -28.547 1 98.31 32 LYS B C 1
ATOM 3347 O O . LYS B 1 32 ? -12.016 -10.703 -29.141 1 98.31 32 LYS B O 1
ATOM 3352 N N . GLY B 1 33 ? -11.5 -8.875 -28.016 1 98.31 33 GLY B N 1
ATOM 3353 C CA . GLY B 1 33 ? -12.703 -8.148 -28.375 1 98.31 33 GLY B CA 1
ATOM 3354 C C . GLY B 1 33 ? -13.891 -8.484 -27.484 1 98.31 33 GLY B C 1
ATOM 3355 O O . GLY B 1 33 ? -15.031 -8.148 -27.812 1 98.31 33 GLY B O 1
ATOM 3356 N N . GLN B 1 34 ? -13.68 -9.164 -26.359 1 98.69 34 GLN B N 1
ATOM 3357 C CA . GLN B 1 34 ? -14.758 -9.492 -25.438 1 98.69 34 GLN B CA 1
ATOM 3358 C C . GLN B 1 34 ? -15.125 -8.289 -24.578 1 98.69 34 GLN B C 1
ATOM 3360 O O . GLN B 1 34 ? -14.25 -7.652 -23.984 1 98.69 34 GLN B O 1
ATOM 3365 N N . GLU B 1 35 ? -16.391 -7.965 -24.562 1 98.56 35 GLU B N 1
ATOM 3366 C CA . GLU B 1 35 ? -16.844 -6.984 -23.594 1 98.56 35 GLU B CA 1
ATOM 3367 C C . GLU B 1 35 ? -16.672 -7.496 -22.156 1 98.56 35 GLU B C 1
ATOM 3369 O O . GLU B 1 35 ? -17.484 -8.297 -21.672 1 98.56 35 GLU B O 1
ATOM 3374 N N . THR B 1 36 ? -15.633 -6.93 -21.453 1 98.88 36 THR B N 1
ATOM 3375 C CA . THR B 1 36 ? -15.188 -7.52 -20.203 1 98.88 36 THR B CA 1
ATOM 3376 C C . THR B 1 36 ? -15.258 -6.496 -19.062 1 98.88 36 THR B C 1
ATOM 3378 O O . THR B 1 36 ? -14.844 -5.348 -19.234 1 98.88 36 THR B O 1
ATOM 3381 N N . LEU B 1 37 ? -15.859 -6.895 -17.938 1 98.75 37 LEU B N 1
ATOM 3382 C CA . LEU B 1 37 ? -15.883 -6.121 -16.703 1 98.75 37 LEU B CA 1
ATOM 3383 C C . LEU B 1 37 ? -14.992 -6.762 -15.641 1 98.75 37 LEU B C 1
ATOM 3385 O O . LEU B 1 37 ? -15.102 -7.965 -15.375 1 98.75 37 LEU B O 1
ATOM 3389 N N . LEU B 1 38 ? -14.047 -6.023 -15.133 1 98.88 38 LEU B N 1
ATOM 3390 C CA . LEU B 1 38 ? -13.172 -6.461 -14.047 1 98.88 38 LEU B CA 1
ATOM 3391 C C . LEU B 1 38 ? -13.586 -5.824 -12.727 1 98.88 38 LEU B C 1
ATOM 3393 O O . LEU B 1 38 ? -13.609 -4.598 -12.602 1 98.88 38 LEU B O 1
ATOM 3397 N N . LEU B 1 39 ? -13.906 -6.688 -11.727 1 98.31 39 LEU B N 1
ATOM 3398 C CA . LEU B 1 39 ? -14.414 -6.207 -10.445 1 98.31 39 LEU B CA 1
ATOM 3399 C C . LEU B 1 39 ? -13.383 -6.426 -9.336 1 98.31 39 LEU B C 1
ATOM 3401 O O . LEU B 1 39 ? -12.711 -7.457 -9.297 1 98.31 39 LEU B O 1
ATOM 3405 N N . GLU B 1 40 ? -13.234 -5.465 -8.461 1 96.88 40 GLU B N 1
ATOM 3406 C CA . GLU B 1 40 ? -12.367 -5.535 -7.289 1 96.88 40 GLU B CA 1
ATOM 3407 C C . GLU B 1 40 ? -13.07 -5.016 -6.039 1 96.88 40 GLU B C 1
ATOM 3409 O O . GLU B 1 40 ? -13.758 -3.996 -6.09 1 96.88 40 GLU B O 1
ATOM 3414 N N . GLN B 1 41 ? -12.938 -5.773 -4.984 1 95.06 41 GLN B N 1
ATOM 3415 C CA . GLN B 1 41 ? -13.664 -5.426 -3.764 1 95.06 41 GLN B CA 1
ATOM 3416 C C . GLN B 1 41 ? -13 -4.254 -3.047 1 95.06 41 GLN B C 1
ATOM 3418 O O . GLN B 1 41 ? -13.664 -3.516 -2.314 1 95.06 41 GLN B O 1
ATOM 3423 N N . PHE B 1 42 ? -11.711 -4.004 -3.248 1 92.38 42 PHE B N 1
ATOM 3424 C CA . PHE B 1 42 ? -10.969 -2.914 -2.623 1 92.38 42 PHE B CA 1
ATOM 3425 C C . PHE B 1 42 ? -10.625 -1.84 -3.646 1 92.38 42 PHE B C 1
ATOM 3427 O O . PHE B 1 42 ? -10.766 -2.053 -4.852 1 92.38 42 PHE B O 1
ATOM 3434 N N . PRO B 1 43 ? -10.195 -0.681 -3.162 1 87.25 43 PRO B N 1
ATOM 3435 C CA . PRO B 1 43 ? -9.617 0.264 -4.117 1 87.25 43 PRO B CA 1
ATOM 3436 C C . PRO B 1 43 ? -8.383 -0.296 -4.828 1 87.25 43 PRO B C 1
ATOM 3438 O O . PRO B 1 43 ? -7.582 -1.005 -4.215 1 87.25 43 PRO B O 1
ATOM 3441 N N . LEU B 1 44 ? -8.258 0.061 -6.109 1 88.88 44 LEU B N 1
ATOM 3442 C CA . LEU B 1 44 ? -7.086 -0.414 -6.84 1 88.88 44 LEU B CA 1
ATOM 3443 C C . LEU B 1 44 ? -5.797 0.014 -6.145 1 88.88 44 LEU B C 1
ATOM 3445 O O . LEU B 1 44 ? -5.711 1.127 -5.625 1 88.88 44 LEU B O 1
ATOM 3449 N N . GLY B 1 45 ? -4.844 -0.893 -6.16 1 86.81 45 GLY B N 1
ATOM 3450 C CA . GLY B 1 45 ? -3.566 -0.612 -5.523 1 86.81 45 GLY B CA 1
ATOM 3451 C C . GLY B 1 45 ? -3.533 -1.01 -4.059 1 86.81 45 GLY B C 1
ATOM 3452 O O . GLY B 1 45 ? -2.527 -0.802 -3.377 1 86.81 45 GLY B O 1
ATOM 3453 N N . HIS B 1 46 ? -4.547 -1.644 -3.588 1 89.94 46 HIS B N 1
ATOM 3454 C CA . HIS B 1 46 ? -4.617 -2.061 -2.191 1 89.94 46 HIS B CA 1
ATOM 3455 C C . HIS B 1 46 ? -3.512 -3.059 -1.859 1 89.94 46 HIS B C 1
ATOM 3457 O O . HIS B 1 46 ? -2.914 -3.652 -2.76 1 89.94 46 HIS B O 1
ATOM 3463 N N . THR B 1 47 ? -3.346 -3.318 -0.568 1 91.81 47 THR B N 1
ATOM 3464 C CA . THR B 1 47 ? -2.291 -4.211 -0.098 1 91.81 47 THR B CA 1
ATOM 3465 C C . THR B 1 47 ? -2.879 -5.371 0.695 1 91.81 47 THR B C 1
ATOM 3467 O O . THR B 1 47 ? -2.248 -5.879 1.624 1 91.81 47 THR B O 1
ATOM 3470 N N . ARG B 1 48 ? -4.062 -5.801 0.362 1 93.25 48 ARG B N 1
ATOM 3471 C CA . ARG B 1 48 ? -4.785 -6.77 1.176 1 93.25 48 ARG B CA 1
ATOM 3472 C C . ARG B 1 48 ? -4.617 -8.18 0.624 1 93.25 48 ARG B C 1
ATOM 3474 O O . ARG B 1 48 ? -4.875 -9.164 1.323 1 93.25 48 ARG B O 1
ATOM 3481 N N . GLY B 1 49 ? -4.27 -8.242 -0.604 1 94.56 49 GLY B N 1
ATOM 3482 C CA . GLY B 1 49 ? -4.242 -9.539 -1.252 1 94.56 49 GLY B CA 1
ATOM 3483 C C . GLY B 1 49 ? -2.836 -10.023 -1.558 1 94.56 49 GLY B C 1
ATOM 3484 O O . GLY B 1 49 ? -1.927 -9.859 -0.741 1 94.56 49 GLY B O 1
ATOM 3485 N N . SER B 1 50 ? -2.721 -10.656 -2.699 1 96.88 50 SER B N 1
ATOM 3486 C CA . SER B 1 50 ? -1.502 -11.406 -2.994 1 96.88 50 SER B CA 1
ATOM 3487 C C . SER B 1 50 ? -0.68 -10.711 -4.078 1 96.88 50 SER B C 1
ATOM 3489 O O . SER B 1 50 ? 0.452 -11.117 -4.355 1 96.88 50 SER B O 1
ATOM 3491 N N . SER B 1 51 ? -1.215 -9.664 -4.648 1 96.81 51 SER B N 1
ATOM 3492 C CA . SER B 1 51 ? -0.62 -9.203 -5.898 1 96.81 51 SER B CA 1
ATOM 3493 C C . SER B 1 51 ? 0.144 -7.895 -5.703 1 96.81 51 SER B C 1
ATOM 3495 O O . SER B 1 51 ? 0.833 -7.43 -6.609 1 96.81 51 SER B O 1
ATOM 3497 N N . HIS B 1 52 ? 0.096 -7.328 -4.5 1 92.94 52 HIS B N 1
ATOM 3498 C CA . HIS B 1 52 ? 0.715 -6.035 -4.238 1 92.94 52 HIS B CA 1
ATOM 3499 C C . HIS B 1 52 ? 2.188 -6.191 -3.879 1 92.94 52 HIS B C 1
ATOM 3501 O O . HIS B 1 52 ? 2.656 -7.305 -3.629 1 92.94 52 HIS B O 1
ATOM 3507 N N . GLY B 1 53 ? 2.887 -5.016 -3.906 1 91.31 53 GLY B N 1
ATOM 3508 C CA . GLY B 1 53 ? 4.285 -5.012 -3.508 1 91.31 53 GLY B CA 1
ATOM 3509 C C . GLY B 1 53 ? 5.223 -4.598 -4.629 1 91.31 53 GLY B C 1
ATOM 3510 O O . GLY B 1 53 ? 4.777 -4.266 -5.727 1 91.31 53 GLY B O 1
ATOM 3511 N N . HIS B 1 54 ? 6.504 -4.816 -4.348 1 87.94 54 HIS B N 1
ATOM 3512 C CA . HIS B 1 54 ? 7.488 -4.199 -5.227 1 87.94 54 HIS B CA 1
ATOM 3513 C C . HIS B 1 54 ? 8.156 -5.238 -6.121 1 87.94 54 HIS B C 1
ATOM 3515 O O . HIS B 1 54 ? 8.461 -4.961 -7.285 1 87.94 54 HIS B O 1
ATOM 3521 N N . SER B 1 55 ? 8.305 -6.363 -5.539 1 93.69 55 SER B N 1
ATOM 3522 C CA . SER B 1 55 ? 9.164 -7.289 -6.273 1 93.69 55 SER B CA 1
ATOM 3523 C C . SER B 1 55 ? 8.672 -8.727 -6.141 1 93.69 55 SER B C 1
ATOM 3525 O O . SER B 1 55 ? 8.18 -9.125 -5.086 1 93.69 55 SER B O 1
ATOM 3527 N N . ARG B 1 56 ? 8.75 -9.414 -7.246 1 96.94 56 ARG B N 1
ATOM 3528 C CA . ARG B 1 56 ? 8.516 -10.852 -7.312 1 96.94 56 ARG B CA 1
ATOM 3529 C C . ARG B 1 56 ? 9.617 -11.555 -8.086 1 96.94 56 ARG B C 1
ATOM 3531 O O . ARG B 1 56 ? 10.164 -11 -9.047 1 96.94 56 ARG B O 1
ATOM 3538 N N . ILE B 1 57 ? 9.93 -12.789 -7.656 1 97.44 57 ILE B N 1
ATOM 3539 C CA . ILE B 1 57 ? 10.867 -13.602 -8.422 1 97.44 57 ILE B CA 1
ATOM 3540 C C . ILE B 1 57 ? 10.203 -14.086 -9.703 1 97.44 57 ILE B C 1
ATOM 3542 O O . ILE B 1 57 ? 9.039 -14.492 -9.688 1 97.44 57 ILE B O 1
ATOM 3546 N N . THR B 1 58 ? 10.883 -14.008 -10.781 1 98.38 58 THR B N 1
ATOM 3547 C CA . THR B 1 58 ? 10.539 -14.781 -11.969 1 98.38 58 THR B CA 1
ATOM 3548 C C . THR B 1 58 ? 11.664 -15.742 -12.344 1 98.38 58 THR B C 1
ATOM 3550 O O . THR B 1 58 ? 12.828 -15.5 -12 1 98.38 58 THR B O 1
ATOM 3553 N N . ARG B 1 59 ? 11.25 -16.812 -13.008 1 98.25 59 ARG B N 1
ATOM 3554 C CA . ARG B 1 59 ? 12.172 -17.922 -13.266 1 98.25 59 ARG B CA 1
ATOM 3555 C C . ARG B 1 59 ? 11.578 -18.891 -14.273 1 98.25 59 ARG B C 1
ATOM 3557 O O . ARG B 1 59 ? 10.375 -18.891 -14.523 1 98.25 59 ARG B O 1
ATOM 3564 N N . TYR B 1 60 ? 12.523 -19.656 -14.867 1 97.62 60 TYR B N 1
ATOM 3565 C CA . TYR B 1 60 ? 12.141 -20.891 -15.555 1 97.62 60 TYR B CA 1
ATOM 3566 C C . TYR B 1 60 ? 12.258 -22.094 -14.633 1 97.62 60 TYR B C 1
ATOM 3568 O O . TYR B 1 60 ? 11.555 -23.094 -14.812 1 97.62 60 TYR B O 1
ATOM 3576 N N . ALA B 1 61 ? 13.055 -21.984 -13.719 1 95 61 ALA B N 1
ATOM 3577 C CA . ALA B 1 61 ? 13.523 -23.078 -12.875 1 95 61 ALA B CA 1
ATOM 3578 C C . ALA B 1 61 ? 12.445 -23.5 -11.875 1 95 61 ALA B C 1
ATOM 3580 O O . ALA B 1 61 ? 12.453 -23.031 -10.727 1 95 61 ALA B O 1
ATOM 3581 N N . TYR B 1 62 ? 11.641 -24.422 -12.25 1 95.25 62 TYR B N 1
ATOM 3582 C CA . TYR B 1 62 ? 10.656 -25.047 -11.383 1 95.25 62 TYR B CA 1
ATOM 3583 C C . TYR B 1 62 ? 10.914 -26.547 -11.25 1 95.25 62 TYR B C 1
ATOM 3585 O O . TYR B 1 62 ? 11.305 -27.203 -12.219 1 95.25 62 TYR B O 1
ATOM 3593 N N . PRO B 1 63 ? 10.641 -27.031 -10.031 1 93.12 63 PRO B N 1
ATOM 3594 C CA . PRO B 1 63 ? 10.617 -28.5 -9.961 1 93.12 63 PRO B CA 1
ATOM 3595 C C . PRO B 1 63 ? 9.461 -29.109 -10.742 1 93.12 63 PRO B C 1
ATOM 3597 O O . PRO B 1 63 ? 9.578 -30.234 -11.25 1 93.12 63 PRO B O 1
ATOM 3600 N N . GLU B 1 64 ? 8.367 -28.438 -10.797 1 93.38 64 GLU B N 1
ATOM 3601 C CA . GLU B 1 64 ? 7.191 -28.891 -11.539 1 93.38 64 GLU B CA 1
ATOM 3602 C C . GLU B 1 64 ? 7.332 -28.594 -13.031 1 93.38 64 GLU B C 1
ATOM 3604 O O . GLU B 1 64 ? 7.34 -27.438 -13.438 1 93.38 64 GLU B O 1
ATOM 3609 N N . LYS B 1 65 ? 7.297 -29.547 -13.836 1 94.31 65 LYS B N 1
ATOM 3610 C CA . LYS B 1 65 ? 7.531 -29.422 -15.273 1 94.31 65 LYS B CA 1
ATOM 3611 C C . LYS B 1 65 ? 6.465 -28.562 -15.93 1 94.31 65 LYS B C 1
ATOM 3613 O O . LYS B 1 65 ? 6.758 -27.812 -16.875 1 94.31 65 LYS B O 1
ATOM 3618 N N . HIS B 1 66 ? 5.254 -28.703 -15.492 1 94.94 66 HIS B N 1
ATOM 3619 C CA . HIS B 1 66 ? 4.164 -27.969 -16.125 1 94.94 66 HIS B CA 1
ATOM 3620 C C . HIS B 1 66 ? 4.324 -26.469 -15.922 1 94.94 66 HIS B C 1
ATOM 3622 O O . HIS B 1 66 ? 3.949 -25.688 -16.797 1 94.94 66 HIS B O 1
ATOM 3628 N N . PHE B 1 67 ? 4.914 -26.047 -14.797 1 97.38 67 PHE B N 1
ATOM 3629 C CA . PHE B 1 67 ? 5.199 -24.625 -14.625 1 97.38 67 PHE B CA 1
ATOM 3630 C C . PHE B 1 67 ? 6.32 -24.172 -15.555 1 97.38 67 PHE B C 1
ATOM 3632 O O . PHE B 1 67 ? 6.211 -23.141 -16.219 1 97.38 67 PHE B O 1
ATOM 3639 N N . ALA B 1 68 ? 7.387 -24.953 -15.602 1 97.19 68 ALA B N 1
ATOM 3640 C CA . ALA B 1 68 ? 8.523 -24.625 -16.453 1 97.19 68 ALA B CA 1
ATOM 3641 C C . ALA B 1 68 ? 8.078 -24.469 -17.906 1 97.19 68 ALA B C 1
ATOM 3643 O O . ALA B 1 68 ? 8.539 -23.578 -18.609 1 97.19 68 ALA B O 1
ATOM 3644 N N . GLN B 1 69 ? 7.172 -25.281 -18.359 1 96.81 69 GLN B N 1
ATOM 3645 C CA . GLN B 1 69 ? 6.703 -25.297 -19.734 1 96.81 69 GLN B CA 1
ATOM 3646 C C . GLN B 1 69 ? 5.926 -24.031 -20.078 1 96.81 69 GLN B C 1
ATOM 3648 O O . GLN B 1 69 ? 5.855 -23.641 -21.234 1 96.81 69 GLN B O 1
ATOM 3653 N N . MET B 1 70 ? 5.359 -23.391 -19.094 1 97.94 70 MET B N 1
ATOM 3654 C CA . MET B 1 70 ? 4.539 -22.203 -19.297 1 97.94 70 MET B CA 1
ATOM 3655 C C . MET B 1 70 ? 5.406 -20.953 -19.344 1 97.94 70 MET B C 1
ATOM 3657 O O . MET B 1 70 ? 4.988 -19.922 -19.891 1 97.94 70 MET B O 1
ATOM 3661 N N . MET B 1 71 ? 6.621 -21.031 -18.828 1 98.31 71 MET B N 1
ATOM 3662 C CA . MET B 1 71 ? 7.402 -19.828 -18.531 1 98.31 71 MET B CA 1
ATOM 3663 C C . MET B 1 71 ? 7.879 -19.172 -19.828 1 98.31 71 MET B C 1
ATOM 3665 O O . MET B 1 71 ? 7.918 -17.938 -19.922 1 98.31 71 MET B O 1
ATOM 3669 N N . PRO B 1 72 ? 8.242 -19.922 -20.922 1 97.81 72 PRO B N 1
ATOM 3670 C CA . PRO B 1 72 ? 8.648 -19.234 -22.141 1 97.81 72 PRO B CA 1
ATOM 3671 C C . PRO B 1 72 ? 7.594 -18.234 -22.641 1 97.81 72 PRO B C 1
ATOM 3673 O O . PRO B 1 72 ? 7.922 -17.109 -23 1 97.81 72 PRO B O 1
ATOM 3676 N N . GLU B 1 73 ? 6.387 -18.609 -22.594 1 98.44 73 GLU B N 1
ATOM 3677 C CA . GLU B 1 73 ? 5.32 -17.719 -23.031 1 98.44 73 GLU B CA 1
ATOM 3678 C C . GLU B 1 73 ? 5.125 -16.562 -22.062 1 98.44 73 GLU B C 1
ATOM 3680 O O . GLU B 1 73 ? 4.82 -15.438 -22.469 1 98.44 73 GLU B O 1
ATOM 3685 N N . CYS B 1 74 ? 5.246 -16.812 -20.781 1 98.69 74 CYS B N 1
ATOM 3686 C CA . CYS B 1 74 ? 5.125 -15.766 -19.781 1 98.69 74 CYS B CA 1
ATOM 3687 C C . CYS B 1 74 ? 6.172 -14.68 -20 1 98.69 74 CYS B C 1
ATOM 3689 O O . CYS B 1 74 ? 5.852 -13.484 -20 1 98.69 74 CYS B O 1
ATOM 3691 N N . PHE B 1 75 ? 7.41 -15.102 -20.234 1 98.56 75 PHE B N 1
ATOM 3692 C CA . PHE B 1 75 ? 8.477 -14.141 -20.469 1 98.56 75 PHE B CA 1
ATOM 3693 C C . PHE B 1 75 ? 8.188 -13.312 -21.719 1 98.56 75 PHE B C 1
ATOM 3695 O O . PHE B 1 75 ? 8.414 -12.102 -21.734 1 98.56 75 PHE B O 1
ATOM 3702 N N . LYS B 1 76 ? 7.668 -13.938 -22.734 1 98.5 76 LYS B N 1
ATOM 3703 C CA . LYS B 1 76 ? 7.34 -13.242 -23.969 1 98.5 76 LYS B CA 1
ATOM 3704 C C . LYS B 1 76 ? 6.262 -12.18 -23.75 1 98.5 76 LYS B C 1
ATOM 3706 O O . LYS B 1 76 ? 6.391 -11.047 -24.203 1 98.5 76 LYS B O 1
ATOM 3711 N N . ILE B 1 77 ? 5.27 -12.531 -23.047 1 98.56 77 ILE B N 1
ATOM 3712 C CA . ILE B 1 77 ? 4.152 -11.617 -22.828 1 98.56 77 ILE B CA 1
ATOM 3713 C C . ILE B 1 77 ? 4.594 -10.469 -21.922 1 98.56 77 ILE B C 1
ATOM 3715 O O . ILE B 1 77 ? 4.219 -9.32 -22.141 1 98.56 77 ILE B O 1
ATOM 3719 N N . TRP B 1 78 ? 5.328 -10.734 -20.844 1 98.62 78 TRP B N 1
ATOM 3720 C CA . TRP B 1 78 ? 5.871 -9.664 -20.016 1 98.62 78 TRP B CA 1
ATOM 3721 C C . TRP B 1 78 ? 6.676 -8.68 -20.859 1 98.62 78 TRP B C 1
ATOM 3723 O O . TRP B 1 78 ? 6.566 -7.465 -20.672 1 98.62 78 TRP B O 1
ATOM 3733 N N . ALA B 1 79 ? 7.48 -9.219 -21.781 1 98.44 79 ALA B N 1
ATOM 3734 C CA . ALA B 1 79 ? 8.281 -8.367 -22.656 1 98.44 79 ALA B CA 1
ATOM 3735 C C . ALA B 1 79 ? 7.387 -7.512 -23.547 1 98.44 79 ALA B C 1
ATOM 3737 O O . ALA B 1 79 ? 7.668 -6.336 -23.781 1 98.44 79 ALA B O 1
ATOM 3738 N N . GLU B 1 80 ? 6.371 -8.086 -24.031 1 98.06 80 GLU B N 1
ATOM 3739 C CA . GLU B 1 80 ? 5.418 -7.355 -24.859 1 98.06 80 GLU B CA 1
ATOM 3740 C C . GLU B 1 80 ? 4.766 -6.219 -24.078 1 98.06 80 GLU B C 1
ATOM 3742 O O . GLU B 1 80 ? 4.609 -5.113 -24.594 1 98.06 80 GLU B O 1
ATOM 3747 N N . LEU B 1 81 ? 4.379 -6.512 -22.875 1 97.94 81 LEU B N 1
ATOM 3748 C CA . LEU B 1 81 ? 3.742 -5.504 -22.031 1 97.94 81 LEU B CA 1
ATOM 3749 C C . LEU B 1 81 ? 4.711 -4.367 -21.719 1 97.94 81 LEU B C 1
ATOM 3751 O O . LEU B 1 81 ? 4.312 -3.201 -21.656 1 97.94 81 LEU B O 1
ATOM 3755 N N . GLU B 1 82 ? 5.891 -4.777 -21.406 1 97.44 82 GLU B N 1
ATOM 3756 C CA . GLU B 1 82 ? 6.918 -3.768 -21.172 1 97.44 82 GLU B CA 1
ATOM 3757 C C . GLU B 1 82 ? 7.023 -2.809 -22.359 1 97.44 82 GLU B C 1
ATOM 3759 O O . GLU B 1 82 ? 7.055 -1.589 -22.172 1 97.44 82 GLU B O 1
ATOM 3764 N N . ASN B 1 83 ? 7.035 -3.301 -23.516 1 96.5 83 ASN B N 1
ATOM 3765 C CA . ASN B 1 83 ? 7.152 -2.496 -24.734 1 96.5 83 ASN B CA 1
ATOM 3766 C C . ASN B 1 83 ? 5.91 -1.645 -24.953 1 96.5 83 ASN B C 1
ATOM 3768 O O . ASN B 1 83 ? 6.016 -0.448 -25.234 1 96.5 83 ASN B O 1
ATOM 3772 N N . LYS B 1 84 ? 4.84 -2.236 -24.812 1 95.75 84 LYS B N 1
ATOM 3773 C CA . LYS B 1 84 ? 3.576 -1.557 -25.078 1 95.75 84 LYS B CA 1
ATOM 3774 C C . LYS B 1 84 ? 3.361 -0.396 -24.109 1 95.75 84 LYS B C 1
ATOM 3776 O O . LYS B 1 84 ? 2.785 0.628 -24.484 1 95.75 84 LYS B O 1
ATOM 3781 N N . THR B 1 85 ? 3.766 -0.578 -22.891 1 94.38 85 THR B N 1
ATOM 3782 C CA . THR B 1 85 ? 3.488 0.428 -21.875 1 94.38 85 THR B CA 1
ATOM 3783 C C . THR B 1 85 ? 4.695 1.336 -21.672 1 94.38 85 THR B C 1
ATOM 3785 O O . THR B 1 85 ? 4.641 2.283 -20.875 1 94.38 85 THR B O 1
ATOM 3788 N N . ASN B 1 86 ? 5.816 1.009 -22.297 1 92.94 86 ASN B N 1
ATOM 3789 C CA . ASN B 1 86 ? 7.066 1.738 -22.109 1 92.94 86 ASN B CA 1
ATOM 3790 C C . ASN B 1 86 ? 7.441 1.847 -20.641 1 92.94 86 ASN B C 1
ATOM 3792 O O . ASN B 1 86 ? 7.699 2.943 -20.141 1 92.94 86 ASN B O 1
ATOM 3796 N N . THR B 1 87 ? 7.297 0.752 -20.016 1 91.81 87 THR B N 1
ATOM 3797 C CA . THR B 1 87 ? 7.598 0.634 -18.594 1 91.81 87 THR B CA 1
ATOM 3798 C C . THR B 1 87 ? 8.453 -0.6 -18.312 1 91.81 87 THR B C 1
ATOM 3800 O O . THR B 1 87 ? 8.141 -1.696 -18.781 1 91.81 87 THR B O 1
ATOM 3803 N N . ARG B 1 88 ? 9.539 -0.426 -17.625 1 92 88 ARG B N 1
ATOM 3804 C CA . ARG B 1 88 ? 10.344 -1.583 -17.25 1 92 88 ARG B CA 1
ATOM 3805 C C . ARG B 1 88 ? 9.602 -2.477 -16.266 1 92 88 ARG B C 1
ATOM 3807 O O . ARG B 1 88 ? 9.164 -2.016 -15.203 1 92 88 ARG B O 1
ATOM 3814 N N . LEU B 1 89 ? 9.406 -3.736 -16.594 1 97 89 LEU B N 1
ATOM 3815 C CA . LEU B 1 89 ? 8.641 -4.652 -15.75 1 97 89 LEU B CA 1
ATOM 3816 C C . LEU B 1 89 ? 9.539 -5.762 -15.203 1 97 89 LEU B C 1
ATOM 3818 O O . LEU B 1 89 ? 9.188 -6.414 -14.219 1 97 89 LEU B O 1
ATOM 3822 N N . TYR B 1 90 ? 10.641 -6.031 -15.82 1 97.44 90 TYR B N 1
ATOM 3823 C CA . TYR B 1 90 ? 11.508 -7.172 -15.57 1 97.44 90 TYR B CA 1
ATOM 3824 C C . TYR B 1 90 ? 12.969 -6.738 -15.484 1 97.44 90 TYR B C 1
ATOM 3826 O O . TYR B 1 90 ? 13.438 -5.945 -16.297 1 97.44 90 TYR B O 1
ATOM 3834 N N . ARG B 1 91 ? 13.664 -7.203 -14.438 1 95.5 91 ARG B N 1
ATOM 3835 C CA . ARG B 1 91 ? 15.109 -7.055 -14.297 1 95.5 91 ARG B CA 1
ATOM 3836 C C . ARG B 1 91 ? 15.805 -8.414 -14.32 1 95.5 91 ARG B C 1
ATOM 3838 O O . ARG B 1 91 ? 15.578 -9.25 -13.445 1 95.5 91 ARG B O 1
ATOM 3845 N N . LYS B 1 92 ? 16.609 -8.562 -15.258 1 96.19 92 LYS B N 1
ATOM 3846 C CA . LYS B 1 92 ? 17.328 -9.82 -15.445 1 96.19 92 LYS B CA 1
ATOM 3847 C C . LYS B 1 92 ? 18.516 -9.93 -14.5 1 96.19 92 LYS B C 1
ATOM 3849 O O . LYS B 1 92 ? 19.656 -9.711 -14.906 1 96.19 92 LYS B O 1
ATOM 3854 N N . GLU B 1 93 ? 18.297 -10.414 -13.289 1 94.31 93 GLU B N 1
ATOM 3855 C CA . GLU B 1 93 ? 19.328 -10.484 -12.25 1 94.31 93 GLU B CA 1
ATOM 3856 C C . GLU B 1 93 ? 19.922 -11.891 -12.156 1 94.31 93 GLU B C 1
ATOM 3858 O O . GLU B 1 93 ? 20.969 -12.086 -11.555 1 94.31 93 GLU B O 1
ATOM 3863 N N . GLY B 1 94 ? 19.328 -12.805 -12.805 1 96.38 94 GLY B N 1
ATOM 3864 C CA . GLY B 1 94 ? 19.656 -14.195 -12.578 1 96.38 94 GLY B CA 1
ATOM 3865 C C . GLY B 1 94 ? 19 -14.781 -11.344 1 96.38 94 GLY B C 1
ATOM 3866 O O . GLY B 1 94 ? 18.484 -14.047 -10.5 1 96.38 94 GLY B O 1
ATOM 3867 N N . LEU B 1 95 ? 18.953 -16.109 -11.273 1 98 95 LEU B N 1
ATOM 3868 C CA . LEU B 1 95 ? 18.438 -16.844 -10.125 1 98 95 LEU B CA 1
ATOM 3869 C C . LEU B 1 95 ? 19.453 -17.859 -9.625 1 98 95 LEU B C 1
ATOM 3871 O O . LEU B 1 95 ? 19.891 -18.719 -10.391 1 98 95 LEU B O 1
ATOM 3875 N N . LEU B 1 96 ? 19.859 -17.719 -8.414 1 97.56 96 LEU B N 1
ATOM 3876 C CA . LEU B 1 96 ? 20.672 -18.719 -7.738 1 97.56 96 LEU B CA 1
ATOM 3877 C C . LEU B 1 96 ? 19.781 -19.625 -6.875 1 97.56 96 LEU B C 1
ATOM 3879 O O . LEU B 1 96 ? 19.109 -19.141 -5.957 1 97.56 96 LEU B O 1
ATOM 3883 N N . VAL B 1 97 ? 19.781 -20.906 -7.188 1 97.75 97 VAL B N 1
ATOM 3884 C CA . VAL B 1 97 ? 19.109 -21.891 -6.359 1 97.75 97 VAL B CA 1
ATOM 3885 C C . VAL B 1 97 ? 20.141 -22.797 -5.68 1 97.75 97 VAL B C 1
ATOM 3887 O O . VAL B 1 97 ? 21.016 -23.344 -6.344 1 97.75 97 VAL B O 1
ATOM 3890 N N . ILE B 1 98 ? 20 -22.906 -4.379 1 97.31 98 ILE B N 1
ATOM 3891 C CA . ILE B 1 98 ? 20.922 -23.781 -3.678 1 97.31 98 ILE B CA 1
ATOM 3892 C C . ILE B 1 98 ? 20.141 -24.828 -2.881 1 97.31 98 ILE B C 1
ATOM 3894 O O . ILE B 1 98 ? 18.969 -24.609 -2.564 1 97.31 98 ILE B O 1
ATOM 3898 N N . SER B 1 99 ? 20.781 -25.953 -2.594 1 96.88 99 SER B N 1
ATOM 3899 C CA . SER B 1 99 ? 20.141 -27.031 -1.866 1 96.88 99 SER B CA 1
ATOM 3900 C C . SER B 1 99 ? 21.156 -27.844 -1.075 1 96.88 99 SER B C 1
ATOM 3902 O O . SER B 1 99 ? 22.297 -27.984 -1.494 1 96.88 99 SER B O 1
ATOM 3904 N N . GLY B 1 100 ? 20.766 -28.219 0.079 1 94.81 100 GLY B N 1
ATOM 3905 C CA . GLY B 1 100 ? 21.453 -29.297 0.772 1 94.81 100 GLY B CA 1
ATOM 3906 C C . GLY B 1 100 ? 20.891 -30.672 0.44 1 94.81 100 GLY B C 1
ATOM 3907 O O . GLY B 1 100 ? 19.891 -30.781 -0.275 1 94.81 100 GLY B O 1
ATOM 3908 N N . PRO B 1 101 ? 21.594 -31.703 1 1 93.5 101 PRO B N 1
ATOM 3909 C CA . PRO B 1 101 ? 21.062 -33.062 0.767 1 93.5 101 PRO B CA 1
ATOM 3910 C C . PRO B 1 101 ? 19.625 -33.219 1.24 1 93.5 101 PRO B C 1
ATOM 3912 O O . PRO B 1 101 ? 19.219 -32.562 2.217 1 93.5 101 PRO B O 1
ATOM 3915 N N . PRO B 1 102 ? 18.859 -34.125 0.519 1 93.62 102 PRO B N 1
ATOM 3916 C CA . PRO B 1 102 ? 19.188 -35.062 -0.573 1 93.62 102 PRO B CA 1
ATOM 3917 C C . PRO B 1 102 ? 19 -34.438 -1.951 1 93.62 102 PRO B C 1
ATOM 3919 O O . PRO B 1 102 ? 18.938 -35.156 -2.957 1 93.62 102 PRO B O 1
ATOM 3922 N N . TYR B 1 103 ? 18.781 -33.219 -2.166 1 94.5 103 TYR B N 1
ATOM 3923 C CA . TYR B 1 103 ? 18.797 -32.406 -3.365 1 94.5 103 TYR B CA 1
ATOM 3924 C C . TYR B 1 103 ? 17.594 -32.688 -4.246 1 94.5 103 TYR B C 1
ATOM 3926 O O . TYR B 1 103 ? 17.672 -32.625 -5.473 1 94.5 103 TYR B O 1
ATOM 3934 N N . LYS B 1 104 ? 16.516 -33.125 -3.635 1 92.5 104 LYS B N 1
ATOM 3935 C CA . LYS B 1 104 ? 15.344 -33.562 -4.391 1 92.5 104 LYS B CA 1
ATOM 3936 C C . LYS B 1 104 ? 14.805 -32.438 -5.27 1 92.5 104 LYS B C 1
ATOM 3938 O O . LYS B 1 104 ? 14.656 -32.625 -6.484 1 92.5 104 LYS B O 1
ATOM 3943 N N . ASP B 1 105 ? 14.539 -31.328 -4.715 1 92.38 105 ASP B N 1
ATOM 3944 C CA . ASP B 1 105 ? 13.945 -30.219 -5.453 1 92.38 105 ASP B CA 1
ATOM 3945 C C . ASP B 1 105 ? 14.883 -29.719 -6.559 1 92.38 105 ASP B C 1
ATOM 3947 O O . ASP B 1 105 ? 14.438 -29.422 -7.668 1 92.38 105 ASP B O 1
ATOM 3951 N N . LEU B 1 106 ? 16.125 -29.656 -6.234 1 95.75 106 LEU B N 1
ATOM 3952 C CA . LEU B 1 106 ? 17.109 -29.188 -7.207 1 95.75 106 LEU B CA 1
ATOM 3953 C C . LEU B 1 106 ? 17.219 -30.156 -8.383 1 95.75 106 LEU B C 1
ATOM 3955 O O . LEU B 1 106 ? 17.344 -29.719 -9.531 1 95.75 106 LEU B O 1
ATOM 3959 N N . SER B 1 107 ? 17.172 -31.406 -8.102 1 95.94 107 SER B N 1
ATOM 3960 C CA . SER B 1 107 ? 17.219 -32.406 -9.164 1 95.94 107 SER B CA 1
ATOM 3961 C C . SER B 1 107 ? 16.016 -32.312 -10.086 1 95.94 107 SER B C 1
ATOM 3963 O O . SER B 1 107 ? 16.156 -32.375 -11.312 1 95.94 107 SER B O 1
ATOM 3965 N N . GLN B 1 108 ? 14.906 -32.156 -9.523 1 95.69 108 GLN B N 1
ATOM 3966 C CA . GLN B 1 108 ? 13.688 -31.984 -10.312 1 95.69 108 GLN B CA 1
ATOM 3967 C C . GLN B 1 108 ? 13.727 -30.703 -11.141 1 95.69 108 GLN B C 1
ATOM 3969 O O . GLN B 1 108 ? 13.258 -30.688 -12.281 1 95.69 108 GLN B O 1
ATOM 3974 N N . MET B 1 109 ? 14.281 -29.734 -10.578 1 96.69 109 MET B N 1
ATOM 3975 C CA . MET B 1 109 ? 14.398 -28.453 -11.266 1 96.69 109 MET B CA 1
ATOM 3976 C C . MET B 1 109 ? 15.297 -28.578 -12.492 1 96.69 109 MET B C 1
ATOM 3978 O O . MET B 1 109 ? 14.969 -28.047 -13.555 1 96.69 109 MET B O 1
ATOM 3982 N N . ARG B 1 110 ? 16.375 -29.266 -12.359 1 97.38 110 ARG B N 1
ATOM 3983 C CA . ARG B 1 110 ? 17.281 -29.484 -13.484 1 97.38 110 ARG B CA 1
ATOM 3984 C C . ARG B 1 110 ? 16.594 -30.281 -14.586 1 97.38 110 ARG B C 1
ATOM 3986 O O . ARG B 1 110 ? 16.734 -29.953 -15.773 1 97.38 110 ARG B O 1
ATOM 3993 N N . GLN B 1 111 ? 15.875 -31.25 -14.172 1 97.31 111 GLN B N 1
ATOM 3994 C CA . GLN B 1 111 ? 15.148 -32.062 -15.148 1 97.31 111 GLN B CA 1
ATOM 3995 C C . GLN B 1 111 ? 14.133 -31.219 -15.906 1 97.31 111 GLN B C 1
ATOM 3997 O O . GLN B 1 111 ? 13.984 -31.359 -17.125 1 97.31 111 GLN B O 1
ATOM 4002 N N . ALA B 1 112 ? 13.445 -30.422 -15.195 1 97 112 ALA B N 1
ATOM 4003 C CA . ALA B 1 112 ? 12.453 -29.547 -15.82 1 97 112 ALA B CA 1
ATOM 4004 C C . ALA B 1 112 ? 13.109 -28.594 -16.797 1 97 112 ALA B C 1
ATOM 4006 O O . ALA B 1 112 ? 12.625 -28.391 -17.922 1 97 112 ALA B O 1
ATOM 4007 N N . LEU B 1 113 ? 14.219 -27.969 -16.406 1 97.75 113 LEU B N 1
ATOM 4008 C CA . LEU B 1 113 ? 14.945 -27.047 -17.266 1 97.75 113 LEU B CA 1
ATOM 4009 C C . LEU B 1 113 ? 15.43 -27.766 -18.531 1 97.75 113 LEU B C 1
ATOM 4011 O O . LEU B 1 113 ? 15.297 -27.234 -19.641 1 97.75 113 LEU B O 1
ATOM 4015 N N . ASP B 1 114 ? 15.898 -28.922 -18.344 1 97.12 114 ASP B N 1
ATOM 4016 C CA . ASP B 1 114 ? 16.375 -29.719 -19.469 1 97.12 114 ASP B CA 1
ATOM 4017 C C . ASP B 1 114 ? 15.227 -30.047 -20.422 1 97.12 114 ASP B C 1
ATOM 4019 O O . ASP B 1 114 ? 15.414 -30.031 -21.641 1 97.12 114 ASP B O 1
ATOM 4023 N N . SER B 1 115 ? 14.188 -30.297 -19.859 1 95.56 115 SER B N 1
ATOM 4024 C CA . SER B 1 115 ? 13.039 -30.703 -20.672 1 95.56 115 SER B CA 1
ATOM 4025 C C . SER B 1 115 ? 12.586 -29.578 -21.594 1 95.56 115 SER B C 1
ATOM 4027 O O . SER B 1 115 ? 11.992 -29.844 -22.641 1 95.56 115 SER B O 1
ATOM 4029 N N . ILE B 1 116 ? 12.828 -28.375 -21.266 1 95.56 116 ILE B N 1
ATOM 4030 C CA . ILE B 1 116 ? 12.406 -27.266 -22.109 1 95.56 116 ILE B CA 1
ATOM 4031 C C . ILE B 1 116 ? 13.617 -26.656 -22.797 1 95.56 116 ILE B C 1
ATOM 4033 O O . ILE B 1 116 ? 13.508 -25.609 -23.453 1 95.56 116 ILE B O 1
ATOM 4037 N N . GLY B 1 117 ? 14.742 -27.219 -22.594 1 96.56 117 GLY B N 1
ATOM 4038 C CA . GLY B 1 117 ? 15.953 -26.781 -23.266 1 96.56 117 GLY B CA 1
ATOM 4039 C C . GLY B 1 117 ? 16.5 -25.469 -22.734 1 96.56 117 GLY B C 1
ATOM 4040 O O . GLY B 1 117 ? 17.125 -24.703 -23.469 1 96.56 117 GLY B O 1
ATOM 4041 N N . HIS B 1 118 ? 16.234 -25.203 -21.484 1 97 118 HIS B N 1
ATOM 4042 C CA . HIS B 1 118 ? 16.703 -23.953 -20.906 1 97 118 HIS B CA 1
ATOM 4043 C C . HIS B 1 118 ? 18.047 -24.141 -20.203 1 97 118 HIS B C 1
ATOM 4045 O O . HIS B 1 118 ? 18.156 -25 -19.312 1 97 118 HIS B O 1
ATOM 4051 N N . LYS B 1 119 ? 18.984 -23.328 -20.547 1 95.31 119 LYS B N 1
ATOM 4052 C CA . LYS B 1 119 ? 20.344 -23.516 -20.062 1 95.31 119 LYS B CA 1
ATOM 4053 C C . LYS B 1 119 ? 20.516 -22.969 -18.656 1 95.31 119 LYS B C 1
ATOM 4055 O O . LYS B 1 119 ? 19.859 -22 -18.281 1 95.31 119 LYS B O 1
ATOM 4060 N N . TYR B 1 120 ? 21.344 -23.625 -17.891 1 97.75 120 TYR B N 1
ATOM 4061 C CA . TYR B 1 120 ? 21.75 -23.219 -16.547 1 97.75 120 TYR B CA 1
ATOM 4062 C C . TYR B 1 120 ? 23.172 -23.688 -16.234 1 97.75 120 TYR B C 1
ATOM 4064 O O . TYR B 1 120 ? 23.75 -24.453 -17 1 97.75 120 TYR B O 1
ATOM 4072 N N . THR B 1 121 ? 23.719 -23.141 -15.172 1 98 121 THR B N 1
ATOM 4073 C CA . THR B 1 121 ? 25.062 -23.531 -14.734 1 98 121 THR B CA 1
ATOM 4074 C C . THR B 1 121 ? 25 -24.219 -13.375 1 98 121 THR B C 1
ATOM 4076 O O . THR B 1 121 ? 24.375 -23.703 -12.438 1 98 121 THR B O 1
ATOM 4079 N N . LYS B 1 122 ? 25.609 -25.328 -13.305 1 98.12 122 LYS B N 1
ATOM 4080 C CA . LYS B 1 122 ? 25.734 -26.016 -12.023 1 98.12 122 LYS B CA 1
ATOM 4081 C C . LYS B 1 122 ? 26.844 -25.391 -11.18 1 98.12 122 LYS B C 1
ATOM 4083 O O . LYS B 1 122 ? 27.875 -24.953 -11.719 1 98.12 122 LYS B O 1
ATOM 4088 N N . LEU B 1 123 ? 26.625 -25.375 -9.891 1 98.12 123 LEU B N 1
ATOM 4089 C CA . LEU B 1 123 ? 27.594 -24.766 -8.992 1 98.12 123 LEU B CA 1
ATOM 4090 C C . LEU B 1 123 ? 27.906 -25.672 -7.809 1 98.12 123 LEU B C 1
ATOM 4092 O O . LEU B 1 123 ? 27 -26.312 -7.27 1 98.12 123 LEU B O 1
ATOM 4096 N N . THR B 1 124 ? 29.172 -25.688 -7.422 1 97.62 124 THR B N 1
ATOM 4097 C CA . THR B 1 124 ? 29.625 -26.297 -6.176 1 97.62 124 THR B CA 1
ATOM 4098 C C . THR B 1 124 ? 29.609 -25.281 -5.043 1 97.62 124 THR B C 1
ATOM 4100 O O . THR B 1 124 ? 29.406 -24.078 -5.277 1 97.62 124 THR B O 1
ATOM 4103 N N . ALA B 1 125 ? 29.828 -25.766 -3.85 1 97.19 125 ALA B N 1
ATOM 4104 C CA . ALA B 1 125 ? 29.828 -24.891 -2.684 1 97.19 125 ALA B CA 1
ATOM 4105 C C . ALA B 1 125 ? 30.875 -23.797 -2.82 1 97.19 125 ALA B C 1
ATOM 4107 O O . ALA B 1 125 ? 30.594 -22.625 -2.596 1 97.19 125 ALA B O 1
ATOM 4108 N N . PRO B 1 126 ? 32.125 -24.062 -3.273 1 96.75 126 PRO B N 1
ATOM 4109 C CA . PRO B 1 126 ? 33.125 -23 -3.441 1 96.75 126 PRO B CA 1
ATOM 4110 C C . PRO B 1 126 ? 32.719 -21.984 -4.508 1 96.75 126 PRO B C 1
ATOM 4112 O O . PRO B 1 126 ? 32.969 -20.781 -4.344 1 96.75 126 PRO B O 1
ATOM 4115 N N . GLU B 1 127 ? 32.156 -22.438 -5.516 1 96.62 127 GLU B N 1
ATOM 4116 C CA . GLU B 1 127 ? 31.703 -21.531 -6.574 1 96.62 127 GLU B CA 1
ATOM 4117 C C . GLU B 1 127 ? 30.578 -20.625 -6.09 1 96.62 127 GLU B C 1
ATOM 4119 O O . GLU B 1 127 ? 30.516 -19.453 -6.457 1 96.62 127 GLU B O 1
ATOM 4124 N N . ILE B 1 128 ? 29.688 -21.188 -5.309 1 95.75 128 ILE B N 1
ATOM 4125 C CA . ILE B 1 128 ? 28.594 -20.422 -4.738 1 95.75 128 ILE B CA 1
ATOM 4126 C C . ILE B 1 128 ? 29.156 -19.328 -3.832 1 95.75 128 ILE B C 1
ATOM 4128 O O . ILE B 1 128 ? 28.719 -18.172 -3.908 1 95.75 128 ILE B O 1
ATOM 4132 N N . ARG B 1 129 ? 30.078 -19.625 -3.021 1 93.5 129 ARG B N 1
ATOM 4133 C CA . ARG B 1 129 ? 30.672 -18.672 -2.096 1 93.5 129 ARG B CA 1
ATOM 4134 C C . ARG B 1 129 ? 31.391 -17.562 -2.85 1 93.5 129 ARG B C 1
ATOM 4136 O O . ARG B 1 129 ? 31.406 -16.406 -2.396 1 93.5 129 ARG B O 1
ATOM 4143 N N . ARG B 1 130 ? 31.953 -17.859 -3.936 1 91.75 130 ARG B N 1
ATOM 4144 C CA . ARG B 1 130 ? 32.625 -16.844 -4.754 1 91.75 130 ARG B CA 1
ATOM 4145 C C . ARG B 1 130 ? 31.594 -15.883 -5.355 1 91.75 130 ARG B C 1
ATOM 4147 O O . ARG B 1 130 ? 31.859 -14.68 -5.453 1 91.75 130 ARG B O 1
ATOM 4154 N N . ARG B 1 131 ? 30.5 -16.453 -5.703 1 89 131 ARG B N 1
ATOM 4155 C CA . ARG B 1 131 ? 29.469 -15.641 -6.348 1 89 131 ARG B CA 1
ATOM 4156 C C . ARG B 1 131 ? 28.734 -14.781 -5.332 1 89 131 ARG B C 1
ATOM 4158 O O . ARG B 1 131 ? 28.297 -13.672 -5.648 1 89 131 ARG B O 1
ATOM 4165 N N . LEU B 1 132 ? 28.531 -15.32 -4.137 1 90.56 132 LEU B N 1
ATOM 4166 C CA . LEU B 1 132 ? 27.844 -14.594 -3.074 1 90.56 132 LEU B CA 1
ATOM 4167 C C . LEU B 1 132 ? 28.625 -14.664 -1.771 1 90.56 132 LEU B C 1
ATOM 4169 O O . LEU B 1 132 ? 28.234 -15.367 -0.835 1 90.56 132 LEU B O 1
ATOM 4173 N N . PRO B 1 133 ? 29.562 -13.797 -1.663 1 87.44 133 PRO B N 1
ATOM 4174 C CA . PRO B 1 133 ? 30.469 -13.859 -0.503 1 87.44 133 PRO B CA 1
ATOM 4175 C C . PRO B 1 133 ? 29.734 -13.609 0.815 1 87.44 133 PRO B C 1
ATOM 4177 O O . PRO B 1 133 ? 30.219 -14 1.878 1 87.44 133 PRO B O 1
ATOM 4180 N N . GLY B 1 134 ? 28.672 -13.047 0.79 1 87.12 134 GLY B N 1
ATOM 4181 C CA . GLY B 1 134 ? 27.922 -12.789 2.014 1 87.12 134 GLY B CA 1
ATOM 4182 C C . GLY B 1 134 ? 27.141 -14 2.496 1 87.12 134 GLY B C 1
ATOM 4183 O O . GLY B 1 134 ? 26.531 -13.961 3.57 1 87.12 134 GLY B O 1
ATOM 4184 N N . LEU B 1 135 ? 27.203 -15.086 1.771 1 91.81 135 LEU B N 1
ATOM 4185 C CA . LEU B 1 135 ? 26.484 -16.312 2.088 1 91.81 135 LEU B CA 1
ATOM 4186 C C . LEU B 1 135 ? 27.406 -17.328 2.752 1 91.81 135 LEU B C 1
ATOM 4188 O O . LEU B 1 135 ? 28.547 -17.516 2.33 1 91.81 135 LEU B O 1
ATOM 4192 N N . ARG B 1 136 ? 26.969 -17.906 3.828 1 94.81 136 ARG B N 1
ATOM 4193 C CA . ARG B 1 136 ? 27.656 -19 4.488 1 94.81 136 ARG B CA 1
ATOM 4194 C C . ARG B 1 136 ? 26.938 -20.328 4.273 1 94.81 136 ARG B C 1
ATOM 4196 O O . ARG B 1 136 ? 25.797 -20.484 4.691 1 94.81 136 ARG B O 1
ATOM 4203 N N . ILE B 1 137 ? 27.656 -21.297 3.664 1 95.44 137 ILE B N 1
ATOM 4204 C CA . ILE B 1 137 ? 27.016 -22.578 3.361 1 95.44 137 ILE B CA 1
ATOM 4205 C C . ILE B 1 137 ? 28 -23.719 3.633 1 95.44 137 ILE B C 1
ATOM 4207 O O . ILE B 1 137 ? 29.219 -23.516 3.67 1 95.44 137 ILE B O 1
ATOM 4211 N N . SER B 1 138 ? 27.453 -24.844 3.826 1 95.12 138 SER B N 1
ATOM 4212 C CA . SER B 1 138 ? 28.266 -26.047 4.035 1 95.12 138 SER B CA 1
ATOM 4213 C C . SER B 1 138 ? 28.844 -26.547 2.723 1 95.12 138 SER B C 1
ATOM 4215 O O . SER B 1 138 ? 28.391 -26.156 1.644 1 95.12 138 SER B O 1
ATOM 4217 N N . GLU B 1 139 ? 29.766 -27.469 2.881 1 96.19 139 GLU B N 1
ATOM 4218 C CA . GLU B 1 139 ? 30.484 -27.984 1.722 1 96.19 139 GLU B CA 1
ATOM 4219 C C . GLU B 1 139 ? 29.609 -28.891 0.876 1 96.19 139 GLU B C 1
ATOM 4221 O O . GLU B 1 139 ? 29.891 -29.125 -0.303 1 96.19 139 GLU B O 1
ATOM 4226 N N . ASP B 1 140 ? 28.562 -29.359 1.447 1 96.19 140 ASP B N 1
ATOM 4227 C CA . ASP B 1 140 ? 27.688 -30.281 0.712 1 96.19 140 ASP B CA 1
ATOM 4228 C C . ASP B 1 140 ? 26.562 -29.531 0.006 1 96.19 140 ASP B C 1
ATOM 4230 O O . ASP B 1 140 ? 25.703 -30.141 -0.62 1 96.19 140 ASP B O 1
ATOM 4234 N N . THR B 1 141 ? 26.641 -28.25 0.091 1 97.06 141 THR B N 1
ATOM 4235 C CA . THR B 1 141 ? 25.656 -27.453 -0.62 1 97.06 141 THR B CA 1
ATOM 4236 C C . THR B 1 141 ? 25.969 -27.391 -2.111 1 97.06 141 THR B C 1
ATOM 4238 O O . THR B 1 141 ? 27.141 -27.25 -2.494 1 97.06 141 THR B O 1
ATOM 4241 N N . VAL B 1 142 ? 24.984 -27.656 -2.963 1 97.69 142 VAL B N 1
ATOM 4242 C CA . VAL B 1 142 ? 25.125 -27.484 -4.406 1 97.69 142 VAL B CA 1
ATOM 4243 C C . VAL B 1 142 ? 24.031 -26.562 -4.93 1 97.69 142 VAL B C 1
ATOM 4245 O O . VAL B 1 142 ? 23.078 -26.25 -4.215 1 97.69 142 VAL B O 1
ATOM 4248 N N . GLY B 1 143 ? 24.234 -26.062 -6.121 1 97.94 143 GLY B N 1
ATOM 4249 C CA . GLY B 1 143 ? 23.234 -25.156 -6.648 1 97.94 143 GLY B CA 1
ATOM 4250 C C . GLY B 1 143 ? 23.297 -25 -8.156 1 97.94 143 GLY B C 1
ATOM 4251 O O . GLY B 1 143 ? 24.047 -25.719 -8.828 1 97.94 143 GLY B O 1
ATOM 4252 N N . ILE B 1 144 ? 22.438 -24.203 -8.695 1 98.12 144 ILE B N 1
ATOM 4253 C CA . ILE B 1 144 ? 22.469 -23.812 -10.094 1 98.12 144 ILE B CA 1
ATOM 4254 C C . ILE B 1 144 ? 22.25 -22.297 -10.211 1 98.12 144 ILE B C 1
ATOM 4256 O O . ILE B 1 144 ? 21.703 -21.688 -9.297 1 98.12 144 ILE B O 1
ATOM 4260 N N . ILE B 1 145 ? 22.703 -21.766 -11.266 1 97.38 145 ILE B N 1
ATOM 4261 C CA . ILE B 1 145 ? 22.312 -20.422 -11.68 1 97.38 145 ILE B CA 1
ATOM 4262 C C . ILE B 1 145 ? 21.531 -20.484 -12.984 1 97.38 145 ILE B C 1
ATOM 4264 O O . ILE B 1 145 ? 22 -21.047 -13.977 1 97.38 145 ILE B O 1
ATOM 4268 N N . GLU B 1 146 ? 20.344 -20.109 -12.883 1 97.31 146 GLU B N 1
ATOM 4269 C CA . GLU B 1 146 ? 19.531 -19.875 -14.07 1 97.31 146 GLU B CA 1
ATOM 4270 C C . GLU B 1 146 ? 19.609 -18.406 -14.508 1 97.31 146 GLU B C 1
ATOM 4272 O O . GLU B 1 146 ? 19.094 -17.516 -13.828 1 97.31 146 GLU B O 1
ATOM 4277 N N . HIS B 1 147 ? 20.094 -18.125 -15.688 1 96 147 HIS B N 1
ATOM 4278 C CA . HIS B 1 147 ? 20.594 -16.797 -16.031 1 96 147 HIS B CA 1
ATOM 4279 C C . HIS B 1 147 ? 19.453 -15.844 -16.391 1 96 147 HIS B C 1
ATOM 4281 O O . HIS B 1 147 ? 19.609 -14.625 -16.281 1 96 147 HIS B O 1
ATOM 4287 N N . ASP B 1 148 ? 18.359 -16.359 -16.734 1 97.5 148 ASP B N 1
ATOM 4288 C CA . ASP B 1 148 ? 17.266 -15.508 -17.188 1 97.5 148 ASP B CA 1
ATOM 4289 C C . ASP B 1 148 ? 16.328 -15.156 -16.031 1 97.5 148 ASP B C 1
ATOM 4291 O O . ASP B 1 148 ? 15.469 -14.281 -16.156 1 97.5 148 ASP B O 1
ATOM 4295 N N . GLY B 1 149 ? 16.547 -15.844 -14.891 1 97.81 149 GLY B N 1
ATOM 4296 C CA . GLY B 1 149 ? 15.766 -15.477 -13.727 1 97.81 149 GLY B CA 1
ATOM 4297 C C . GLY B 1 149 ? 15.992 -14.047 -13.273 1 97.81 149 GLY B C 1
ATOM 4298 O O . GLY B 1 149 ? 16.953 -13.406 -13.695 1 97.81 149 GLY B O 1
ATOM 4299 N N . GLY B 1 150 ? 15.055 -13.586 -12.445 1 97.62 150 GLY B N 1
ATOM 4300 C CA . GLY B 1 150 ? 15.195 -12.211 -11.992 1 97.62 150 GLY B CA 1
ATOM 4301 C C . GLY B 1 150 ? 13.984 -11.695 -11.242 1 97.62 150 GLY B C 1
ATOM 4302 O O . GLY B 1 150 ? 13.344 -12.445 -10.492 1 97.62 150 GLY B O 1
ATOM 4303 N N . VAL B 1 151 ? 13.812 -10.352 -11.375 1 97.12 151 VAL B N 1
ATOM 4304 C CA . VAL B 1 151 ? 12.812 -9.664 -10.57 1 97.12 151 VAL B CA 1
ATOM 4305 C C . VAL B 1 151 ? 11.734 -9.07 -11.484 1 97.12 151 VAL B C 1
ATOM 4307 O O . VAL B 1 151 ? 12.047 -8.391 -12.461 1 97.12 151 VAL B O 1
ATOM 4310 N N . LEU B 1 152 ? 10.484 -9.406 -11.195 1 97.69 152 LEU B N 1
ATOM 4311 C CA . LEU B 1 152 ? 9.359 -8.656 -11.734 1 97.69 152 LEU B CA 1
ATOM 4312 C C . LEU B 1 152 ? 8.969 -7.52 -10.797 1 97.69 152 LEU B C 1
ATOM 4314 O O . LEU B 1 152 ? 8.859 -7.719 -9.586 1 97.69 152 LEU B O 1
ATOM 4318 N N . LEU B 1 153 ? 8.828 -6.359 -11.375 1 95.25 153 LEU B N 1
ATOM 4319 C CA . LEU B 1 153 ? 8.344 -5.223 -10.602 1 95.25 153 LEU B CA 1
ATOM 4320 C C . LEU B 1 153 ? 6.824 -5.273 -10.461 1 95.25 153 LEU B C 1
ATOM 4322 O O . LEU B 1 153 ? 6.102 -4.742 -11.305 1 95.25 153 LEU B O 1
ATOM 4326 N N . ALA B 1 154 ? 6.391 -5.789 -9.398 1 96 154 ALA B N 1
ATOM 4327 C CA . ALA B 1 154 ? 5.051 -6.344 -9.219 1 96 154 ALA B CA 1
ATOM 4328 C C . ALA B 1 154 ? 3.98 -5.273 -9.422 1 96 154 ALA B C 1
ATOM 4330 O O . ALA B 1 154 ? 3.084 -5.434 -10.25 1 96 154 ALA B O 1
ATOM 4331 N N . ASP B 1 155 ? 4.047 -4.168 -8.68 1 93.81 155 ASP B N 1
ATOM 4332 C CA . ASP B 1 155 ? 3.047 -3.115 -8.812 1 93.81 155 ASP B CA 1
ATOM 4333 C C . ASP B 1 155 ? 2.994 -2.578 -10.242 1 93.81 155 ASP B C 1
ATOM 4335 O O . ASP B 1 155 ? 1.914 -2.279 -10.758 1 93.81 155 ASP B O 1
ATOM 4339 N N . LYS B 1 156 ? 4.129 -2.389 -10.875 1 92.5 156 LYS B N 1
ATOM 4340 C CA . LYS B 1 156 ? 4.18 -1.914 -12.25 1 92.5 156 LYS B CA 1
ATOM 4341 C C . LYS B 1 156 ? 3.564 -2.932 -13.203 1 92.5 156 LYS B C 1
ATOM 4343 O O . LYS B 1 156 ? 2.867 -2.561 -14.148 1 92.5 156 LYS B O 1
ATOM 4348 N N . CYS B 1 157 ? 3.871 -4.203 -12.922 1 97.38 157 CYS B N 1
ATOM 4349 C CA . CYS B 1 157 ? 3.297 -5.266 -13.742 1 97.38 157 CYS B CA 1
ATOM 4350 C C . CYS B 1 157 ? 1.775 -5.242 -13.672 1 97.38 157 CYS B C 1
ATOM 4352 O O . CYS B 1 157 ? 1.104 -5.32 -14.703 1 97.38 157 CYS B O 1
ATOM 4354 N N . LEU B 1 158 ? 1.289 -5.145 -12.492 1 97.5 158 LEU B N 1
ATOM 4355 C CA . LEU B 1 158 ? -0.156 -5.129 -12.297 1 97.5 158 LEU B CA 1
ATOM 4356 C C . LEU B 1 158 ? -0.787 -3.926 -12.984 1 97.5 158 LEU B C 1
ATOM 4358 O O . LEU B 1 158 ? -1.788 -4.066 -13.695 1 97.5 158 LEU B O 1
ATOM 4362 N N . ARG B 1 159 ? -0.229 -2.779 -12.859 1 93.75 159 ARG B N 1
ATOM 4363 C CA . ARG B 1 159 ? -0.74 -1.569 -13.492 1 93.75 159 ARG B CA 1
ATOM 4364 C C . ARG B 1 159 ? -0.674 -1.679 -15.008 1 93.75 159 ARG B C 1
ATOM 4366 O O . ARG B 1 159 ? -1.577 -1.216 -15.711 1 93.75 159 ARG B O 1
ATOM 4373 N N . ALA B 1 160 ? 0.4 -2.242 -15.484 1 96.19 160 ALA B N 1
ATOM 4374 C CA . ALA B 1 160 ? 0.557 -2.408 -16.922 1 96.19 160 ALA B CA 1
ATOM 4375 C C . ALA B 1 160 ? -0.559 -3.273 -17.5 1 96.19 160 ALA B C 1
ATOM 4377 O O . ALA B 1 160 ? -1.146 -2.934 -18.531 1 96.19 160 ALA B O 1
ATOM 4378 N N . MET B 1 161 ? -0.816 -4.344 -16.844 1 98 161 MET B N 1
ATOM 4379 C CA . MET B 1 161 ? -1.881 -5.23 -17.297 1 98 161 MET B CA 1
ATOM 4380 C C . MET B 1 161 ? -3.232 -4.523 -17.25 1 98 161 MET B C 1
ATOM 4382 O O . MET B 1 161 ? -4.023 -4.633 -18.188 1 98 161 MET B O 1
ATOM 4386 N N . GLN B 1 162 ? -3.496 -3.797 -16.203 1 97.69 162 GLN B N 1
ATOM 4387 C CA . GLN B 1 162 ? -4.77 -3.105 -16.047 1 97.69 162 GLN B CA 1
ATOM 4388 C C . GLN B 1 162 ? -4.918 -1.97 -17.047 1 97.69 162 GLN B C 1
ATOM 4390 O O . GLN B 1 162 ? -5.992 -1.77 -17.609 1 97.69 162 GLN B O 1
ATOM 4395 N N . SER B 1 163 ? -3.834 -1.253 -17.266 1 95.25 163 SER B N 1
ATOM 4396 C CA . SER B 1 163 ? -3.865 -0.17 -18.25 1 95.25 163 SER B CA 1
ATOM 4397 C C . SER B 1 163 ? -4.117 -0.703 -19.656 1 95.25 163 SER B C 1
ATOM 4399 O O . SER B 1 163 ? -4.914 -0.135 -20.406 1 95.25 163 SER B O 1
ATOM 4401 N N . GLU B 1 164 ? -3.449 -1.725 -20.031 1 97.94 164 GLU B N 1
ATOM 4402 C CA . GLU B 1 164 ? -3.648 -2.309 -21.344 1 97.94 164 GLU B CA 1
ATOM 4403 C C . GLU B 1 164 ? -5.059 -2.873 -21.5 1 97.94 164 GLU B C 1
ATOM 4405 O O . GLU B 1 164 ? -5.668 -2.764 -22.562 1 97.94 164 GLU B O 1
ATOM 4410 N N . PHE B 1 165 ? -5.551 -3.467 -20.406 1 98.5 165 PHE B N 1
ATOM 4411 C CA . PHE B 1 165 ? -6.938 -3.92 -20.406 1 98.5 165 PHE B CA 1
ATOM 4412 C C . PHE B 1 165 ? -7.883 -2.777 -20.75 1 98.5 165 PHE B C 1
ATOM 4414 O O . PHE B 1 165 ? -8.75 -2.922 -21.625 1 98.5 165 PHE B O 1
ATOM 4421 N N . GLN B 1 166 ? -7.66 -1.663 -20.125 1 97.19 166 GLN B N 1
ATOM 4422 C CA . GLN B 1 166 ? -8.516 -0.503 -20.375 1 97.19 166 GLN B CA 1
ATOM 4423 C C . GLN B 1 166 ? -8.289 0.056 -21.781 1 97.19 166 GLN B C 1
ATOM 4425 O O . GLN B 1 166 ? -9.234 0.512 -22.422 1 97.19 166 GLN B O 1
ATOM 4430 N N . ASN B 1 167 ? -7.113 0.024 -22.281 1 96.62 167 ASN B N 1
ATOM 4431 C CA . ASN B 1 167 ? -6.793 0.49 -23.625 1 96.62 167 ASN B CA 1
ATOM 4432 C C . ASN B 1 167 ? -7.516 -0.334 -24.688 1 96.62 167 ASN B C 1
ATOM 4434 O O . ASN B 1 167 ? -7.816 0.171 -25.766 1 96.62 167 ASN B O 1
ATOM 4438 N N . TYR B 1 168 ? -7.805 -1.565 -24.359 1 98.19 168 TYR B N 1
ATOM 4439 C CA . TYR B 1 168 ? -8.523 -2.424 -25.281 1 98.19 168 TYR B CA 1
ATOM 4440 C C . TYR B 1 168 ? -10.031 -2.314 -25.078 1 98.19 168 TYR B C 1
ATOM 4442 O O . TYR B 1 168 ? -10.805 -3.092 -25.641 1 98.19 168 TYR B O 1
ATOM 4450 N N . GLY B 1 169 ? -10.453 -1.402 -24.203 1 97.56 169 GLY B N 1
ATOM 4451 C CA . GLY B 1 169 ? -11.867 -1.104 -24.062 1 97.56 169 GLY B CA 1
ATOM 4452 C C . GLY B 1 169 ? -12.492 -1.741 -22.828 1 97.56 169 GLY B C 1
ATOM 4453 O O . GLY B 1 169 ? -13.703 -1.656 -22.625 1 97.56 169 GLY B O 1
ATOM 4454 N N . GLY B 1 170 ? -11.664 -2.363 -21.984 1 98.12 170 GLY B N 1
ATOM 4455 C CA . GLY B 1 170 ? -12.164 -2.977 -20.75 1 98.12 170 GLY B CA 1
ATOM 4456 C C . GLY B 1 170 ? -12.562 -1.964 -19.703 1 98.12 170 GLY B C 1
ATOM 4457 O O . GLY B 1 170 ? -12.109 -0.818 -19.734 1 98.12 170 GLY B O 1
ATOM 4458 N N . THR B 1 171 ? -13.445 -2.41 -18.797 1 97.44 171 THR B N 1
ATOM 4459 C CA . THR B 1 171 ? -13.906 -1.58 -17.688 1 97.44 171 THR B CA 1
ATOM 4460 C C . THR B 1 171 ? -13.508 -2.201 -16.344 1 97.44 171 THR B C 1
ATOM 4462 O O . THR B 1 171 ? -13.719 -3.396 -16.125 1 97.44 171 THR B O 1
ATOM 4465 N N . ILE B 1 172 ? -12.93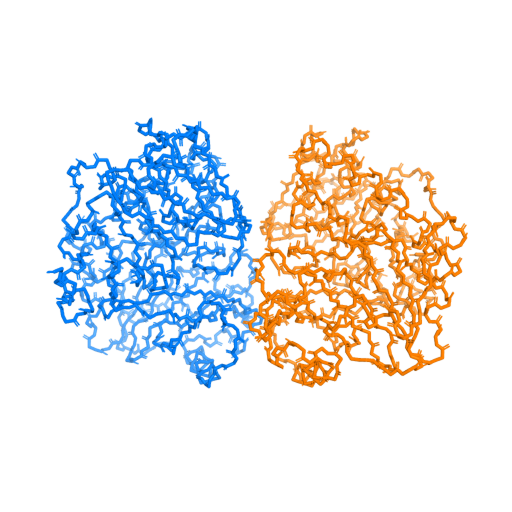 -1.415 -15.516 1 97.38 172 ILE B N 1
ATOM 4466 C CA . ILE B 1 172 ? -12.609 -1.842 -14.156 1 97.38 172 ILE B CA 1
ATOM 4467 C C . ILE B 1 172 ? -13.492 -1.089 -13.156 1 97.38 172 ILE B C 1
ATOM 4469 O O . ILE B 1 172 ? -13.656 0.128 -13.266 1 97.38 172 ILE B O 1
ATOM 4473 N N . ARG B 1 173 ? -14.133 -1.818 -12.25 1 95.44 173 ARG B N 1
ATOM 4474 C CA . ARG B 1 173 ? -14.844 -1.245 -11.117 1 95.44 173 ARG B CA 1
ATOM 4475 C C . ARG B 1 173 ? -14.258 -1.736 -9.797 1 95.44 173 ARG B C 1
ATOM 4477 O O . ARG B 1 173 ? -14.258 -2.936 -9.516 1 95.44 173 ARG B O 1
ATOM 4484 N N . ASP B 1 174 ? -13.711 -0.876 -9.023 1 91.94 174 ASP B N 1
ATOM 4485 C CA . ASP B 1 174 ? -13.148 -1.226 -7.723 1 91.94 174 ASP B CA 1
ATOM 4486 C C . ASP B 1 174 ? -14.078 -0.802 -6.586 1 91.94 174 ASP B C 1
ATOM 4488 O O . ASP B 1 174 ? -15.172 -0.301 -6.832 1 91.94 174 ASP B O 1
ATOM 4492 N N . SER B 1 175 ? -13.656 -1.165 -5.344 1 88.5 175 SER B N 1
ATOM 4493 C CA . SER B 1 175 ? -14.469 -0.899 -4.16 1 88.5 175 SER B CA 1
ATOM 4494 C C . SER B 1 175 ? -15.883 -1.453 -4.32 1 88.5 175 SER B C 1
ATOM 4496 O O . SER B 1 175 ? -16.859 -0.78 -3.988 1 88.5 175 SER B O 1
ATOM 4498 N N . GLU B 1 176 ? -15.984 -2.566 -4.93 1 93 176 GLU B N 1
ATOM 4499 C CA . GLU B 1 176 ? -17.25 -3.215 -5.223 1 93 176 GLU B CA 1
ATOM 4500 C C . GLU B 1 176 ? -17.172 -4.719 -4.977 1 93 176 GLU B C 1
ATOM 4502 O O . GLU B 1 176 ? -17 -5.5 -5.918 1 93 176 GLU B O 1
ATOM 4507 N N . PRO B 1 177 ? -17.391 -5.098 -3.76 1 94.12 177 PRO B N 1
ATOM 4508 C CA . PRO B 1 177 ? -17.344 -6.523 -3.443 1 94.12 177 PRO B CA 1
ATOM 4509 C C . PRO B 1 177 ? -18.469 -7.309 -4.113 1 94.12 177 PRO B C 1
ATOM 4511 O O . PRO B 1 177 ? -19.609 -6.836 -4.168 1 94.12 177 PRO B O 1
ATOM 4514 N N . VAL B 1 178 ? -18.156 -8.422 -4.656 1 97.25 178 VAL B N 1
ATOM 4515 C CA . VAL B 1 178 ? -19.156 -9.367 -5.152 1 97.25 178 VAL B CA 1
ATOM 4516 C C . VAL B 1 178 ? -19.734 -10.156 -3.986 1 97.25 178 VAL B C 1
ATOM 4518 O O . VAL B 1 178 ? -19 -10.797 -3.23 1 97.25 178 VAL B O 1
ATOM 4521 N N . LEU B 1 179 ? -21.016 -10.164 -3.898 1 95.56 179 LEU B N 1
ATOM 4522 C CA . LEU B 1 179 ? -21.703 -10.781 -2.766 1 95.56 179 LEU B CA 1
ATOM 4523 C C . LEU B 1 179 ? -22.203 -12.172 -3.129 1 95.56 179 LEU B C 1
ATOM 4525 O O . LEU B 1 179 ? -22.25 -13.062 -2.279 1 95.56 179 LEU B O 1
ATOM 4529 N N . GLN B 1 180 ? -22.609 -12.266 -4.375 1 97.31 180 GLN B N 1
ATOM 4530 C CA . GLN B 1 180 ? -23.219 -13.523 -4.801 1 97.31 180 GLN B CA 1
ATOM 4531 C C . GLN B 1 180 ? -23.031 -13.742 -6.301 1 97.31 180 GLN B C 1
ATOM 4533 O O . GLN B 1 180 ? -23.016 -12.781 -7.074 1 97.31 180 GLN B O 1
ATOM 4538 N N . ILE B 1 181 ? -22.859 -14.953 -6.66 1 98.25 181 ILE B N 1
ATOM 4539 C CA . ILE B 1 181 ? -22.875 -15.406 -8.047 1 98.25 181 ILE B CA 1
ATOM 4540 C C . ILE B 1 181 ? -24.062 -16.344 -8.273 1 98.25 181 ILE B C 1
ATOM 4542 O O . ILE B 1 181 ? -24.172 -17.375 -7.613 1 98.25 181 ILE B O 1
ATOM 4546 N N . LEU B 1 182 ? -24.906 -15.945 -9.133 1 97.75 182 LEU B N 1
ATOM 4547 C CA . LEU B 1 182 ? -26.047 -16.781 -9.484 1 97.75 182 LEU B CA 1
ATOM 4548 C C . LEU B 1 182 ? -25.812 -17.5 -10.805 1 97.75 182 LEU B C 1
ATOM 4550 O O . LEU B 1 182 ? -25.797 -16.859 -11.867 1 97.75 182 LEU B O 1
ATOM 4554 N N . PRO B 1 183 ? -25.688 -18.828 -10.773 1 98.06 183 PRO B N 1
ATOM 4555 C CA . PRO B 1 183 ? -25.391 -19.594 -11.984 1 98.06 183 PRO B CA 1
ATOM 4556 C C . PRO B 1 183 ? -26.562 -19.625 -12.961 1 98.06 183 PRO B C 1
ATOM 4558 O O . PRO B 1 183 ? -27.703 -19.359 -12.578 1 98.06 183 PRO B O 1
ATOM 4561 N N . GLY B 1 184 ? -26.297 -19.969 -14.258 1 96.44 184 GLY B N 1
ATOM 4562 C CA . GLY B 1 184 ? -27.25 -20.109 -15.336 1 96.44 184 GLY B CA 1
ATOM 4563 C C . GLY B 1 184 ? -26.625 -19.938 -16.719 1 96.44 184 GLY B C 1
ATOM 4564 O O . GLY B 1 184 ? -25.406 -19.859 -16.844 1 96.44 184 GLY B O 1
ATOM 4565 N N . THR B 1 185 ? -27.5 -20.016 -17.719 1 96.12 185 THR B N 1
ATOM 4566 C CA . THR B 1 185 ? -27.031 -19.703 -19.062 1 96.12 185 THR B CA 1
ATOM 4567 C C . THR B 1 185 ? -26.391 -18.312 -19.109 1 96.12 185 THR B C 1
ATOM 4569 O O . THR B 1 185 ? -25.359 -18.125 -19.75 1 96.12 185 THR B O 1
ATOM 4572 N N . THR B 1 186 ? -27.125 -17.5 -18.438 1 96.75 186 THR B N 1
ATOM 4573 C CA . THR B 1 186 ? -26.562 -16.188 -18.109 1 96.75 186 THR B CA 1
ATOM 4574 C C . THR B 1 186 ? -26.25 -16.094 -16.625 1 96.75 186 THR B C 1
ATOM 4576 O O . THR B 1 186 ? -27.125 -16.375 -15.789 1 96.75 186 THR B O 1
ATOM 4579 N N . VAL B 1 187 ? -25.016 -15.75 -16.328 1 98.06 187 VAL B N 1
ATOM 4580 C CA . VAL B 1 187 ? -24.609 -15.625 -14.93 1 98.06 187 VAL B CA 1
ATOM 4581 C C . VAL B 1 187 ? -24.953 -14.227 -14.414 1 98.06 187 VAL B C 1
ATOM 4583 O O . VAL B 1 187 ? -24.766 -13.242 -15.125 1 98.06 187 VAL B O 1
ATOM 4586 N N . ILE B 1 188 ? -25.438 -14.172 -13.234 1 98 188 ILE B N 1
ATOM 4587 C CA . ILE B 1 188 ? -25.688 -12.891 -12.578 1 98 188 ILE B CA 1
ATOM 4588 C C . ILE B 1 188 ? -24.703 -12.695 -11.43 1 98 188 ILE B C 1
ATOM 4590 O O . ILE B 1 188 ? -24.594 -13.539 -10.539 1 98 188 ILE B O 1
ATOM 4594 N N . VAL B 1 189 ? -23.984 -11.633 -11.484 1 98.19 189 VAL B N 1
ATOM 4595 C CA . VAL B 1 189 ? -23.047 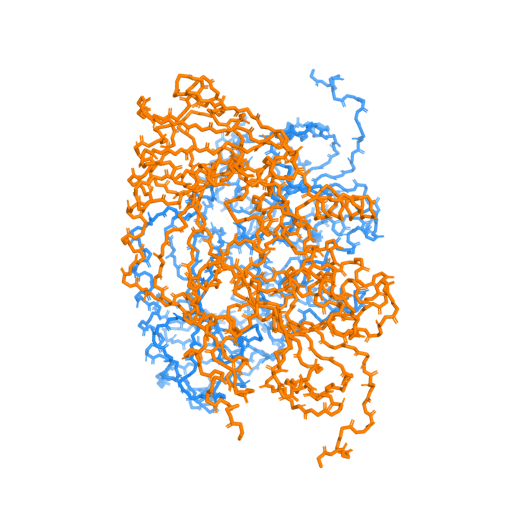-11.258 -10.422 1 98.19 189 VAL B CA 1
ATOM 4596 C C . VAL B 1 189 ? -23.656 -10.133 -9.586 1 98.19 189 VAL B C 1
ATOM 4598 O O . VAL B 1 189 ? -23.875 -9.023 -10.086 1 98.19 189 VAL B O 1
ATOM 4601 N N . VAL B 1 190 ? -23.859 -10.414 -8.328 1 97.31 190 VAL B N 1
ATOM 4602 C CA . VAL B 1 190 ? -24.5 -9.453 -7.438 1 97.31 190 VAL B CA 1
ATOM 4603 C C . VAL B 1 190 ? -23.453 -8.75 -6.594 1 97.31 190 VAL B C 1
ATOM 4605 O O . VAL B 1 190 ? -22.594 -9.391 -5.992 1 97.31 190 VAL B O 1
ATOM 4608 N N . THR B 1 191 ? -23.484 -7.453 -6.598 1 94.62 191 THR B N 1
ATOM 4609 C CA . THR B 1 191 ? -22.594 -6.645 -5.762 1 94.62 191 THR B CA 1
ATOM 4610 C C . THR B 1 191 ? -23.406 -5.742 -4.836 1 94.62 191 THR B C 1
ATOM 4612 O O . THR B 1 191 ? -24.641 -5.805 -4.82 1 94.62 191 THR B O 1
ATOM 4615 N N . ARG B 1 192 ? -22.703 -4.965 -4.023 1 84.25 192 ARG B N 1
ATOM 4616 C CA . ARG B 1 192 ? -23.359 -3.998 -3.146 1 84.25 192 ARG B CA 1
ATOM 4617 C C . ARG B 1 192 ? -23.969 -2.861 -3.953 1 84.25 192 ARG B C 1
ATOM 4619 O O . ARG B 1 192 ? -24.906 -2.207 -3.496 1 84.25 192 ARG B O 1
ATOM 4626 N N . LYS B 1 193 ? -23.484 -2.656 -5.125 1 87.69 193 LYS B N 1
ATOM 4627 C CA . LYS B 1 193 ? -23.922 -1.517 -5.934 1 87.69 193 LYS B CA 1
ATOM 4628 C C . LYS B 1 193 ? -24.984 -1.929 -6.945 1 87.69 193 LYS B C 1
ATOM 4630 O O . LYS B 1 193 ? -25.656 -1.076 -7.531 1 87.69 193 LYS B O 1
ATOM 4635 N N . GLY B 1 194 ? -25.172 -3.197 -7.113 1 91 194 GLY B N 1
ATOM 4636 C CA . GLY B 1 194 ? -26.141 -3.686 -8.07 1 91 194 GLY B CA 1
ATOM 4637 C C . GLY B 1 194 ? -25.859 -5.102 -8.539 1 91 194 GLY B C 1
ATOM 4638 O O . GLY B 1 194 ? -25.594 -5.984 -7.73 1 91 194 GLY B O 1
ATOM 4639 N N . HIS B 1 195 ? -26.203 -5.273 -9.875 1 95.19 195 HIS B N 1
ATOM 4640 C CA . HIS B 1 195 ? -25.953 -6.586 -10.453 1 95.19 195 HIS B CA 1
ATOM 4641 C C . HIS B 1 195 ? -25.469 -6.465 -11.898 1 95.19 195 HIS B C 1
ATOM 4643 O O . HIS B 1 195 ? -25.75 -5.469 -12.57 1 95.19 195 HIS B O 1
ATOM 4649 N N . TYR B 1 196 ? -24.703 -7.477 -12.336 1 97.31 196 TYR B N 1
ATOM 4650 C CA . TYR B 1 196 ? -24.188 -7.574 -13.703 1 97.31 196 TYR B CA 1
ATOM 4651 C C . TYR B 1 196 ? -24.578 -8.906 -14.336 1 97.31 196 TYR B C 1
ATOM 4653 O O . TYR B 1 196 ? -24.578 -9.945 -13.672 1 97.31 196 TYR B O 1
ATOM 4661 N N . ARG B 1 197 ? -24.953 -8.836 -15.633 1 97.62 197 ARG B N 1
ATOM 4662 C CA . ARG B 1 197 ? -25.203 -10.039 -16.422 1 97.62 197 ARG B CA 1
ATOM 4663 C C . ARG B 1 197 ? -24.016 -10.359 -17.312 1 97.62 197 ARG B C 1
ATOM 4665 O O . ARG B 1 197 ? -23.406 -9.453 -17.906 1 97.62 197 ARG B O 1
ATOM 4672 N N . CYS B 1 198 ? -23.734 -11.664 -17.391 1 98.38 198 CYS B N 1
ATOM 4673 C CA . CYS B 1 198 ? -22.609 -12.031 -18.266 1 98.38 198 CYS B CA 1
ATOM 4674 C C . CYS B 1 198 ? -22.781 -13.445 -18.812 1 98.38 198 CYS B C 1
ATOM 4676 O O . CYS B 1 198 ? -23.484 -14.266 -18.203 1 98.38 198 CYS B O 1
ATOM 4678 N N . LYS B 1 199 ? -22.203 -13.664 -19.969 1 98.56 199 LYS B N 1
ATOM 4679 C CA . LYS B 1 199 ? -22.219 -15 -20.562 1 98.56 199 LYS B CA 1
ATOM 4680 C C . LYS B 1 199 ? -21.328 -15.961 -19.781 1 98.56 199 LYS B C 1
ATOM 4682 O O . LYS B 1 199 ? -21.656 -17.141 -19.641 1 98.56 199 LYS B O 1
ATOM 4687 N N . SER B 1 200 ? -20.219 -15.461 -19.281 1 98.81 200 SER B N 1
ATOM 4688 C CA . SER B 1 200 ? -19.312 -16.234 -18.438 1 98.81 200 SER B CA 1
ATOM 4689 C C . SER B 1 200 ? -18.719 -15.375 -17.312 1 98.81 200 SER B C 1
ATOM 4691 O O . SER B 1 200 ? -18.672 -14.148 -17.438 1 98.81 200 SER B O 1
ATOM 4693 N N . VAL B 1 201 ? -18.328 -16.062 -16.234 1 98.94 201 VAL B N 1
ATOM 4694 C CA . VAL B 1 201 ? -17.672 -15.375 -15.117 1 98.94 201 VAL B CA 1
ATOM 4695 C C . VAL B 1 201 ? -16.391 -16.109 -14.742 1 98.94 201 VAL B C 1
ATOM 4697 O O . VAL B 1 201 ? -16.344 -17.344 -14.75 1 98.94 201 VAL B O 1
ATOM 4700 N N . VAL B 1 202 ? -15.312 -15.367 -14.578 1 98.94 202 VAL B N 1
ATOM 4701 C CA . VAL B 1 202 ? -14.047 -15.914 -14.094 1 98.94 202 VAL B CA 1
ATOM 4702 C C . VAL B 1 202 ? -13.812 -15.469 -12.648 1 98.94 202 VAL B C 1
ATOM 4704 O O . VAL B 1 202 ? -13.836 -14.266 -12.352 1 98.94 202 VAL B O 1
ATOM 4707 N N . LEU B 1 203 ? -13.609 -16.422 -11.812 1 98.94 203 LEU B N 1
ATOM 4708 C CA . LEU B 1 203 ? -13.406 -16.141 -10.391 1 98.94 203 LEU B CA 1
ATOM 4709 C C . LEU B 1 203 ? -11.93 -16.281 -10.016 1 98.94 203 LEU B C 1
ATOM 4711 O O . LEU B 1 203 ? -11.383 -17.375 -10.016 1 98.94 203 LEU B O 1
ATOM 4715 N N . THR B 1 204 ? -11.266 -15.156 -9.719 1 98.88 204 THR B N 1
ATOM 4716 C CA . THR B 1 204 ? -9.891 -15.086 -9.234 1 98.88 204 THR B CA 1
ATOM 4717 C C . THR B 1 204 ? -9.805 -14.273 -7.949 1 98.88 204 THR B C 1
ATOM 4719 O O . THR B 1 204 ? -9.078 -13.281 -7.883 1 98.88 204 THR B O 1
ATOM 4722 N N . PRO B 1 205 ? -10.414 -14.727 -6.859 1 98 205 PRO B N 1
ATOM 4723 C CA . PRO B 1 205 ? -10.609 -13.898 -5.664 1 98 205 PRO B CA 1
ATOM 4724 C C . PRO B 1 205 ? -9.438 -13.984 -4.691 1 98 205 PRO B C 1
ATOM 4726 O O . PRO B 1 205 ? -9.492 -13.414 -3.602 1 98 205 PRO B O 1
ATOM 4729 N N . GLY B 1 206 ? -8.383 -14.734 -5.07 1 97.75 206 GLY B N 1
ATOM 4730 C CA . GLY B 1 206 ? -7.219 -14.836 -4.207 1 97.75 206 GLY B CA 1
ATOM 4731 C C . GLY B 1 206 ? -7.512 -15.5 -2.877 1 97.75 206 GLY B C 1
ATOM 4732 O O . GLY B 1 206 ? -8.102 -16.578 -2.838 1 97.75 206 GLY B O 1
ATOM 4733 N N . PRO B 1 207 ? -7.125 -14.961 -1.799 1 97.94 207 PRO B N 1
ATOM 4734 C CA . PRO B 1 207 ? -7.301 -15.578 -0.483 1 97.94 207 PRO B CA 1
ATOM 4735 C C . PRO B 1 207 ? -8.773 -15.781 -0.121 1 97.94 207 PRO B C 1
ATOM 4737 O O . PRO B 1 207 ? -9.086 -16.531 0.804 1 97.94 207 PRO B O 1
ATOM 4740 N N . TRP B 1 208 ? -9.688 -15.18 -0.812 1 97.88 208 TRP B N 1
ATOM 4741 C CA . TRP B 1 208 ? -11.109 -15.258 -0.506 1 97.88 208 TRP B CA 1
ATOM 4742 C C . TRP B 1 208 ? -11.773 -16.375 -1.3 1 97.88 208 TRP B C 1
ATOM 4744 O O . TRP B 1 208 ? -13 -16.5 -1.298 1 97.88 208 TRP B O 1
ATOM 4754 N N . ALA B 1 209 ? -11.008 -17.203 -1.941 1 97.94 209 ALA B N 1
ATOM 4755 C CA . ALA B 1 209 ? -11.523 -18.219 -2.857 1 97.94 209 ALA B CA 1
ATOM 4756 C C . ALA B 1 209 ? -12.477 -19.172 -2.139 1 97.94 209 ALA B C 1
ATOM 4758 O O . ALA B 1 209 ? -13.562 -19.469 -2.641 1 97.94 209 ALA B O 1
ATOM 4759 N N . SER B 1 210 ? -12.102 -19.656 -0.979 1 96.56 210 SER B N 1
ATOM 4760 C CA . SER B 1 210 ? -12.969 -20.578 -0.254 1 96.56 210 SER B CA 1
ATOM 4761 C C . SER B 1 210 ? -14.328 -19.953 0.037 1 96.56 210 SER B C 1
ATOM 4763 O O . SER B 1 210 ? -15.367 -20.594 -0.132 1 96.56 210 SER B O 1
ATOM 4765 N N . LYS B 1 211 ? -14.32 -18.734 0.417 1 95.94 211 LYS B N 1
ATOM 4766 C CA . LYS B 1 211 ? -15.547 -18.016 0.76 1 95.94 211 LYS B CA 1
ATOM 4767 C C . LYS B 1 211 ? -16.438 -17.828 -0.466 1 95.94 211 LYS B C 1
ATOM 4769 O O . LYS B 1 211 ? -17.672 -17.844 -0.358 1 95.94 211 LYS B O 1
ATOM 4774 N N . MET B 1 212 ? -15.883 -17.625 -1.604 1 96.94 212 MET B N 1
ATOM 4775 C CA . MET B 1 212 ? -16.625 -17.375 -2.83 1 96.94 212 MET B CA 1
ATOM 4776 C C . MET B 1 212 ? -17.125 -18.672 -3.455 1 96.94 212 MET B C 1
ATOM 4778 O O . MET B 1 212 ? -18.188 -18.703 -4.062 1 96.94 212 MET B O 1
ATOM 4782 N N . LEU B 1 213 ? -16.406 -19.75 -3.328 1 96.94 213 LEU B N 1
ATOM 4783 C CA . LEU B 1 213 ? -16.688 -21 -4.039 1 96.94 213 LEU B CA 1
ATOM 4784 C C . LEU B 1 213 ? -17.672 -21.859 -3.254 1 96.94 213 LEU B C 1
ATOM 4786 O O . LEU B 1 213 ? -18.469 -22.594 -3.844 1 96.94 213 LEU B O 1
ATOM 4790 N N . LYS B 1 214 ? -17.641 -21.781 -1.918 1 96.38 214 LYS B N 1
ATOM 4791 C CA . LYS B 1 214 ? -18.469 -22.641 -1.081 1 96.38 214 LYS B CA 1
ATOM 4792 C C . LYS B 1 214 ? -19.953 -22.469 -1.4 1 96.38 214 LYS B C 1
ATOM 4794 O O . LYS B 1 214 ? -20.688 -23.438 -1.559 1 96.38 214 LYS B O 1
ATOM 4799 N N . PRO B 1 215 ? -20.391 -21.219 -1.529 1 96.62 215 PRO B N 1
ATOM 4800 C CA . PRO B 1 215 ? -21.812 -21.031 -1.877 1 96.62 215 PRO B CA 1
ATOM 4801 C C . PRO B 1 215 ? -22.156 -21.609 -3.25 1 96.62 215 PRO B C 1
ATOM 4803 O O . PRO B 1 215 ? -23.328 -21.781 -3.568 1 96.62 215 PRO B O 1
ATOM 4806 N N . LEU B 1 216 ? -21.203 -21.891 -4.082 1 96.56 216 LEU B N 1
ATOM 4807 C CA . LEU B 1 216 ? -21.422 -22.469 -5.406 1 96.56 216 LEU B CA 1
ATOM 4808 C C . LEU B 1 216 ? -21.312 -23.984 -5.363 1 96.56 216 LEU B C 1
ATOM 4810 O O . LEU B 1 216 ? -21.312 -24.641 -6.406 1 96.56 216 LEU B O 1
ATOM 4814 N N . GLY B 1 217 ? -21.047 -24.484 -4.145 1 93.88 217 GLY B N 1
ATOM 4815 C CA . GLY B 1 217 ? -20.953 -25.938 -3.965 1 93.88 217 GLY B CA 1
ATOM 4816 C C . GLY B 1 217 ? -19.547 -26.469 -4.168 1 93.88 217 GLY B C 1
ATOM 4817 O O . GLY B 1 217 ? -19.375 -27.672 -4.367 1 93.88 217 GLY B O 1
ATOM 4818 N N . LEU B 1 218 ? -18.578 -25.625 -4.211 1 94.12 218 LEU B N 1
ATOM 4819 C CA . LEU B 1 218 ? -17.172 -26.031 -4.391 1 94.12 218 LEU B CA 1
ATOM 4820 C C . LEU B 1 218 ? -16.375 -25.766 -3.123 1 94.12 218 LEU B C 1
ATOM 4822 O O . LEU B 1 218 ? -16.484 -24.703 -2.516 1 94.12 218 LEU B O 1
ATOM 4826 N N . ASP B 1 219 ? -15.547 -26.766 -2.678 1 93.44 219 ASP B N 1
ATOM 4827 C CA . ASP B 1 219 ? -14.711 -26.609 -1.491 1 93.44 219 ASP B CA 1
ATOM 4828 C C . ASP B 1 219 ? -13.336 -27.25 -1.704 1 93.44 219 ASP B C 1
ATOM 4830 O O . ASP B 1 219 ? -12.93 -28.125 -0.943 1 93.44 219 ASP B O 1
ATOM 4834 N N . PRO B 1 220 ? -12.656 -26.797 -2.717 1 93.38 220 PRO B N 1
ATOM 4835 C CA . PRO B 1 220 ? -11.297 -27.312 -2.869 1 93.38 220 PRO B CA 1
ATOM 4836 C C . PRO B 1 220 ? -10.398 -26.984 -1.68 1 93.38 220 PRO B C 1
ATOM 4838 O O . PRO B 1 220 ? -10.672 -26.031 -0.948 1 93.38 220 PRO B O 1
ATOM 4841 N N . PRO B 1 221 ? -9.422 -27.812 -1.436 1 94.62 221 PRO B N 1
ATOM 4842 C CA . PRO B 1 221 ? -8.539 -27.562 -0.293 1 94.62 221 PRO B CA 1
ATOM 4843 C C . PRO B 1 221 ? -7.637 -26.359 -0.5 1 94.62 221 PRO B C 1
ATOM 4845 O O . PRO B 1 221 ? -6.656 -26.422 -1.247 1 94.62 221 PRO B O 1
ATOM 4848 N N . LEU B 1 222 ? -8.008 -25.281 0.13 1 96 222 LEU B N 1
ATOM 4849 C CA . LEU B 1 222 ? -7.266 -24.031 0.069 1 96 222 LEU B CA 1
ATOM 4850 C C . LEU B 1 222 ? -6.895 -23.547 1.467 1 96 222 LEU B C 1
ATOM 4852 O O . LEU B 1 222 ? -7.703 -23.625 2.393 1 96 222 LEU B O 1
ATOM 4856 N N . LYS B 1 223 ? -5.691 -23.172 1.61 1 95.88 223 LYS B N 1
ATOM 4857 C CA . LYS B 1 223 ? -5.215 -22.625 2.875 1 95.88 223 LYS B CA 1
ATOM 4858 C C . LYS B 1 223 ? -4.586 -21.25 2.672 1 95.88 223 LYS B C 1
ATOM 4860 O O . LYS B 1 223 ? -3.43 -21.141 2.26 1 95.88 223 LYS B O 1
ATOM 4865 N N . PRO B 1 224 ? -5.273 -20.188 3.055 1 96.25 224 PRO B N 1
ATOM 4866 C CA . PRO B 1 224 ? -4.648 -18.859 3.021 1 96.25 224 PRO B CA 1
ATOM 4867 C C . PRO B 1 224 ? -3.641 -18.656 4.148 1 96.25 224 PRO B C 1
ATOM 4869 O O . PRO B 1 224 ? -3.912 -19.016 5.297 1 96.25 224 PRO B O 1
ATOM 4872 N N . TRP B 1 225 ? -2.477 -18.125 3.787 1 93.88 225 TRP B N 1
ATOM 4873 C CA . TRP B 1 225 ? -1.405 -17.797 4.723 1 93.88 225 TRP B CA 1
ATOM 4874 C C . TRP B 1 225 ? -1.179 -16.281 4.777 1 93.88 225 TRP B C 1
ATOM 4876 O O . TRP B 1 225 ? -1.23 -15.602 3.75 1 93.88 225 TRP B O 1
ATOM 4886 N N . ARG B 1 226 ? -1.035 -15.805 5.992 1 93.56 226 ARG B N 1
ATOM 4887 C CA . ARG B 1 226 ? -0.478 -14.469 6.188 1 93.56 226 ARG B CA 1
ATOM 4888 C C . ARG B 1 226 ? 1.039 -14.531 6.336 1 93.56 226 ARG B C 1
ATOM 4890 O O . ARG B 1 226 ? 1.56 -15.242 7.195 1 93.56 226 ARG B O 1
ATOM 4897 N N . LEU B 1 227 ? 1.723 -13.75 5.5 1 91.38 227 LEU B N 1
ATOM 4898 C CA . LEU B 1 227 ? 3.18 -13.797 5.496 1 91.38 227 LEU B CA 1
ATOM 4899 C C . LEU B 1 227 ? 3.775 -12.43 5.801 1 91.38 227 LEU B C 1
ATOM 4901 O O . LEU B 1 227 ? 3.215 -11.406 5.41 1 91.38 227 LEU B O 1
ATOM 4905 N N . ASP B 1 228 ? 4.91 -12.484 6.516 1 91.5 228 ASP B N 1
ATOM 4906 C CA . ASP B 1 228 ? 5.73 -11.289 6.672 1 91.5 228 ASP B CA 1
ATOM 4907 C C . ASP B 1 228 ? 6.766 -11.18 5.559 1 91.5 228 ASP B C 1
ATOM 4909 O O . ASP B 1 228 ? 7.52 -12.125 5.312 1 91.5 228 ASP B O 1
ATOM 4913 N N . VAL B 1 229 ? 6.715 -10.109 4.895 1 94.5 229 VAL B N 1
ATOM 4914 C CA . VAL B 1 229 ? 7.742 -9.766 3.918 1 94.5 229 VAL B CA 1
ATOM 4915 C C . VAL B 1 229 ? 8.805 -8.883 4.566 1 94.5 229 VAL B C 1
ATOM 4917 O O . VAL B 1 229 ? 8.594 -7.68 4.746 1 94.5 229 VAL B O 1
ATOM 4920 N N . CYS B 1 230 ? 9.969 -9.469 4.809 1 96.19 230 CYS B N 1
ATOM 4921 C CA . CYS B 1 230 ? 10.953 -8.836 5.676 1 96.19 230 CYS B CA 1
ATOM 4922 C C . CYS B 1 230 ? 12.125 -8.297 4.859 1 96.19 230 CYS B C 1
ATOM 4924 O O . CYS B 1 230 ? 12.57 -8.93 3.9 1 96.19 230 CYS B O 1
ATOM 4926 N N . TYR B 1 231 ? 12.594 -7.16 5.227 1 96.94 231 TYR B N 1
ATOM 4927 C CA . TYR B 1 231 ? 13.773 -6.516 4.66 1 96.94 231 TYR B CA 1
ATOM 4928 C C . TYR B 1 231 ? 14.867 -6.359 5.707 1 96.94 231 TYR B C 1
ATOM 4930 O O . TYR B 1 231 ? 14.625 -5.844 6.801 1 96.94 231 TYR B O 1
ATOM 4938 N N . TRP B 1 232 ? 16.031 -6.832 5.348 1 97.31 232 TRP B N 1
ATOM 4939 C CA . TRP B 1 232 ? 17.156 -6.945 6.27 1 97.31 232 TRP B CA 1
ATOM 4940 C C . TRP B 1 232 ? 18.297 -6.012 5.859 1 97.31 232 TRP B C 1
ATOM 4942 O O . TRP B 1 232 ? 18.672 -5.961 4.688 1 97.31 232 TRP B O 1
ATOM 4952 N N . LYS B 1 233 ? 18.797 -5.359 6.805 1 96.69 233 LYS B N 1
ATOM 4953 C CA . LYS B 1 233 ? 19.859 -4.379 6.535 1 96.69 233 LYS B CA 1
ATOM 4954 C C . LYS B 1 233 ? 21.219 -5.055 6.402 1 96.69 233 LYS B C 1
ATOM 4956 O O . LYS B 1 233 ? 21.547 -5.945 7.184 1 96.69 233 LYS B O 1
ATOM 4961 N N . GLU B 1 234 ? 21.953 -4.629 5.398 1 95.81 234 GLU B N 1
ATOM 4962 C CA . GLU B 1 234 ? 23.344 -5.09 5.273 1 95.81 234 GLU B CA 1
ATOM 4963 C C . GLU B 1 234 ? 24.219 -4.504 6.375 1 95.81 234 GLU B C 1
ATOM 4965 O O . GLU B 1 234 ? 24.125 -3.316 6.691 1 95.81 234 GLU B O 1
ATOM 4970 N N . LYS B 1 235 ? 25.031 -5.328 6.98 1 94.94 235 LYS B N 1
ATOM 4971 C CA . LYS B 1 235 ? 25.969 -4.836 7.984 1 94.94 235 LYS B CA 1
ATOM 4972 C C . LYS B 1 235 ? 27 -3.904 7.359 1 94.94 235 LYS B C 1
ATOM 4974 O O . LYS B 1 235 ? 27.344 -2.873 7.941 1 94.94 235 LYS B O 1
ATOM 4979 N N . LYS B 1 236 ? 27.531 -4.297 6.23 1 93.5 236 LYS B N 1
ATOM 4980 C CA . LYS B 1 236 ? 28.406 -3.48 5.402 1 93.5 236 LYS B CA 1
ATOM 4981 C C . LYS B 1 236 ? 27.734 -3.094 4.09 1 93.5 236 LYS B C 1
ATOM 4983 O O . LYS B 1 236 ? 27.391 -3.961 3.283 1 93.5 236 LYS B O 1
ATOM 4988 N N . PRO B 1 237 ? 27.578 -1.833 3.854 1 89.25 237 PRO B N 1
ATOM 4989 C CA . PRO B 1 237 ? 26.906 -1.39 2.635 1 89.25 237 PRO B CA 1
ATOM 4990 C C . PRO B 1 237 ? 27.531 -1.963 1.366 1 89.25 237 PRO B C 1
ATOM 4992 O O . PRO B 1 237 ? 28.766 -1.981 1.233 1 89.25 237 PRO B O 1
ATOM 4995 N N . GLY B 1 238 ? 26.703 -2.479 0.562 1 88.12 238 GLY B N 1
ATOM 4996 C CA . GLY B 1 238 ? 27.156 -2.945 -0.74 1 88.12 238 GLY B CA 1
ATOM 4997 C C . GLY B 1 238 ? 27.484 -4.43 -0.765 1 88.12 238 GLY B C 1
ATOM 4998 O O . GLY B 1 238 ? 27.766 -4.988 -1.823 1 88.12 238 GLY B O 1
ATOM 4999 N N . THR B 1 239 ? 27.391 -5.125 0.377 1 89.81 239 THR B N 1
ATOM 5000 C CA . THR B 1 239 ? 27.719 -6.543 0.489 1 89.81 239 THR B CA 1
ATOM 5001 C C . THR B 1 239 ? 26.891 -7.367 -0.485 1 89.81 239 THR B C 1
ATOM 5003 O O . THR B 1 239 ? 27.375 -8.352 -1.053 1 89.81 239 THR B O 1
ATOM 5006 N N . PHE B 1 240 ? 25.672 -6.934 -0.771 1 91.06 240 PHE B N 1
ATOM 5007 C CA . PHE B 1 240 ? 24.781 -7.766 -1.568 1 91.06 240 PHE B CA 1
ATOM 5008 C C . PHE B 1 240 ? 24.344 -7.031 -2.834 1 91.06 240 PHE B C 1
ATOM 5010 O O . PHE B 1 240 ? 23.297 -7.328 -3.4 1 91.06 240 PHE B O 1
ATOM 5017 N N . ASN B 1 241 ? 25.094 -6.055 -3.303 1 84.94 241 ASN B N 1
ATOM 5018 C CA . ASN B 1 241 ? 24.781 -5.266 -4.488 1 84.94 241 ASN B CA 1
ATOM 5019 C C . ASN B 1 241 ? 24.672 -6.145 -5.73 1 84.94 241 ASN B C 1
ATOM 5021 O O . ASN B 1 241 ? 23.875 -5.859 -6.625 1 84.94 241 ASN B O 1
ATOM 5025 N N . ASN B 1 242 ? 25.391 -7.254 -5.781 1 85.62 242 ASN B N 1
ATOM 5026 C CA . ASN B 1 242 ? 25.406 -8.102 -6.969 1 85.62 242 ASN B CA 1
ATOM 5027 C C . ASN B 1 242 ? 24.703 -9.43 -6.711 1 85.62 242 ASN B C 1
ATOM 5029 O O . ASN B 1 242 ? 24.922 -10.398 -7.445 1 85.62 242 ASN B O 1
ATOM 5033 N N . MET B 1 243 ? 23.922 -9.406 -5.773 1 91.81 243 MET B N 1
ATOM 5034 C CA . MET B 1 243 ? 23.219 -10.641 -5.453 1 91.81 243 MET B CA 1
ATOM 5035 C C . MET B 1 243 ? 22.094 -10.898 -6.441 1 91.81 243 MET B C 1
ATOM 5037 O O . MET B 1 243 ? 21.25 -10.023 -6.66 1 91.81 243 MET B O 1
ATOM 5041 N N . PRO B 1 244 ? 22.062 -12.062 -7.078 1 95 244 PRO B N 1
ATOM 5042 C CA . PRO B 1 244 ? 20.859 -12.438 -7.836 1 95 244 PRO B CA 1
ATOM 5043 C C . PRO B 1 244 ? 19.672 -12.766 -6.938 1 95 244 PRO B C 1
ATOM 5045 O O . PRO B 1 244 ? 19.797 -12.734 -5.707 1 95 244 PRO B O 1
ATOM 5048 N N . VAL B 1 245 ? 18.547 -12.977 -7.566 1 97 245 VAL B N 1
ATOM 5049 C CA . VAL B 1 245 ? 17.469 -13.57 -6.77 1 97 245 VAL B CA 1
ATOM 5050 C C . VAL B 1 245 ? 17.906 -14.953 -6.277 1 97 245 VAL B C 1
ATOM 5052 O O . VAL B 1 245 ? 18.734 -15.609 -6.902 1 97 245 VAL B O 1
ATOM 5055 N N . PHE B 1 246 ? 17.391 -15.289 -5.125 1 96.56 246 PHE B N 1
ATOM 5056 C CA . PHE B 1 246 ? 17.953 -16.422 -4.398 1 96.56 246 PHE B CA 1
ATOM 5057 C C . PHE B 1 246 ? 16.844 -17.312 -3.844 1 96.56 246 PHE B C 1
ATOM 5059 O O . PHE B 1 246 ? 15.828 -16.812 -3.342 1 96.56 246 PHE B O 1
ATOM 5066 N N . ILE B 1 247 ? 16.953 -18.625 -4.039 1 96.69 247 ILE B N 1
ATOM 5067 C CA . ILE B 1 247 ? 16.094 -19.609 -3.406 1 96.69 247 ILE B CA 1
ATOM 5068 C C . ILE B 1 247 ? 16.938 -20.688 -2.748 1 96.69 247 ILE B C 1
ATOM 5070 O O . ILE B 1 247 ? 17.906 -21.188 -3.346 1 96.69 247 ILE B O 1
ATOM 5074 N N . ALA B 1 248 ? 16.594 -21.047 -1.557 1 95.44 248 ALA B N 1
ATOM 5075 C CA . ALA B 1 248 ? 17.297 -22.109 -0.829 1 95.44 248 ALA B CA 1
ATOM 5076 C C . ALA B 1 248 ? 16.328 -23.219 -0.406 1 95.44 248 ALA B C 1
ATOM 5078 O O . ALA B 1 248 ? 15.25 -22.938 0.125 1 95.44 248 ALA B O 1
ATOM 5079 N N . TYR B 1 249 ? 16.75 -24.406 -0.708 1 92.94 249 TYR B N 1
ATOM 5080 C CA . TYR B 1 249 ? 16.078 -25.609 -0.237 1 92.94 249 TYR B CA 1
ATOM 5081 C C . TYR B 1 249 ? 16.922 -26.359 0.773 1 92.94 249 TYR B C 1
ATOM 5083 O O . TYR B 1 249 ? 17.906 -27.016 0.403 1 92.94 249 TYR B O 1
ATOM 5091 N N . PHE B 1 250 ? 16.625 -26.219 1.99 1 87.88 250 PHE B N 1
ATOM 5092 C CA . PHE B 1 250 ? 17.25 -27 3.053 1 87.88 250 PHE B CA 1
ATOM 5093 C C . PHE B 1 250 ? 16.203 -27.828 3.787 1 87.88 250 PHE B C 1
ATOM 5095 O O . PHE B 1 250 ? 15 -27.703 3.523 1 87.88 250 PHE B O 1
ATOM 5102 N N . LYS B 1 251 ? 16.719 -28.672 4.633 1 78.62 251 LYS B N 1
ATOM 5103 C CA . LYS B 1 251 ? 15.789 -29.516 5.363 1 78.62 251 LYS B CA 1
ATOM 5104 C C . LYS B 1 251 ? 14.727 -28.688 6.07 1 78.62 251 LYS B C 1
ATOM 5106 O O . LYS B 1 251 ? 15.055 -27.828 6.898 1 78.62 251 LYS B O 1
ATOM 5111 N N . ASP B 1 252 ? 13.523 -28.75 5.688 1 73.81 252 ASP B N 1
ATOM 5112 C CA . ASP B 1 252 ? 12.328 -28.156 6.293 1 73.81 252 ASP B CA 1
ATOM 5113 C C . ASP B 1 252 ? 12.32 -26.641 6.121 1 73.81 252 ASP B C 1
ATOM 5115 O O . ASP B 1 252 ? 11.703 -25.922 6.906 1 73.81 252 ASP B O 1
ATOM 5119 N N . GLU B 1 253 ? 13.227 -26.188 5.238 1 81 253 GLU B N 1
ATOM 5120 C CA . GLU B 1 253 ? 13.281 -24.75 5.031 1 81 253 GLU B CA 1
ATOM 5121 C C . GLU B 1 253 ? 13.219 -24.391 3.547 1 81 253 GLU B C 1
ATOM 5123 O O . GLU B 1 253 ? 13.93 -25 2.734 1 81 253 GLU B O 1
ATOM 5128 N N . HIS B 1 254 ? 12.344 -23.578 3.258 1 88.5 254 HIS B N 1
ATOM 5129 C CA . HIS B 1 254 ? 12.234 -22.969 1.935 1 88.5 254 HIS B CA 1
ATOM 5130 C C . HIS B 1 254 ? 12.234 -21.453 2.025 1 88.5 254 HIS B C 1
ATOM 5132 O O . HIS B 1 254 ? 11.227 -20.844 2.404 1 88.5 254 HIS B O 1
ATOM 5138 N N . THR B 1 255 ? 13.406 -20.891 1.71 1 93 255 THR B N 1
ATOM 5139 C CA . THR B 1 255 ? 13.602 -19.453 1.86 1 93 255 THR B CA 1
ATOM 5140 C C . THR B 1 255 ? 13.992 -18.812 0.529 1 93 255 THR B C 1
ATOM 5142 O O . THR B 1 255 ? 14.648 -19.453 -0.3 1 93 255 THR B O 1
ATOM 5145 N N . TYR B 1 256 ? 13.539 -17.625 0.347 1 95.81 256 TYR B N 1
ATOM 5146 C CA . TYR B 1 256 ? 13.93 -16.891 -0.854 1 95.81 256 TYR B CA 1
ATOM 5147 C C . TYR B 1 256 ? 14.359 -15.477 -0.514 1 95.81 256 TYR B C 1
ATOM 5149 O O . TYR B 1 256 ? 13.984 -14.945 0.536 1 95.81 256 TYR B O 1
ATOM 5157 N N . ALA B 1 257 ? 15.156 -14.914 -1.371 1 96.31 257 ALA B N 1
ATOM 5158 C CA . ALA B 1 257 ? 15.672 -13.562 -1.169 1 96.31 257 ALA B CA 1
ATOM 5159 C C . ALA B 1 257 ? 15.797 -12.82 -2.496 1 96.31 257 ALA B C 1
ATOM 5161 O O . ALA B 1 257 ? 15.984 -13.445 -3.547 1 96.31 257 ALA B O 1
ATOM 5162 N N . LEU B 1 258 ? 15.609 -11.57 -2.453 1 95.75 258 LEU B N 1
ATOM 5163 C CA . LEU B 1 258 ? 15.742 -10.656 -3.586 1 95.75 258 LEU B CA 1
ATOM 5164 C C . LEU B 1 258 ? 16.562 -9.43 -3.205 1 95.75 258 LEU B C 1
ATOM 5166 O O . LEU B 1 258 ? 16.453 -8.93 -2.082 1 95.75 258 LEU B O 1
ATOM 5170 N N . PRO B 1 259 ? 17.359 -9.008 -4.211 1 90.69 259 PRO B N 1
ATOM 5171 C CA . PRO B 1 259 ? 17.859 -7.648 -3.971 1 90.69 259 PRO B CA 1
ATOM 5172 C C . PRO B 1 259 ? 16.75 -6.613 -3.91 1 90.69 259 PRO B C 1
ATOM 5174 O O . PRO B 1 259 ? 15.734 -6.746 -4.602 1 90.69 259 PRO B O 1
ATOM 5177 N N . SER B 1 260 ? 16.906 -5.621 -3.041 1 84.88 260 SER B N 1
ATOM 5178 C CA . SER B 1 260 ? 15.852 -4.617 -2.885 1 84.88 260 SER B CA 1
ATOM 5179 C C . SER B 1 260 ? 16.219 -3.322 -3.609 1 84.88 260 SER B C 1
ATOM 5181 O O . SER B 1 260 ? 17.219 -2.689 -3.293 1 84.88 260 SER B O 1
ATOM 5183 N N . GLU B 1 261 ? 15.406 -2.98 -4.562 1 80.88 261 GLU B N 1
ATOM 5184 C CA . GLU B 1 261 ? 15.562 -1.678 -5.203 1 80.88 261 GLU B CA 1
ATOM 5185 C C . GLU B 1 261 ? 14.703 -0.617 -4.52 1 80.88 261 GLU B C 1
ATOM 5187 O O . GLU B 1 261 ? 15.031 0.57 -4.551 1 80.88 261 GLU B O 1
ATOM 5192 N N . GLU B 1 262 ? 13.672 -1.095 -3.885 1 84.38 262 GLU B N 1
ATOM 5193 C CA . GLU B 1 262 ? 12.742 -0.175 -3.236 1 84.38 262 GLU B CA 1
ATOM 5194 C C . GLU B 1 262 ? 13.328 0.371 -1.936 1 84.38 262 GLU B C 1
ATOM 5196 O O . GLU B 1 262 ? 12.953 1.459 -1.491 1 84.38 262 GLU B O 1
ATOM 5201 N N . TYR B 1 263 ? 14.195 -0.469 -1.337 1 89.44 263 TYR B N 1
ATOM 5202 C CA . TYR B 1 263 ? 14.898 -0.057 -0.13 1 89.44 263 TYR B CA 1
ATOM 5203 C C . TYR B 1 263 ? 16.406 -0.295 -0.271 1 89.44 263 TYR B C 1
ATOM 5205 O O . TYR B 1 263 ? 16.922 -1.307 0.205 1 89.44 263 TYR B O 1
ATOM 5213 N N . PRO B 1 264 ? 17.078 0.726 -0.812 1 84.25 264 PRO B N 1
ATOM 5214 C CA . PRO B 1 264 ? 18.516 0.532 -0.992 1 84.25 264 PRO B CA 1
ATOM 5215 C C . PRO B 1 264 ? 19.234 0.157 0.306 1 84.25 264 PRO B C 1
ATOM 5217 O O . PRO B 1 264 ? 18.953 0.743 1.356 1 84.25 264 PRO B O 1
ATOM 5220 N N . GLY B 1 265 ? 20.094 -0.88 0.183 1 89.19 265 GLY B N 1
ATOM 5221 C CA . GLY B 1 265 ? 20.844 -1.33 1.34 1 89.19 265 GLY B CA 1
ATOM 5222 C C . GLY B 1 265 ? 20.172 -2.453 2.1 1 89.19 265 GLY B C 1
ATOM 5223 O O . GLY B 1 265 ? 20.766 -3.043 3.006 1 89.19 265 GLY B O 1
ATOM 5224 N N . LEU B 1 266 ? 18.984 -2.734 1.711 1 94.31 266 LEU B N 1
ATOM 5225 C CA . LEU B 1 266 ? 18.266 -3.834 2.342 1 94.31 266 LEU B CA 1
ATOM 5226 C C . LEU B 1 266 ? 18.125 -5.016 1.387 1 94.31 266 LEU B C 1
ATOM 5228 O O . LEU B 1 266 ? 18.188 -4.844 0.167 1 94.31 266 LEU B O 1
ATOM 5232 N N . VAL B 1 267 ? 17.984 -6.188 1.964 1 96.06 267 VAL B N 1
ATOM 5233 C CA . VAL B 1 267 ? 17.703 -7.418 1.229 1 96.06 267 VAL B CA 1
ATOM 5234 C C . VAL B 1 267 ? 16.344 -7.961 1.642 1 96.06 267 VAL B C 1
ATOM 5236 O O . VAL B 1 267 ? 16.047 -8.102 2.834 1 96.06 267 VAL B O 1
ATOM 5239 N N . LYS B 1 268 ? 15.531 -8.195 0.691 1 96.69 268 LYS B N 1
ATOM 5240 C CA . LYS B 1 268 ? 14.281 -8.906 0.951 1 96.69 268 LYS B CA 1
ATOM 5241 C C . LYS B 1 268 ? 14.539 -10.398 1.157 1 96.69 268 LYS B C 1
ATOM 5243 O O . LYS B 1 268 ? 15.078 -11.07 0.276 1 96.69 268 LYS B O 1
ATOM 5248 N N . LEU B 1 269 ? 14.266 -10.883 2.283 1 96.5 269 LEU B N 1
ATOM 5249 C CA . LEU B 1 269 ? 14.438 -12.297 2.617 1 96.5 269 LEU B CA 1
ATOM 5250 C C . LEU B 1 269 ? 13.25 -12.812 3.418 1 96.5 269 LEU B C 1
ATOM 5252 O O . LEU B 1 269 ? 12.938 -12.281 4.484 1 96.5 269 LEU B O 1
ATOM 5256 N N . CYS B 1 270 ? 12.586 -13.82 2.865 1 93.81 270 CYS B N 1
ATOM 5257 C CA . CYS B 1 270 ? 11.305 -14.273 3.406 1 93.81 270 CYS B CA 1
ATOM 5258 C C . CYS B 1 270 ? 11.258 -15.797 3.504 1 93.81 270 CYS B C 1
ATOM 5260 O O . CYS B 1 270 ? 12.008 -16.484 2.812 1 93.81 270 CYS B O 1
ATOM 5262 N N . ASP B 1 271 ? 10.375 -16.156 4.414 1 89.12 271 ASP B N 1
ATOM 5263 C CA . ASP B 1 271 ? 10.109 -17.578 4.613 1 89.12 271 ASP B CA 1
ATOM 5264 C C . ASP B 1 271 ? 8.953 -18.062 3.742 1 89.12 271 ASP B C 1
ATOM 5266 O O . ASP B 1 271 ? 7.969 -17.328 3.559 1 89.12 271 ASP B O 1
ATOM 5270 N N . HIS B 1 272 ? 9.125 -19.234 3.16 1 87.62 272 HIS B N 1
ATOM 5271 C CA . HIS B 1 272 ? 8.07 -19.875 2.373 1 87.62 272 HIS B CA 1
ATOM 5272 C C . HIS B 1 272 ? 7.684 -21.219 2.961 1 87.62 272 HIS B C 1
ATOM 5274 O O . HIS B 1 272 ? 7.184 -22.094 2.246 1 87.62 272 HIS B O 1
ATOM 5280 N N . THR B 1 273 ? 7.859 -21.359 4.23 1 83.69 273 THR B N 1
ATOM 5281 C CA . THR B 1 273 ? 7.457 -22.594 4.922 1 83.69 273 THR B CA 1
ATOM 5282 C C . THR B 1 273 ? 6.004 -22.5 5.383 1 83.69 273 THR B C 1
ATOM 5284 O O . THR B 1 273 ? 5.414 -21.406 5.379 1 83.69 273 THR B O 1
ATOM 5287 N N . GLU B 1 274 ? 5.434 -23.578 5.684 1 80.94 274 GLU B N 1
ATOM 5288 C CA . GLU B 1 274 ? 4.016 -23.641 6.016 1 80.94 274 GLU B CA 1
ATOM 5289 C C . GLU B 1 274 ? 3.682 -22.734 7.195 1 80.94 274 GLU B C 1
ATOM 5291 O O . GLU B 1 274 ? 4.43 -22.672 8.172 1 80.94 274 GLU B O 1
ATOM 5296 N N . HIS B 1 275 ? 2.598 -22.031 6.992 1 82.5 275 HIS B N 1
ATOM 5297 C CA . HIS B 1 275 ? 2.016 -21.188 8.023 1 82.5 275 HIS B CA 1
ATOM 5298 C C . HIS B 1 275 ? 0.622 -21.656 8.414 1 82.5 275 HIS B C 1
ATOM 5300 O O . HIS B 1 275 ? 0.026 -22.484 7.719 1 82.5 275 HIS B O 1
ATOM 5306 N N . GLN B 1 276 ? 0.251 -21.156 9.562 1 87.25 276 GLN B N 1
ATOM 5307 C CA . GLN B 1 276 ? -1.141 -21.375 9.945 1 87.25 276 GLN B CA 1
ATOM 5308 C C . GLN B 1 276 ? -2.092 -20.625 9.008 1 87.25 276 GLN B C 1
ATOM 5310 O O . GLN B 1 276 ? -1.787 -19.516 8.555 1 87.25 276 GLN B O 1
ATOM 5315 N N . SER B 1 277 ? -3.217 -21.344 8.781 1 91.19 277 SER B N 1
ATOM 5316 C CA . SER B 1 277 ? -4.234 -20.719 7.945 1 91.19 277 SER B CA 1
ATOM 5317 C C . SER B 1 277 ? -4.773 -19.453 8.594 1 91.19 277 SER B C 1
ATOM 5319 O O . SER B 1 277 ? -4.93 -19.391 9.812 1 91.19 277 SER B O 1
ATOM 5321 N N . CYS B 1 278 ? -5.059 -18.547 7.734 1 92.56 278 CYS B N 1
ATOM 5322 C CA . CYS B 1 278 ? -5.555 -17.234 8.172 1 92.56 278 CYS B CA 1
ATOM 5323 C C . CYS B 1 278 ? -6.828 -16.859 7.422 1 92.56 278 CYS B C 1
ATOM 5325 O O . CYS B 1 278 ? -6.961 -17.141 6.23 1 92.56 278 CYS B O 1
ATOM 5327 N N . ASP B 1 279 ? -7.824 -16.297 8.18 1 94.56 279 ASP B N 1
ATOM 5328 C CA . ASP B 1 279 ? -8.977 -15.688 7.52 1 94.56 279 ASP B CA 1
ATOM 5329 C C . ASP B 1 279 ? -8.594 -14.359 6.867 1 94.56 279 ASP B C 1
ATOM 5331 O O . ASP B 1 279 ? -8.156 -13.43 7.547 1 94.56 279 ASP B O 1
ATOM 5335 N N . PRO B 1 280 ? -8.789 -14.258 5.535 1 95.69 280 PRO B N 1
ATOM 5336 C CA . PRO B 1 280 ? -8.352 -13.031 4.863 1 95.69 280 PRO B CA 1
ATOM 5337 C C . PRO B 1 280 ? -9.102 -11.797 5.352 1 95.69 280 PRO B C 1
ATOM 5339 O O . PRO B 1 280 ? -8.617 -10.672 5.184 1 95.69 280 PRO B O 1
ATOM 5342 N N . ASP B 1 281 ? -10.281 -11.914 5.91 1 93.81 281 ASP B N 1
ATOM 5343 C CA . ASP B 1 281 ? -11.031 -10.773 6.434 1 93.81 281 ASP B CA 1
ATOM 5344 C C . ASP B 1 281 ? -10.523 -10.375 7.82 1 93.81 281 ASP B C 1
ATOM 5346 O O . ASP B 1 281 ? -10.859 -9.297 8.32 1 93.81 281 ASP B O 1
ATOM 5350 N N . GLU B 1 282 ? -9.758 -11.227 8.453 1 93.75 282 GLU B N 1
ATOM 5351 C CA . GLU B 1 282 ? -9.148 -10.984 9.758 1 93.75 282 GLU B CA 1
ATOM 5352 C C . GLU B 1 282 ? -7.648 -11.25 9.727 1 93.75 282 GLU B C 1
ATOM 5354 O O . GLU B 1 282 ? -7.117 -11.945 10.602 1 93.75 282 GLU B O 1
ATOM 5359 N N . ARG B 1 283 ? -7.043 -10.719 8.734 1 92.62 283 ARG B N 1
ATOM 5360 C CA . ARG B 1 283 ? -5.672 -11.047 8.352 1 92.62 283 ARG B CA 1
ATOM 5361 C C . ARG B 1 283 ? -4.703 -10.797 9.5 1 92.62 283 ARG B C 1
ATOM 5363 O O . ARG B 1 283 ? -3.734 -11.539 9.672 1 92.62 283 ARG B O 1
ATOM 5370 N N . ASP B 1 284 ? -4.969 -9.781 10.344 1 91.81 284 ASP B N 1
ATOM 5371 C CA . ASP B 1 284 ? -3.934 -9.289 11.25 1 91.81 284 ASP B CA 1
ATOM 5372 C C . ASP B 1 284 ? -4.25 -9.656 12.695 1 91.81 284 ASP B C 1
ATOM 5374 O O . ASP B 1 284 ? -3.619 -9.148 13.625 1 91.81 284 ASP B O 1
ATOM 5378 N N . VAL B 1 285 ? -5.254 -10.484 12.867 1 90.81 285 VAL B N 1
ATOM 5379 C CA . VAL B 1 285 ? -5.469 -11.039 14.195 1 90.81 285 VAL B CA 1
ATOM 5380 C C . VAL B 1 285 ? -4.25 -11.859 14.617 1 90.81 285 VAL B C 1
ATOM 5382 O O . VAL B 1 285 ? -3.725 -12.648 13.828 1 90.81 285 VAL B O 1
ATOM 5385 N N . PRO B 1 286 ? -3.764 -11.562 15.82 1 82.94 286 PRO B N 1
ATOM 5386 C CA . PRO B 1 286 ? -2.572 -12.289 16.266 1 82.94 286 PRO B CA 1
ATOM 5387 C C . PRO B 1 286 ? -2.77 -13.805 16.266 1 82.94 286 PRO B C 1
ATOM 5389 O O . PRO B 1 286 ? -3.811 -14.297 16.703 1 82.94 286 PRO B O 1
ATOM 5392 N N . ILE B 1 287 ? -1.785 -14.352 15.641 1 81.06 287 ILE B N 1
ATOM 5393 C CA . ILE B 1 287 ? -1.794 -15.805 15.664 1 81.06 287 ILE B CA 1
ATOM 5394 C C . ILE B 1 287 ? -0.543 -16.312 16.375 1 81.06 287 ILE B C 1
ATOM 5396 O O . ILE B 1 287 ? 0.505 -15.672 16.344 1 81.06 287 ILE B O 1
ATOM 5400 N N . ALA B 1 288 ? -0.618 -17.438 17 1 76.25 288 ALA B N 1
ATOM 5401 C CA . ALA B 1 288 ? 0.384 -17.969 17.906 1 76.25 288 ALA B CA 1
ATOM 5402 C C . ALA B 1 288 ? 1.691 -18.266 17.172 1 76.25 288 ALA B C 1
ATOM 5404 O O . ALA B 1 288 ? 2.775 -18.078 17.734 1 76.25 288 ALA B O 1
ATOM 5405 N N . ASP B 1 289 ? 1.593 -18.531 15.945 1 80.56 289 ASP B N 1
ATOM 5406 C CA . ASP B 1 289 ? 2.803 -19.031 15.297 1 80.56 289 ASP B CA 1
ATOM 5407 C C . ASP B 1 289 ? 3.604 -17.875 14.68 1 80.56 289 ASP B C 1
ATOM 5409 O O . ASP B 1 289 ? 4.695 -18.094 14.148 1 80.56 289 ASP B O 1
ATOM 5413 N N . HIS B 1 290 ? 3.188 -16.75 14.844 1 82.5 290 HIS B N 1
ATOM 5414 C CA . HIS B 1 290 ? 3.861 -15.633 14.195 1 82.5 290 HIS B CA 1
ATOM 5415 C C . HIS B 1 290 ? 5.254 -15.414 14.773 1 82.5 290 HIS B C 1
ATOM 5417 O O . HIS B 1 290 ? 6.223 -15.266 14.031 1 82.5 290 HIS B O 1
ATOM 5423 N N . GLN B 1 291 ? 5.32 -15.461 16.016 1 83.12 291 GLN B N 1
ATOM 5424 C CA . GLN B 1 291 ? 6.598 -15.258 16.688 1 83.12 291 GLN B CA 1
ATOM 5425 C C . GLN B 1 291 ? 7.578 -16.391 16.359 1 83.12 291 GLN B C 1
ATOM 5427 O O . GLN B 1 291 ? 8.766 -16.125 16.125 1 83.12 291 GLN B O 1
ATOM 5432 N N . PHE B 1 292 ? 7.008 -17.531 16.328 1 86.69 292 PHE B N 1
ATOM 5433 C CA . PHE B 1 292 ? 7.84 -18.688 16.031 1 86.69 292 PHE B CA 1
ATOM 5434 C C . PHE B 1 292 ? 8.398 -18.609 14.617 1 86.69 292 PHE B C 1
ATOM 5436 O O . PHE B 1 292 ? 9.57 -18.922 14.383 1 86.69 292 PHE B O 1
ATOM 5443 N N . GLN B 1 293 ? 7.637 -18.172 13.703 1 87.88 293 GLN B N 1
ATOM 5444 C CA . GLN B 1 293 ? 8.062 -18.062 12.312 1 87.88 293 GLN B CA 1
ATOM 5445 C C . GLN B 1 293 ? 9.156 -17 12.156 1 87.88 293 GLN B C 1
ATOM 5447 O O . GLN B 1 293 ? 10.117 -17.203 11.414 1 87.88 293 GLN B O 1
ATOM 5452 N N . MET B 1 294 ? 9.023 -15.953 12.883 1 90.12 294 MET B N 1
ATOM 5453 C CA . MET B 1 294 ? 10.023 -14.883 12.836 1 90.12 294 MET B CA 1
ATOM 5454 C C . MET B 1 294 ? 11.344 -15.352 13.43 1 90.12 294 MET B C 1
ATOM 5456 O O . MET B 1 294 ? 12.414 -15.07 12.875 1 90.12 294 MET B O 1
ATOM 5460 N N . GLU B 1 295 ? 11.258 -16.031 14.492 1 91.5 295 GLU B N 1
ATOM 5461 C CA . GLU B 1 295 ? 12.469 -16.562 15.117 1 91.5 295 GLU B CA 1
ATOM 5462 C C . GLU B 1 295 ? 13.195 -17.531 14.188 1 91.5 295 GLU B C 1
ATOM 5464 O O . GLU B 1 295 ? 14.422 -17.531 14.125 1 91.5 295 GLU B O 1
ATOM 5469 N N . ARG B 1 296 ? 12.406 -18.281 13.516 1 90.81 296 ARG B N 1
ATOM 5470 C CA . ARG B 1 296 ? 12.977 -19.234 12.562 1 90.81 296 ARG B CA 1
ATOM 5471 C C . ARG B 1 296 ? 13.68 -18.484 11.422 1 90.81 296 ARG B C 1
ATOM 5473 O O . ARG B 1 296 ? 14.773 -18.875 11.008 1 90.81 296 ARG B O 1
ATOM 5480 N N . LEU B 1 297 ? 13.07 -17.5 10.945 1 93.12 297 LEU B N 1
ATOM 5481 C CA . LEU B 1 297 ? 13.648 -16.719 9.859 1 93.12 297 LEU B CA 1
ATOM 5482 C C . LEU B 1 297 ? 14.914 -16 10.328 1 93.12 297 LEU B C 1
ATOM 5484 O O . LEU B 1 297 ? 15.898 -15.93 9.586 1 93.12 297 LEU B O 1
ATOM 5488 N N . GLN B 1 298 ? 14.867 -15.5 11.516 1 95.06 298 GLN B N 1
ATOM 5489 C CA . GLN B 1 298 ? 16.047 -14.859 12.086 1 95.06 298 GLN B CA 1
ATOM 5490 C C . GLN B 1 298 ? 17.203 -15.852 12.227 1 95.06 298 GLN B C 1
ATOM 5492 O O . GLN B 1 298 ? 18.344 -15.516 11.961 1 95.06 298 GLN B O 1
ATOM 5497 N N . ALA B 1 299 ? 16.875 -17.016 12.688 1 93.69 299 ALA B N 1
ATOM 5498 C CA . ALA B 1 299 ? 17.891 -18.047 12.805 1 93.69 299 ALA B CA 1
ATOM 5499 C C . ALA B 1 299 ? 18.5 -18.391 11.445 1 93.69 299 ALA B C 1
ATOM 5501 O O . ALA B 1 299 ? 19.719 -18.578 11.328 1 93.69 299 ALA B O 1
ATOM 5502 N N . PHE B 1 300 ? 17.703 -18.453 10.445 1 93.38 300 PHE B N 1
ATOM 5503 C CA . PHE B 1 300 ? 18.172 -18.703 9.086 1 93.38 300 PHE B CA 1
ATOM 5504 C C . PHE B 1 300 ? 19.125 -17.609 8.633 1 93.38 300 PHE B C 1
ATOM 5506 O O . PHE B 1 300 ? 20.203 -17.891 8.078 1 93.38 300 PHE B O 1
ATOM 5513 N N . VAL B 1 301 ? 18.75 -16.375 8.875 1 95.44 301 VAL B N 1
ATOM 5514 C CA . VAL B 1 301 ? 19.562 -15.234 8.477 1 95.44 301 VAL B CA 1
ATOM 5515 C C . VAL B 1 301 ? 20.922 -15.281 9.195 1 95.44 301 VAL B C 1
ATOM 5517 O O . VAL B 1 301 ? 21.969 -15.094 8.57 1 95.44 301 VAL B O 1
ATOM 5520 N N . ARG B 1 302 ? 20.875 -15.602 10.453 1 95.75 302 ARG B N 1
ATOM 5521 C CA . ARG B 1 302 ? 22.109 -15.688 11.227 1 95.75 302 ARG B CA 1
ATOM 5522 C C . ARG B 1 302 ? 23.031 -16.766 10.672 1 95.75 302 ARG B C 1
ATOM 5524 O O . ARG B 1 302 ? 24.25 -16.594 10.633 1 95.75 302 ARG B O 1
ATOM 5531 N N . GLN B 1 303 ? 22.438 -17.719 10.25 1 93.81 303 GLN B N 1
ATOM 5532 C CA . GLN B 1 303 ? 23.203 -18.891 9.828 1 93.81 303 GLN B CA 1
ATOM 5533 C C . GLN B 1 303 ? 23.766 -18.688 8.422 1 93.81 303 GLN B C 1
ATOM 5535 O O . GLN B 1 303 ? 24.938 -18.969 8.172 1 93.81 303 GLN B O 1
ATOM 5540 N N . TYR B 1 304 ? 22.984 -18.188 7.535 1 93.81 304 TYR B N 1
ATOM 5541 C CA . TYR B 1 304 ? 23.344 -18.281 6.121 1 93.81 304 TYR B CA 1
ATOM 5542 C C . TYR B 1 304 ? 23.703 -16.906 5.566 1 93.81 304 TYR B C 1
ATOM 5544 O O . TYR B 1 304 ? 24.391 -16.812 4.547 1 93.81 304 TYR B O 1
ATOM 5552 N N . PHE B 1 305 ? 23.234 -15.836 6.219 1 95.12 305 PHE B N 1
ATOM 5553 C CA . PHE B 1 305 ? 23.5 -14.484 5.758 1 95.12 305 PHE B CA 1
ATOM 5554 C C . PHE B 1 305 ? 24.141 -13.648 6.871 1 95.12 305 PHE B C 1
ATOM 5556 O O . PHE B 1 305 ? 23.578 -12.625 7.273 1 95.12 305 PHE B O 1
ATOM 5563 N N . PRO B 1 306 ? 25.312 -13.984 7.234 1 94.5 306 PRO B N 1
ATOM 5564 C CA . PRO B 1 306 ? 25.938 -13.281 8.352 1 94.5 306 PRO B CA 1
ATOM 5565 C C . PRO B 1 306 ? 26.219 -11.805 8.039 1 94.5 306 PRO B C 1
ATOM 5567 O O . PRO B 1 306 ? 26.484 -11.016 8.953 1 94.5 306 PRO B O 1
ATOM 5570 N N . GLY B 1 307 ? 26.156 -11.414 6.82 1 94.31 307 GLY B N 1
ATOM 5571 C CA . GLY B 1 307 ? 26.359 -10.031 6.434 1 94.31 307 GLY B CA 1
ATOM 5572 C C . GLY B 1 307 ? 25.125 -9.164 6.641 1 94.31 307 GLY B C 1
ATOM 5573 O O . GLY B 1 307 ? 25.188 -7.949 6.449 1 94.31 307 GLY B O 1
ATOM 5574 N N . LEU B 1 308 ? 24.016 -9.766 7.086 1 96.44 308 LEU B N 1
ATOM 5575 C CA . LEU B 1 308 ? 22.797 -9.031 7.363 1 96.44 308 LEU B CA 1
ATOM 5576 C C . LEU B 1 308 ? 22.578 -8.859 8.867 1 96.44 308 LEU B C 1
ATOM 5578 O O . LEU B 1 308 ? 23 -9.711 9.648 1 96.44 308 LEU B O 1
ATOM 5582 N N . GLU B 1 309 ? 21.938 -7.723 9.18 1 95.31 309 GLU B N 1
ATOM 5583 C CA . GLU B 1 309 ? 21.438 -7.613 10.547 1 95.31 309 GLU B CA 1
ATOM 5584 C C . GLU B 1 309 ? 20.391 -8.68 10.844 1 95.31 309 GLU B C 1
ATOM 5586 O O . GLU B 1 309 ? 19.703 -9.148 9.945 1 95.31 309 GLU B O 1
ATOM 5591 N N . HIS B 1 310 ? 20.312 -9.109 12.07 1 92.56 310 HIS B N 1
ATOM 5592 C CA . HIS B 1 310 ? 19.516 -10.289 12.375 1 92.56 310 HIS B CA 1
ATOM 5593 C C . HIS B 1 310 ? 18.078 -9.914 12.734 1 92.56 310 HIS B C 1
ATOM 5595 O O . HIS B 1 310 ? 17.297 -10.766 13.133 1 92.56 310 HIS B O 1
ATOM 5601 N N . VAL B 1 311 ? 17.781 -8.68 12.703 1 94.31 311 VAL B N 1
ATOM 5602 C CA . VAL B 1 311 ? 16.406 -8.211 12.859 1 94.31 311 VAL B CA 1
ATOM 5603 C C . VAL B 1 311 ? 15.977 -7.438 11.617 1 94.31 311 VAL B C 1
ATOM 5605 O O . VAL B 1 311 ? 16.703 -6.547 11.156 1 94.31 311 VAL B O 1
ATOM 5608 N N . PRO B 1 312 ? 14.828 -7.844 11.07 1 95.94 312 PRO B N 1
ATOM 5609 C CA . PRO B 1 312 ? 14.375 -7.051 9.922 1 95.94 312 PRO B CA 1
ATOM 5610 C C . PRO B 1 312 ? 13.992 -5.625 10.30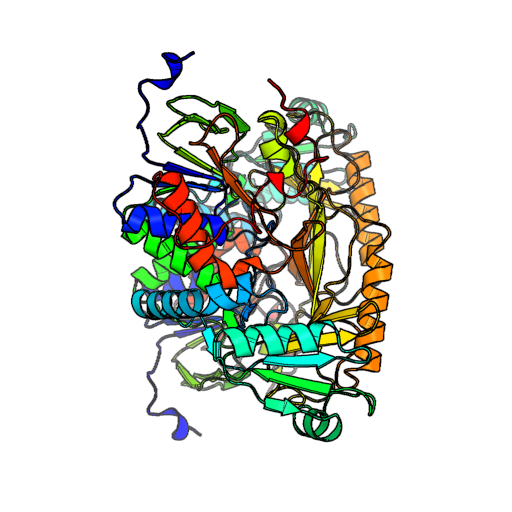5 1 95.94 312 PRO B C 1
ATOM 5612 O O . PRO B 1 312 ? 13.414 -5.402 11.375 1 95.94 312 PRO B O 1
ATOM 5615 N N . VAL B 1 313 ? 14.289 -4.699 9.406 1 96.06 313 VAL B N 1
ATOM 5616 C CA . VAL B 1 313 ? 14.062 -3.299 9.742 1 96.06 313 VAL B CA 1
ATOM 5617 C C . VAL B 1 313 ? 12.773 -2.812 9.086 1 96.06 313 VAL B C 1
ATOM 5619 O O . VAL B 1 313 ? 12.203 -1.799 9.492 1 96.06 313 VAL B O 1
ATOM 5622 N N . ILE B 1 314 ? 12.336 -3.422 8.047 1 95.06 314 ILE B N 1
ATOM 5623 C CA . ILE B 1 314 ? 11.047 -3.219 7.402 1 95.06 314 ILE B CA 1
ATOM 5624 C C . ILE B 1 314 ? 10.305 -4.551 7.297 1 95.06 314 ILE B C 1
ATOM 5626 O O . ILE B 1 314 ? 10.906 -5.578 6.965 1 95.06 314 ILE B O 1
ATOM 5630 N N . ALA B 1 315 ? 9.047 -4.562 7.613 1 93.06 315 ALA B N 1
ATOM 5631 C CA . ALA B 1 315 ? 8.195 -5.738 7.477 1 93.06 315 ALA B CA 1
ATOM 5632 C C . ALA B 1 315 ? 6.855 -5.371 6.84 1 93.06 315 ALA B C 1
ATOM 5634 O O . ALA B 1 315 ? 6.117 -4.535 7.363 1 93.06 315 ALA B O 1
ATOM 5635 N N . GLU B 1 316 ? 6.57 -5.902 5.746 1 92.75 316 GLU B N 1
ATOM 5636 C CA . GLU B 1 316 ? 5.285 -5.785 5.059 1 92.75 316 GLU B CA 1
ATOM 5637 C C . GLU B 1 316 ? 4.484 -7.078 5.168 1 92.75 316 GLU B C 1
ATOM 5639 O O . GLU B 1 316 ? 4.98 -8.086 5.684 1 92.75 316 GLU B O 1
ATOM 5644 N N . THR B 1 317 ? 3.191 -7.004 4.832 1 92.25 317 THR B N 1
ATOM 5645 C CA . THR B 1 317 ? 2.32 -8.164 4.949 1 92.25 317 THR B CA 1
ATOM 5646 C C . THR B 1 317 ? 1.762 -8.562 3.586 1 92.25 317 TH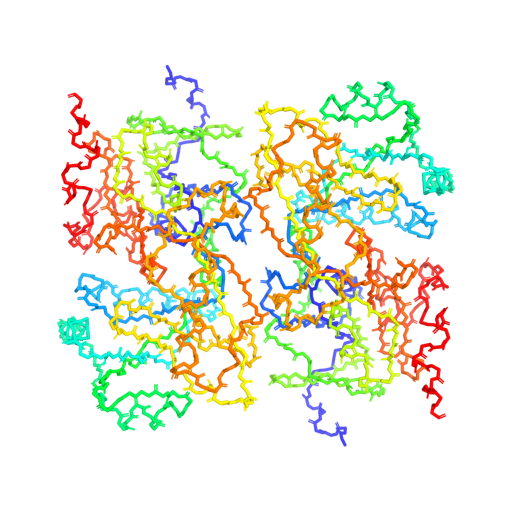R B C 1
ATOM 5648 O O . THR B 1 317 ? 1.384 -7.699 2.789 1 92.25 317 THR B O 1
ATOM 5651 N N . CYS B 1 318 ? 1.768 -9.82 3.375 1 93.62 318 CYS B N 1
ATOM 5652 C CA . CYS B 1 318 ? 1.218 -10.398 2.15 1 93.62 318 CYS B CA 1
ATOM 5653 C C . CYS B 1 318 ? 0.455 -11.68 2.443 1 93.62 318 CYS B C 1
ATOM 5655 O O . CYS B 1 318 ? 0.588 -12.258 3.525 1 93.62 318 CYS B O 1
ATOM 5657 N N . MET B 1 319 ? -0.403 -12.109 1.465 1 95.5 319 MET B N 1
ATOM 5658 C CA . MET B 1 319 ? -1.132 -13.367 1.631 1 95.5 319 MET B CA 1
ATOM 5659 C C . MET B 1 319 ? -0.88 -14.297 0.453 1 95.5 319 MET B C 1
ATOM 5661 O O . MET B 1 319 ? -0.802 -13.852 -0.693 1 95.5 319 MET B O 1
ATOM 5665 N N . TYR B 1 320 ? -0.702 -15.555 0.861 1 93.94 320 TYR B N 1
ATOM 5666 C CA . TYR B 1 320 ? -0.725 -16.656 -0.091 1 93.94 320 TYR B CA 1
ATOM 5667 C C . TYR B 1 320 ? -1.954 -17.531 0.12 1 93.94 320 TYR B C 1
ATOM 5669 O O . TYR B 1 320 ? -2.523 -17.562 1.213 1 93.94 320 TYR B O 1
ATOM 5677 N N . THR B 1 321 ? -2.318 -18.203 -0.938 1 97.38 321 THR B N 1
ATOM 5678 C CA . THR B 1 321 ? -3.281 -19.297 -0.811 1 97.38 321 THR B CA 1
ATOM 5679 C C . THR B 1 321 ? -2.688 -20.609 -1.325 1 97.38 321 THR B C 1
ATOM 5681 O O . THR B 1 321 ? -2.424 -20.75 -2.521 1 97.38 321 THR B O 1
ATOM 5684 N N . PHE B 1 322 ? -2.639 -21.625 -0.433 1 95.75 322 PHE B N 1
ATOM 5685 C CA . PHE B 1 322 ? -1.914 -22.844 -0.772 1 95.75 322 PHE B CA 1
ATOM 5686 C C . PHE B 1 322 ? -2.883 -23.984 -1.068 1 95.75 322 PHE B C 1
ATOM 5688 O O . PHE B 1 322 ? -3.939 -24.078 -0.444 1 95.75 322 PHE B O 1
ATOM 5695 N N . THR B 1 323 ? -2.463 -24.734 -2.025 1 94.94 323 THR B N 1
ATOM 5696 C CA . THR B 1 323 ? -3.023 -26.062 -2.219 1 94.94 323 THR B CA 1
ATOM 5697 C C . THR B 1 323 ? -2.094 -27.125 -1.648 1 94.94 323 THR B C 1
ATOM 5699 O O . THR B 1 323 ? -0.913 -26.859 -1.409 1 94.94 323 THR B O 1
ATOM 5702 N N . PRO B 1 324 ? -2.611 -28.328 -1.446 1 92.88 324 PRO B N 1
ATOM 5703 C CA . PRO B 1 324 ? -1.775 -29.359 -0.831 1 92.88 324 PRO B CA 1
ATOM 5704 C C . PRO B 1 324 ? -0.559 -29.719 -1.682 1 92.88 324 PRO B C 1
ATOM 5706 O O . PRO B 1 324 ? 0.497 -30.062 -1.144 1 92.88 324 PRO B O 1
ATOM 5709 N N . ASP B 1 325 ? -0.694 -29.641 -2.977 1 92.25 325 ASP B N 1
ATOM 5710 C CA . ASP B 1 325 ? 0.407 -30.031 -3.854 1 92.25 325 ASP B CA 1
ATOM 5711 C C . ASP B 1 325 ? 1.089 -28.797 -4.453 1 92.25 325 ASP B C 1
ATOM 5713 O O . ASP B 1 325 ? 1.904 -28.922 -5.371 1 92.25 325 ASP B O 1
ATOM 5717 N N . ALA B 1 326 ? 0.685 -27.625 -4.094 1 92.88 326 ALA B N 1
ATOM 5718 C CA . ALA B 1 326 ? 1.263 -26.344 -4.473 1 92.88 326 ALA B CA 1
ATOM 5719 C C . ALA B 1 326 ? 0.99 -26.031 -5.941 1 92.88 326 ALA B C 1
ATOM 5721 O O . ALA B 1 326 ? 1.563 -25.094 -6.5 1 92.88 326 ALA B O 1
ATOM 5722 N N . SER B 1 327 ? 0.122 -26.844 -6.57 1 95.19 327 SER B N 1
ATOM 5723 C CA . SER B 1 327 ? -0.362 -26.5 -7.902 1 95.19 327 SER B CA 1
ATOM 5724 C C . SER B 1 327 ? -1.718 -25.797 -7.836 1 95.19 327 SER B C 1
ATOM 5726 O O . SER B 1 327 ? -2.582 -26.188 -7.047 1 95.19 327 SER B O 1
ATOM 5728 N N . PHE B 1 328 ? -1.835 -24.766 -8.656 1 97.38 328 PHE B N 1
ATOM 5729 C CA . PHE B 1 328 ? -3.066 -23.984 -8.57 1 97.38 328 PHE B CA 1
ATOM 5730 C C . PHE B 1 328 ? -4.176 -24.641 -9.383 1 97.38 328 PHE B C 1
ATOM 5732 O O . PHE B 1 328 ? -3.941 -25.641 -10.078 1 97.38 328 PHE B O 1
ATOM 5739 N N . PHE B 1 329 ? -5.402 -24.156 -9.195 1 97.5 329 PHE B N 1
ATOM 5740 C CA . PHE B 1 329 ? -6.582 -24.641 -9.914 1 97.5 329 PHE B CA 1
ATOM 5741 C C . PHE B 1 329 ? -6.887 -23.734 -11.109 1 97.5 329 PHE B C 1
ATOM 5743 O O . PHE B 1 329 ? -6.91 -22.516 -10.984 1 97.5 329 PHE B O 1
ATOM 5750 N N . LEU B 1 330 ? -7.016 -24.25 -12.219 1 98.56 330 LEU B N 1
ATOM 5751 C CA . LEU B 1 330 ? -7.602 -23.688 -13.438 1 98.56 330 LEU B CA 1
ATOM 5752 C C . LEU B 1 330 ? -8.648 -24.641 -14.008 1 98.56 330 LEU B C 1
ATOM 5754 O O . LEU B 1 330 ? -8.305 -25.656 -14.625 1 98.56 330 LEU B O 1
ATOM 5758 N N . ASP B 1 331 ? -9.852 -24.25 -13.805 1 97.88 331 ASP B N 1
ATOM 5759 C CA . ASP B 1 331 ? -10.914 -25.172 -14.164 1 97.88 331 ASP B CA 1
ATOM 5760 C C . ASP B 1 331 ? -12.25 -24.453 -14.312 1 97.88 331 ASP B C 1
ATOM 5762 O O . ASP B 1 331 ? -12.32 -23.234 -14.156 1 97.88 331 ASP B O 1
ATOM 5766 N N . THR B 1 332 ? -13.281 -25.219 -14.695 1 97.88 332 THR B N 1
ATOM 5767 C CA . THR B 1 332 ? -14.656 -24.734 -14.711 1 97.88 332 THR B CA 1
ATOM 5768 C C . THR B 1 332 ? -15.5 -25.484 -13.672 1 97.88 332 THR B C 1
ATOM 5770 O O . THR B 1 332 ? -15.141 -26.578 -13.25 1 97.88 332 THR B O 1
ATOM 5773 N N . HIS B 1 333 ? -16.547 -24.797 -13.273 1 96.69 333 HIS B N 1
ATOM 5774 C CA . HIS B 1 333 ? -17.516 -25.469 -12.422 1 96.69 333 HIS B CA 1
ATOM 5775 C C . HIS B 1 333 ? -18.062 -26.719 -13.102 1 96.69 333 HIS B C 1
ATOM 5777 O O . HIS B 1 333 ? -18.344 -26.719 -14.305 1 96.69 333 HIS B O 1
ATOM 5783 N N . PRO B 1 334 ? -18.172 -27.797 -12.359 1 93.94 334 PRO B N 1
ATOM 5784 C CA . PRO B 1 334 ? -18.594 -29.062 -12.984 1 93.94 334 PRO B CA 1
ATOM 5785 C C . PRO B 1 334 ? -20 -29 -13.57 1 93.94 334 PRO B C 1
ATOM 5787 O O . PRO B 1 334 ? -20.266 -29.625 -14.602 1 93.94 334 PRO B O 1
ATOM 5790 N N . GLN B 1 335 ? -20.906 -28.25 -13.023 1 95.12 335 GLN B N 1
ATOM 5791 C CA . GLN B 1 335 ? -22.281 -28.141 -13.484 1 95.12 335 GLN B CA 1
ATOM 5792 C C . GLN B 1 335 ? -22.469 -26.938 -14.398 1 95.12 335 GLN B C 1
ATOM 5794 O O . GLN B 1 335 ? -23.344 -26.953 -15.273 1 95.12 335 GLN B O 1
ATOM 5799 N N . TYR B 1 336 ? -21.734 -25.891 -14.133 1 97 336 TYR B N 1
ATOM 5800 C CA . TYR B 1 336 ? -21.844 -24.656 -14.891 1 97 336 TYR B CA 1
ATOM 5801 C C . TYR B 1 336 ? -20.516 -24.312 -15.57 1 97 336 TYR B C 1
ATOM 5803 O O . TYR B 1 336 ? -19.719 -23.562 -15.023 1 97 336 TYR B O 1
ATOM 5811 N N . HIS B 1 337 ? -20.406 -24.641 -16.781 1 96.25 337 HIS B N 1
ATOM 5812 C CA . HIS B 1 337 ? -19.125 -24.562 -17.469 1 96.25 337 HIS B CA 1
ATOM 5813 C C . HIS B 1 337 ? -18.75 -23.109 -17.766 1 96.25 337 HIS B C 1
ATOM 5815 O O . HIS B 1 337 ? -17.594 -22.828 -18.109 1 96.25 337 HIS B O 1
ATOM 5821 N N . ASN B 1 338 ? -19.766 -22.234 -17.625 1 98.56 338 ASN B N 1
ATOM 5822 C CA . ASN B 1 338 ? -19.469 -20.828 -17.859 1 98.56 338 ASN B CA 1
ATOM 5823 C C . ASN B 1 338 ? -19.031 -20.125 -16.578 1 98.56 338 ASN B C 1
ATOM 5825 O O . ASN B 1 338 ? -18.922 -18.891 -16.547 1 98.56 338 ASN B O 1
ATOM 5829 N N . ILE B 1 339 ? -18.828 -20.859 -15.531 1 98.75 339 ILE B N 1
ATOM 5830 C CA . ILE B 1 339 ? -18.172 -20.375 -14.312 1 98.75 339 ILE B CA 1
ATOM 5831 C C . ILE B 1 339 ? -16.75 -20.938 -14.234 1 98.75 339 ILE B C 1
ATOM 5833 O O . ILE B 1 339 ? -16.562 -22.125 -13.984 1 98.75 339 ILE B O 1
ATOM 5837 N N . ILE B 1 340 ? -15.797 -20.078 -14.461 1 98.88 340 ILE B N 1
ATOM 5838 C CA . ILE B 1 340 ? -14.391 -20.469 -14.531 1 98.88 340 ILE B CA 1
ATOM 5839 C C . ILE B 1 340 ? -13.695 -20.094 -13.219 1 98.88 340 ILE B C 1
ATOM 5841 O O . ILE B 1 340 ? -13.992 -19.062 -12.625 1 98.88 340 ILE B O 1
ATOM 5845 N N . ILE B 1 341 ? -12.734 -20.938 -12.797 1 98.5 341 ILE B N 1
ATOM 5846 C CA . ILE B 1 341 ? -12.094 -20.781 -11.5 1 98.5 341 ILE B CA 1
ATOM 5847 C C . ILE B 1 341 ? -10.578 -20.75 -11.672 1 98.5 341 ILE B C 1
ATOM 5849 O O . ILE B 1 341 ? -10 -21.625 -12.32 1 98.5 341 ILE B O 1
ATOM 5853 N N . GLY B 1 342 ? -9.906 -19.75 -11.172 1 98.69 342 GLY B N 1
ATOM 5854 C CA . GLY B 1 342 ? -8.469 -19.641 -11 1 98.69 342 GLY B CA 1
ATOM 5855 C C . GLY B 1 342 ? -8.055 -19.234 -9.602 1 98.69 342 GLY B C 1
ATOM 5856 O O . GLY B 1 342 ? -8.18 -18.062 -9.227 1 98.69 342 GLY B O 1
ATOM 5857 N N . CYS B 1 343 ? -7.535 -20.203 -8.781 1 98.06 343 CYS B N 1
ATOM 5858 C CA . CYS B 1 343 ? -7.191 -19.891 -7.398 1 98.06 343 CYS B CA 1
ATOM 5859 C C . CYS B 1 343 ? -6.141 -20.859 -6.867 1 98.06 343 CYS B C 1
ATOM 5861 O O . CYS B 1 343 ? -5.758 -21.797 -7.555 1 98.06 343 CYS B O 1
ATOM 5863 N N . GLY B 1 344 ? -5.547 -20.531 -5.691 1 97.75 344 GLY B N 1
ATOM 5864 C CA . GLY B 1 344 ? -4.617 -21.422 -5.004 1 97.75 344 GLY B CA 1
ATOM 5865 C C . GLY B 1 344 ? -3.217 -21.391 -5.59 1 97.75 344 GLY B C 1
ATOM 5866 O O . GLY B 1 344 ? -2.58 -22.422 -5.754 1 97.75 344 GLY B O 1
ATOM 5867 N N . PHE B 1 345 ? -2.645 -20.344 -5.773 1 97.81 345 PHE B N 1
ATOM 5868 C CA . PHE B 1 345 ? -1.452 -20.203 -6.602 1 97.81 345 PHE B CA 1
ATOM 5869 C C . PHE B 1 345 ? -0.192 -20.453 -5.781 1 97.81 345 PHE B C 1
ATOM 5871 O O . PHE B 1 345 ? 0.917 -20.453 -6.324 1 97.81 345 PHE B O 1
ATOM 5878 N N . SER B 1 346 ? -0.229 -20.625 -4.523 1 96.19 346 SER B N 1
ATOM 5879 C CA . SER B 1 346 ? 0.761 -21.219 -3.633 1 96.19 346 SER B CA 1
ATOM 5880 C C . SER B 1 346 ? 2.121 -20.547 -3.785 1 96.19 346 SER B C 1
ATOM 5882 O O . SER B 1 346 ? 3.156 -21.219 -3.754 1 96.19 346 SER B O 1
ATOM 5884 N N . GLY B 1 347 ? 2.141 -19.312 -4.09 1 94.88 347 GLY B N 1
ATOM 5885 C CA . GLY B 1 347 ? 3.395 -18.578 -4.176 1 94.88 347 GLY B CA 1
ATOM 5886 C C . GLY B 1 347 ? 4.023 -18.641 -5.559 1 94.88 347 GLY B C 1
ATOM 5887 O O . GLY B 1 347 ? 5.086 -18.062 -5.785 1 94.88 347 GLY B O 1
ATOM 5888 N N . HIS B 1 348 ? 3.307 -19.203 -6.52 1 94.19 348 HIS B N 1
ATOM 5889 C CA . HIS B 1 348 ? 3.84 -19.359 -7.867 1 94.19 348 HIS B CA 1
ATOM 5890 C C . HIS B 1 348 ? 3.158 -18.422 -8.852 1 94.19 348 HIS B C 1
ATOM 5892 O O . HIS B 1 348 ? 3.664 -18.203 -9.953 1 94.19 348 HIS B O 1
ATOM 5898 N N . GLY B 1 349 ? 2.143 -17.875 -8.539 1 96.62 349 GLY B N 1
ATOM 5899 C CA . GLY B 1 349 ? 1.154 -17.375 -9.477 1 96.62 349 GLY B CA 1
ATOM 5900 C C . GLY B 1 349 ? 1.612 -16.125 -10.219 1 96.62 349 GLY B C 1
ATOM 5901 O O . GLY B 1 349 ? 1.335 -15.969 -11.406 1 96.62 349 GLY B O 1
ATOM 5902 N N . PHE B 1 350 ? 2.35 -15.25 -9.602 1 98.38 350 PHE B N 1
ATOM 5903 C CA . PHE B 1 350 ? 2.557 -13.922 -10.164 1 98.38 350 PHE B CA 1
ATOM 5904 C C . PHE B 1 350 ? 3.266 -14 -11.508 1 98.38 350 PHE B C 1
ATOM 5906 O O . PHE B 1 350 ? 2.781 -13.461 -12.508 1 98.38 350 PHE B O 1
ATOM 5913 N N . LYS B 1 351 ? 4.426 -14.719 -11.602 1 98.44 351 LYS B N 1
ATOM 5914 C CA . LYS B 1 351 ? 5.211 -14.773 -12.836 1 98.44 351 LYS B CA 1
ATOM 5915 C C . LYS B 1 351 ? 4.488 -15.57 -13.914 1 98.44 351 LYS B C 1
ATOM 5917 O O . LYS B 1 351 ? 4.754 -15.398 -15.102 1 98.44 351 LYS B O 1
ATOM 5922 N N . LEU B 1 352 ? 3.535 -16.375 -13.508 1 98.69 352 LEU B N 1
ATOM 5923 C CA . LEU B 1 352 ? 2.805 -17.234 -14.438 1 98.69 352 LEU B CA 1
ATOM 5924 C C . LEU B 1 352 ? 1.537 -16.531 -14.922 1 98.69 352 LEU B C 1
ATOM 5926 O O . LEU B 1 352 ? 0.843 -17.047 -15.805 1 98.69 352 LEU B O 1
ATOM 5930 N N . ALA B 1 353 ? 1.237 -15.344 -14.438 1 98.81 353 ALA B N 1
ATOM 5931 C CA . ALA B 1 353 ? -0.032 -14.656 -14.656 1 98.81 353 ALA B CA 1
ATOM 5932 C C . ALA B 1 353 ? -0.333 -14.523 -16.156 1 98.81 353 ALA B C 1
ATOM 5934 O O . ALA B 1 353 ? -1.475 -14.703 -16.578 1 98.81 353 ALA B O 1
ATOM 5935 N N . PRO B 1 354 ? 0.676 -14.25 -17 1 98.81 354 PRO B N 1
ATOM 5936 C CA . PRO B 1 354 ? 0.354 -14.102 -18.422 1 98.81 354 PRO B CA 1
ATOM 5937 C C . PRO B 1 354 ? -0.257 -15.367 -19.031 1 98.81 354 PRO B C 1
ATOM 5939 O O . PRO B 1 354 ? -1.294 -15.305 -19.688 1 98.81 354 PRO B O 1
ATOM 5942 N N . ALA B 1 355 ? 0.359 -16.469 -18.766 1 98.69 355 ALA B N 1
ATOM 5943 C CA . ALA B 1 355 ? -0.15 -17.734 -19.297 1 98.69 355 ALA B CA 1
ATOM 5944 C C . ALA B 1 355 ? -1.45 -18.141 -18.609 1 98.69 355 ALA B C 1
ATOM 5946 O O . ALA B 1 355 ? -2.367 -18.656 -19.25 1 98.69 355 ALA B O 1
ATOM 5947 N N . VAL B 1 356 ? -1.508 -17.938 -17.344 1 98.81 356 VAL B N 1
ATOM 5948 C CA . VAL B 1 356 ? -2.715 -18.266 -16.578 1 98.81 356 VAL B CA 1
ATOM 5949 C C . VAL B 1 356 ? -3.895 -17.469 -17.125 1 98.81 356 VAL B C 1
ATOM 5951 O O . VAL B 1 356 ? -4.973 -18.016 -17.359 1 98.81 356 VAL B O 1
ATOM 5954 N N . GLY B 1 357 ? -3.662 -16.141 -17.281 1 98.94 357 GLY B N 1
ATOM 5955 C CA . GLY B 1 357 ? -4.715 -15.305 -17.844 1 98.94 357 GLY B CA 1
ATOM 5956 C C . GLY B 1 357 ? -5.18 -15.766 -19.219 1 98.94 357 GLY B C 1
ATOM 5957 O O . GLY B 1 357 ? -6.375 -15.734 -19.516 1 98.94 357 GLY B O 1
ATOM 5958 N N . LYS B 1 358 ? -4.254 -16.188 -20.031 1 98.88 358 LYS B N 1
ATOM 5959 C CA . LYS B 1 358 ? -4.59 -16.719 -21.344 1 98.88 358 LYS B CA 1
ATOM 5960 C C . LYS B 1 358 ? -5.477 -17.953 -21.234 1 98.88 358 LYS B C 1
ATOM 5962 O O . LYS B 1 358 ? -6.512 -18.047 -21.891 1 98.88 358 LYS B O 1
ATOM 5967 N N . VAL B 1 359 ? -5.102 -18.875 -20.375 1 98.88 359 VAL B N 1
ATOM 5968 C CA . VAL B 1 359 ? -5.832 -20.125 -20.219 1 98.88 359 VAL B CA 1
ATOM 5969 C C . VAL B 1 359 ? -7.23 -19.844 -19.672 1 98.88 359 VAL B C 1
ATOM 5971 O O . VAL B 1 359 ? -8.219 -20.391 -20.188 1 98.88 359 VAL B O 1
ATOM 5974 N N . LEU B 1 360 ? -7.336 -18.984 -18.625 1 98.94 360 LEU B N 1
ATOM 5975 C CA . LEU B 1 360 ? -8.641 -18.641 -18.062 1 98.94 360 LEU B CA 1
ATOM 5976 C C . LEU B 1 360 ? -9.523 -17.969 -19.109 1 98.94 360 LEU B C 1
ATOM 5978 O O . LEU B 1 360 ? -10.734 -18.203 -19.141 1 98.94 360 LEU B O 1
ATOM 5982 N N . SER B 1 361 ? -8.945 -17.125 -19.953 1 98.94 361 SER B N 1
ATOM 5983 C CA . SER B 1 361 ? -9.703 -16.484 -21.031 1 98.94 361 SER B CA 1
ATOM 5984 C C . SER B 1 361 ? -10.195 -17.516 -22.031 1 98.94 361 SER B C 1
ATOM 5986 O O . SER B 1 361 ? -11.312 -17.406 -22.547 1 98.94 361 SER B O 1
ATOM 5988 N N . GLU B 1 362 ? -9.352 -18.484 -22.375 1 98.88 362 GLU B N 1
ATOM 5989 C CA . GLU B 1 362 ? -9.734 -19.562 -23.281 1 98.88 362 GLU B CA 1
ATOM 5990 C C . GLU B 1 362 ? -10.906 -20.359 -22.734 1 98.88 362 GLU B C 1
ATOM 5992 O O . GLU B 1 362 ? -11.844 -20.688 -23.469 1 98.88 362 GLU B O 1
ATOM 5997 N N . LEU B 1 363 ? -10.844 -20.656 -21.453 1 98.81 363 LEU B N 1
ATOM 5998 C CA . LEU B 1 363 ? -11.938 -21.375 -20.797 1 98.81 363 LEU B CA 1
ATOM 5999 C C . LEU B 1 363 ? -13.227 -20.547 -20.844 1 98.81 363 LEU B C 1
ATOM 6001 O O . LEU B 1 363 ? -14.297 -21.078 -21.125 1 98.81 363 LEU B O 1
ATOM 6005 N N . ALA B 1 364 ? -13.109 -19.266 -20.562 1 98.88 364 ALA B N 1
ATOM 6006 C CA . ALA B 1 364 ? -14.266 -18.375 -20.547 1 98.88 364 ALA B CA 1
ATOM 6007 C C . ALA B 1 364 ? -14.922 -18.297 -21.922 1 98.88 364 ALA B C 1
ATOM 6009 O O . ALA B 1 364 ? -16.141 -18.203 -22.016 1 98.88 364 ALA B O 1
ATOM 6010 N N . MET B 1 365 ? -14.133 -18.375 -22.953 1 98.56 365 MET B N 1
ATOM 6011 C CA . MET B 1 365 ? -14.617 -18.297 -24.328 1 98.56 365 MET B CA 1
ATOM 6012 C C . MET B 1 365 ? -14.961 -19.672 -24.875 1 98.56 365 MET B C 1
ATOM 6014 O O . MET B 1 365 ? -15.352 -19.812 -26.031 1 98.56 365 MET B O 1
ATOM 6018 N N . GLN B 1 366 ? -14.727 -20.688 -24.078 1 97.38 366 GLN B N 1
ATOM 6019 C CA . GLN B 1 366 ? -15.031 -22.078 -24.438 1 97.38 366 GLN B CA 1
ATOM 6020 C C . GLN B 1 366 ? -14.234 -22.516 -25.656 1 97.38 366 GLN B C 1
ATOM 6022 O O . GLN B 1 366 ? -14.789 -23.094 -26.594 1 97.38 366 GLN B O 1
ATOM 6027 N N . THR B 1 367 ? -13.008 -22.109 -25.641 1 97.5 367 THR B N 1
ATOM 6028 C CA . THR B 1 367 ? -12.062 -22.578 -26.641 1 97.5 367 THR B CA 1
ATOM 6029 C C . THR B 1 367 ? -11.055 -23.547 -26.031 1 97.5 367 THR B C 1
ATOM 6031 O O . THR B 1 367 ? -10.922 -23.625 -24.812 1 97.5 367 THR B O 1
ATOM 6034 N N . LYS B 1 368 ? -10.398 -24.281 -26.859 1 97.06 368 LYS B N 1
ATOM 6035 C CA . LYS B 1 368 ? -9.422 -25.266 -26.391 1 97.06 368 LYS B CA 1
ATOM 6036 C C . LYS B 1 368 ? -8.258 -24.594 -25.672 1 97.06 368 LYS B C 1
ATOM 6038 O O . LYS B 1 368 ? -7.633 -23.672 -26.203 1 97.06 368 LYS B O 1
ATOM 6043 N N . PRO B 1 369 ? -7.984 -25.062 -24.484 1 97.5 369 PRO B N 1
ATOM 6044 C CA . PRO B 1 369 ? -6.848 -24.484 -23.766 1 97.5 369 PRO B CA 1
ATOM 6045 C C . PRO B 1 369 ? -5.512 -24.766 -24.438 1 97.5 369 PRO B C 1
ATOM 6047 O O . PRO B 1 369 ? -5.312 -25.844 -25 1 97.5 369 PRO B O 1
ATOM 6050 N N . SER B 1 370 ? -4.617 -23.891 -24.312 1 97.56 370 SER B N 1
ATOM 6051 C CA . SER B 1 370 ? -3.297 -23.969 -24.922 1 97.56 370 SER B CA 1
ATOM 6052 C C . SER B 1 370 ? -2.387 -24.938 -24.172 1 97.56 370 SER B C 1
ATOM 6054 O O . SER B 1 370 ? -1.352 -25.344 -24.703 1 97.56 370 SER B O 1
ATOM 6056 N N . TYR B 1 371 ? -2.76 -25.344 -22.984 1 97.81 371 TYR B N 1
ATOM 6057 C CA . TYR B 1 371 ? -1.94 -26.203 -22.141 1 97.81 371 TYR B CA 1
ATOM 6058 C C . TYR B 1 371 ? -2.748 -27.391 -21.641 1 97.81 371 TYR B C 1
ATOM 6060 O O . TYR B 1 371 ? -3.98 -27.359 -21.625 1 97.81 371 TYR B O 1
ATOM 6068 N N . ASP B 1 372 ? -2 -28.453 -21.25 1 96.81 372 ASP B N 1
ATOM 6069 C CA . ASP B 1 372 ? -2.617 -29.562 -20.531 1 96.81 372 ASP B CA 1
ATOM 6070 C C . ASP B 1 372 ? -3.051 -29.125 -19.125 1 96.81 372 ASP B C 1
ATOM 6072 O O . ASP B 1 372 ? -2.217 -28.75 -18.297 1 96.81 372 ASP B O 1
ATOM 6076 N N . LEU B 1 373 ? -4.344 -29.234 -18.844 1 97.31 373 LEU B N 1
ATOM 6077 C CA . LEU B 1 373 ? -4.863 -28.719 -17.578 1 97.31 373 LEU B CA 1
ATOM 6078 C C . LEU B 1 373 ? -4.984 -29.828 -16.531 1 97.31 373 LEU B C 1
ATOM 6080 O O . LEU B 1 373 ? -5.438 -29.578 -15.414 1 97.31 373 LEU B O 1
ATOM 6084 N N . SER B 1 374 ? -4.516 -30.984 -16.812 1 96.06 374 SER B N 1
ATOM 6085 C CA . SER B 1 374 ? -4.637 -32.125 -15.906 1 96.06 374 SER B CA 1
ATOM 6086 C C . SER B 1 374 ? -4.066 -31.812 -14.531 1 96.06 374 SER B C 1
ATOM 6088 O O . SER B 1 374 ? -4.668 -32.156 -13.508 1 96.06 374 SER B O 1
ATOM 6090 N N . PRO B 1 375 ? -2.932 -31.078 -14.453 1 96.06 375 PRO B N 1
ATOM 6091 C CA . PRO B 1 375 ? -2.377 -30.797 -13.133 1 96.06 375 PRO B CA 1
ATOM 6092 C C . PRO B 1 375 ? -3.178 -29.734 -12.367 1 96.06 375 PRO B C 1
ATOM 6094 O O . PRO B 1 375 ? -2.953 -29.531 -11.172 1 96.06 375 PRO B O 1
ATOM 6097 N N . PHE B 1 376 ? -4.156 -29.125 -13 1 97.19 376 PHE B N 1
ATOM 6098 C CA . PHE B 1 376 ? -4.801 -27.953 -12.422 1 97.19 376 PHE B CA 1
ATOM 6099 C C . PHE B 1 376 ? -6.266 -28.234 -12.109 1 97.19 376 PHE B C 1
ATOM 6101 O O . PHE B 1 376 ? -6.953 -27.406 -11.516 1 97.19 376 PHE B O 1
ATOM 6108 N N . ARG B 1 377 ? -6.707 -29.375 -12.43 1 96.25 377 ARG B N 1
ATOM 6109 C CA . ARG B 1 377 ? -8.133 -29.688 -12.328 1 96.25 377 ARG B CA 1
ATOM 6110 C C . ARG B 1 377 ? -8.578 -29.766 -10.875 1 96.25 377 ARG B C 1
ATOM 6112 O O . ARG B 1 377 ? -7.832 -30.234 -10.016 1 96.25 377 ARG B O 1
ATOM 6119 N N . LEU B 1 378 ? -9.781 -29.375 -10.656 1 94.5 378 LEU B N 1
ATOM 6120 C CA . LEU B 1 378 ? -10.391 -29.484 -9.336 1 94.5 378 LEU B CA 1
ATOM 6121 C C . LEU B 1 378 ? -10.5 -30.953 -8.906 1 94.5 378 LEU B C 1
ATOM 6123 O O . LEU B 1 378 ? -10.344 -31.266 -7.727 1 94.5 378 LEU B O 1
ATOM 6127 N N . SER B 1 379 ? -10.633 -31.797 -9.844 1 91.75 379 SER B N 1
ATOM 6128 C CA . SER B 1 379 ? -10.922 -33.219 -9.594 1 91.75 379 SER B CA 1
ATOM 6129 C C . SER B 1 379 ? -9.688 -33.938 -9.109 1 91.75 379 SER B C 1
ATOM 6131 O O . SER B 1 379 ? -9.773 -35.094 -8.664 1 91.75 379 SER B O 1
ATOM 6133 N N . ARG B 1 380 ? -8.531 -33.344 -9.195 1 91.75 380 ARG B N 1
ATOM 6134 C CA . ARG B 1 380 ? -7.324 -34.031 -8.781 1 91.75 380 ARG B CA 1
ATOM 6135 C C . ARG B 1 380 ? -7.312 -34.281 -7.277 1 91.75 380 ARG B C 1
ATOM 6137 O O . ARG B 1 380 ? -6.504 -35.062 -6.77 1 91.75 380 ARG B O 1
ATOM 6144 N N . PHE B 1 381 ? -8.164 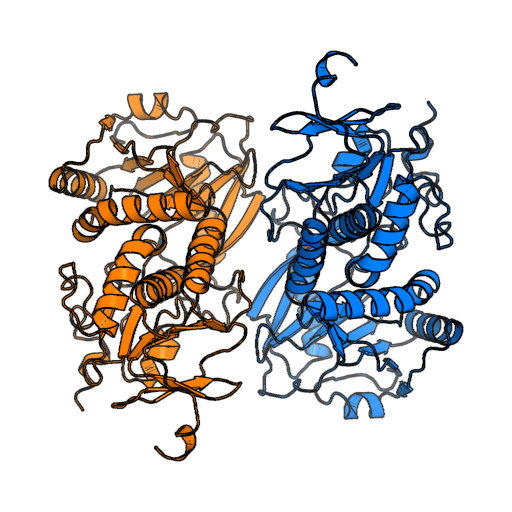-33.531 -6.512 1 87.94 381 PHE B N 1
ATOM 6145 C CA . PHE B 1 381 ? -8.414 -33.812 -5.102 1 87.94 381 PHE B CA 1
ATOM 6146 C C . PHE B 1 381 ? -9.836 -34.312 -4.895 1 87.94 381 PHE B C 1
ATOM 6148 O O . PHE B 1 381 ? -10.766 -33.531 -4.695 1 87.94 381 PHE B O 1
ATOM 6155 N N . PRO B 1 382 ? -10.117 -35.594 -5.227 1 65.62 382 PRO B N 1
ATOM 6156 C CA . PRO B 1 382 ? -11.477 -36.156 -5.219 1 65.62 382 PRO B CA 1
ATOM 6157 C C . PRO B 1 382 ? -12.195 -35.906 -3.895 1 65.62 382 PRO B C 1
ATOM 6159 O O . PRO B 1 382 ? -13.414 -35.719 -3.881 1 65.62 382 PRO B O 1
ATOM 6162 N N . ASN B 1 383 ? -11.594 -36.281 -2.705 1 56.06 383 ASN B N 1
ATOM 6163 C CA . ASN B 1 383 ? -12.305 -36.188 -1.438 1 56.06 383 ASN B CA 1
ATOM 6164 C C . ASN B 1 383 ? -12.586 -34.719 -1.056 1 56.06 383 ASN B C 1
ATOM 6166 O O . ASN B 1 383 ? -13.008 -34.438 0.067 1 56.06 383 ASN B O 1
ATOM 6170 N N . GLY B 1 384 ? -12.312 -33.875 -1.832 1 51.88 384 GLY B N 1
ATOM 6171 C CA . GLY B 1 384 ? -12.727 -32.531 -1.457 1 51.88 384 GLY B CA 1
ATOM 6172 C C . GLY B 1 384 ? -14.203 -32.281 -1.679 1 51.88 384 GLY B C 1
ATOM 6173 O O . GLY B 1 384 ? -14.914 -33.125 -2.221 1 51.88 384 GLY B O 1
ATOM 6174 N N . PRO B 1 385 ? -14.836 -31.344 -1.011 1 46.53 385 PRO B N 1
ATOM 6175 C CA . PRO B 1 385 ? -16.297 -31.188 -1.099 1 46.53 385 PRO B CA 1
ATOM 6176 C C . PRO B 1 385 ? -16.797 -31.219 -2.537 1 46.53 385 PRO B C 1
ATOM 6178 O O . PRO B 1 385 ? -18.016 -31.141 -2.77 1 46.53 385 PRO B O 1
ATOM 6181 N N . LEU B 1 386 ? -16.172 -31.016 -3.494 1 46.88 386 LEU B N 1
ATOM 6182 C CA . LEU B 1 386 ? -16.766 -31.094 -4.824 1 46.88 386 LEU B CA 1
ATOM 6183 C C . LEU B 1 386 ? -17.375 -32.469 -5.059 1 46.88 386 LEU B C 1
ATOM 6185 O O . LEU B 1 386 ? -18.297 -32.625 -5.871 1 46.88 386 LEU B O 1
ATOM 6189 N N . ALA B 1 387 ? -16.891 -33.531 -4.598 1 37.72 387 ALA B N 1
ATOM 6190 C CA . ALA B 1 387 ? -17.453 -34.875 -4.746 1 37.72 387 ALA B CA 1
ATOM 6191 C C . ALA B 1 387 ? -18.875 -34.938 -4.188 1 37.72 387 ALA B C 1
ATOM 6193 O O . ALA B 1 387 ? -19.641 -35.844 -4.516 1 37.72 387 ALA B O 1
ATOM 6194 N N . LYS B 1 388 ? -19.047 -34.156 -3.16 1 40.41 388 LYS B N 1
ATOM 6195 C CA . LYS B 1 388 ? -20.422 -34.281 -2.676 1 40.41 388 LYS B CA 1
ATOM 6196 C C . LYS B 1 388 ? -21.391 -33.562 -3.592 1 40.41 388 LYS B C 1
ATOM 6198 O O . LYS B 1 388 ? -22.578 -33.469 -3.297 1 40.41 388 LYS B O 1
ATOM 6203 N N . ALA B 1 389 ? -20.75 -32.719 -4.375 1 34.84 389 ALA B N 1
ATOM 6204 C CA . ALA B 1 389 ? -21.719 -32.031 -5.227 1 34.84 389 ALA B CA 1
ATOM 6205 C C . ALA B 1 389 ? -22.375 -33.031 -6.203 1 34.84 389 ALA B C 1
ATOM 6207 O O . ALA B 1 389 ? -22.016 -33.062 -7.383 1 34.84 389 ALA B O 1
ATOM 6208 N N . LYS B 1 390 ? -22.203 -34.219 -5.969 1 33.16 390 LYS B N 1
ATOM 6209 C CA . LYS B 1 390 ? -23.234 -34.938 -6.703 1 33.16 390 LYS B CA 1
ATOM 6210 C C . LYS B 1 390 ? -24.609 -34.281 -6.484 1 33.16 390 LYS B C 1
ATOM 6212 O O . LYS B 1 390 ? -25.062 -34.156 -5.344 1 33.16 390 LYS B O 1
ATOM 6217 N N . LEU B 1 391 ? -25.016 -33.375 -7.41 1 25.36 391 LEU B N 1
ATOM 6218 C CA . LEU B 1 391 ? -26.469 -33.219 -7.367 1 25.36 391 LEU B CA 1
ATOM 6219 C C . LEU B 1 391 ? -27.156 -34.594 -7.363 1 25.36 391 LEU B C 1
ATOM 6221 O O . LEU B 1 391 ? -26.688 -35.531 -8.016 1 25.36 391 LEU B O 1
#

Solvent-accessible surface area (backbone atoms only — not comparable to full-atom values): 40057 Å² total; per-residue (Å²): 126,70,70,85,57,62,88,50,71,75,27,52,29,36,30,36,21,62,40,45,50,23,25,27,18,48,25,46,33,12,71,71,68,38,51,34,41,36,29,16,50,40,54,85,87,50,67,80,46,65,49,53,56,63,70,36,74,34,62,52,77,26,53,50,47,73,59,27,68,44,28,66,60,15,56,51,48,53,51,50,50,22,62,74,65,73,40,88,34,70,45,77,54,13,28,39,38,38,28,33,77,91,36,61,62,60,52,35,16,52,51,25,24,55,73,71,68,51,76,65,42,82,36,49,33,71,54,45,36,68,68,38,69,46,46,51,78,56,80,72,28,36,33,36,38,34,63,78,8,16,37,29,31,30,46,56,44,44,48,48,35,45,50,52,14,41,73,48,69,31,44,77,45,53,59,40,44,75,76,45,75,44,84,61,82,57,27,38,42,31,36,86,88,47,70,43,38,16,51,12,38,38,42,25,52,53,57,46,38,62,73,64,32,42,86,74,51,35,42,71,70,66,41,23,26,68,40,65,45,27,26,25,36,43,70,50,83,67,70,58,72,78,47,35,26,35,38,39,41,43,83,93,39,38,38,38,34,34,60,34,80,74,44,78,61,27,33,34,48,35,75,67,54,92,65,66,71,42,53,68,87,38,57,53,43,88,54,85,58,52,62,56,53,50,52,51,50,31,52,48,38,54,60,32,29,64,45,38,47,66,56,48,24,40,67,47,66,40,38,38,21,27,25,95,83,48,50,35,36,50,40,52,40,93,88,44,63,44,37,28,40,42,41,28,35,41,84,54,43,75,58,43,15,53,46,50,4,45,40,53,30,26,48,57,69,70,44,83,55,91,62,87,50,74,80,16,36,70,68,77,51,55,91,28,50,45,60,65,51,57,125,125,67,69,84,57,62,89,50,71,73,28,51,28,38,29,37,21,63,40,46,50,21,24,28,19,47,26,47,33,10,71,71,68,39,50,36,40,36,30,17,49,39,54,85,87,53,68,80,47,65,50,54,56,63,70,38,73,36,61,54,76,25,54,51,48,72,59,26,67,43,29,67,58,14,55,50,48,53,52,49,50,21,61,74,63,72,41,88,35,70,45,76,53,13,28,39,39,37,27,32,76,90,37,60,60,60,51,35,17,51,50,23,24,54,73,71,69,50,75,67,44,82,36,49,34,72,56,46,36,70,68,38,70,45,46,51,78,56,81,72,28,35,34,34,37,33,64,76,8,14,38,31,32,28,46,57,44,43,49,48,35,45,50,50,14,39,74,49,68,31,45,78,46,53,59,39,43,74,76,45,76,43,84,62,82,57,27,37,42,29,37,86,88,46,73,44,38,16,50,12,37,38,43,25,52,51,57,47,37,63,75,65,33,41,86,74,50,34,44,69,70,67,40,23,26,68,42,66,46,27,26,25,38,44,70,50,84,66,69,58,72,77,46,37,26,35,39,38,41,42,86,94,37,37,37,37,33,34,62,34,80,73,43,78,60,28,35,34,49,34,74,66,55,91,64,67,71,42,53,70,88,40,57,54,42,88,55,84,60,53,62,57,53,50,51,50,49,30,51,48,36,56,59,32,30,64,44,39,46,64,56,48,24,41,68,46,68,41,37,38,21,28,25,93,82,47,50,33,36,50,39,53,40,93,87,43,63,43,38,28,40,42,42,29,35,42,84,54,42,76,57,41,15,54,46,50,5,44,38,55,32,25,46,56,68,71,44,83,55,90,60,87,49,74,80,16,35,70,69,76,52,56,90,28,50,46,59,65,52,59,126

Foldseek 3Di:
DVPVCVPFDAWQEEEEALALQSLLLLLLCLVVPTAYEYEAQAPPQDFLAFQHDFKAKDDLQFLDLQLNVLQVVLVVVLVVLCVVVVHDFWDQQWEKEKEAPPCNGVVSRVVSCVVVVQDKAKAFPVRVCVQQVLWDDDRRMIIIIRRRMAIGGRSVSSVSSNVSSVVSPYHYDYSWDFDAWDFDCWIWTQTPVGIHIHNFYEYEHGLCQQVHCVVVQFHFDKFKDKWKWFKWAFLDFPSCVSPGWYWYYYDQWTKTWHDDPPDHRIITITTLGDDHGDDSVPRPPDDPCPVVRLVVSLVVCVRTRVRTDSDTPDIDIYMAMAHPVQAWAWAADPVHQRYTYTYHNSSPDRSSSNLSSQQSNCSNVVHDGPGDRVSRHSCVPVPGSSVVPPD/DVPVCPPFDAWQEEEEALALQSLLLLLLCLVVPTAYEYEAQAPPQDFLAFQHDFKAKDDLQFLDLQSNVLQVVLVVVLVVLCVVVVHDFWDQQWEKEKEAPPCNGVVSRVVSCVVVVADKAKAFPVRVCVQQVLWDDDRRMIIIIRRRMAIGGRSVSSVSSNVSSVVSPYHYDYSWDFDAWDFDCWIWTATPVGIHIHNFYEYEHGLCQQVHCVVVQFHADKFKDKWKWFKWAFLDFPSCVSPGWYWYYYDQWTKTWHDDPPDHRIITITTLGDDHGDDSVPRPPDDPCPVVRLVVSLVVCVRTRVRTDSDTPDIDIYMAMAHPVQAWAWAAQPVHQRYTYTYHNSSPDRSSSNLSSNQSSCSNVVHDGPGDRVSRHSCVPVPGSSVVPPD

Nearest PDB structures (foldseek):
  3m12-assembly1_A  TM=9.451E-01  e=5.010E-44  Bacillus sp. B-0618
  3bhk-assembly1_A  TM=9.281E-01  e=1.449E-43  Bacillus sp. B-0618
  3m0o-assembly2_B  TM=9.246E-01  e=4.449E-43  Bacillus sp. B-0618
  3if9-assembly2_D-3  TM=8.139E-01  e=4.950E-25  Bacillus subtilis
  3if9-assembly2_C-3  TM=8.158E-01  e=5.905E-24  Bacillus subtilis

Radius of gyration: 27.34 Å; Cα contacts (8 Å, |Δi|>4): 1791; chains: 2; bounding box: 70×73×60 Å

Sequence (782 aa):
MSDFYEGSKLYDCVVVGAGIEGSSTAYHLAKKGQETLLLEQFPLGHTRGSSHGHSRITRYAYPEKHFAQMMPECFKIWAELENKTNTRLYRKEGLLVISGPPYKDLSQMRQALDSIGHKYTKLTAPEIRRRLPGLRISEDTVGIIEHDGGVLLADKCLRAMQSEFQNYGGTIRDSEPVLQILPGTTVIVVTRKGHYRCKSVVLTPGPWASKMLKPLGLDPPLKPWRLDVCYWKEKKPGTFNNMPVFIAYFKDEHTYALPSEEYPGLVKLCDHTEHQSCDPDERDVPIADHQFQMERLQAFVRQYFPGLEHVPVIAETCMYTFTPDASFFLDTHPQYHNIIIGCGFSGHGFKLAPAVGKVLSELAMQTKPSYDLSPFRLSRFPNGPLAKAKLMSDFYEGSKLYDCVVVGAGIEGSSTAYHLAKKGQETLLLEQFPLGHTRGSSHGHSRITRYAYPEKHFAQMMPECFKIWAELENKTNTRLYRKEGLLVISGPPYKDLSQMRQALDSIGHKYTKLTAPEIRRRLPGLRISEDTVGIIEHDGGVLLADKCLRAMQSEFQNYGGTIRDSEPVLQILPGTTVIVVTRKGHYRCKSVVLTPGPWASKMLKPLGLDPPLKPWRLDVCYWKEKKPGTFNNMPVFIAYFKDEHTYALPSEEYPGLVKLCDHTEHQSCDPDERDVPIADHQFQMERLQAFVRQYFPGLEHVPVIAETCMYTFTPDASFFLDTHPQYHNIIIGCGFSGHGFKLAPAVGKVLSELAMQTKPSYDLSPFRLSRFPNGPLAKAKL

Organism: Acanthaster planci (NCBI:txid133434)

pLDDT: mean 92.81, std 10.97, range [24.36, 99.0]

InterPro domains:
  IPR006076 FAD dependent oxidoreduc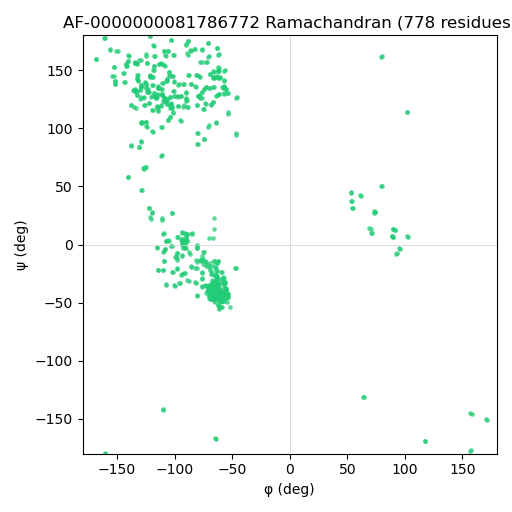tase [PF01266] (12-363)
  IPR036188 FAD/NAD(P)-binding domain superfamily [G3DSA:3.50.50.60] (11-371)
  IPR036188 FAD/NAD(P)-binding domain superfamily [SSF51905] (11-382)
  IPR045170 MTOX family [PTHR10961] (9-387)